Protein 3MFQ (pdb70)

Secondary structure (DSSP, 8-state):
---EEEESSHHHHHHHHHHHTTSSEEEE-S-TTS-TTT----HHHHHHHHH-SEEEE--TTSSSS-HHHHHHH-EETTTT--GGG--EE-SSSS-EEP--GGGSHHHHHHHHHHHHHHHTTT-GGGHHHHHHHHHHHHHHHHHHHHHHHHHHTTS-GGG-EEE-SSS--HHHHHHTT-EEE-SS-SSS-S---HHHHHHHHHHHHHHT--EEE-BTTS-THHHHHHHHHHHTTS---EEETTTT--B-SS--PSTTSTT-SHHHHHHHHHHHHHHHH-/-PPEEEESSHHHHHHHHHHHTTSSEEEESS-TTS-TTTPPPPHHHHHHHHH-SEEEE--TTSS-S-HHHHHHH-EETTTT--GGG--EE-SSSS-EE---GGGSHHHHHHHHHHHHHHHHHH-GGGHHHHHHHHHHHHHHHHHHHHHHHHHHTTS-STT-EEE-SSS--HHHHHHTT-EEE-SS-SSS-S---HHHHHHHHHHHHHTT--EEE-BSSS-THHHHHHHHHHHHTS---EEE-TTT--B-SS--PPTTSTT-SHHHHHHHHHHHHHHHH-/-PPEEEESSHHHHHHHHHHHTTSSEEEE-S-TTS-TTTPPP-HHHHHHHHH-SEEEE--TTSS-S-HHHHHHH-EETTTT--GGG--EE-TTTS-EE---GGGSHHHHHHHHHHHHHHHHHH-STTHHHHHHHHHHHHHHHHHHHHHHHHHHTTS-GGG-EEE-SSS--HHHHHHTT-EEE-SS-SSS-S---HHHHHHHHHHHHHHT--EEE-BTTS-THHHHHHHHHHHHHS---EEE-TTT--B-SS----TTSSTTSHHHHHHHHHHHHHHHH-

Foldseek 3Di:
DFAEEEEEALQVVQLCCLQCNPRHHYHYDAAFLAALLPDAQDPVNLVSLVPHPAYEDADLCRNVHCCVPCVVRYDHLQPPPDDVLWDWDDDPDDTRTQSLSVLQLVSVLSSSVSSLVVVCVVCVVCNVVSVVSSVVVSVVSVVLLVVLQVLCVLFDLLLQEAAEQEDQCPSNCVSHVHHYAHQYYSGPPDDRDPVSLVVVLVVCVVSVAAEYAAASHDDLVSVVVSQVVQVVVPHHHYYQDPPLRHQYRRHAHHVPDQSRHPSSSSVSNSNSSSVRRD/DAAEEEEAALQVVQLCCLQCNVSHHYHYDDAFLAALLDDAQDPVRLVSLVVGPAYEYADLCRNVRCPVPCVPRYDHLQVPPDPVLWDWDAPPHDTRTQSLSVLQLVSVLSSSVSSLVVVCVVPVPCSVVSVVSNVVVSVVSVVLLVVLQVLCVLFDLLLQEAAEQEPQCPSNCVSHVHHYAHQYYSRPPDDSDPVSLVVRLVVCVVSVNQEYAAASHDDLVSVVVSQVVQCVVDHHHDYQDPPLRHQYGRHAHHPPDQSRHPSSNSVSNSNSSSVRRD/DFAEEEEAALQVVQLLCLQCNPRHHYHYDDAFLAALLPDAQDPVRLVSLVVHPAYEYADLCRSVHCNVPCVVRYDHLQPPPDDVLWDWDAPPHDTRTQSLSVLQLVSVLSSSVVSLVVVCVVPVPCNVVSVVSNVVVSVVSVVLLVVLQVLCVLFDLLLQEAAEQEPQCPSNCVSHVHHYAHQYYRRPPDDRDPVSLVVVLVVCVVSVNQEYAAASHDDLVSVVVSQVVQCVVDHHHDYQDPPLLHQHGRHFHHCDDQSNHPSSSSVSNSNSSVVSRD

Radius of gyration: 34.92 Å; Cα contacts (8 Å, |Δi|>4): 1483; chains: 3; bounding box: 61×61×114 Å

Solvent-accessible surface area: 37429 Å² total; per-residue (Å²): 170,102,22,79,0,0,0,0,2,8,0,2,29,12,0,0,102,53,0,1,18,101,47,8,70,79,25,52,6,3,58,28,36,47,16,1,5,80,40,77,23,100,73,59,5,71,35,62,7,146,146,18,94,16,3,0,17,1,8,34,117,0,2,35,96,5,46,136,22,1,120,162,66,16,36,17,0,10,131,27,23,49,88,186,35,58,44,62,113,104,122,155,54,153,137,73,31,1,3,0,2,0,2,12,2,72,18,3,28,7,1,0,13,10,0,2,48,26,0,13,149,43,28,94,66,70,2,31,88,0,18,162,42,15,54,144,6,14,46,62,0,62,99,5,56,64,66,0,70,168,49,0,83,92,7,51,131,125,35,31,44,0,0,0,1,0,19,0,0,28,7,2,8,79,34,5,91,20,50,23,42,24,0,9,36,18,44,14,75,64,150,64,39,112,74,58,19,83,96,3,1,55,39,3,61,102,62,110,15,145,3,0,0,0,0,30,21,16,93,4,61,43,0,68,109,0,59,102,35,1,150,86,118,64,21,148,4,97,16,2,4,17,75,19,77,46,0,19,0,1,4,3,4,32,74,4,31,82,1,29,32,0,24,60,0,1,73,22,3,0,116,16,0,21,131,44,14,142,168,101,20,84,0,0,0,0,3,10,0,2,17,14,0,0,94,55,0,2,21,92,58,8,69,74,33,46,4,5,66,30,39,74,13,1,5,80,19,94,21,118,96,56,2,85,41,53,6,147,138,18,94,15,3,0,15,2,9,36,110,0,1,32,86,4,39,133,18,2,121,158,70,20,34,19,0,9,126,24,27,51,89,190,30,53,52,58,118,80,144,133,49,156,120,89,28,1,4,0,2,0,0,12,2,72,17,3,38,5,0,0,15,3,0,3,40,25,0,13,145,48,27,97,65,65,2,35,90,0,18,158,49,15,58,142,5,10,46,63,0,62,99,5,57,61,62,0,79,171,48,0,83,91,6,55,126,125,37,23,42,1,0,0,2,0,21,0,0,33,10,1,10,82,37,2,87,21,49,24,35,21,0,7,41,18,44,13,79,65,152,61,33,117,70,59,25,90,93,3,3,50,39,4,67,104,63,109,19,148,4,0,0,1,1,39,22,19,103,42,84,39,0,105,136,0,54,123,35,1,152,84,126,60,26,156,8,101,18,4,22,50,160,70,80,48,0,20,0,1,4,4,6,75,143,70,118,93,0,50,32,0,28,54,0,0,70,29,1,0,116,17,0,18,123,45,14,144,168,100,22,82,0,0,0,0,2,10,0,1,14,14,0,0,102,55,0,2,23,98,56,8,75,73,32,51,7,3,62,30,30,51,16,1,5,77,18,68,20,92,99,59,4,87,36,61,6,147,140,20,88,18,5,0,15,2,8,34,117,0,2,30,98,5,48,131,19,2,123,164,68,15,39,17,1,12,120,99,26,93,87,189,46,57,47,60,136,87,146,132,60,139,120,98,31,6,2,0,1,0,3,11,1,68,20,4,50,34,0,0,36,9,0,4,115,25,0,35,157,47,26,106,88,64,19,136,97,1,72,162,49,14,124,140,3,32,47,59,0,66,100,4,56,62,50,0,75,156,45,2,80,91,7,50,138,125,37,32,43,0,0,0,3,0,25,0,0,43,6,2,7,77,34,6,89,22,47,24,40,19,0,6,39,24,44,14,76,62,156,63,32,119,68,58,26,91,95,3,2,47,39,4,67,99,63,103,17,142,3,0,0,1,0,28,20,21,71,2,48,40,1,75,130,0,56,125,36,1,155,85,126,59,28,159,7,109,19,5,8,19,74,19,74,29,0,19,0,0,4,2,12,39,82,5,36,70,2,37,30,0,26,55,0,2,79,22,3,0,113,19,1,16,124,48,11,133

Sequence (834 aa):
SKPRVAVTTSFLNDMVYQLAGDEVERDLLIPAGEDPHLYVAKSSDLSKLQKADLVLYHGLHFEGKMVEALEKTGVAVSKNFNAKDLNTMDEDGEEIVDPHFWFSIPLYKSAVAVASEELQKLLPAKAEMIQKNTEKYQAQLDDLHAWVEKELSVIPKESRYLVTPHDAFNYFAASYDFTLYAPQGVSTDSEVANSDMIETVNLIIDHNIKAIFTESTTNPERMKKLQEAVKAKGGQVEVVTGEGKELFSDSLAPEGEEGDTFIDMYKHNVKLMVKYLKSKPRVAVTTSFLNDMVYQLAGDEVERDLLIPAGEDPHLYVAKSSDLSKLQKADLVLYHGLHFEGKMVEALEKTGVAVSKNFNAKDLNTMDEDGEEIVDPHFWFSIPLYKSAVAVASEELQKLLPAKAEMIQKNTEKYQAQLDDLHAWVEKELSVIPKESRYLVTPHDAFNYFAASYDFTLYAPQGVSTDSEVANSDMIETVNLIIDHNIKAIFTESTTNPERMKKLQEAVKAKGGQVEVVTGEGKELFSDSLAPEGEEGDTFIDMYKHNVKLMVKYLKSKPRVAVTTSFLNDMVYQLAGDEVERDLLIPAGEDPHLYVAKSSDLSKLQKADLVLYHGLHFEGKMVEALEKTGVAVSKNFNAKDLNTMDEDGEEIVDPHFWFSIPLYKSAVAVASEELQKLLPAKAEMIQKNTEKYQAQLDDLHAWVEKELSVIPKESRYLVTPHDAFNYFAASYDFTLYAPQGVSTDSEVANSDMIETVNLIIDHNIKAIFTESTTNPERMKKLQEAVKAKGGQVEVVTGEGKELFSDSLAPEGEEGDTFIDMYKHNVKLMVKYLK

B-factor: mean 58.09, std 27.1, range [12.15, 435.66]

Structure (mmCIF, N/CA/C/O backbone):
data_3MFQ
#
_entry.id   3MFQ
#
_cell.length_a   102.360
_cell.length_b   102.360
_cell.length_c   107.333
_cell.angle_alpha   90.00
_cell.angle_beta   90.00
_cell.angle_gamma   90.00
#
_symmetry.space_group_name_H-M   'P 43'
#
loop_
_entity.id
_entity.type
_entity.pdbx_description
1 polymer 'High-affinity zinc uptake system protein znuA'
2 non-polymer 'ZINC ION'
3 water water
#
loop_
_atom_site.group_PDB
_atom_site.id
_atom_site.type_symbol
_atom_site.label_atom_id
_atom_site.label_alt_id
_atom_site.label_comp_id
_atom_site.label_asym_id
_atom_site.label_entity_id
_atom_site.label_seq_id
_atom_site.pdbx_PDB_ins_code
_atom_site.Cartn_x
_atom_site.Cartn_y
_atom_site.Cartn_z
_atom_site.occupancy
_atom_site.B_iso_or_equiv
_atom_site.auth_seq_id
_atom_site.auth_comp_id
_atom_site.auth_asym_id
_atom_site.auth_atom_id
_atom_site.pdbx_PDB_model_num
ATOM 1 N N . SER A 1 5 ? 46.048 -32.096 -10.925 1.00 60.38 32 SER A N 1
ATOM 2 C CA . SER A 1 5 ? 45.994 -32.116 -12.381 1.00 59.82 32 SER A CA 1
ATOM 3 C C . SER A 1 5 ? 44.579 -31.822 -12.874 1.00 63.57 32 SER A C 1
ATOM 4 O O . SER A 1 5 ? 44.381 -30.964 -13.733 1.00 65.86 32 SER A O 1
ATOM 7 N N . LYS A 1 6 ? 43.598 -32.536 -12.326 1.00 55.44 33 LYS A N 1
ATOM 8 C CA . LYS A 1 6 ? 42.193 -32.301 -12.655 1.00 53.17 33 LYS A CA 1
ATOM 9 C C . LYS A 1 6 ? 41.802 -30.844 -12.427 1.00 53.57 33 LYS A C 1
ATOM 10 O O . LYS A 1 6 ? 42.177 -30.249 -11.417 1.00 58.46 33 LYS A O 1
ATOM 16 N N . PRO A 1 7 ? 41.036 -30.267 -13.365 1.00 34.81 34 PRO A N 1
ATOM 17 C CA . PRO A 1 7 ? 40.551 -28.891 -13.223 1.00 35.39 34 PRO A CA 1
ATOM 18 C C . PRO A 1 7 ? 39.804 -28.695 -11.910 1.00 38.44 34 PRO A C 1
ATOM 19 O O . PRO A 1 7 ? 39.086 -29.590 -11.462 1.00 39.85 34 PRO A O 1
ATOM 23 N N . ARG A 1 8 ? 39.980 -27.529 -11.299 1.00 70.73 35 ARG A N 1
ATOM 24 C CA . ARG A 1 8 ? 39.332 -27.223 -10.032 1.00 72.40 35 ARG A CA 1
ATOM 25 C C . ARG A 1 8 ? 38.210 -26.213 -10.240 1.00 71.40 35 ARG A C 1
ATOM 26 O O . ARG A 1 8 ? 38.435 -25.088 -10.678 1.00 72.42 35 ARG A O 1
ATOM 34 N N . VAL A 1 9 ? 36.993 -26.627 -9.912 1.00 58.07 36 VAL A N 1
ATOM 35 C CA . VAL A 1 9 ? 35.818 -25.782 -10.073 1.00 59.93 36 VAL A CA 1
ATOM 36 C C . VAL A 1 9 ? 35.138 -25.532 -8.736 1.00 61.01 36 VAL A C 1
ATOM 37 O O . VAL A 1 9 ? 34.452 -26.401 -8.230 1.00 60.13 36 VAL A O 1
ATOM 41 N N . ALA A 1 10 ? 35.290 -24.321 -8.211 1.00 42.12 37 ALA A N 1
ATOM 42 C CA . ALA A 1 10 ? 34.705 -23.939 -6.939 1.00 38.41 37 ALA A CA 1
ATOM 43 C C . ALA A 1 10 ? 33.193 -23.786 -7.090 1.00 40.13 37 ALA A C 1
ATOM 44 O O . ALA A 1 10 ? 32.692 -23.309 -8.107 1.00 39.06 37 ALA A O 1
ATOM 46 N N . VAL A 1 11 ? 32.462 -24.234 -6.082 1.00 42.72 38 VAL A N 1
ATOM 47 C CA . VAL A 1 11 ? 31.025 -24.322 -6.211 1.00 36.81 38 VAL A CA 1
ATOM 48 C C . VAL A 1 11 ? 30.363 -23.898 -4.906 1.00 41.75 38 VAL A C 1
ATOM 49 O O . VAL A 1 11 ? 30.685 -24.407 -3.835 1.00 42.35 38 VAL A O 1
ATOM 53 N N . THR A 1 12 ? 29.454 -22.935 -5.007 1.00 45.39 39 THR A N 1
ATOM 54 C CA . THR A 1 12 ? 28.891 -22.292 -3.826 1.00 42.37 39 THR A CA 1
ATOM 55 C C . THR A 1 12 ? 27.986 -23.213 -3.017 1.00 45.58 39 THR A C 1
ATOM 56 O O . THR A 1 12 ? 28.219 -23.434 -1.831 1.00 48.51 39 THR A O 1
ATOM 60 N N . THR A 1 13 ? 26.960 -23.758 -3.658 1.00 39.20 40 THR A N 1
ATOM 61 C CA . THR A 1 13 ? 25.966 -24.545 -2.940 1.00 37.88 40 THR A CA 1
ATOM 62 C C . THR A 1 13 ? 25.941 -26.000 -3.376 1.00 36.94 40 THR A C 1
ATOM 63 O O . THR A 1 13 ? 26.453 -26.354 -4.437 1.00 39.75 40 THR A O 1
ATOM 67 N N . SER A 1 14 ? 25.326 -26.836 -2.548 1.00 50.74 41 SER A N 1
ATOM 68 C CA . SER A 1 14 ? 25.179 -28.250 -2.850 1.00 52.62 41 SER A CA 1
ATOM 69 C C . SER A 1 14 ? 24.421 -28.454 -4.154 1.00 56.70 41 SER A C 1
ATOM 70 O O . SER A 1 14 ? 24.565 -29.486 -4.808 1.00 60.40 41 SER A O 1
ATOM 73 N N . PHE A 1 15 ? 23.604 -27.473 -4.525 1.00 47.03 42 PHE A N 1
ATOM 74 C CA . PHE A 1 15 ? 22.882 -27.534 -5.789 1.00 44.37 42 PHE A CA 1
ATOM 75 C C . PHE A 1 15 ? 23.871 -27.704 -6.914 1.00 44.20 42 PHE A C 1
ATOM 76 O O . PHE A 1 15 ? 23.817 -28.665 -7.677 1.00 47.26 42 PHE A O 1
ATOM 84 N N . LEU A 1 16 ? 24.775 -26.743 -7.015 1.00 50.57 43 LEU A N 1
ATOM 85 C CA . LEU A 1 16 ? 25.759 -26.751 -8.072 1.00 50.73 43 LEU A CA 1
ATOM 86 C C . LEU A 1 16 ? 26.630 -27.993 -7.932 1.00 54.27 43 LEU A C 1
ATOM 87 O O . LEU A 1 16 ? 26.892 -28.683 -8.921 1.00 56.36 43 LEU A O 1
ATOM 92 N N . ASN A 1 17 ? 27.040 -28.298 -6.699 1.00 50.55 44 ASN A N 1
ATOM 93 C CA . ASN A 1 17 ? 27.813 -29.511 -6.427 1.00 50.25 44 ASN A CA 1
ATOM 94 C C . ASN A 1 17 ? 27.252 -30.748 -7.129 1.00 49.31 44 ASN A C 1
ATOM 95 O O . ASN A 1 17 ? 28.002 -31.556 -7.671 1.00 49.06 44 ASN A O 1
ATOM 100 N N . ASP A 1 18 ? 25.932 -30.892 -7.109 1.00 54.30 45 ASP A N 1
ATOM 101 C CA . ASP A 1 18 ? 25.272 -32.000 -7.787 1.00 52.41 45 ASP A CA 1
ATOM 102 C C . ASP A 1 18 ? 25.327 -31.821 -9.300 1.00 54.02 45 ASP A C 1
ATOM 103 O O . ASP A 1 18 ? 25.774 -32.706 -10.028 1.00 56.55 45 ASP A O 1
ATOM 108 N N . MET A 1 19 ? 24.862 -30.666 -9.762 1.00 43.06 46 MET A N 1
ATOM 109 C CA . MET A 1 19 ? 24.826 -30.357 -11.184 1.00 42.44 46 MET A CA 1
ATOM 110 C C . MET A 1 19 ? 26.128 -30.738 -11.885 1.00 41.46 46 MET A C 1
ATOM 111 O O . MET A 1 19 ? 26.128 -31.549 -12.808 1.00 42.49 46 MET A O 1
ATOM 116 N N . VAL A 1 20 ? 27.237 -30.156 -11.438 1.00 40.21 47 VAL A N 1
ATOM 117 C CA . VAL A 1 20 ? 28.533 -30.400 -12.065 1.00 41.55 47 VAL A CA 1
ATOM 118 C C . VAL A 1 20 ? 28.867 -31.883 -12.134 1.00 42.53 47 VAL A C 1
ATOM 119 O O . VAL A 1 20 ? 29.312 -32.378 -13.166 1.00 39.91 47 VAL A O 1
ATOM 123 N N . TYR A 1 21 ? 28.659 -32.593 -11.034 1.00 50.82 48 TYR A N 1
ATOM 124 C CA . TYR A 1 21 ? 28.900 -34.024 -11.036 1.00 53.79 48 TYR A CA 1
ATOM 125 C C . TYR A 1 21 ? 28.040 -34.692 -12.095 1.00 54.82 48 TYR A C 1
AT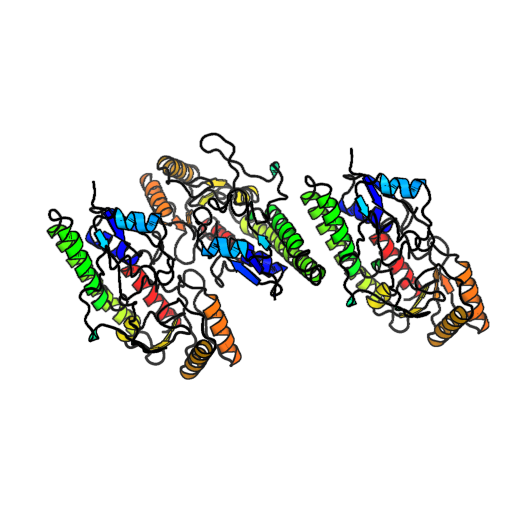OM 126 O O . TYR A 1 21 ? 28.522 -35.512 -12.871 1.00 55.74 48 TYR A O 1
ATOM 135 N N . GLN A 1 22 ? 26.761 -34.333 -12.119 1.00 46.77 49 GLN A N 1
ATOM 136 C CA . GLN A 1 22 ? 25.830 -34.892 -13.090 1.00 44.86 49 GLN A CA 1
ATOM 137 C C . GLN A 1 22 ? 26.358 -34.689 -14.501 1.00 39.22 49 GLN A C 1
ATOM 138 O O . GLN A 1 22 ? 26.210 -35.552 -15.364 1.00 37.05 49 GLN A O 1
ATOM 144 N N . LEU A 1 23 ? 26.988 -33.542 -14.722 1.00 49.32 50 LEU A N 1
ATOM 145 C CA . LEU A 1 23 ? 27.487 -33.186 -16.042 1.00 50.10 50 LEU A CA 1
ATOM 146 C C . LEU A 1 23 ? 28.911 -33.680 -16.260 1.00 50.59 50 LEU A C 1
ATOM 147 O O . LEU A 1 23 ? 29.175 -34.449 -17.183 1.00 52.10 50 LEU A O 1
ATOM 152 N N . ALA A 1 24 ? 29.824 -33.237 -15.402 1.00 49.56 51 ALA A N 1
ATOM 153 C CA . ALA A 1 24 ? 31.247 -33.502 -15.577 1.00 49.86 51 ALA A CA 1
ATOM 154 C C . ALA A 1 24 ? 31.687 -34.823 -14.962 1.00 52.12 51 ALA A C 1
ATOM 155 O O . ALA A 1 24 ? 32.814 -35.268 -15.179 1.00 52.04 51 ALA A O 1
ATOM 157 N N . GLY A 1 25 ? 30.800 -35.447 -14.195 1.00 48.21 52 GLY A N 1
ATOM 158 C CA . GLY A 1 25 ? 31.133 -36.682 -13.515 1.00 47.78 52 GLY A CA 1
ATOM 159 C C . GLY A 1 25 ? 32.382 -36.524 -12.673 1.00 49.46 52 GLY A C 1
ATOM 160 O O . GLY A 1 25 ? 32.515 -35.564 -11.915 1.00 48.50 52 GLY A O 1
ATOM 161 N N . ASP A 1 26 ? 33.307 -37.466 -12.819 1.00 73.18 53 ASP A N 1
ATOM 162 C CA . ASP A 1 26 ? 34.539 -37.452 -12.041 1.00 74.52 53 ASP A CA 1
ATOM 163 C C . ASP A 1 26 ? 35.669 -36.777 -12.806 1.00 74.72 53 ASP A C 1
ATOM 164 O O . ASP A 1 26 ? 36.836 -36.912 -12.445 1.00 77.27 53 ASP A O 1
ATOM 169 N N . GLU A 1 27 ? 35.321 -36.044 -13.859 1.00 42.77 54 GLU A N 1
ATOM 170 C CA . GLU A 1 27 ? 36.327 -35.440 -14.727 1.00 42.56 54 GLU A CA 1
ATOM 171 C C . GLU A 1 27 ? 36.940 -34.168 -14.143 1.00 42.22 54 GLU A C 1
ATOM 172 O O . GLU A 1 27 ? 38.065 -33.813 -14.480 1.00 44.79 54 GLU A O 1
ATOM 178 N N . VAL A 1 28 ? 36.204 -33.483 -13.275 1.00 47.55 55 VAL A N 1
ATOM 179 C CA . VAL A 1 28 ? 36.718 -32.272 -12.636 1.00 48.00 55 VAL A CA 1
ATOM 180 C C . VAL A 1 28 ? 36.805 -32.448 -11.128 1.00 50.30 55 VAL A C 1
ATOM 181 O O . VAL A 1 28 ? 36.321 -33.439 -10.585 1.00 51.80 55 VAL A O 1
ATOM 185 N N . GLU A 1 29 ? 37.414 -31.478 -10.455 1.00 84.99 56 GLU A N 1
ATOM 186 C CA . GLU A 1 29 ? 37.564 -31.531 -9.003 1.00 90.63 56 GLU A CA 1
ATOM 187 C C . GLU A 1 29 ? 36.748 -30.438 -8.311 1.00 91.21 56 GLU A C 1
ATOM 188 O O . GLU A 1 29 ? 37.064 -29.254 -8.420 1.00 92.80 56 GLU A O 1
ATOM 194 N N . ARG A 1 30 ? 35.715 -30.838 -7.578 1.00 53.48 57 ARG A N 1
ATOM 195 C CA . ARG A 1 30 ? 34.752 -29.876 -7.042 1.00 57.75 57 ARG A CA 1
ATOM 196 C C . ARG A 1 30 ? 35.077 -29.314 -5.645 1.00 59.82 57 ARG A C 1
ATOM 197 O O . ARG A 1 30 ? 35.400 -30.052 -4.711 1.00 59.50 57 ARG A O 1
ATOM 205 N N . ASP A 1 31 ? 34.991 -27.992 -5.527 1.00 59.35 58 ASP A N 1
ATOM 206 C CA . ASP A 1 31 ? 35.260 -27.302 -4.272 1.00 56.84 58 ASP A CA 1
ATOM 207 C C . ASP A 1 31 ? 34.000 -26.643 -3.731 1.00 57.26 58 ASP A C 1
ATOM 208 O O . ASP A 1 31 ? 33.743 -25.466 -3.985 1.00 58.77 58 ASP A O 1
ATOM 213 N N . LEU A 1 32 ? 33.211 -27.409 -2.987 1.00 55.33 59 LEU A N 1
ATOM 214 C CA . LEU A 1 32 ? 31.996 -26.875 -2.394 1.00 52.67 59 LEU A CA 1
ATOM 215 C C . LEU A 1 32 ? 32.333 -25.913 -1.267 1.00 56.35 59 LEU A C 1
ATOM 216 O O . LEU A 1 32 ? 33.088 -26.250 -0.355 1.00 60.07 59 LEU A O 1
ATOM 221 N N . LEU A 1 33 ? 31.769 -24.713 -1.337 1.00 52.29 60 LEU A N 1
ATOM 222 C CA . LEU A 1 33 ? 32.039 -23.687 -0.340 1.00 54.60 60 LEU A CA 1
ATOM 223 C C . LEU A 1 33 ? 31.027 -23.747 0.794 1.00 55.02 60 LEU A C 1
ATOM 224 O O . LEU A 1 33 ? 31.392 -23.884 1.961 1.00 58.17 60 LEU A O 1
ATOM 229 N N . ILE A 1 34 ? 29.751 -23.644 0.439 1.00 51.49 61 ILE A N 1
ATOM 230 C CA . ILE A 1 34 ? 28.676 -23.672 1.421 1.00 52.58 61 ILE A CA 1
ATOM 231 C C . ILE A 1 34 ? 28.183 -25.100 1.643 1.00 53.08 61 ILE A C 1
ATOM 232 O O . ILE A 1 34 ? 27.556 -25.690 0.763 1.00 53.22 61 ILE A O 1
ATOM 237 N N . PRO A 1 35 ? 28.473 -25.660 2.825 1.00 76.19 62 PRO A N 1
ATOM 238 C CA . PRO A 1 35 ? 28.100 -27.035 3.176 1.00 74.08 62 PRO A CA 1
ATOM 239 C C . PRO A 1 35 ? 26.591 -27.239 3.161 1.00 73.63 62 PRO A C 1
ATOM 240 O O . PRO A 1 35 ? 25.851 -26.376 3.632 1.00 75.64 62 PRO A O 1
ATOM 244 N N . ALA A 1 36 ? 26.146 -28.371 2.626 1.00 48.07 63 ALA A N 1
ATOM 245 C CA . ALA A 1 36 ? 24.728 -28.700 2.613 1.00 46.41 63 ALA A CA 1
ATOM 246 C C . ALA A 1 36 ? 24.145 -28.533 4.007 1.00 48.62 63 ALA A C 1
ATOM 247 O O . ALA A 1 36 ? 24.738 -28.969 4.992 1.00 46.30 63 ALA A O 1
ATOM 249 N N . GLY A 1 37 ? 22.987 -27.892 4.088 1.00 46.47 64 GLY A N 1
ATOM 250 C CA . GLY A 1 37 ? 22.339 -27.665 5.364 1.00 44.08 64 GLY A CA 1
ATOM 251 C C . GLY A 1 37 ? 22.536 -26.249 5.860 1.00 46.45 64 GLY A C 1
ATOM 252 O O . GLY A 1 37 ? 21.857 -25.813 6.788 1.00 49.89 64 GLY A O 1
ATOM 253 N N . GLU A 1 38 ? 23.472 -25.530 5.245 1.00 57.23 65 GLU A N 1
ATOM 254 C CA . GLU A 1 38 ? 23.710 -24.134 5.595 1.00 57.71 65 GLU A CA 1
ATOM 255 C C . GLU A 1 38 ? 22.936 -23.191 4.674 1.00 59.41 65 GLU A C 1
ATOM 256 O O . GLU A 1 38 ? 22.395 -23.611 3.650 1.00 53.44 65 GLU A O 1
ATOM 262 N N . ASP A 1 39 ? 22.889 -21.916 5.044 1.00 46.59 66 ASP A N 1
ATOM 263 C CA . ASP A 1 39 ? 22.082 -20.940 4.325 1.00 40.78 66 ASP A CA 1
ATOM 264 C C . ASP A 1 39 ? 22.937 -19.917 3.586 1.00 43.28 66 ASP A C 1
ATOM 265 O O . ASP A 1 39 ? 23.573 -19.069 4.206 1.00 44.28 66 ASP A O 1
ATOM 270 N N . PRO A 1 40 ? 22.942 -19.990 2.247 1.00 58.72 67 PRO A N 1
ATOM 271 C CA . PRO A 1 40 ? 23.712 -19.069 1.405 1.00 56.82 67 PRO A CA 1
ATOM 272 C C . PRO A 1 40 ? 23.319 -17.612 1.628 1.00 61.71 67 PRO A C 1
ATOM 273 O O . PRO A 1 40 ? 24.154 -16.730 1.442 1.00 62.75 67 PRO A O 1
ATOM 277 N N . HIS A 1 41 ? 22.074 -17.364 2.022 1.00 51.59 68 HIS A N 1
ATOM 278 C CA . HIS A 1 41 ? 21.619 -16.004 2.285 1.00 51.66 68 HIS A CA 1
ATOM 279 C C . HIS A 1 41 ? 22.509 -15.319 3.313 1.00 53.72 68 HIS A C 1
ATOM 280 O O . HIS A 1 41 ? 22.708 -14.106 3.266 1.00 58.64 68 HIS A O 1
ATOM 287 N N . LEU A 1 42 ? 23.042 -16.106 4.242 1.00 41.97 69 LEU A N 1
ATOM 288 C CA . LEU A 1 42 ? 23.771 -15.562 5.382 1.00 43.86 69 LEU A CA 1
ATOM 289 C C . LEU A 1 42 ? 25.260 -15.883 5.342 1.00 46.24 69 LEU A C 1
ATOM 290 O O . LEU A 1 42 ? 26.058 -15.239 6.023 1.00 48.76 69 LEU A O 1
ATOM 295 N N . TYR A 1 43 ? 25.630 -16.882 4.549 1.00 57.85 70 TYR A N 1
ATOM 296 C CA . TYR A 1 43 ? 27.013 -17.340 4.510 1.00 59.98 70 TYR A CA 1
ATOM 297 C C . TYR A 1 43 ? 27.974 -16.181 4.288 1.00 62.59 70 TYR A C 1
ATOM 298 O O . TYR A 1 43 ? 27.785 -15.367 3.385 1.00 62.48 70 TYR A O 1
ATOM 307 N N . VAL A 1 44 ? 29.000 -16.104 5.128 1.00 71.43 71 VAL A N 1
ATOM 308 C CA . VAL A 1 44 ? 30.025 -15.081 4.982 1.00 70.56 71 VAL A CA 1
ATOM 309 C C . VAL A 1 44 ? 31.346 -15.709 4.559 1.00 69.95 71 VAL A C 1
ATOM 310 O O . VAL A 1 44 ? 31.905 -16.543 5.269 1.00 70.47 71 VAL A O 1
ATOM 314 N N . ALA A 1 45 ? 31.835 -15.303 3.395 1.00 65.17 72 ALA A N 1
ATOM 315 C CA . ALA A 1 45 ? 33.076 -15.836 2.856 1.00 67.48 72 ALA A CA 1
ATOM 316 C C . ALA A 1 45 ? 34.239 -15.631 3.820 1.00 74.01 72 ALA A C 1
ATOM 317 O O . ALA A 1 45 ? 34.565 -14.499 4.179 1.00 74.85 72 ALA A O 1
ATOM 319 N N . LYS A 1 46 ? 34.853 -16.733 4.240 1.00 66.65 73 LYS A N 1
ATOM 320 C CA . LYS A 1 46 ? 36.026 -16.683 5.107 1.00 68.66 73 LYS A CA 1
ATOM 321 C C . LYS A 1 46 ? 37.285 -16.736 4.252 1.00 68.78 73 LYS A C 1
ATOM 322 O O . LYS A 1 46 ? 37.222 -17.068 3.070 1.00 65.37 73 LYS A O 1
ATOM 328 N N . SER A 1 47 ? 38.423 -16.399 4.849 1.00 70.08 74 SER A N 1
ATOM 329 C CA . SER A 1 47 ? 39.707 -16.482 4.169 1.00 68.15 74 SER A CA 1
ATOM 330 C C . SER A 1 47 ? 39.799 -17.725 3.289 1.00 64.96 74 SER A C 1
ATOM 331 O O . SER A 1 47 ? 40.015 -17.629 2.082 1.00 62.00 74 SER A O 1
ATOM 334 N N . SER A 1 48 ? 39.632 -18.891 3.904 1.00 54.17 75 SER A N 1
ATOM 335 C CA . SER A 1 48 ? 39.712 -20.156 3.184 1.00 54.30 75 SER A CA 1
ATOM 336 C C . SER A 1 48 ? 38.802 -20.157 1.959 1.00 56.30 75 SER A C 1
ATOM 337 O O . SER A 1 48 ? 39.186 -20.626 0.888 1.00 56.99 75 SER A O 1
ATOM 340 N N . ASP A 1 49 ? 37.595 -19.629 2.123 1.00 59.07 76 ASP A N 1
ATOM 341 C CA . ASP A 1 49 ? 36.648 -19.540 1.018 1.00 58.47 76 ASP A CA 1
ATOM 342 C C . ASP A 1 49 ? 37.223 -18.714 -0.126 1.00 56.98 76 ASP A C 1
ATOM 343 O O . ASP A 1 49 ? 37.361 -19.205 -1.247 1.00 56.39 76 ASP A O 1
ATOM 348 N N . LEU A 1 50 ? 37.554 -17.459 0.159 1.00 59.28 77 LEU A N 1
ATOM 349 C CA . LEU A 1 50 ? 38.155 -16.592 -0.846 1.00 59.04 77 LEU A CA 1
ATOM 350 C C . LEU A 1 50 ? 39.346 -17.286 -1.495 1.00 59.63 77 LEU A C 1
ATOM 351 O O . LEU A 1 50 ? 39.597 -17.122 -2.688 1.00 59.47 77 LEU A O 1
ATOM 356 N N . SER A 1 51 ? 40.071 -18.068 -0.703 1.00 72.36 78 SER A N 1
ATOM 357 C CA . SER A 1 51 ? 41.201 -18.832 -1.211 1.00 74.01 78 SER A CA 1
ATOM 358 C C . SER A 1 51 ? 40.733 -19.843 -2.252 1.00 74.06 78 SER A C 1
ATOM 359 O O . SER A 1 51 ? 41.307 -19.943 -3.334 1.00 75.25 78 SER A O 1
ATOM 362 N N . LYS A 1 52 ? 39.685 -20.586 -1.913 1.00 67.91 79 LYS A N 1
ATOM 363 C CA . LYS A 1 52 ? 39.100 -21.568 -2.819 1.00 65.79 79 LYS A CA 1
ATOM 364 C C . LYS A 1 52 ? 38.714 -20.934 -4.153 1.00 64.58 79 LYS A C 1
ATOM 365 O O . LYS A 1 52 ? 38.935 -21.513 -5.216 1.00 66.36 79 LYS A O 1
ATOM 371 N N . LEU A 1 53 ? 38.129 -19.743 -4.088 1.00 46.28 80 LEU A N 1
ATOM 372 C CA . LEU A 1 53 ? 37.733 -19.020 -5.289 1.00 44.81 80 LEU A CA 1
ATOM 373 C C . LEU A 1 53 ? 38.952 -18.661 -6.119 1.00 47.54 80 LEU A C 1
ATOM 374 O O . LEU A 1 53 ? 38.936 -18.757 -7.345 1.00 47.76 80 LEU A O 1
ATOM 379 N N . GLN A 1 54 ? 40.007 -18.243 -5.432 1.00 86.31 81 GLN A N 1
ATOM 380 C CA . GLN A 1 54 ? 41.232 -17.794 -6.079 1.00 91.53 81 GLN A CA 1
ATOM 381 C C . GLN A 1 54 ? 41.971 -18.956 -6.738 1.00 90.63 81 GLN A C 1
ATOM 382 O O . GLN A 1 54 ? 42.453 -18.837 -7.864 1.00 87.47 81 GLN A O 1
ATOM 388 N N . LYS A 1 55 ? 42.048 -20.080 -6.032 1.00 81.24 82 LYS A N 1
ATOM 389 C CA . LYS A 1 55 ? 42.748 -21.263 -6.526 1.00 78.39 82 LYS A CA 1
ATOM 390 C C . LYS A 1 55 ? 41.961 -21.966 -7.625 1.00 74.90 82 LYS A C 1
ATOM 391 O O . LYS A 1 55 ? 42.492 -22.823 -8.329 1.00 75.93 82 LYS A O 1
ATOM 397 N N . ALA A 1 56 ? 40.691 -21.601 -7.762 1.00 52.97 83 ALA A N 1
ATOM 398 C CA . ALA A 1 56 ? 39.799 -22.270 -8.702 1.00 50.77 83 ALA A CA 1
ATOM 399 C C . ALA A 1 56 ? 40.091 -21.910 -10.157 1.00 47.93 83 ALA A C 1
ATOM 400 O O . ALA A 1 56 ? 40.406 -20.764 -10.477 1.00 44.33 83 ALA A O 1
ATOM 402 N N . ASP A 1 57 ? 39.984 -22.904 -11.031 1.00 59.75 84 ASP A N 1
ATOM 403 C CA . ASP A 1 57 ? 40.107 -22.686 -12.465 1.00 58.17 84 ASP A CA 1
ATOM 404 C C . ASP A 1 57 ? 38.781 -22.163 -13.000 1.00 59.06 84 ASP A C 1
ATOM 405 O O . ASP A 1 57 ? 38.736 -21.438 -13.994 1.00 60.03 84 ASP A O 1
ATOM 410 N N . LEU A 1 58 ? 37.702 -22.545 -12.325 1.00 48.75 85 LEU A N 1
ATOM 411 C CA . LEU A 1 58 ? 36.356 -22.120 -12.687 1.00 47.97 85 LEU A CA 1
ATOM 412 C C . LEU A 1 58 ? 35.515 -21.988 -11.427 1.00 44.00 85 LEU A C 1
ATOM 413 O O . LEU A 1 58 ? 35.531 -22.867 -10.571 1.00 45.36 85 LEU A O 1
ATOM 418 N N . VAL A 1 59 ? 34.784 -20.887 -11.313 1.00 49.27 86 VAL A N 1
ATOM 419 C CA . VAL A 1 59 ? 33.891 -20.691 -10.178 1.00 54.43 86 VAL A CA 1
ATOM 420 C C . VAL A 1 59 ? 32.445 -20.570 -10.653 1.00 53.83 86 VAL A C 1
ATOM 421 O O . VAL A 1 59 ? 32.141 -19.754 -11.520 1.00 55.54 86 VAL A O 1
ATOM 425 N N . LEU A 1 60 ? 31.560 -21.388 -10.090 1.00 49.22 87 LEU A N 1
ATOM 426 C CA . LEU A 1 60 ? 30.150 -21.372 -10.476 1.00 46.84 87 LEU A CA 1
ATOM 427 C C . LEU A 1 60 ? 29.240 -21.038 -9.298 1.00 49.04 87 LEU A C 1
ATOM 428 O O . LEU A 1 60 ? 29.417 -21.564 -8.197 1.00 49.91 87 LEU A O 1
ATOM 433 N N . TYR A 1 61 ? 28.268 -20.161 -9.537 1.00 52.45 88 TYR A N 1
ATOM 434 C CA . TYR A 1 61 ? 27.318 -19.769 -8.501 1.00 51.82 88 TYR A CA 1
ATOM 435 C C . TYR A 1 61 ? 25.948 -19.434 -9.085 1.00 51.91 88 TYR A C 1
ATOM 436 O O . TYR A 1 61 ? 25.800 -19.273 -10.297 1.00 49.82 88 TYR A O 1
ATOM 445 N N . HIS A 1 62 ? 24.951 -19.331 -8.212 1.00 48.74 89 HIS A N 1
ATOM 446 C CA . HIS A 1 62 ? 23.584 -19.034 -8.624 1.00 44.79 89 HIS A CA 1
ATOM 447 C C . HIS A 1 62 ? 23.459 -17.619 -9.169 1.00 49.28 89 HIS A C 1
ATOM 448 O O . HIS A 1 62 ? 23.120 -17.415 -10.334 1.00 51.07 89 HIS A O 1
ATOM 455 N N . GLY A 1 63 ? 23.733 -16.641 -8.314 1.00 50.80 90 GLY A N 1
ATOM 456 C CA . GLY A 1 63 ? 23.530 -15.248 -8.661 1.00 49.54 90 GLY A CA 1
ATOM 457 C C . GLY A 1 63 ? 22.264 -14.728 -8.011 1.00 55.27 90 GLY A C 1
ATOM 458 O O . GLY A 1 63 ? 21.791 -15.296 -7.025 1.00 56.01 90 GLY A O 1
ATOM 459 N N . LEU A 1 64 ? 21.713 -13.650 -8.560 1.00 57.55 91 LEU A N 1
ATOM 460 C CA . LEU A 1 64 ? 20.481 -13.067 -8.039 1.00 53.37 91 LEU A CA 1
ATOM 461 C C . LEU A 1 64 ? 20.600 -12.766 -6.548 1.00 55.02 91 LEU A C 1
ATOM 462 O O . LEU A 1 64 ? 19.603 -12.757 -5.826 1.00 56.68 91 LEU A O 1
ATOM 467 N N . HIS A 1 65 ? 21.826 -12.525 -6.094 1.00 45.39 92 HIS A N 1
ATOM 468 C CA . HIS A 1 65 ? 22.082 -12.204 -4.694 1.00 46.15 92 HIS A CA 1
ATOM 469 C C . HIS A 1 65 ? 21.700 -13.352 -3.764 1.00 47.24 92 HIS A C 1
ATOM 470 O O . HIS A 1 65 ? 21.498 -13.149 -2.566 1.00 51.19 92 HIS A O 1
ATOM 477 N N . PHE A 1 66 ? 21.597 -14.557 -4.315 1.00 51.63 93 PHE A N 1
ATOM 478 C CA . PHE A 1 66 ? 21.284 -15.729 -3.505 1.00 54.19 93 PHE A CA 1
ATOM 479 C C . PHE A 1 66 ? 22.317 -15.899 -2.393 1.00 57.99 93 PHE A C 1
ATOM 480 O O . PHE A 1 66 ? 21.969 -15.976 -1.214 1.00 57.46 93 PHE A O 1
ATOM 488 N N . GLU A 1 67 ? 23.589 -15.945 -2.778 1.00 59.89 94 GLU A N 1
ATOM 489 C CA . GLU A 1 67 ? 24.675 -16.023 -1.813 1.00 55.85 94 GLU A CA 1
ATOM 490 C C . GLU A 1 67 ? 24.632 -14.832 -0.859 1.00 60.97 94 GLU A C 1
ATOM 491 O O . GLU A 1 67 ? 25.170 -14.893 0.241 1.00 63.14 94 GLU A O 1
ATOM 497 N N . GLY A 1 68 ? 23.992 -13.751 -1.294 1.00 53.40 95 GLY A N 1
ATOM 498 C CA . GLY A 1 68 ? 23.673 -12.628 -0.427 1.00 53.16 95 GLY A CA 1
ATOM 499 C C . GLY A 1 68 ? 24.837 -11.860 0.171 1.00 55.24 95 GLY A C 1
ATOM 500 O O . GLY A 1 68 ? 24.781 -10.636 0.288 1.00 57.82 95 GLY A O 1
ATOM 501 N N . LYS A 1 69 ? 25.890 -12.567 0.562 1.00 46.07 96 LYS A N 1
ATOM 502 C CA . LYS A 1 69 ? 27.030 -11.923 1.204 1.00 48.44 96 LYS A CA 1
ATOM 503 C C . LYS A 1 69 ? 28.358 -12.206 0.506 1.00 49.77 96 LYS A C 1
ATOM 504 O O . LYS A 1 69 ? 29.418 -12.156 1.127 1.00 55.89 96 LYS A O 1
ATOM 510 N N . MET A 1 70 ? 28.296 -12.492 -0.789 1.00 51.00 97 MET A N 1
ATOM 511 C CA . MET A 1 70 ? 29.502 -12.732 -1.572 1.00 51.01 97 MET A CA 1
ATOM 512 C C . MET A 1 70 ? 29.347 -12.220 -2.996 1.00 51.55 97 MET A C 1
ATOM 513 O O . MET A 1 70 ? 30.097 -12.611 -3.887 1.00 53.69 97 MET A O 1
ATOM 518 N N . VAL A 1 71 ? 28.373 -11.344 -3.211 1.00 35.06 98 VAL A N 1
ATOM 519 C CA . VAL A 1 71 ? 28.150 -10.797 -4.539 1.00 35.86 98 VAL A CA 1
ATOM 520 C C . VAL A 1 71 ? 29.400 -10.086 -5.041 1.00 39.68 98 VAL A C 1
ATOM 521 O O . VAL A 1 71 ? 29.789 -10.246 -6.194 1.00 41.02 98 VAL A O 1
ATOM 525 N N . GLU A 1 72 ? 30.033 -9.313 -4.163 1.00 83.32 99 GLU A N 1
ATOM 526 C CA . GLU A 1 72 ? 31.230 -8.570 -4.531 1.00 87.32 99 GLU A CA 1
ATOM 527 C C . GLU A 1 72 ? 32.505 -9.396 -4.619 1.00 90.18 99 GLU A C 1
ATOM 528 O O . GLU A 1 72 ? 33.611 -8.858 -4.666 1.00 98.36 99 GLU A O 1
ATOM 534 N N . ALA A 1 73 ? 32.338 -10.712 -4.626 1.00 43.56 100 ALA A N 1
ATOM 535 C CA . ALA A 1 73 ? 33.450 -11.635 -4.785 1.00 42.40 100 ALA A CA 1
ATOM 536 C C . ALA A 1 73 ? 33.208 -12.664 -5.871 1.00 39.86 100 ALA A C 1
ATOM 537 O O . ALA A 1 73 ? 34.124 -13.047 -6.596 1.00 39.87 100 ALA A O 1
ATOM 539 N N . LEU A 1 74 ? 31.955 -13.092 -5.985 1.00 51.60 101 LEU A N 1
ATOM 540 C CA . LEU A 1 74 ? 31.557 -14.049 -7.003 1.00 46.35 101 LEU A CA 1
ATOM 541 C C . LEU A 1 74 ? 31.469 -13.358 -8.353 1.00 54.20 101 LEU A C 1
ATOM 542 O O . LEU A 1 74 ? 31.934 -13.886 -9.361 1.00 57.22 101 LEU A O 1
ATOM 547 N N . GLU A 1 75 ? 30.872 -12.170 -8.370 1.00 54.83 102 GLU A N 1
ATOM 548 C CA . GLU A 1 75 ? 30.741 -11.407 -9.605 1.00 56.13 102 GLU A CA 1
ATOM 549 C C . GLU A 1 75 ? 32.105 -11.110 -10.204 1.00 55.56 102 GLU A C 1
ATOM 550 O O . GLU A 1 75 ? 32.234 -10.894 -11.408 1.00 64.11 102 GLU A O 1
ATOM 556 N N . LYS A 1 76 ? 33.122 -11.109 -9.353 1.00 60.37 103 LYS A N 1
ATOM 557 C CA . LYS A 1 76 ? 34.469 -10.759 -9.771 1.00 63.73 103 LYS A CA 1
ATOM 558 C C . LYS A 1 76 ? 35.169 -11.936 -10.430 1.00 64.52 103 LYS A C 1
ATOM 559 O O . LYS A 1 76 ? 35.857 -11.777 -11.437 1.00 68.76 103 LYS A O 1
ATOM 565 N N . THR A 1 77 ? 34.980 -13.121 -9.862 1.00 47.56 104 THR A N 1
ATOM 566 C CA . THR A 1 77 ? 35.766 -14.282 -10.259 1.00 51.20 104 THR A CA 1
ATOM 567 C C . THR A 1 77 ? 34.951 -15.406 -10.895 1.00 51.21 104 THR A C 1
ATOM 568 O O . THR A 1 77 ? 35.505 -16.264 -11.584 1.00 51.42 104 THR A O 1
ATOM 572 N N . GLY A 1 78 ? 33.640 -15.399 -10.676 1.00 63.39 105 GLY A N 1
ATOM 573 C CA . GLY A 1 78 ? 32.819 -16.534 -11.053 1.00 60.51 105 GLY A CA 1
ATOM 574 C C . GLY A 1 78 ? 31.789 -16.305 -12.142 1.00 62.89 105 GLY A C 1
ATOM 575 O O . GLY A 1 78 ? 31.602 -15.186 -12.620 1.00 63.33 105 GLY A O 1
ATOM 576 N N . VAL A 1 79 ? 31.122 -17.389 -12.529 1.00 48.30 106 VAL A N 1
ATOM 577 C CA . VAL A 1 79 ? 30.071 -17.355 -13.538 1.00 42.10 106 VAL A CA 1
ATOM 578 C C . VAL A 1 79 ? 28.738 -17.769 -12.930 1.00 41.14 106 VAL A C 1
ATOM 579 O O . VAL A 1 79 ? 28.594 -18.883 -12.430 1.00 41.73 106 VAL A O 1
ATOM 583 N N . ALA A 1 80 ? 27.768 -16.865 -12.967 1.00 46.69 107 ALA A N 1
ATOM 584 C CA . ALA A 1 80 ? 26.434 -17.172 -12.478 1.00 44.99 107 ALA A CA 1
ATOM 585 C C . ALA A 1 80 ? 25.717 -18.036 -13.502 1.00 41.35 107 ALA A C 1
ATOM 586 O O . ALA A 1 80 ? 25.652 -17.692 -14.682 1.00 44.69 107 ALA A O 1
ATOM 588 N N . VAL A 1 81 ? 25.191 -19.168 -13.053 1.00 30.55 108 VAL A N 1
ATOM 589 C CA . VAL A 1 81 ? 24.507 -20.086 -13.950 1.00 31.53 108 VAL A CA 1
ATOM 590 C C . VAL A 1 81 ? 23.194 -19.486 -14.431 1.00 32.20 108 VAL A C 1
ATOM 591 O O . VAL A 1 81 ? 22.502 -20.067 -15.263 1.00 33.73 108 VAL A O 1
ATOM 595 N N . SER A 1 82 ? 22.867 -18.312 -13.906 1.00 42.85 109 SER A N 1
ATOM 596 C CA . SER A 1 82 ? 21.640 -17.617 -14.268 1.00 45.46 109 SER A CA 1
ATOM 597 C C . SER A 1 82 ? 21.930 -16.420 -15.168 1.00 46.03 109 SER A C 1
ATOM 598 O O . SER A 1 82 ? 21.137 -15.484 -15.243 1.00 49.61 109 SER A O 1
ATOM 601 N N . LYS A 1 83 ? 23.068 -16.450 -15.848 1.00 38.87 110 LYS A N 1
ATOM 602 C CA . LYS A 1 83 ? 23.480 -15.319 -16.668 1.00 41.85 110 LYS A CA 1
ATOM 603 C C . LYS A 1 83 ? 22.586 -15.133 -17.891 1.00 43.71 110 LYS A C 1
ATOM 604 O O . LYS A 1 83 ? 22.495 -14.036 -18.441 1.00 41.43 110 LYS A O 1
ATOM 610 N N . ASN A 1 84 ? 21.921 -16.207 -18.305 1.00 77.58 111 ASN A N 1
ATOM 611 C CA . ASN A 1 84 ? 21.087 -16.170 -19.504 1.00 77.91 111 ASN A CA 1
ATOM 612 C C . ASN A 1 84 ? 19.635 -15.785 -19.250 1.00 76.87 111 ASN A C 1
ATOM 613 O O . ASN A 1 84 ? 18.901 -15.461 -20.184 1.00 79.55 111 ASN A O 1
ATOM 618 N N . PHE A 1 85 ? 19.218 -15.829 -17.990 1.00 46.19 112 PHE A N 1
ATOM 619 C CA . PHE A 1 85 ? 17.849 -15.476 -17.640 1.00 47.78 112 PHE A CA 1
ATOM 620 C C . PHE A 1 85 ? 17.463 -14.131 -18.245 1.00 51.00 112 PHE A C 1
ATOM 621 O O . PHE A 1 85 ? 18.311 -13.259 -18.438 1.00 51.47 112 PHE A O 1
ATOM 629 N N . ASN A 1 86 ? 16.180 -13.976 -18.552 1.00 45.57 113 ASN A N 1
ATOM 630 C CA . ASN A 1 86 ? 15.660 -12.708 -19.042 1.00 41.07 113 ASN A CA 1
ATOM 631 C C . ASN A 1 86 ? 14.761 -12.072 -17.998 1.00 44.23 113 ASN A C 1
ATOM 632 O O . ASN A 1 86 ? 14.460 -12.682 -16.973 1.00 44.82 113 ASN A O 1
ATOM 637 N N . ALA A 1 87 ? 14.336 -10.843 -18.256 1.00 40.36 114 ALA A N 1
ATOM 638 C CA . ALA A 1 87 ? 13.526 -10.108 -17.295 1.00 37.83 114 ALA A CA 1
ATOM 639 C C . ALA A 1 87 ? 12.293 -10.902 -16.885 1.00 39.37 114 ALA A C 1
ATOM 640 O O . ALA A 1 87 ? 12.068 -11.152 -15.701 1.00 40.92 114 ALA A O 1
ATOM 642 N N . LYS A 1 88 ? 11.504 -11.305 -17.874 1.00 40.61 115 LYS A N 1
ATOM 643 C CA . LYS A 1 88 ? 10.233 -11.969 -17.620 1.00 43.49 115 LYS A CA 1
ATOM 644 C C . LYS A 1 88 ? 10.379 -13.295 -16.872 1.00 42.09 115 LYS A C 1
ATOM 645 O O . LYS A 1 88 ? 9.435 -13.763 -16.239 1.00 42.46 115 LYS A O 1
ATOM 651 N N . ASP A 1 89 ? 11.561 -13.896 -16.942 1.00 39.91 116 ASP A N 1
ATOM 652 C CA . ASP A 1 89 ? 11.814 -15.131 -16.211 1.00 40.76 116 ASP A CA 1
ATOM 653 C C . ASP A 1 89 ? 11.840 -14.846 -14.720 1.00 40.42 116 ASP A C 1
ATOM 654 O O . ASP A 1 89 ? 11.521 -15.707 -13.901 1.00 39.71 116 ASP A O 1
ATOM 659 N N . LEU A 1 90 ? 12.225 -13.625 -14.375 1.00 40.84 117 LEU A N 1
ATOM 660 C CA . LEU A 1 90 ? 12.466 -13.271 -12.986 1.00 42.68 117 LEU A CA 1
ATOM 661 C C . LEU A 1 90 ? 11.185 -13.113 -12.191 1.00 43.79 117 LEU A C 1
ATOM 662 O O . LEU A 1 90 ? 10.158 -12.699 -12.720 1.00 47.35 117 LEU A O 1
ATOM 667 N N . ASN A 1 91 ? 11.261 -13.467 -10.915 1.00 50.64 118 ASN A N 1
ATOM 668 C CA . ASN A 1 91 ? 10.210 -13.165 -9.960 1.00 52.57 118 ASN A CA 1
ATOM 669 C C . ASN A 1 91 ? 10.679 -11.971 -9.145 1.00 56.56 118 ASN A C 1
ATOM 670 O O . ASN A 1 91 ? 11.814 -11.949 -8.674 1.00 57.56 118 ASN A O 1
ATOM 675 N N . THR A 1 92 ? 9.820 -10.974 -8.979 1.00 47.35 119 THR A N 1
ATOM 676 C CA . THR A 1 92 ? 10.231 -9.756 -8.292 1.00 49.94 119 THR A CA 1
ATOM 677 C C . THR A 1 92 ? 9.233 -9.303 -7.233 1.00 56.46 119 THR A C 1
ATOM 678 O O . THR A 1 92 ? 8.035 -9.207 -7.494 1.00 65.72 119 THR A O 1
ATOM 682 N N . MET A 1 93 ? 9.737 -9.028 -6.034 1.00 50.62 120 MET A N 1
ATOM 683 C CA . MET A 1 93 ? 8.901 -8.517 -4.956 1.00 66.54 120 MET A CA 1
ATOM 684 C C . MET A 1 93 ? 9.362 -7.119 -4.556 1.00 66.17 120 MET A C 1
ATOM 685 O O . MET A 1 93 ? 10.133 -6.481 -5.273 1.00 59.39 120 MET A O 1
ATOM 690 N N . ASP A 1 94 ? 8.889 -6.649 -3.408 1.00 70.29 121 ASP A N 1
ATOM 691 C CA . ASP A 1 94 ? 9.229 -5.316 -2.924 1.00 74.79 121 ASP A CA 1
ATOM 692 C C . ASP A 1 94 ? 9.873 -5.373 -1.543 1.00 86.03 121 ASP A C 1
ATOM 693 O O . ASP A 1 94 ? 9.570 -6.260 -0.745 1.00 90.54 121 ASP A O 1
ATOM 698 N N . GLU A 1 95 ? 10.764 -4.425 -1.266 1.00 53.39 122 GLU A N 1
ATOM 699 C CA . GLU A 1 95 ? 11.423 -4.359 0.034 1.00 72.84 122 GLU A CA 1
ATOM 700 C C . GLU A 1 95 ? 12.135 -3.009 0.128 1.00 88.79 122 GLU A C 1
ATOM 701 O O . GLU A 1 95 ? 13.215 -2.826 -0.433 1.00 80.90 122 GLU A O 1
ATOM 707 N N . ASP A 1 96 ? 11.515 -2.069 0.840 1.00 119.00 123 ASP A N 1
ATOM 708 C CA . ASP A 1 96 ? 12.095 -0.748 1.080 1.00 114.30 123 ASP A CA 1
ATOM 709 C C . ASP A 1 96 ? 12.528 0.003 -0.180 1.00 104.80 123 ASP A C 1
ATOM 710 O O . ASP A 1 96 ? 13.656 0.487 -0.264 1.00 107.55 123 ASP A O 1
ATOM 715 N N . GLY A 1 97 ? 11.627 0.103 -1.153 1.00 88.56 124 GLY A N 1
ATOM 716 C CA . GLY A 1 97 ? 11.936 0.761 -2.411 1.00 80.42 124 GLY A CA 1
ATOM 717 C C . GLY A 1 97 ? 12.511 -0.392 -3.211 1.00 74.28 124 GLY A C 1
ATOM 718 O O . GLY A 1 97 ? 12.538 -1.523 -2.730 1.00 79.79 124 GLY A O 1
ATOM 719 N N . GLU A 1 98 ? 12.969 -0.093 -4.426 1.00 91.04 125 GLU A N 1
ATOM 720 C CA . GLU A 1 98 ? 13.499 -1.082 -5.374 1.00 80.56 125 GLU A CA 1
ATOM 721 C C . GLU A 1 98 ? 12.547 -2.097 -5.996 1.00 74.99 125 GLU A C 1
ATOM 722 O O . GLU A 1 98 ? 11.330 -1.982 -5.864 1.00 77.99 125 GLU A O 1
ATOM 728 N N . GLU A 1 99 ? 13.134 -3.058 -6.703 1.00 64.38 126 GLU A N 1
ATOM 729 C CA . GLU A 1 99 ? 12.428 -4.182 -7.304 1.00 58.62 126 GLU A CA 1
ATOM 730 C C . GLU A 1 99 ? 13.354 -5.372 -7.121 1.00 56.85 126 GLU A C 1
ATOM 731 O O . GLU A 1 99 ? 14.280 -5.581 -7.905 1.00 55.15 126 GLU A O 1
ATOM 737 N N . ILE A 1 100 ? 13.110 -6.135 -6.064 1.00 62.13 127 ILE A N 1
ATOM 738 C CA . ILE A 1 100 ? 14.095 -7.060 -5.525 1.00 60.29 127 ILE A CA 1
ATOM 739 C C . ILE A 1 100 ? 13.774 -8.351 -6.273 1.00 58.80 127 ILE A C 1
ATOM 740 O O . ILE A 1 100 ? 12.608 -8.703 -6.443 1.00 63.77 127 ILE A O 1
ATOM 745 N N . VAL A 1 101 ? 14.812 -9.049 -6.723 1.00 49.22 128 VAL A N 1
ATOM 746 C CA . VAL A 1 101 ? 14.641 -10.297 -7.461 1.00 45.07 128 VAL A CA 1
ATOM 747 C C . VAL A 1 101 ? 14.583 -11.506 -6.528 1.00 44.53 128 VAL A C 1
ATOM 748 O O . VAL A 1 101 ? 15.282 -11.557 -5.517 1.00 46.19 128 VAL A O 1
ATOM 752 N N . ASP A 1 102 ? 13.737 -12.472 -6.873 1.00 69.72 129 ASP A N 1
ATOM 753 C CA . ASP A 1 102 ? 13.639 -13.725 -6.133 1.00 69.15 129 ASP A CA 1
ATOM 754 C C . ASP A 1 102 ? 14.659 -14.721 -6.685 1.00 67.77 129 ASP A C 1
ATOM 755 O O . ASP A 1 102 ? 14.588 -15.109 -7.850 1.00 68.66 129 ASP A O 1
ATOM 760 N N . PRO A 1 103 ? 15.616 -15.135 -5.842 1.00 43.95 130 PRO A N 1
ATOM 761 C CA . PRO A 1 103 ? 16.739 -15.982 -6.262 1.00 42.44 130 PRO A CA 1
ATOM 762 C C . PRO A 1 103 ? 16.382 -17.458 -6.431 1.00 42.43 130 PRO A C 1
ATOM 763 O O . PRO A 1 103 ? 17.140 -18.191 -7.065 1.00 42.45 130 PRO A O 1
ATOM 767 N N . HIS A 1 104 ? 15.251 -17.883 -5.879 1.00 42.15 131 HIS A N 1
ATOM 768 C CA . HIS A 1 104 ? 14.892 -19.297 -5.860 1.00 41.47 131 HIS A CA 1
ATOM 769 C C . HIS A 1 104 ? 14.369 -19.789 -7.206 1.00 42.32 131 HIS A C 1
ATOM 770 O O . HIS A 1 104 ? 13.263 -20.316 -7.291 1.00 44.63 131 HIS A O 1
ATOM 777 N N . PHE A 1 105 ? 15.180 -19.635 -8.246 1.00 36.85 132 PHE A N 1
ATOM 778 C CA . PHE A 1 105 ? 14.776 -19.969 -9.609 1.00 38.03 132 PHE A CA 1
ATOM 779 C C . PHE A 1 105 ? 14.766 -21.470 -9.896 1.00 38.31 132 PHE A C 1
ATOM 780 O O . PHE A 1 105 ? 14.142 -21.916 -10.858 1.00 38.32 132 PHE A O 1
ATOM 788 N N . TRP A 1 106 ? 15.469 -22.243 -9.076 1.00 42.52 133 TRP A N 1
ATOM 789 C CA . TRP A 1 106 ? 15.702 -23.658 -9.372 1.00 42.14 133 TRP A CA 1
ATOM 790 C C . TRP A 1 106 ? 14.457 -24.546 -9.296 1.00 41.26 133 TRP A C 1
ATOM 791 O O . TRP A 1 106 ? 14.465 -25.669 -9.800 1.00 41.03 133 TRP A O 1
ATOM 802 N N . PHE A 1 107 ? 13.392 -24.049 -8.672 1.00 38.35 134 PHE A N 1
ATOM 803 C CA . PHE A 1 107 ? 12.142 -24.801 -8.610 1.00 34.63 134 PHE A CA 1
ATOM 804 C C . PHE A 1 107 ? 11.323 -24.625 -9.887 1.00 36.42 134 PHE A C 1
ATOM 805 O O . PHE A 1 107 ? 10.341 -25.330 -10.109 1.00 36.43 134 PHE A O 1
ATOM 813 N N . SER A 1 108 ? 11.728 -23.676 -10.722 1.00 49.39 135 SER A N 1
ATOM 814 C CA . SER A 1 108 ? 11.184 -23.572 -12.066 1.00 48.50 135 SER A CA 1
ATOM 815 C C . SER A 1 108 ? 12.060 -24.404 -12.986 1.00 48.21 135 SER A C 1
ATOM 816 O O . SER A 1 108 ? 13.024 -23.901 -13.558 1.00 49.77 135 SER A O 1
ATOM 819 N N . ILE A 1 109 ? 11.728 -25.684 -13.112 1.00 43.03 136 ILE A N 1
ATOM 820 C CA . ILE A 1 109 ? 12.528 -26.614 -13.903 1.00 43.62 136 ILE A CA 1
ATOM 821 C C . ILE A 1 109 ? 13.068 -26.014 -15.204 1.00 42.88 136 ILE A C 1
ATOM 822 O O . ILE A 1 109 ? 14.229 -26.230 -15.548 1.00 47.93 136 ILE A O 1
ATOM 827 N N . PRO A 1 110 ? 12.234 -25.258 -15.933 1.00 35.82 137 PRO A N 1
ATOM 828 C CA . PRO A 1 110 ? 12.752 -24.597 -17.134 1.00 37.20 137 PRO A CA 1
ATOM 829 C C . PRO A 1 110 ? 13.977 -23.739 -16.819 1.00 40.30 137 PRO A C 1
ATOM 830 O O . PRO A 1 110 ? 14.999 -23.831 -17.501 1.00 41.10 137 PRO A O 1
ATOM 834 N N . LEU A 1 111 ? 13.865 -22.912 -15.787 1.00 38.79 138 LEU A N 1
ATOM 835 C CA . LEU A 1 111 ? 14.968 -22.061 -15.362 1.00 35.88 138 LEU A CA 1
ATOM 836 C C . LEU A 1 111 ? 16.188 -22.878 -14.960 1.00 36.90 138 LEU A C 1
ATOM 837 O O . LEU A 1 111 ? 17.319 -22.502 -15.257 1.00 39.73 138 LEU A O 1
ATOM 842 N N . TYR A 1 112 ? 15.956 -23.999 -14.285 1.00 32.91 139 TYR A N 1
ATOM 843 C CA . TYR A 1 112 ? 17.054 -24.853 -13.857 1.00 31.29 139 TYR A CA 1
ATOM 844 C C . TYR A 1 112 ? 17.736 -25.498 -15.060 1.00 33.18 139 TYR A C 1
ATOM 845 O O . TYR A 1 112 ? 18.961 -25.582 -15.118 1.00 34.57 139 TYR A O 1
ATOM 854 N N . LYS A 1 113 ? 16.938 -25.950 -16.021 1.00 34.14 140 LYS A N 1
ATOM 855 C CA . LYS A 1 113 ? 17.479 -26.493 -17.259 1.00 33.33 140 LYS A CA 1
ATOM 856 C C . LYS A 1 113 ? 18.357 -25.452 -17.938 1.00 33.56 140 LYS A C 1
ATOM 857 O O . LYS A 1 113 ? 19.369 -25.783 -18.552 1.00 33.41 140 LYS A O 1
ATOM 863 N N . SER A 1 114 ? 17.958 -24.189 -17.828 1.00 45.59 141 SER A N 1
ATOM 864 C CA . SER A 1 114 ? 18.748 -23.094 -18.368 1.00 43.82 141 SER A CA 1
ATOM 865 C C . SER A 1 114 ? 20.097 -23.036 -17.669 1.00 44.66 141 SER A C 1
ATOM 866 O O . SER A 1 114 ? 21.140 -22.995 -18.319 1.00 46.55 141 SER A O 1
ATOM 869 N N . ALA A 1 115 ? 20.067 -23.036 -16.339 1.00 36.77 142 ALA A N 1
ATOM 870 C CA . ALA A 1 115 ? 21.286 -23.030 -15.538 1.00 35.56 142 ALA A CA 1
ATOM 871 C C . ALA A 1 115 ? 22.199 -24.187 -15.931 1.00 38.34 142 ALA A C 1
ATOM 872 O O . ALA A 1 115 ? 23.402 -24.007 -16.128 1.00 36.18 142 ALA A O 1
ATOM 874 N N . VAL A 1 116 ? 21.610 -25.374 -16.043 1.00 36.95 143 VAL A N 1
ATOM 875 C CA . VAL A 1 116 ? 22.331 -26.567 -16.464 1.00 32.09 143 VAL A CA 1
ATOM 876 C C . VAL A 1 116 ? 23.097 -26.316 -17.752 1.00 33.07 143 VAL A C 1
ATOM 877 O O . VAL A 1 116 ? 24.220 -26.787 -17.916 1.00 38.11 143 VAL A O 1
ATOM 881 N N . ALA A 1 117 ? 22.484 -25.568 -18.662 1.00 44.64 144 ALA A N 1
ATOM 882 C CA . ALA A 1 117 ? 23.094 -25.271 -19.954 1.00 44.16 144 ALA A CA 1
ATOM 883 C C . ALA A 1 117 ? 24.353 -24.427 -19.799 1.00 45.12 144 ALA A C 1
ATOM 884 O O . ALA A 1 117 ? 25.397 -24.748 -20.367 1.00 45.66 144 ALA A O 1
ATOM 886 N N . VAL A 1 118 ? 24.248 -23.346 -19.032 1.00 39.40 145 VAL A N 1
ATOM 887 C CA . VAL A 1 118 ? 25.392 -22.483 -18.759 1.00 37.93 145 VAL A CA 1
ATOM 888 C C . VAL A 1 118 ? 26.532 -23.286 -18.141 1.00 38.61 145 VAL A C 1
ATOM 889 O O . VAL A 1 118 ? 27.683 -23.174 -18.561 1.00 39.48 145 VAL A O 1
ATOM 893 N N . ALA A 1 119 ? 26.199 -24.100 -17.143 1.00 39.20 146 ALA A N 1
ATOM 894 C CA . ALA A 1 119 ? 27.182 -24.940 -16.469 1.00 37.33 146 ALA A CA 1
ATOM 895 C C . ALA A 1 119 ? 27.867 -25.874 -17.455 1.00 38.42 146 ALA A C 1
ATOM 896 O O . ALA A 1 119 ? 29.083 -26.060 -17.412 1.00 41.71 146 ALA A O 1
ATOM 898 N N . SER A 1 120 ? 27.076 -26.462 -18.342 1.00 40.16 147 SER A N 1
ATOM 899 C CA . SER A 1 120 ? 27.607 -27.347 -19.366 1.00 39.87 147 SER A CA 1
ATOM 900 C C . SER A 1 120 ? 28.626 -26.624 -20.240 1.00 43.10 147 SER A C 1
ATOM 901 O O . SER A 1 120 ? 29.725 -27.123 -20.469 1.00 44.34 147 SER A O 1
ATOM 904 N N . GLU A 1 121 ? 28.259 -25.438 -20.715 1.00 52.87 148 GLU A N 1
ATOM 905 C CA . GLU A 1 121 ? 29.097 -24.684 -21.641 1.00 52.07 148 GLU A CA 1
ATOM 906 C C . GLU A 1 121 ? 30.347 -24.122 -20.973 1.00 51.68 148 GLU A C 1
ATOM 907 O O . GLU A 1 121 ? 31.263 -23.655 -21.648 1.00 57.52 148 GLU A O 1
ATOM 913 N N . GLU A 1 122 ? 30.374 -24.163 -19.647 1.00 46.80 149 GLU A N 1
ATOM 914 C CA . GLU A 1 122 ? 31.537 -23.712 -18.892 1.00 48.74 149 GLU A CA 1
ATOM 915 C C . GLU A 1 122 ? 32.474 -24.868 -18.562 1.00 52.48 149 GLU A C 1
ATOM 916 O O . GLU A 1 122 ? 33.684 -24.682 -18.436 1.00 50.34 149 GLU A O 1
ATOM 922 N N . LEU A 1 123 ? 31.910 -26.060 -18.415 1.00 65.77 150 LEU A N 1
ATOM 923 C CA . LEU A 1 123 ? 32.722 -27.245 -18.218 1.00 63.94 150 LEU A CA 1
ATOM 924 C C . LEU A 1 123 ? 33.305 -27.665 -19.565 1.00 63.53 150 LEU A C 1
ATOM 925 O O . LEU A 1 123 ? 34.481 -27.987 -19.652 1.00 63.45 150 LEU A O 1
ATOM 930 N N . GLN A 1 124 ? 32.488 -27.650 -20.615 1.00 54.44 151 GLN A N 1
ATOM 931 C CA . GLN A 1 124 ? 33.032 -27.618 -21.958 1.00 53.44 151 GLN A CA 1
ATOM 932 C C . GLN A 1 124 ? 33.760 -26.299 -21.933 1.00 57.13 151 GLN A C 1
ATOM 933 O O . GLN A 1 124 ? 33.391 -25.432 -21.151 1.00 59.68 151 GLN A O 1
ATOM 939 N N . LYS A 1 125 ? 34.753 -26.128 -22.801 1.00 83.07 152 LYS A N 1
ATOM 940 C CA . LYS A 1 125 ? 35.616 -24.948 -22.780 1.00 87.08 152 LYS A CA 1
ATOM 941 C C . LYS A 1 125 ? 36.564 -24.941 -21.584 1.00 82.83 152 LYS A C 1
ATOM 942 O O . LYS A 1 125 ? 37.432 -24.078 -21.473 1.00 84.24 152 LYS A O 1
ATOM 948 N N . LEU A 1 126 ? 36.383 -25.899 -20.681 1.00 43.46 153 LEU A N 1
ATOM 949 C CA . LEU A 1 126 ? 37.292 -26.057 -19.546 1.00 40.67 153 LEU A CA 1
ATOM 950 C C . LEU A 1 126 ? 37.982 -27.387 -19.836 1.00 42.33 153 LEU A C 1
ATOM 951 O O . LEU A 1 126 ? 39.168 -27.583 -19.547 1.00 43.65 153 LEU A O 1
ATOM 956 N N . LEU A 1 127 ? 37.217 -28.299 -20.418 1.00 41.70 154 LEU A N 1
ATOM 957 C CA . LEU A 1 127 ? 37.733 -29.593 -20.825 1.00 39.12 154 LEU A CA 1
ATOM 958 C C . LEU A 1 127 ? 37.442 -29.854 -22.294 1.00 42.67 154 LEU A C 1
ATOM 959 O O . LEU A 1 127 ? 36.539 -30.618 -22.628 1.00 44.36 154 LEU A O 1
ATOM 964 N N . PRO A 1 128 ? 38.220 -29.222 -23.179 1.00 62.12 155 PRO A N 1
ATOM 965 C CA . PRO A 1 128 ? 38.040 -29.363 -24.626 1.00 59.10 155 PRO A CA 1
ATOM 966 C C . PRO A 1 128 ? 37.998 -30.822 -25.060 1.00 61.86 155 PRO A C 1
ATOM 967 O O . PRO A 1 128 ? 37.277 -31.164 -25.996 1.00 64.50 155 PRO A O 1
ATOM 971 N N . ALA A 1 129 ? 38.763 -31.669 -24.382 1.00 56.20 156 ALA A N 1
ATOM 972 C CA . ALA A 1 129 ? 38.831 -33.081 -24.731 1.00 56.45 156 ALA A CA 1
ATOM 973 C C . ALA A 1 129 ? 37.608 -33.847 -24.235 1.00 59.96 156 ALA A C 1
ATOM 974 O O . ALA A 1 129 ? 37.262 -34.896 -24.778 1.00 61.76 156 ALA A O 1
ATOM 976 N N . LYS A 1 130 ? 36.957 -33.320 -23.203 1.00 56.85 157 LYS A N 1
ATOM 977 C CA . LYS A 1 130 ? 35.768 -33.961 -22.647 1.00 55.58 157 LYS A CA 1
ATOM 978 C C . LYS A 1 130 ? 34.487 -33.192 -22.968 1.00 54.37 157 LYS A C 1
ATOM 979 O O . LYS A 1 130 ? 33.461 -33.394 -22.325 1.00 56.63 157 LYS A O 1
ATOM 985 N N . ALA A 1 131 ? 34.548 -32.325 -23.974 1.00 49.31 158 ALA A N 1
ATOM 986 C CA . ALA A 1 131 ? 33.406 -31.490 -24.338 1.00 45.17 158 ALA A CA 1
ATOM 987 C C . ALA A 1 131 ? 32.222 -32.305 -24.860 1.00 47.01 158 ALA A C 1
ATOM 988 O O . ALA A 1 131 ? 31.096 -32.154 -24.383 1.00 47.24 158 ALA A O 1
ATOM 990 N N . GLU A 1 132 ? 32.474 -33.160 -25.846 1.00 43.06 159 GLU A N 1
ATOM 991 C CA . GLU A 1 132 ? 31.419 -33.994 -26.413 1.00 40.58 159 GLU A CA 1
ATOM 992 C C . GLU A 1 132 ? 30.858 -34.943 -25.362 1.00 40.72 159 GLU A C 1
ATOM 993 O O . GLU A 1 132 ? 29.645 -35.109 -25.246 1.00 40.65 159 GLU A O 1
ATOM 999 N N . MET A 1 133 ? 31.752 -35.559 -24.597 1.00 46.29 160 MET A N 1
ATOM 1000 C CA . MET A 1 133 ? 31.358 -36.428 -23.497 1.00 46.15 160 MET A CA 1
ATOM 1001 C C . MET A 1 133 ? 30.410 -35.684 -22.571 1.00 45.91 160 MET A C 1
ATOM 1002 O O . MET A 1 133 ? 29.345 -36.187 -22.213 1.00 49.18 160 MET A O 1
ATOM 1007 N N . ILE A 1 134 ? 30.808 -34.477 -22.189 1.00 41.44 161 ILE A N 1
ATOM 1008 C CA . ILE A 1 134 ? 29.997 -33.637 -21.318 1.00 42.38 161 ILE A CA 1
ATOM 1009 C C . ILE A 1 134 ? 28.669 -33.249 -21.957 1.00 41.58 161 ILE A C 1
ATOM 1010 O O . ILE A 1 134 ? 27.630 -33.270 -21.301 1.00 41.46 161 ILE A O 1
ATOM 1015 N N . GLN A 1 135 ? 28.709 -32.884 -23.234 1.00 51.00 162 GLN A N 1
ATOM 1016 C CA . GLN A 1 135 ? 27.494 -32.550 -23.963 1.00 51.29 162 GLN A CA 1
ATOM 1017 C C . GLN A 1 135 ? 26.538 -33.728 -23.927 1.00 49.80 162 GLN A C 1
ATOM 1018 O O . GLN A 1 135 ? 25.333 -33.562 -23.751 1.00 50.09 162 GLN A O 1
ATOM 1024 N N . LYS A 1 136 ? 27.093 -34.923 -24.099 1.00 56.17 163 LYS A N 1
ATOM 1025 C CA . LYS A 1 136 ? 26.316 -36.151 -24.042 1.00 55.77 163 LYS A CA 1
ATOM 1026 C C . LYS A 1 136 ? 25.711 -36.312 -22.654 1.00 56.75 163 LYS A C 1
ATOM 1027 O O . LYS A 1 136 ? 24.541 -36.664 -22.512 1.00 60.50 163 LYS A O 1
ATOM 1033 N N . ASN A 1 137 ? 26.518 -36.052 -21.632 1.00 31.85 164 ASN A N 1
ATOM 1034 C CA . ASN A 1 137 ? 26.041 -36.080 -20.256 1.00 31.83 164 ASN A CA 1
ATOM 1035 C C . ASN A 1 137 ? 24.955 -35.045 -20.008 1.00 31.43 164 ASN A C 1
ATOM 1036 O O . ASN A 1 137 ? 23.981 -35.309 -19.309 1.00 30.53 164 ASN A O 1
ATOM 1041 N N . THR A 1 138 ? 25.137 -33.863 -20.586 1.00 37.01 165 THR A N 1
ATOM 1042 C CA . THR A 1 138 ? 24.195 -32.765 -20.428 1.00 34.20 165 THR A CA 1
ATOM 1043 C C . THR A 1 138 ? 22.829 -33.126 -20.987 1.00 39.35 165 THR A C 1
ATOM 1044 O O . THR A 1 138 ? 21.805 -32.904 -20.340 1.00 40.21 165 THR A O 1
ATOM 1048 N N . GLU A 1 139 ? 22.816 -33.679 -22.195 1.00 43.41 166 GLU A N 1
ATOM 1049 C CA . GLU A 1 139 ? 21.565 -34.062 -22.836 1.00 40.85 166 GLU A CA 1
ATOM 1050 C C . GLU A 1 139 ? 20.796 -35.078 -21.998 1.00 43.90 166 GLU A C 1
ATOM 1051 O O . GLU A 1 139 ? 19.574 -34.994 -21.877 1.00 47.99 166 GLU A O 1
ATOM 1057 N N . LYS A 1 140 ? 21.516 -36.032 -21.415 1.00 54.19 167 LYS A N 1
ATOM 1058 C CA . LYS A 1 140 ? 20.892 -37.059 -20.590 1.00 54.57 167 LYS A CA 1
ATOM 1059 C C . LYS A 1 140 ? 20.259 -36.471 -19.331 1.00 58.95 167 LYS A C 1
ATOM 1060 O O . LYS A 1 140 ? 19.229 -36.954 -18.865 1.00 62.86 167 LYS A O 1
ATOM 1066 N N . TYR A 1 141 ? 20.875 -35.430 -18.781 1.00 54.28 168 TYR A N 1
ATOM 1067 C CA . TYR A 1 141 ? 20.345 -34.798 -17.577 1.00 54.83 168 TYR A CA 1
ATOM 1068 C C . TYR A 1 141 ? 19.213 -33.831 -17.914 1.00 54.50 168 TYR A C 1
ATOM 1069 O O . TYR A 1 141 ? 18.261 -33.688 -17.147 1.00 56.83 168 TYR A O 1
ATOM 1078 N N . GLN A 1 142 ? 19.316 -33.168 -19.061 1.00 38.81 169 GLN A N 1
ATOM 1079 C CA . GLN A 1 142 ? 18.237 -32.307 -19.525 1.00 37.84 169 GLN A CA 1
ATOM 1080 C C . GLN A 1 142 ? 16.958 -33.121 -19.660 1.00 41.15 169 GLN A C 1
ATOM 1081 O O . GLN A 1 142 ? 15.890 -32.703 -19.214 1.00 41.89 169 GLN A O 1
ATOM 1087 N N . ALA A 1 143 ? 17.081 -34.292 -20.275 1.00 51.28 170 ALA A N 1
ATOM 1088 C CA . ALA A 1 143 ? 15.947 -35.184 -20.466 1.00 50.17 170 ALA A CA 1
ATOM 1089 C C . ALA A 1 143 ? 15.409 -35.672 -19.130 1.00 53.61 170 ALA A C 1
ATOM 1090 O O . ALA A 1 143 ? 14.203 -35.845 -18.967 1.00 57.99 170 ALA A O 1
ATOM 1092 N N . GLN A 1 144 ? 16.307 -35.904 -18.179 1.00 48.32 171 GLN A N 1
ATOM 1093 C CA . GLN A 1 144 ? 15.904 -36.338 -16.847 1.00 46.77 171 GLN A CA 1
ATOM 1094 C C . GLN A 1 144 ? 15.122 -35.237 -16.150 1.00 49.60 171 GLN A C 1
ATOM 1095 O O . GLN A 1 144 ? 14.189 -35.509 -15.393 1.00 51.95 171 GLN A O 1
ATOM 1101 N N . LEU A 1 145 ? 15.508 -33.992 -16.410 1.00 37.49 172 LEU A N 1
ATOM 1102 C CA . LEU A 1 145 ? 14.785 -32.845 -15.882 1.00 34.13 172 LEU A CA 1
ATOM 1103 C C . LEU A 1 145 ? 13.420 -32.749 -16.554 1.00 35.74 172 LEU A C 1
ATOM 1104 O O . LEU A 1 145 ? 12.432 -32.381 -15.922 1.00 36.49 172 LEU A O 1
ATOM 1109 N N . ASP A 1 146 ? 13.372 -33.093 -17.838 1.00 44.75 173 ASP A N 1
ATOM 1110 C CA . ASP A 1 146 ? 12.116 -33.129 -18.582 1.00 44.44 173 ASP A CA 1
ATOM 1111 C C . ASP A 1 146 ? 11.147 -34.130 -17.958 1.00 48.51 173 ASP A C 1
ATOM 1112 O O . ASP A 1 146 ? 10.014 -33.787 -17.617 1.00 48.78 173 ASP A O 1
ATOM 1117 N N . ASP A 1 147 ? 11.603 -35.371 -17.820 1.00 73.70 174 ASP A N 1
ATOM 1118 C CA . ASP A 1 147 ? 10.806 -36.425 -17.205 1.00 72.42 174 ASP A CA 1
ATOM 1119 C C . ASP A 1 147 ? 10.356 -35.997 -15.815 1.00 74.56 174 ASP A C 1
ATOM 1120 O O . ASP A 1 147 ? 9.224 -36.259 -15.408 1.00 75.45 174 ASP A O 1
ATOM 1125 N N . LEU A 1 148 ? 11.255 -35.334 -15.093 1.00 52.80 175 LEU A N 1
ATOM 1126 C CA . LEU A 1 148 ? 10.968 -34.854 -13.747 1.00 50.05 175 LEU A CA 1
ATOM 1127 C C . LEU A 1 148 ? 9.767 -33.914 -13.718 1.00 49.89 175 LEU A C 1
ATOM 1128 O O . LEU A 1 148 ? 8.891 -34.042 -12.863 1.00 47.71 175 LEU A O 1
ATOM 1133 N N . HIS A 1 149 ? 9.730 -32.969 -14.652 1.00 46.73 176 HIS A N 1
ATOM 1134 C CA . HIS A 1 149 ? 8.641 -32.003 -14.707 1.00 46.00 176 HIS A CA 1
ATOM 1135 C C . HIS A 1 149 ? 7.301 -32.705 -14.883 1.00 50.75 176 HIS A C 1
ATOM 1136 O O . HIS A 1 149 ? 6.296 -32.300 -14.300 1.00 53.17 176 HIS A O 1
ATOM 1143 N N . ALA A 1 150 ? 7.293 -33.762 -15.688 1.00 61.18 177 ALA A N 1
ATOM 1144 C CA . ALA A 1 150 ? 6.082 -34.542 -15.908 1.00 60.29 177 ALA A CA 1
ATOM 1145 C C . ALA A 1 150 ? 5.693 -35.291 -14.639 1.00 61.29 177 ALA A C 1
ATOM 1146 O O . ALA A 1 150 ? 4.511 -35.456 -14.343 1.00 65.18 177 ALA A O 1
ATOM 1148 N N . TRP A 1 151 ? 6.697 -35.737 -13.892 1.00 44.26 178 TRP A N 1
ATOM 1149 C CA . TRP A 1 151 ? 6.474 -36.469 -12.652 1.00 43.12 178 TRP A CA 1
ATOM 1150 C C . TRP A 1 151 ? 5.810 -35.582 -11.610 1.00 46.76 178 TRP A C 1
ATOM 1151 O O . TRP A 1 151 ? 4.839 -35.981 -10.968 1.00 48.91 178 TRP A O 1
ATOM 1162 N N . VAL A 1 152 ? 6.344 -34.376 -11.443 1.00 54.73 179 VAL A N 1
ATOM 1163 C CA . VAL A 1 152 ? 5.814 -33.429 -10.470 1.00 53.35 179 VAL A CA 1
ATOM 1164 C C . VAL A 1 152 ? 4.364 -33.094 -10.783 1.00 54.62 179 VAL A C 1
ATOM 1165 O O . VAL A 1 152 ? 3.515 -33.074 -9.893 1.00 54.27 179 VAL A O 1
ATOM 1169 N N . GLU A 1 153 ? 4.092 -32.832 -12.057 1.00 83.82 180 GLU A N 1
ATOM 1170 C CA . GLU A 1 153 ? 2.741 -32.529 -12.514 1.00 88.23 180 GLU A CA 1
ATOM 1171 C C . GLU A 1 153 ? 1.756 -33.632 -12.142 1.00 84.97 180 GLU A C 1
ATOM 1172 O O . GLU A 1 153 ? 0.777 -33.389 -11.439 1.00 85.88 180 GLU A O 1
ATOM 1178 N N . LYS A 1 154 ? 2.016 -34.842 -12.622 1.00 55.27 181 LYS A N 1
ATOM 1179 C CA . LYS A 1 154 ? 1.151 -35.975 -12.323 1.00 56.33 181 LYS A CA 1
ATOM 1180 C C . LYS A 1 154 ? 1.032 -36.159 -10.817 1.00 54.42 181 LYS A C 1
ATOM 1181 O O . LYS A 1 154 ? -0.027 -36.515 -10.304 1.00 56.25 181 LYS A O 1
ATOM 1187 N N . GLU A 1 155 ? 2.127 -35.900 -10.112 1.00 53.75 182 GLU A N 1
ATOM 1188 C CA . GLU A 1 155 ? 2.170 -36.097 -8.671 1.00 52.59 182 GLU A CA 1
ATOM 1189 C C . GLU A 1 155 ? 1.302 -35.071 -7.943 1.00 54.40 182 GLU A C 1
ATOM 1190 O O . GLU A 1 155 ? 0.571 -35.409 -7.012 1.00 53.14 182 GLU A O 1
ATOM 1196 N N . LEU A 1 156 ? 1.380 -33.818 -8.380 1.00 57.42 183 LEU A N 1
ATOM 1197 C CA . LEU A 1 156 ? 0.645 -32.726 -7.746 1.00 53.82 183 LEU A CA 1
ATOM 1198 C C . LEU A 1 156 ? -0.838 -32.724 -8.098 1.00 53.27 183 LEU A C 1
ATOM 1199 O O . LEU A 1 156 ? -1.664 -32.230 -7.330 1.00 50.01 183 LEU A O 1
ATOM 1204 N N . SER A 1 157 ? -1.166 -33.276 -9.262 1.00 58.48 184 SER A N 1
ATOM 1205 C CA . SER A 1 157 ? -2.533 -33.258 -9.775 1.00 59.65 184 SER A CA 1
ATOM 1206 C C . SER A 1 157 ? -3.521 -33.925 -8.827 1.00 57.46 184 SER A C 1
ATOM 1207 O O . SER A 1 157 ? -4.725 -33.919 -9.071 1.00 59.17 184 SER A O 1
ATOM 1210 N N . VAL A 1 158 ? -3.008 -34.505 -7.749 1.00 56.58 185 VAL A N 1
ATOM 1211 C CA . VAL A 1 158 ? -3.852 -35.200 -6.790 1.00 56.59 185 VAL A CA 1
ATOM 1212 C C . VAL A 1 158 ? -4.309 -34.269 -5.668 1.00 58.59 185 VAL A C 1
ATOM 1213 O O . VAL A 1 158 ? -5.145 -34.640 -4.845 1.00 60.90 185 VAL A O 1
ATOM 1217 N N . ILE A 1 159 ? -3.762 -33.057 -5.643 1.00 47.54 186 ILE A N 1
ATOM 1218 C CA . ILE A 1 159 ? -4.107 -32.085 -4.608 1.00 44.88 186 ILE A CA 1
ATOM 1219 C C . ILE A 1 159 ? -5.205 -31.129 -5.071 1.00 45.46 186 ILE A C 1
ATOM 1220 O O . ILE A 1 159 ? -5.056 -30.451 -6.088 1.00 45.53 186 ILE A O 1
ATOM 1225 N N . PRO A 1 160 ? -6.313 -31.076 -4.315 1.00 67.22 187 PRO A N 1
ATOM 1226 C CA . PRO A 1 160 ? -7.498 -30.262 -4.609 1.00 63.00 187 PRO A CA 1
ATOM 1227 C C . PRO A 1 160 ? -7.173 -28.788 -4.821 1.00 60.91 187 PRO A C 1
ATOM 1228 O O . PRO A 1 160 ? -6.262 -28.254 -4.194 1.00 63.62 187 PRO A O 1
ATOM 1232 N N . LYS A 1 161 ? -7.930 -28.140 -5.699 1.00 38.00 188 LYS A N 1
ATOM 1233 C CA . LYS A 1 161 ? -7.735 -26.729 -5.993 1.00 34.88 188 LYS A CA 1
ATOM 1234 C C . LYS A 1 161 ? -7.737 -25.904 -4.712 1.00 36.09 188 LYS A C 1
ATOM 1235 O O . LYS A 1 161 ? -6.942 -24.980 -4.557 1.00 36.82 188 LYS A O 1
ATOM 1241 N N . GLU A 1 162 ? -8.637 -26.241 -3.796 1.00 46.06 189 GLU A N 1
ATOM 1242 C CA . GLU A 1 162 ? -8.765 -25.496 -2.551 1.00 48.04 189 GLU A CA 1
ATOM 1243 C C . GLU A 1 162 ? -7.606 -25.789 -1.609 1.00 47.25 189 GLU A C 1
ATOM 1244 O O . GLU A 1 162 ? -7.356 -25.037 -0.671 1.00 49.52 189 GLU A O 1
ATOM 1250 N N . SER A 1 163 ? -6.902 -26.885 -1.861 1.00 45.58 190 SER A N 1
ATOM 1251 C CA . SER A 1 163 ? -5.792 -27.288 -1.005 1.00 47.76 190 SER A CA 1
ATOM 1252 C C . SER A 1 163 ? -4.440 -26.926 -1.616 1.00 49.04 190 SER A C 1
ATOM 1253 O O . SER A 1 163 ? -3.393 -27.329 -1.109 1.00 51.05 190 SER A O 1
ATOM 1256 N N . ARG A 1 164 ? -4.465 -26.164 -2.705 1.00 39.39 191 ARG A N 1
ATOM 1257 C CA . ARG A 1 164 ? -3.235 -25.746 -3.369 1.00 36.00 191 ARG A CA 1
ATOM 1258 C C . ARG A 1 164 ? -2.641 -24.512 -2.708 1.00 37.21 191 ARG A C 1
ATOM 1259 O O . ARG A 1 164 ? -2.411 -23.494 -3.358 1.00 38.24 191 ARG A O 1
ATOM 1267 N N . TYR A 1 165 ? -2.394 -24.614 -1.407 1.00 47.80 192 TYR A N 1
ATOM 1268 C CA . TYR A 1 165 ? -1.815 -23.519 -0.645 1.00 48.78 192 TYR A CA 1
ATOM 1269 C C . TYR A 1 165 ? -0.648 -24.005 0.201 1.00 50.26 192 TYR A C 1
ATOM 1270 O O . TYR A 1 165 ? -0.822 -24.807 1.117 1.00 51.46 192 TYR A O 1
ATOM 1279 N N . LEU A 1 166 ? 0.541 -23.507 -0.113 1.00 39.44 193 LEU A N 1
ATOM 1280 C CA . LEU A 1 166 ? 1.757 -23.931 0.563 1.00 36.61 193 LEU A CA 1
ATOM 1281 C C . LEU A 1 166 ? 2.202 -22.884 1.573 1.00 37.71 193 LEU A C 1
ATOM 1282 O O . LEU A 1 166 ? 2.233 -21.693 1.270 1.00 41.70 193 LEU A O 1
ATOM 1287 N N . VAL A 1 167 ? 2.544 -23.332 2.776 1.00 39.12 194 VAL A N 1
ATOM 1288 C CA . VAL A 1 167 ? 3.031 -22.429 3.811 1.00 40.54 194 VAL A CA 1
ATOM 1289 C C . VAL A 1 167 ? 4.436 -22.820 4.244 1.00 41.04 194 VAL A C 1
ATOM 1290 O O . VAL A 1 167 ? 4.663 -23.928 4.727 1.00 39.90 194 VAL A O 1
ATOM 1294 N N . THR A 1 168 ? 5.375 -21.899 4.068 1.00 44.17 195 THR A N 1
ATOM 1295 C CA . THR A 1 168 ? 6.773 -22.167 4.358 1.00 42.27 195 THR A CA 1
ATOM 1296 C C . THR A 1 168 ? 7.363 -21.030 5.184 1.00 43.50 195 THR A C 1
ATOM 1297 O O . THR A 1 168 ? 6.799 -19.939 5.223 1.00 44.57 195 THR A O 1
ATOM 1301 N N . PRO A 1 169 ? 8.496 -21.289 5.855 1.00 47.27 196 PRO A N 1
ATOM 1302 C CA . PRO A 1 169 ? 9.183 -20.309 6.706 1.00 45.26 196 PRO A CA 1
ATOM 1303 C C . PRO A 1 169 ? 9.542 -19.011 5.983 1.00 47.05 196 PRO A C 1
ATOM 1304 O O . PRO A 1 169 ? 9.497 -17.947 6.599 1.00 48.18 196 PRO A O 1
ATOM 1308 N N . HIS A 1 170 ? 9.901 -19.092 4.706 1.00 46.37 197 HIS A N 1
ATOM 1309 C CA . HIS A 1 170 ? 10.157 -17.882 3.930 1.00 46.45 197 HIS A CA 1
ATOM 1310 C C . HIS A 1 170 ? 9.839 -18.055 2.448 1.00 47.20 197 HIS A C 1
ATOM 1311 O O . HIS A 1 170 ? 9.678 -19.172 1.960 1.00 46.48 197 HIS A O 1
ATOM 1318 N N . ASP A 1 171 ? 9.744 -16.934 1.743 1.00 54.92 198 ASP A N 1
ATOM 1319 C CA . ASP A 1 171 ? 9.327 -16.927 0.347 1.00 55.28 198 ASP A CA 1
ATOM 1320 C C . ASP A 1 171 ? 10.391 -17.536 -0.559 1.00 53.52 198 ASP A C 1
ATOM 1321 O O . ASP A 1 171 ? 11.267 -16.833 -1.057 1.00 57.05 198 ASP A O 1
ATOM 1326 N N . ALA A 1 172 ? 10.306 -18.843 -0.779 1.00 47.93 199 ALA A N 1
ATOM 1327 C CA . ALA A 1 172 ? 11.327 -19.542 -1.550 1.00 47.52 199 ALA A CA 1
ATOM 1328 C C . ALA A 1 172 ? 10.732 -20.461 -2.610 1.00 47.49 199 ALA A C 1
ATOM 1329 O O . ALA A 1 172 ? 11.462 -21.174 -3.296 1.00 47.11 199 ALA A O 1
ATOM 1331 N N . PHE A 1 173 ? 9.410 -20.445 -2.740 1.00 42.15 200 PHE A N 1
ATOM 1332 C CA . PHE A 1 173 ? 8.733 -21.338 -3.671 1.00 37.45 200 PHE A CA 1
ATOM 1333 C C . PHE A 1 173 ? 7.837 -20.590 -4.650 1.00 41.66 200 PHE A C 1
ATOM 1334 O O . PHE A 1 173 ? 6.885 -21.158 -5.185 1.00 43.94 200 PHE A O 1
ATOM 1342 N N . ASN A 1 174 ? 8.143 -19.318 -4.879 1.00 46.90 201 ASN A N 1
ATOM 1343 C CA . ASN A 1 174 ? 7.394 -18.519 -5.843 1.00 45.01 201 ASN A CA 1
ATOM 1344 C C . ASN A 1 174 ? 7.497 -19.101 -7.240 1.00 43.34 201 ASN A C 1
ATOM 1345 O O . ASN A 1 174 ? 6.518 -19.135 -7.984 1.00 45.69 201 ASN A O 1
ATOM 1350 N N . TYR A 1 175 ? 8.693 -19.552 -7.596 1.00 46.06 202 TYR A N 1
ATOM 1351 C CA . TYR A 1 175 ? 8.910 -20.158 -8.899 1.00 49.04 202 TYR A CA 1
ATOM 1352 C C . TYR A 1 175 ? 8.195 -21.501 -8.973 1.00 50.90 202 TYR A C 1
ATOM 1353 O O . TYR A 1 175 ? 7.714 -21.905 -10.032 1.00 52.57 202 TYR A O 1
ATOM 1362 N N . PHE A 1 176 ? 8.123 -22.185 -7.837 1.00 53.95 203 PHE A N 1
ATOM 1363 C CA . PHE A 1 176 ? 7.434 -23.461 -7.762 1.00 51.81 203 PHE A CA 1
ATOM 1364 C C . PHE A 1 176 ? 5.938 -23.262 -7.945 1.00 54.02 203 PHE A C 1
ATOM 1365 O O . PHE A 1 176 ? 5.320 -23.864 -8.822 1.00 57.44 203 PHE A O 1
ATOM 1373 N N . ALA A 1 177 ? 5.364 -22.410 -7.104 1.00 50.26 204 ALA A N 1
ATOM 1374 C CA . ALA A 1 177 ? 3.938 -22.124 -7.148 1.00 52.46 204 ALA A CA 1
ATOM 1375 C C . ALA A 1 177 ? 3.514 -21.666 -8.536 1.00 52.93 204 ALA A C 1
ATOM 1376 O O . ALA A 1 177 ? 2.461 -22.058 -9.037 1.00 55.31 204 ALA A O 1
ATOM 1378 N N . ALA A 1 178 ? 4.345 -20.834 -9.152 1.00 45.32 205 ALA A N 1
ATOM 1379 C CA . ALA A 1 178 ? 4.051 -20.298 -10.471 1.00 45.92 205 ALA A CA 1
ATOM 1380 C C . ALA A 1 178 ? 4.027 -21.399 -11.520 1.00 48.93 205 ALA A C 1
ATOM 1381 O O . ALA A 1 178 ? 3.342 -21.285 -12.533 1.00 54.85 205 ALA A O 1
ATOM 1383 N N . SER A 1 179 ? 4.773 -22.469 -11.274 1.00 56.34 206 SER A N 1
ATOM 1384 C CA . SER A 1 179 ? 4.887 -23.544 -12.250 1.00 58.80 206 SER A CA 1
ATOM 1385 C C . SER A 1 179 ? 3.722 -24.532 -12.189 1.00 61.86 206 SER A C 1
ATOM 1386 O O . SER A 1 179 ? 3.403 -25.184 -13.185 1.00 64.97 206 SER A O 1
ATOM 1389 N N . TYR A 1 180 ? 3.082 -24.634 -11.027 1.00 44.02 207 TYR A N 1
ATOM 1390 C CA . TYR A 1 180 ? 2.045 -25.642 -10.831 1.00 43.30 207 TYR A CA 1
ATOM 1391 C C . TYR A 1 180 ? 0.803 -25.099 -10.156 1.00 41.31 207 TYR A C 1
ATOM 1392 O O . TYR A 1 180 ? 0.268 -25.716 -9.241 1.00 42.69 207 TYR A O 1
ATOM 1401 N N . ASP A 1 181 ? 0.346 -23.943 -10.614 1.00 53.35 208 ASP A N 1
ATOM 1402 C CA . ASP A 1 181 ? -0.893 -23.369 -10.116 1.00 53.17 208 ASP A CA 1
ATOM 1403 C C . ASP A 1 181 ? -0.997 -23.500 -8.600 1.00 53.37 208 ASP A C 1
ATOM 1404 O O . ASP A 1 181 ? -1.916 -24.139 -8.082 1.00 51.90 208 ASP A O 1
ATOM 1409 N N . PHE A 1 182 ? -0.048 -22.893 -7.894 1.00 42.92 209 PHE A N 1
ATOM 1410 C CA . PHE A 1 182 ? -0.027 -22.941 -6.439 1.00 40.19 209 PHE A CA 1
ATOM 1411 C C . PHE A 1 182 ? 0.040 -21.552 -5.822 1.00 41.81 209 PHE A C 1
ATOM 1412 O O . PHE A 1 182 ? 0.450 -20.592 -6.470 1.00 43.27 209 PHE A O 1
ATOM 1420 N N . THR A 1 183 ? -0.362 -21.461 -4.558 1.00 46.82 210 THR A N 1
ATOM 1421 C CA . THR A 1 183 ? -0.293 -20.213 -3.807 1.00 45.13 210 THR A CA 1
ATOM 1422 C C . THR A 1 183 ? 0.603 -20.388 -2.588 1.00 49.53 210 THR A C 1
ATOM 1423 O O . THR A 1 183 ? 0.396 -21.299 -1.786 1.00 51.81 210 THR A O 1
ATOM 1427 N N . LEU A 1 184 ? 1.595 -19.514 -2.450 1.00 55.94 211 LEU A N 1
ATOM 1428 C CA . LEU A 1 184 ? 2.556 -19.612 -1.354 1.00 52.41 211 LEU A CA 1
ATOM 1429 C C . LEU A 1 184 ? 2.474 -18.442 -0.381 1.00 50.63 211 LEU A C 1
ATOM 1430 O O . LEU A 1 184 ? 2.465 -17.278 -0.787 1.00 49.83 211 LEU A O 1
ATOM 1435 N N . TYR A 1 185 ? 2.421 -18.763 0.907 1.00 42.17 212 TYR A N 1
ATOM 1436 C CA . TYR A 1 185 ? 2.522 -17.755 1.953 1.00 41.64 212 TYR A CA 1
ATOM 1437 C C . TYR A 1 185 ? 3.748 -18.037 2.812 1.00 42.76 212 TYR A C 1
ATOM 1438 O O . TYR A 1 185 ? 4.119 -19.193 3.015 1.00 42.49 212 TYR A O 1
ATOM 1447 N N . ALA A 1 186 ? 4.374 -16.976 3.311 1.00 51.65 213 ALA A N 1
ATOM 1448 C CA . ALA A 1 186 ? 5.554 -17.112 4.157 1.00 49.59 213 ALA A CA 1
ATOM 1449 C C . ALA A 1 186 ? 5.680 -15.931 5.110 1.00 50.81 213 ALA A C 1
ATOM 1450 O O . ALA A 1 186 ? 5.550 -14.778 4.699 1.00 51.65 213 ALA A O 1
ATOM 1452 N N . PRO A 1 187 ? 5.935 -16.219 6.394 1.00 53.30 214 PRO A N 1
ATOM 1453 C CA . PRO A 1 187 ? 6.087 -15.168 7.405 1.00 55.52 214 PRO A CA 1
ATOM 1454 C C . PRO A 1 187 ? 7.349 -14.349 7.167 1.00 56.28 214 PRO A C 1
ATOM 1455 O O . PRO A 1 187 ? 7.627 -13.418 7.922 1.00 60.83 214 PRO A O 1
ATOM 1459 N N . GLN A 1 188 ? 8.102 -14.697 6.130 1.00 53.36 215 GLN A N 1
ATOM 1460 C CA . GLN A 1 188 ? 9.325 -13.973 5.805 1.00 54.24 215 GLN A CA 1
ATOM 1461 C C . GLN A 1 188 ? 9.435 -13.685 4.314 1.00 54.17 215 GLN A C 1
ATOM 1462 O O . GLN A 1 188 ? 8.799 -14.346 3.494 1.00 56.81 215 GLN A O 1
ATOM 1468 N N . GLY A 1 189 ? 10.248 -12.693 3.970 1.00 58.29 216 GLY A N 1
ATOM 1469 C CA . GLY A 1 189 ? 10.412 -12.286 2.588 1.00 62.96 216 GLY A CA 1
ATOM 1470 C C . GLY A 1 189 ? 11.179 -13.287 1.747 1.00 62.74 216 GLY A C 1
ATOM 1471 O O . GLY A 1 189 ? 11.203 -14.483 2.043 1.00 60.38 216 GLY A O 1
ATOM 1472 N N . VAL A 1 190 ? 11.810 -12.787 0.691 1.00 45.05 217 VAL A N 1
ATOM 1473 C CA . VAL A 1 190 ? 12.555 -13.626 -0.236 1.00 42.80 217 VAL A CA 1
ATOM 1474 C C . VAL A 1 190 ? 13.897 -14.059 0.351 1.00 44.04 217 VAL A C 1
ATOM 1475 O O . VAL A 1 190 ? 14.324 -15.200 0.177 1.00 40.71 217 VAL A O 1
ATOM 1479 N N . SER A 1 191 ? 14.558 -13.141 1.048 1.00 41.16 218 SER A N 1
ATOM 1480 C CA . SER A 1 191 ? 15.804 -13.460 1.730 1.00 39.30 218 SER A CA 1
ATOM 1481 C C . SER A 1 191 ? 15.509 -13.888 3.156 1.00 39.42 218 SER A C 1
ATOM 1482 O O . SER A 1 191 ? 14.450 -13.577 3.696 1.00 42.60 218 SER A O 1
ATOM 1485 N N . THR A 1 192 ? 16.443 -14.608 3.763 1.00 62.21 219 THR A N 1
ATOM 1486 C CA . THR A 1 192 ? 16.281 -15.035 5.143 1.00 63.98 219 THR A CA 1
ATOM 1487 C C . THR A 1 192 ? 17.054 -14.101 6.058 1.00 71.68 219 THR A C 1
ATOM 1488 O O . THR A 1 192 ? 17.117 -14.313 7.268 1.00 72.47 219 THR A O 1
ATOM 1492 N N . ASP A 1 193 ? 17.643 -13.065 5.469 1.00 84.24 220 ASP A N 1
ATOM 1493 C CA . ASP A 1 193 ? 18.444 -12.111 6.224 1.00 85.41 220 ASP A CA 1
ATOM 1494 C C . ASP A 1 193 ? 17.594 -10.942 6.709 1.00 87.89 220 ASP A C 1
ATOM 1495 O O . ASP A 1 193 ? 17.748 -9.814 6.244 1.00 87.99 220 ASP A O 1
ATOM 1500 N N . SER A 1 194 ? 16.691 -11.223 7.643 1.00 59.54 221 SER A N 1
ATOM 1501 C CA . SER A 1 194 ? 15.856 -10.194 8.252 1.00 62.92 221 SER A CA 1
ATOM 1502 C C . SER A 1 194 ? 15.069 -10.780 9.413 1.00 68.09 221 SER A C 1
ATOM 1503 O O . SER A 1 194 ? 14.846 -11.988 9.475 1.00 67.82 221 SER A O 1
ATOM 1506 N N . GLU A 1 195 ? 14.649 -9.919 10.331 1.00 71.19 222 GLU A N 1
ATOM 1507 C CA . GLU A 1 195 ? 13.863 -10.355 11.476 1.00 71.79 222 GLU A CA 1
ATOM 1508 C C . GLU A 1 195 ? 12.457 -10.756 11.048 1.00 67.95 222 GLU A C 1
ATOM 1509 O O . GLU A 1 195 ? 11.848 -10.108 10.196 1.00 66.31 222 GLU A O 1
ATOM 1515 N N . VAL A 1 196 ? 11.946 -11.830 11.639 1.00 154.08 223 VAL A N 1
ATOM 1516 C CA . VAL A 1 196 ? 10.606 -12.306 11.323 1.00 148.73 223 VAL A CA 1
ATOM 1517 C C . VAL A 1 196 ? 9.549 -11.342 11.861 1.00 147.96 223 VAL A C 1
ATOM 1518 O O . VAL A 1 196 ? 9.162 -11.410 13.028 1.00 150.09 223 VAL A O 1
ATOM 1522 N N . ALA A 1 197 ? 9.095 -10.437 10.999 1.00 57.54 224 ALA A N 1
ATOM 1523 C CA . ALA A 1 197 ? 8.116 -9.424 11.381 1.00 50.89 224 ALA A CA 1
ATOM 1524 C C . ALA A 1 197 ? 6.873 -10.059 11.993 1.00 47.61 224 ALA A C 1
ATOM 1525 O O . ALA A 1 197 ? 6.267 -10.954 11.402 1.00 48.34 224 ALA A O 1
ATOM 1527 N N . ASN A 1 198 ? 6.499 -9.597 13.181 1.00 58.91 225 ASN A N 1
ATOM 1528 C CA . ASN A 1 198 ? 5.346 -10.156 13.867 1.00 58.64 225 ASN A CA 1
ATOM 1529 C C . ASN A 1 198 ? 4.056 -9.835 13.125 1.00 57.11 225 ASN A C 1
ATOM 1530 O O . ASN A 1 198 ? 3.031 -10.477 13.342 1.00 58.67 225 ASN A O 1
ATOM 1535 N N . SER A 1 199 ? 4.116 -8.841 12.245 1.00 64.53 226 SER A N 1
ATOM 1536 C CA . SER A 1 199 ? 2.953 -8.443 11.462 1.00 63.23 226 SER A CA 1
ATOM 1537 C C . SER A 1 199 ? 2.774 -9.349 10.249 1.00 64.94 226 SER A C 1
ATOM 1538 O O . SER A 1 199 ? 1.667 -9.497 9.733 1.00 67.11 226 SER A O 1
ATOM 1541 N N . ASP A 1 200 ? 3.867 -9.951 9.792 1.00 48.31 227 ASP A N 1
ATOM 1542 C CA . ASP A 1 200 ? 3.801 -10.901 8.688 1.00 45.48 227 ASP A CA 1
ATOM 1543 C C . ASP A 1 200 ? 3.408 -12.275 9.203 1.00 46.24 227 ASP A C 1
ATOM 1544 O O . ASP A 1 200 ? 2.851 -13.093 8.474 1.00 46.61 227 ASP A O 1
ATOM 1549 N N . MET A 1 201 ? 3.716 -12.524 10.469 1.00 49.66 228 MET A N 1
ATOM 1550 C CA . MET A 1 201 ? 3.266 -13.734 11.133 1.00 51.69 228 MET A CA 1
ATOM 1551 C C . MET A 1 201 ? 1.745 -13.751 11.156 1.00 51.49 228 MET A C 1
ATOM 1552 O O . MET A 1 201 ? 1.118 -14.721 10.730 1.00 50.06 228 MET A O 1
ATOM 1557 N N . ILE A 1 202 ? 1.162 -12.661 11.646 1.00 61.48 229 ILE A N 1
ATOM 1558 C CA . ILE A 1 202 ? -0.287 -12.518 11.734 1.00 60.06 229 ILE A CA 1
ATOM 1559 C C . ILE A 1 202 ? -0.919 -12.561 10.355 1.00 57.51 229 ILE A C 1
ATOM 1560 O O . ILE A 1 202 ? -1.906 -13.261 10.133 1.00 59.19 229 ILE A O 1
ATOM 1565 N N . GLU A 1 203 ? -0.349 -11.790 9.437 1.00 43.77 230 GLU A N 1
ATOM 1566 C CA . GLU A 1 203 ? -0.775 -11.800 8.047 1.00 44.52 230 GLU A CA 1
ATOM 1567 C C . GLU A 1 203 ? -0.949 -13.235 7.584 1.00 43.01 230 GLU A C 1
ATOM 1568 O O . GLU A 1 203 ? -1.956 -13.588 6.973 1.00 42.39 230 GLU A O 1
ATOM 1574 N N . THR A 1 204 ? 0.043 -14.063 7.892 1.00 44.02 231 THR A N 1
ATOM 1575 C CA . THR A 1 204 ? 0.029 -15.463 7.495 1.00 41.62 231 THR A CA 1
ATOM 1576 C C . THR A 1 204 ? -1.057 -16.227 8.239 1.00 40.46 231 THR A C 1
ATOM 1577 O O . THR A 1 204 ? -1.779 -17.031 7.650 1.00 39.99 231 THR A O 1
ATOM 1581 N N . VAL A 1 205 ? -1.170 -15.971 9.537 1.00 49.33 232 VAL A N 1
ATOM 1582 C CA . VAL A 1 205 ? -2.211 -16.595 10.338 1.00 49.96 232 VAL A CA 1
ATOM 1583 C C . VAL A 1 205 ? -3.572 -16.356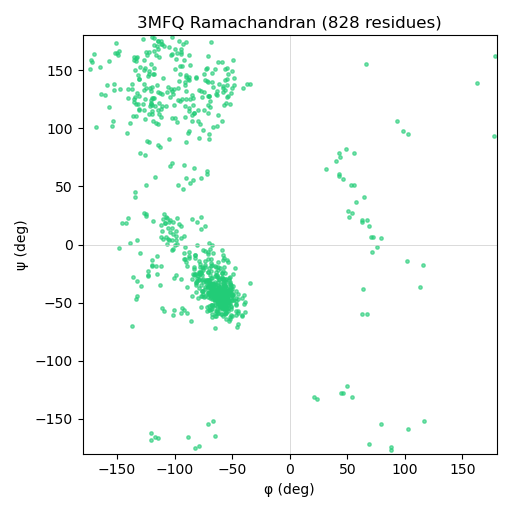 9.705 1.00 50.35 232 VAL A C 1
ATOM 1584 O O . VAL A 1 205 ? -4.316 -17.297 9.441 1.00 51.22 232 VAL A O 1
ATOM 1588 N N . ASN A 1 206 ? -3.890 -15.091 9.457 1.00 45.80 233 ASN A N 1
ATOM 1589 C CA . ASN A 1 206 ? -5.156 -14.734 8.829 1.00 46.41 233 ASN A CA 1
ATOM 1590 C C . ASN A 1 206 ? -5.334 -15.426 7.484 1.00 44.68 233 ASN A C 1
ATOM 1591 O O . ASN A 1 206 ? -6.444 -15.793 7.108 1.00 44.94 233 ASN A O 1
ATOM 1596 N N . LEU A 1 207 ? -4.234 -15.601 6.760 1.00 41.48 234 LEU A N 1
ATOM 1597 C CA . LEU A 1 207 ? -4.279 -16.288 5.476 1.00 40.59 234 LEU A CA 1
ATOM 1598 C C . LEU A 1 207 ? -4.621 -17.762 5.655 1.00 41.19 234 LEU A C 1
ATOM 1599 O O . LEU A 1 207 ? -5.383 -18.331 4.875 1.00 43.04 234 LEU A O 1
ATOM 1604 N N . ILE A 1 208 ? -4.054 -18.376 6.687 1.00 39.59 235 ILE A N 1
ATOM 1605 C CA . ILE A 1 208 ? -4.352 -19.766 7.000 1.00 36.56 235 ILE A CA 1
ATOM 1606 C C . ILE A 1 208 ? -5.829 -19.923 7.331 1.00 39.35 235 ILE A C 1
ATOM 1607 O O . ILE A 1 208 ? -6.486 -20.856 6.870 1.00 39.04 235 ILE A O 1
ATOM 1612 N N . ILE A 1 209 ? -6.345 -18.994 8.129 1.00 49.58 236 ILE A N 1
ATOM 1613 C CA . ILE A 1 209 ? -7.738 -19.025 8.552 1.00 48.32 236 ILE A CA 1
ATOM 1614 C C . ILE A 1 209 ? -8.674 -18.819 7.371 1.00 47.92 236 ILE A C 1
ATOM 1615 O O . ILE A 1 209 ? -9.677 -19.517 7.232 1.00 51.46 236 ILE A O 1
ATOM 1620 N N . ASP A 1 210 ? -8.342 -17.853 6.523 1.00 50.04 237 ASP A N 1
ATOM 1621 C CA . ASP A 1 210 ? -9.168 -17.536 5.367 1.00 51.66 237 ASP A CA 1
ATOM 1622 C C . ASP A 1 210 ? -9.371 -18.756 4.477 1.00 52.34 237 ASP A C 1
ATOM 1623 O O . ASP A 1 210 ? -10.467 -18.985 3.964 1.00 53.24 237 ASP A O 1
ATOM 1628 N N . HIS A 1 211 ? -8.311 -19.542 4.308 1.00 51.31 238 HIS A N 1
ATOM 1629 C CA . HIS A 1 211 ? -8.323 -20.659 3.369 1.00 49.18 238 HIS A CA 1
ATOM 1630 C C . HIS A 1 211 ? -8.425 -22.017 4.052 1.00 51.01 238 HIS A C 1
ATOM 1631 O O . HIS A 1 211 ? -8.362 -23.052 3.390 1.00 51.16 238 HIS A O 1
ATOM 1638 N N . ASN A 1 212 ? -8.578 -22.009 5.372 1.00 43.40 239 ASN A N 1
ATOM 1639 C CA . ASN A 1 212 ? -8.736 -23.246 6.125 1.00 42.73 239 ASN A CA 1
ATOM 1640 C C . ASN A 1 212 ? -7.587 -24.215 5.879 1.00 47.55 239 ASN A C 1
ATOM 1641 O O . ASN A 1 212 ? -7.805 -25.381 5.554 1.00 52.44 239 ASN A O 1
ATOM 1646 N N . ILE A 1 213 ? -6.363 -23.721 6.033 1.00 38.14 240 ILE A N 1
ATOM 1647 C CA . ILE A 1 213 ? -5.175 -24.532 5.808 1.00 37.13 240 ILE A CA 1
ATOM 1648 C C . ILE A 1 213 ? -4.819 -25.324 7.061 1.00 38.95 240 ILE A C 1
ATOM 1649 O O . ILE A 1 213 ? -4.714 -24.760 8.150 1.00 41.06 240 ILE A O 1
ATOM 1654 N N . LYS A 1 214 ? -4.638 -26.632 6.906 1.00 62.68 241 LYS A N 1
ATOM 1655 C CA . LYS A 1 214 ? -4.403 -27.507 8.053 1.00 65.83 241 LYS A CA 1
ATOM 1656 C C . LYS A 1 214 ? -2.990 -28.078 8.088 1.00 61.90 241 LYS A C 1
ATOM 1657 O O . LYS A 1 214 ? -2.724 -29.043 8.801 1.00 65.19 241 LYS A O 1
ATOM 1663 N N . ALA A 1 215 ? -2.086 -27.474 7.323 1.00 50.66 242 ALA A N 1
ATOM 1664 C CA . ALA A 1 215 ? -0.695 -27.914 7.308 1.00 47.07 242 ALA A CA 1
ATOM 1665 C C . ALA A 1 215 ? 0.264 -26.815 6.858 1.00 47.72 242 ALA A C 1
ATOM 1666 O O . ALA A 1 215 ? 0.172 -26.315 5.737 1.00 45.44 242 ALA A O 1
ATOM 1668 N N . ILE A 1 216 ? 1.180 -26.440 7.745 1.00 46.18 243 ILE A N 1
ATOM 1669 C CA . ILE A 1 216 ? 2.239 -25.500 7.405 1.00 45.61 243 ILE A CA 1
ATOM 1670 C C . ILE A 1 216 ? 3.566 -26.248 7.379 1.00 46.31 243 ILE A C 1
ATOM 1671 O O . ILE A 1 216 ? 3.789 -27.159 8.174 1.00 47.56 243 ILE A O 1
ATOM 1676 N N . PHE A 1 217 ? 4.443 -25.873 6.457 1.00 45.81 244 PHE A N 1
ATOM 1677 C CA . PHE A 1 217 ? 5.650 -26.655 6.221 1.00 45.23 244 PHE A CA 1
ATOM 1678 C C . PHE A 1 217 ? 6.907 -26.119 6.892 1.00 49.64 244 PHE A C 1
ATOM 1679 O O . PHE A 1 217 ? 6.987 -24.946 7.258 1.00 48.99 244 PHE A O 1
ATOM 1687 N N . THR A 1 218 ? 7.883 -27.009 7.040 1.00 76.66 245 THR A N 1
ATOM 1688 C CA . THR A 1 218 ? 9.146 -26.706 7.699 1.00 76.74 245 THR A CA 1
ATOM 1689 C C . THR A 1 218 ? 10.311 -26.985 6.753 1.00 80.57 245 THR A C 1
ATOM 1690 O O . THR A 1 218 ? 10.253 -27.914 5.948 1.00 82.93 245 THR A O 1
ATOM 1694 N N . GLU A 1 219 ? 11.363 -26.176 6.844 1.00 52.93 246 GLU A N 1
ATOM 1695 C CA . GLU A 1 219 ? 12.525 -26.331 5.974 1.00 49.96 246 GLU A CA 1
ATOM 1696 C C . GLU A 1 219 ? 13.798 -26.574 6.779 1.00 52.74 246 GLU A C 1
ATOM 1697 O O . GLU A 1 219 ? 13.892 -26.187 7.944 1.00 53.39 246 GLU A O 1
ATOM 1703 N N . SER A 1 220 ? 14.777 -27.208 6.140 1.00 61.99 247 SER A N 1
ATOM 1704 C CA . SER A 1 220 ? 15.998 -27.648 6.810 1.00 59.86 247 SER A CA 1
ATOM 1705 C C . SER A 1 220 ? 16.988 -26.525 7.117 1.00 58.51 247 SER A C 1
ATOM 1706 O O . SER A 1 220 ? 17.850 -26.678 7.982 1.00 61.58 247 SER A O 1
ATOM 1709 N N . THR A 1 221 ? 16.870 -25.404 6.414 1.00 52.16 248 THR A N 1
ATOM 1710 C CA . THR A 1 221 ? 17.841 -24.322 6.557 1.00 49.77 248 THR A CA 1
ATOM 1711 C C . THR A 1 221 ? 17.478 -23.265 7.604 1.00 54.84 248 THR A C 1
ATOM 1712 O O . THR A 1 221 ? 18.321 -22.451 7.976 1.00 59.57 248 THR A O 1
ATOM 1716 N N . THR A 1 222 ? 16.237 -23.275 8.084 1.00 45.81 249 THR A N 1
ATOM 1717 C CA . THR A 1 222 ? 15.827 -22.317 9.115 1.00 46.03 249 THR A CA 1
ATOM 1718 C C . THR A 1 222 ? 15.264 -22.997 10.362 1.00 46.82 249 THR A C 1
ATOM 1719 O O . THR A 1 222 ? 14.894 -24.169 10.330 1.00 45.88 249 THR A O 1
ATOM 1723 N N . ASN A 1 223 ? 15.202 -22.247 11.459 1.00 87.37 250 ASN A N 1
ATOM 1724 C CA . ASN A 1 223 ? 14.702 -22.767 12.728 1.00 87.56 250 ASN A CA 1
ATOM 1725 C C . ASN A 1 223 ? 13.196 -23.004 12.712 1.00 88.79 250 ASN A C 1
ATOM 1726 O O . ASN A 1 223 ? 12.414 -22.058 12.633 1.00 89.84 250 ASN A O 1
ATOM 1731 N N . PRO A 1 224 ? 12.787 -24.279 12.798 1.00 55.29 251 PRO A N 1
ATOM 1732 C CA . PRO A 1 224 ? 11.383 -24.706 12.756 1.00 53.58 251 PRO A CA 1
ATOM 1733 C C . PRO A 1 224 ? 10.526 -24.073 13.851 1.00 55.03 251 PRO A C 1
ATOM 1734 O O . PRO A 1 224 ? 9.299 -24.152 13.787 1.00 54.97 251 PRO A O 1
ATOM 1738 N N . GLU A 1 225 ? 11.164 -23.454 14.839 1.00 98.16 252 GLU A N 1
ATOM 1739 C CA . GLU A 1 225 ? 10.442 -22.803 15.926 1.00 98.67 252 GLU A CA 1
ATOM 1740 C C . GLU A 1 225 ? 9.476 -21.769 15.369 1.00 97.68 252 GLU A C 1
ATOM 1741 O O . GLU A 1 225 ? 8.358 -21.617 15.858 1.00 98.66 252 GLU A O 1
ATOM 1747 N N . ARG A 1 226 ? 9.922 -21.062 14.338 1.00 58.92 253 ARG A N 1
ATOM 1748 C CA . ARG A 1 226 ? 9.115 -20.035 13.701 1.00 55.42 253 ARG A CA 1
ATOM 1749 C C . ARG A 1 226 ? 7.761 -20.572 13.259 1.00 55.66 253 ARG A C 1
ATOM 1750 O O . ARG A 1 226 ? 6.746 -19.890 13.386 1.00 57.69 253 ARG A O 1
ATOM 1758 N N . MET A 1 227 ? 7.751 -21.792 12.732 1.00 45.92 254 MET A N 1
ATOM 1759 C CA . MET A 1 227 ? 6.515 -22.391 12.243 1.00 44.12 254 MET A CA 1
ATOM 1760 C C . MET A 1 227 ? 5.673 -22.935 13.390 1.00 47.20 254 MET A C 1
ATOM 1761 O O . MET A 1 227 ? 4.459 -23.077 13.262 1.00 46.62 254 MET A O 1
ATOM 1766 N N . LYS A 1 228 ? 6.318 -23.235 14.512 1.00 50.63 255 LYS A N 1
ATOM 1767 C CA . LYS A 1 228 ? 5.592 -23.693 15.689 1.00 50.17 255 LYS A CA 1
ATOM 1768 C C . LYS A 1 228 ? 5.051 -22.519 16.492 1.00 52.92 255 LYS A C 1
ATOM 1769 O O . LYS A 1 228 ? 4.062 -22.651 17.210 1.00 56.31 255 LYS A O 1
ATOM 1775 N N . LYS A 1 229 ? 5.703 -21.370 16.364 1.00 65.08 256 LYS A N 1
ATOM 1776 C CA . LYS A 1 229 ? 5.172 -20.131 16.918 1.00 66.28 256 LYS A CA 1
ATOM 1777 C C . LYS A 1 229 ? 4.059 -19.620 16.010 1.00 66.54 256 LYS A C 1
ATOM 1778 O O . LYS A 1 229 ? 3.184 -18.869 16.440 1.00 68.50 256 LYS A O 1
ATOM 1784 N N . LEU A 1 230 ? 4.102 -20.042 14.749 1.00 48.21 257 LEU A N 1
ATOM 1785 C CA . LEU A 1 230 ? 3.087 -19.679 13.769 1.00 43.71 257 LEU A CA 1
ATOM 1786 C C . LEU A 1 230 ? 1.844 -20.532 13.976 1.00 45.55 257 LEU A C 1
ATOM 1787 O O . LEU A 1 230 ? 0.718 -20.057 13.827 1.00 46.11 257 LEU A O 1
ATOM 1792 N N . GLN A 1 231 ? 2.064 -21.797 14.316 1.00 57.89 258 GLN A N 1
ATOM 1793 C CA . GLN A 1 231 ? 0.985 -22.726 14.620 1.00 55.33 258 GLN A CA 1
ATOM 1794 C C . GLN A 1 231 ? 0.243 -22.297 15.876 1.00 60.72 258 GLN A C 1
ATOM 1795 O O . GLN A 1 231 ? -0.987 -22.331 15.934 1.00 60.57 258 GLN A O 1
ATOM 1801 N N . GLU A 1 232 ? 1.010 -21.900 16.884 1.00 74.97 259 GLU A N 1
ATOM 1802 C CA . GLU A 1 232 ? 0.464 -21.474 18.164 1.00 76.18 259 GLU A CA 1
ATOM 1803 C C . GLU A 1 232 ? -0.455 -20.268 17.996 1.00 76.89 259 GLU A C 1
ATOM 1804 O O . GLU A 1 232 ? -1.496 -20.172 18.646 1.00 78.24 259 GLU A O 1
ATOM 1810 N N . ALA A 1 233 ? -0.065 -19.351 17.116 1.00 82.26 260 ALA A N 1
ATOM 1811 C CA . ALA A 1 233 ? -0.853 -18.151 16.853 1.00 80.32 260 ALA A CA 1
ATOM 1812 C C . ALA A 1 233 ? -2.177 -18.491 16.176 1.00 80.50 260 ALA A C 1
ATOM 1813 O O . ALA A 1 233 ? -3.211 -17.897 16.481 1.00 80.11 260 ALA A O 1
ATOM 1815 N N . VAL A 1 234 ? -2.136 -19.447 15.252 1.00 56.06 261 VAL A N 1
ATOM 1816 C CA . VAL A 1 234 ? -3.341 -19.907 14.573 1.00 55.08 261 VAL A CA 1
ATOM 1817 C C . VAL A 1 234 ? -4.336 -20.457 15.587 1.00 56.17 261 VAL A C 1
ATOM 1818 O O . VAL A 1 234 ? -5.492 -20.041 15.625 1.00 55.67 261 VAL A O 1
ATOM 1822 N N . LYS A 1 235 ? -3.872 -21.392 16.410 1.00 55.92 262 LYS A N 1
ATOM 1823 C CA . LYS A 1 235 ? -4.696 -21.978 17.460 1.00 54.92 262 LYS A CA 1
ATOM 1824 C C . LYS A 1 235 ? -5.218 -20.899 18.401 1.00 55.75 262 LYS A C 1
ATOM 1825 O O . LYS A 1 235 ? -6.296 -21.034 18.979 1.00 52.44 262 LYS A O 1
ATOM 1831 N N . ALA A 1 236 ? -4.445 -19.827 18.549 1.00 63.32 263 ALA A N 1
ATOM 1832 C CA . ALA A 1 236 ? -4.852 -18.699 19.376 1.00 63.87 263 ALA A CA 1
ATOM 1833 C C . ALA A 1 236 ? -6.095 -18.044 18.787 1.00 62.19 263 ALA A C 1
ATOM 1834 O O . ALA A 1 236 ? -6.815 -17.319 19.474 1.00 64.41 263 ALA A O 1
ATOM 1836 N N . LYS A 1 237 ? -6.335 -18.301 17.506 1.00 50.76 264 LYS A N 1
ATOM 1837 C CA . LYS A 1 237 ? -7.558 -17.859 16.851 1.00 49.81 264 LYS A CA 1
ATOM 1838 C C . LYS A 1 237 ? -8.475 -19.052 16.610 1.00 50.52 264 LYS A C 1
ATOM 1839 O O . LYS A 1 237 ? -9.568 -18.909 16.063 1.00 48.71 264 LYS A O 1
ATOM 1845 N N . GLY A 1 238 ? -8.010 -20.227 17.026 1.00 60.60 265 GLY A N 1
ATOM 1846 C CA . GLY A 1 238 ? -8.746 -21.471 16.880 1.00 58.73 265 GLY A CA 1
ATOM 1847 C C . GLY A 1 238 ? -9.428 -21.691 15.544 1.00 61.07 265 GLY A C 1
ATOM 1848 O O . GLY A 1 238 ? -10.650 -21.567 15.440 1.00 69.21 265 GLY A O 1
ATOM 1849 N N . GLY A 1 239 ? -8.645 -22.025 14.522 1.00 67.24 266 GLY A N 1
ATOM 1850 C CA . GLY A 1 239 ? -7.209 -22.158 14.667 1.00 65.72 266 GLY A CA 1
ATOM 1851 C C . GLY A 1 239 ? -6.758 -23.571 14.978 1.00 68.70 266 GLY A C 1
ATOM 1852 O O . GLY A 1 239 ? -6.927 -24.043 16.102 1.00 68.82 266 GLY A O 1
ATOM 1853 N N . GLN A 1 240 ? -6.173 -24.236 13.987 1.00 79.14 267 GLN A N 1
ATOM 1854 C CA . GLN A 1 240 ? -5.671 -25.594 14.159 1.00 79.23 267 GLN A CA 1
ATOM 1855 C C . GLN A 1 240 ? -5.107 -26.123 12.845 1.00 81.50 267 GLN A C 1
ATOM 1856 O O . GLN A 1 240 ? -5.841 -26.665 12.019 1.00 83.01 267 GLN A O 1
ATOM 1862 N N . VAL A 1 241 ? -3.801 -25.961 12.656 1.00 55.36 268 VAL A N 1
ATOM 1863 C CA . VAL A 1 241 ? -3.156 -26.384 11.417 1.00 54.97 268 VAL A CA 1
ATOM 1864 C C . VAL A 1 241 ? -1.802 -27.049 11.651 1.00 56.25 268 VAL A C 1
ATOM 1865 O O . VAL A 1 241 ? -0.809 -26.380 11.938 1.00 54.46 268 VAL A O 1
ATOM 1869 N N . GLU A 1 242 ? -1.773 -28.371 11.519 1.00 59.84 269 GLU A N 1
ATOM 1870 C CA . GLU A 1 242 ? -0.533 -29.138 11.618 1.00 56.61 269 GLU A CA 1
ATOM 1871 C C . GLU A 1 242 ? 0.813 -28.616 11.124 1.00 56.71 269 GLU A C 1
ATOM 1872 O O . GLU A 1 242 ? 0.882 -27.992 10.066 1.00 58.32 269 GLU A O 1
ATOM 1878 N N . VAL A 1 243 ? 1.871 -28.838 11.902 1.00 41.20 270 VAL A N 1
ATOM 1879 C CA . VAL A 1 243 ? 3.217 -28.438 11.502 1.00 40.74 270 VAL A CA 1
ATOM 1880 C C . VAL A 1 243 ? 4.028 -29.631 11.006 1.00 42.76 270 VAL A C 1
ATOM 1881 O O . VAL A 1 243 ? 4.427 -30.489 11.792 1.00 47.58 270 VAL A O 1
ATOM 1885 N N . VAL A 1 244 ? 4.272 -29.674 9.700 1.00 32.05 271 VAL A N 1
ATOM 1886 C CA . VAL A 1 244 ? 5.033 -30.766 9.104 1.00 33.28 271 VAL A CA 1
ATOM 1887 C C . VAL A 1 244 ? 6.523 -30.560 9.324 1.00 39.25 271 VAL A C 1
ATOM 1888 O O . VAL A 1 244 ? 7.194 -29.905 8.526 1.00 40.15 271 VAL A O 1
ATOM 1892 N N . THR A 1 245 ? 7.040 -31.114 10.414 1.00 50.99 272 THR A N 1
ATOM 1893 C CA . THR A 1 245 ? 8.455 -30.983 10.731 1.00 53.16 272 THR A CA 1
ATOM 1894 C C . THR A 1 245 ? 9.034 -32.332 11.127 1.00 59.05 272 THR A C 1
ATOM 1895 O O . THR A 1 245 ? 10.091 -32.722 10.639 1.00 62.60 272 THR A O 1
ATOM 1899 N N . GLY A 1 246 ? 8.325 -33.040 12.002 1.00 88.88 273 GLY A N 1
ATOM 1900 C CA . GLY A 1 246 ? 8.725 -34.361 12.453 1.00 97.98 273 GLY A CA 1
ATOM 1901 C C . GLY A 1 246 ? 10.194 -34.693 12.274 1.00 101.99 273 GLY A C 1
ATOM 1902 O O . GLY A 1 246 ? 11.075 -33.914 12.640 1.00 100.54 273 GLY A O 1
ATOM 1903 N N . GLU A 1 247 ? 10.457 -35.864 11.706 1.00 102.21 274 GLU A N 1
ATOM 1904 C CA . GLU A 1 247 ? 11.822 -36.314 11.481 1.00 105.33 274 GLU A CA 1
ATOM 1905 C C . GLU A 1 247 ? 11.979 -36.792 10.046 1.00 104.82 274 GLU A C 1
ATOM 1906 O O . GLU A 1 247 ? 11.341 -37.758 9.630 1.00 106.69 274 GLU A O 1
ATOM 1912 N N . GLY A 1 248 ? 12.835 -36.110 9.293 1.00 65.85 275 GLY A N 1
ATOM 1913 C CA . GLY A 1 248 ? 12.973 -36.372 7.875 1.00 62.71 275 GLY A CA 1
ATOM 1914 C C . GLY A 1 248 ? 11.840 -35.707 7.124 1.00 57.81 275 GLY A C 1
ATOM 1915 O O . GLY A 1 248 ? 11.695 -35.874 5.915 1.00 57.99 275 GLY A O 1
ATOM 1916 N N . LYS A 1 249 ? 11.031 -34.949 7.855 1.00 100.75 276 LYS A N 1
ATOM 1917 C CA . LYS A 1 249 ? 9.911 -34.228 7.268 1.00 93.65 276 LYS A CA 1
ATOM 1918 C C . LYS A 1 249 ? 10.257 -32.760 7.103 1.00 90.28 276 LYS A C 1
ATOM 1919 O O . LYS A 1 249 ? 9.719 -31.902 7.801 1.00 88.81 276 LYS A O 1
ATOM 1925 N N . GLU A 1 250 ? 11.161 -32.478 6.176 1.00 62.95 277 GLU A N 1
ATOM 1926 C CA . GLU A 1 250 ? 11.589 -31.113 5.929 1.00 56.77 277 GLU A CA 1
ATOM 1927 C C . GLU A 1 250 ? 11.683 -30.834 4.438 1.00 54.56 277 GLU A C 1
ATOM 1928 O O . GLU A 1 250 ? 12.156 -31.669 3.667 1.00 54.44 277 GLU A O 1
ATOM 1934 N N . LEU A 1 251 ? 11.218 -29.656 4.039 1.00 54.01 278 LEU A N 1
ATOM 1935 C CA . LEU A 1 251 ? 11.381 -29.199 2.670 1.00 51.37 278 LEU A CA 1
ATOM 1936 C C . LEU A 1 251 ? 12.777 -28.618 2.509 1.00 53.59 278 LEU A C 1
ATOM 1937 O O . LEU A 1 251 ? 13.310 -28.001 3.432 1.00 52.42 278 LEU A O 1
ATOM 1942 N N . PHE A 1 252 ? 13.373 -28.822 1.341 1.00 53.06 279 PHE A N 1
ATOM 1943 C CA . PHE A 1 252 ? 14.650 -28.200 1.035 1.00 48.62 279 PHE A CA 1
ATOM 1944 C C . PHE A 1 252 ? 14.401 -26.984 0.161 1.00 47.95 279 PHE A C 1
ATOM 1945 O O . PHE A 1 252 ? 13.845 -27.102 -0.930 1.00 50.81 279 PHE A O 1
ATOM 1953 N N . SER A 1 253 ? 14.800 -25.813 0.642 1.00 45.86 280 SER A N 1
ATOM 1954 C CA . SER A 1 253 ? 14.630 -24.591 -0.127 1.00 44.02 280 SER A CA 1
ATOM 1955 C C . SER A 1 253 ? 15.977 -24.049 -0.579 1.00 45.40 280 SER A C 1
ATOM 1956 O O . SER A 1 253 ? 16.197 -23.823 -1.767 1.00 46.49 280 SER A O 1
ATOM 1959 N N . ASP A 1 254 ? 16.878 -23.853 0.377 1.00 48.46 281 ASP A N 1
ATOM 1960 C CA . ASP A 1 254 ? 18.153 -23.212 0.099 1.00 49.03 281 ASP A CA 1
ATOM 1961 C C . ASP A 1 254 ? 19.324 -24.180 0.156 1.00 48.11 281 ASP A C 1
ATOM 1962 O O . ASP A 1 254 ? 20.471 -23.760 0.284 1.00 48.74 281 ASP A O 1
ATOM 1967 N N . SER A 1 255 ? 19.038 -25.472 0.056 1.00 34.41 282 SER A N 1
ATOM 1968 C CA . SER A 1 255 ? 20.094 -26.472 0.104 1.00 37.43 282 SER A CA 1
ATOM 1969 C C . SER A 1 255 ? 19.585 -27.872 -0.188 1.00 39.51 282 SER A C 1
ATOM 1970 O O . SER A 1 255 ? 18.432 -28.194 0.084 1.00 42.68 282 SER A O 1
ATOM 1973 N N . LEU A 1 256 ? 20.461 -28.700 -0.748 1.00 29.29 283 LEU A N 1
ATOM 1974 C CA . LEU A 1 256 ? 20.201 -30.124 -0.879 1.00 33.24 283 LEU A CA 1
ATOM 1975 C C . LEU A 1 256 ? 20.455 -30.791 0.462 1.00 37.96 283 LEU A C 1
ATOM 1976 O O . LEU A 1 256 ? 20.712 -30.117 1.459 1.00 37.26 283 LEU A O 1
ATOM 1981 N N . ALA A 1 257 ? 20.388 -32.117 0.483 1.00 48.23 284 ALA A N 1
ATOM 1982 C CA . ALA A 1 257 ? 20.698 -32.872 1.690 1.00 55.81 284 ALA A CA 1
ATOM 1983 C C . ALA A 1 257 ? 22.153 -33.330 1.663 1.00 58.87 284 ALA A C 1
ATOM 1984 O O . ALA A 1 257 ? 22.737 -33.487 0.590 1.00 57.74 284 ALA A O 1
ATOM 1986 N N . PRO A 1 258 ? 22.745 -33.535 2.849 1.00 59.36 285 PRO A N 1
ATOM 1987 C CA . PRO A 1 258 ? 24.137 -33.985 2.950 1.00 60.37 285 PRO A CA 1
ATOM 1988 C C . PRO A 1 258 ? 24.353 -35.307 2.227 1.00 62.75 285 PRO A C 1
ATOM 1989 O O . PRO A 1 258 ? 23.544 -36.223 2.366 1.00 67.63 285 PRO A O 1
ATOM 1993 N N . GLU A 1 259 ? 25.435 -35.397 1.460 1.00 61.10 286 GLU A N 1
ATOM 1994 C CA . GLU A 1 259 ? 25.761 -36.619 0.739 1.00 63.28 286 GLU A CA 1
ATOM 1995 C C . GLU A 1 259 ? 26.164 -37.704 1.731 1.00 64.65 286 GLU A C 1
ATOM 1996 O O . GLU A 1 259 ? 27.144 -37.554 2.457 1.00 67.17 286 GLU A O 1
ATOM 2002 N N . GLY A 1 260 ? 25.402 -38.792 1.767 1.00 55.66 287 GLY A N 1
ATOM 2003 C CA . GLY A 1 260 ? 24.258 -38.954 0.893 1.00 64.10 287 GLY A CA 1
ATOM 2004 C C . GLY A 1 260 ? 22.985 -39.281 1.646 1.00 72.49 287 GLY A C 1
ATOM 2005 O O . GLY A 1 260 ? 22.876 -40.329 2.286 1.00 65.24 287 GLY A O 1
ATOM 2006 N N . GLU A 1 261 ? 22.019 -38.373 1.570 1.00 74.53 288 GLU A N 1
ATOM 2007 C CA . GLU A 1 261 ? 20.715 -38.584 2.180 1.00 81.86 288 GLU A CA 1
ATOM 2008 C C . GLU A 1 261 ? 19.656 -38.670 1.089 1.00 101.48 288 GLU A C 1
ATOM 2009 O O . GLU A 1 261 ? 19.985 -38.820 -0.085 1.00 98.23 288 GLU A O 1
ATOM 2015 N N . GLU A 1 262 ? 18.387 -38.581 1.469 1.00 202.33 289 GLU A N 1
ATOM 2016 C CA . GLU A 1 262 ? 17.310 -38.696 0.491 1.00 200.87 289 GLU A CA 1
ATOM 2017 C C . GLU A 1 262 ? 17.234 -37.470 -0.420 1.00 199.52 289 GLU A C 1
ATOM 2018 O O . GLU A 1 262 ? 16.945 -37.588 -1.611 1.00 199.79 289 GLU A O 1
ATOM 2024 N N . GLY A 1 263 ? 17.505 -36.296 0.142 1.00 79.85 290 GLY A N 1
ATOM 2025 C CA . GLY A 1 263 ? 17.582 -35.080 -0.644 1.00 54.00 290 GLY A CA 1
ATOM 2026 C C . GLY A 1 263 ? 18.969 -34.924 -1.236 1.00 42.89 290 GLY A C 1
ATOM 2027 O O . GLY A 1 263 ? 19.388 -33.820 -1.578 1.00 32.92 290 GLY A O 1
ATOM 2028 N N . ASP A 1 264 ? 19.676 -36.045 -1.348 1.00 105.69 291 ASP A N 1
ATOM 2029 C CA . ASP A 1 264 ? 21.044 -36.086 -1.859 1.00 99.54 291 ASP A CA 1
ATOM 2030 C C . ASP A 1 264 ? 21.239 -35.241 -3.114 1.00 92.82 291 ASP A C 1
ATOM 2031 O O . ASP A 1 264 ? 21.934 -34.227 -3.089 1.00 84.77 291 ASP A O 1
ATOM 2036 N N . THR A 1 265 ? 20.631 -35.671 -4.213 1.00 66.64 292 THR A N 1
ATOM 2037 C CA . THR A 1 265 ? 20.765 -34.967 -5.479 1.00 51.65 292 THR A CA 1
ATOM 2038 C C . THR A 1 265 ? 19.594 -34.020 -5.688 1.00 48.85 292 THR A C 1
ATOM 2039 O O . THR A 1 265 ? 18.656 -33.992 -4.891 1.00 49.48 292 THR A O 1
ATOM 2043 N N . PHE A 1 266 ? 19.652 -33.250 -6.769 1.00 56.31 293 PHE A N 1
ATOM 2044 C CA . PHE A 1 266 ? 18.636 -32.243 -7.051 1.00 51.66 293 PHE A CA 1
ATOM 2045 C C . PHE A 1 266 ? 17.277 -32.863 -7.348 1.00 52.30 293 PHE A C 1
ATOM 2046 O O . PHE A 1 266 ? 16.275 -32.504 -6.733 1.00 53.94 293 PHE A O 1
ATOM 2054 N N . ILE A 1 267 ? 17.247 -33.792 -8.296 1.00 50.08 294 ILE A N 1
ATOM 2055 C CA . ILE A 1 267 ? 15.998 -34.428 -8.690 1.00 49.37 294 ILE A CA 1
ATOM 2056 C C . ILE A 1 267 ? 15.362 -35.168 -7.520 1.00 54.82 294 ILE A C 1
ATOM 2057 O O . ILE A 1 267 ? 14.141 -35.185 -7.379 1.00 56.55 294 ILE A O 1
ATOM 2062 N N . ASP A 1 268 ? 16.193 -35.776 -6.680 1.00 54.17 295 ASP A N 1
ATOM 2063 C CA . ASP A 1 268 ? 15.697 -36.479 -5.502 1.00 54.20 295 ASP A CA 1
ATOM 2064 C C . ASP A 1 268 ? 15.185 -35.496 -4.457 1.00 51.94 295 ASP A C 1
ATOM 2065 O O . ASP A 1 268 ? 14.139 -35.711 -3.849 1.00 53.33 295 ASP A O 1
ATOM 2070 N N . MET A 1 269 ? 15.923 -34.410 -4.257 1.00 46.82 296 MET A N 1
ATOM 2071 C CA . MET A 1 269 ? 15.478 -33.351 -3.366 1.00 44.17 296 MET A CA 1
ATOM 2072 C C . MET A 1 269 ? 14.120 -32.843 -3.824 1.00 42.74 296 MET A C 1
ATOM 2073 O O . MET A 1 269 ? 13.265 -32.498 -3.014 1.00 46.56 296 MET A O 1
ATOM 2078 N N . TYR A 1 270 ? 13.928 -32.804 -5.135 1.00 53.52 297 TYR A N 1
ATOM 2079 C CA . TYR A 1 270 ? 12.683 -32.318 -5.709 1.00 53.64 297 TYR A CA 1
ATOM 2080 C C . TYR A 1 270 ? 11.530 -33.260 -5.397 1.00 56.31 297 TYR A C 1
ATOM 2081 O O . TYR A 1 270 ? 10.479 -32.839 -4.909 1.00 57.17 297 TYR A O 1
ATOM 2090 N N . LYS A 1 271 ? 11.731 -34.538 -5.699 1.00 55.40 298 LYS A N 1
ATOM 2091 C CA . LYS A 1 271 ? 10.711 -35.547 -5.458 1.00 53.85 298 LYS A CA 1
ATOM 2092 C C . LYS A 1 271 ? 10.345 -35.570 -3.984 1.00 53.66 298 LYS A C 1
ATOM 2093 O O . LYS A 1 271 ? 9.169 -35.606 -3.627 1.00 52.90 298 LYS A O 1
ATOM 2099 N N . HIS A 1 272 ? 11.363 -35.547 -3.132 1.00 45.93 299 HIS A N 1
ATOM 2100 C CA . HIS A 1 272 ? 11.162 -35.512 -1.690 1.00 47.17 299 HIS A CA 1
ATOM 2101 C C . HIS A 1 272 ? 10.213 -34.387 -1.294 1.00 49.81 299 HIS A C 1
ATOM 2102 O O . HIS A 1 272 ? 9.256 -34.599 -0.548 1.00 49.49 299 HIS A O 1
ATOM 2109 N N . ASN A 1 273 ? 10.487 -33.188 -1.795 1.00 44.57 300 ASN A N 1
ATOM 2110 C CA . ASN A 1 273 ? 9.635 -32.043 -1.518 1.00 42.53 300 ASN A CA 1
ATOM 2111 C C . ASN A 1 273 ? 8.204 -32.289 -1.979 1.00 41.77 300 ASN A C 1
ATOM 2112 O O . ASN A 1 273 ? 7.254 -32.082 -1.225 1.00 40.12 300 ASN A O 1
ATOM 2117 N N . VAL A 1 274 ? 8.060 -32.744 -3.219 1.00 41.43 301 VAL A N 1
ATOM 2118 C CA . VAL A 1 274 ? 6.747 -32.978 -3.808 1.00 38.75 301 VAL A CA 1
ATOM 2119 C C . VAL A 1 274 ? 5.923 -34.013 -3.043 1.00 40.27 301 VAL A C 1
ATOM 2120 O O . VAL A 1 274 ? 4.787 -33.741 -2.662 1.00 41.25 301 VAL A O 1
ATOM 2124 N N . LYS A 1 275 ? 6.490 -35.196 -2.824 1.00 44.76 302 LYS A N 1
ATOM 2125 C CA . LYS A 1 275 ? 5.792 -36.244 -2.082 1.00 43.50 302 LYS A CA 1
ATOM 2126 C C . LYS A 1 275 ? 5.319 -35.722 -0.731 1.00 42.26 302 LYS A C 1
ATOM 2127 O O . LYS A 1 275 ? 4.222 -36.040 -0.275 1.00 43.69 302 LYS A O 1
ATOM 2133 N N . LEU A 1 276 ? 6.160 -34.917 -0.094 1.00 51.83 303 LEU A N 1
ATOM 2134 C CA . LEU A 1 276 ? 5.864 -34.388 1.229 1.00 51.42 303 LEU A CA 1
ATOM 2135 C C . LEU A 1 276 ? 4.611 -33.526 1.197 1.00 49.43 303 LEU A C 1
ATOM 2136 O O . LEU A 1 276 ? 3.761 -33.610 2.082 1.00 52.42 303 LEU A O 1
ATOM 2141 N N . MET A 1 277 ? 4.501 -32.698 0.167 1.00 39.09 304 MET A N 1
ATOM 2142 C CA . MET A 1 277 ? 3.366 -31.798 0.033 1.00 41.69 304 MET A CA 1
ATOM 2143 C C . MET A 1 277 ? 2.068 -32.566 -0.180 1.00 44.47 304 MET A C 1
ATOM 2144 O O . MET A 1 277 ? 1.049 -32.265 0.440 1.00 45.22 304 MET A O 1
ATOM 2149 N N . VAL A 1 278 ? 2.106 -33.559 -1.060 1.00 52.40 305 VAL A N 1
ATOM 2150 C CA . VAL A 1 278 ? 0.903 -34.312 -1.385 1.00 52.10 305 VAL A CA 1
ATOM 2151 C C . VAL A 1 278 ? 0.377 -35.043 -0.159 1.00 50.02 305 VAL A C 1
ATOM 2152 O O . VAL A 1 278 ? -0.829 -35.117 0.051 1.00 51.68 305 VAL A O 1
ATOM 2156 N N . LYS A 1 279 ? 1.287 -35.565 0.657 1.00 45.48 306 LYS A N 1
ATOM 2157 C CA . LYS A 1 279 ? 0.900 -36.360 1.815 1.00 45.26 306 LYS A CA 1
ATOM 2158 C C . LYS A 1 279 ? 0.075 -35.554 2.807 1.00 48.58 306 LYS A C 1
ATOM 2159 O O . LYS A 1 279 ? -0.887 -36.062 3.381 1.00 53.45 306 LYS A O 1
ATOM 2165 N N . TYR A 1 280 ? 0.446 -34.293 3.000 1.00 50.10 307 TYR A N 1
ATOM 2166 C CA . TYR A 1 280 ? -0.205 -33.462 4.004 1.00 48.32 307 TYR A CA 1
ATOM 2167 C C . TYR A 1 280 ? -1.165 -32.433 3.417 1.00 50.96 307 TYR A C 1
ATOM 2168 O O . TYR A 1 280 ? -1.731 -31.621 4.147 1.00 54.93 307 TYR A O 1
ATOM 2177 N N . LEU A 1 281 ? -1.354 -32.470 2.103 1.00 49.32 308 LEU A N 1
ATOM 2178 C CA . LEU A 1 281 ? -2.226 -31.505 1.443 1.00 48.40 308 LEU A CA 1
ATOM 2179 C C . LEU A 1 281 ? -3.342 -32.180 0.659 1.00 48.94 308 LEU A C 1
ATOM 2180 O O . LEU A 1 281 ? -4.401 -31.594 0.450 1.00 52.32 308 LEU A O 1
ATOM 2185 N N . LYS A 1 282 ? -3.103 -33.411 0.224 1.00 47.53 309 LYS A N 1
ATOM 2186 C CA . LYS A 1 282 ? -4.099 -34.138 -0.553 1.00 48.70 309 LYS A CA 1
ATOM 2187 C C . LYS A 1 282 ? -5.225 -34.646 0.341 1.00 50.23 309 LYS A C 1
ATOM 2188 O O . LYS A 1 282 ? -5.783 -33.892 1.139 1.00 52.49 309 LYS A O 1
ATOM 2194 N N . SER B 1 5 ? 19.120 -5.203 -39.388 1.00 54.52 32 SER B N 1
ATOM 2195 C CA . SER B 1 5 ? 19.177 -5.314 -37.936 1.00 54.63 32 SER B CA 1
ATOM 2196 C C . SER B 1 5 ? 19.447 -6.751 -37.509 1.00 58.73 32 SER B C 1
ATOM 2197 O O . SER B 1 5 ? 20.339 -7.006 -36.700 1.00 60.76 32 SER B O 1
ATOM 2200 N N . LYS B 1 6 ? 18.670 -7.686 -38.051 1.00 55.47 33 LYS B N 1
ATOM 2201 C CA . LYS B 1 6 ? 18.872 -9.106 -37.774 1.00 50.70 33 LYS B CA 1
ATOM 2202 C C . LYS B 1 6 ? 20.336 -9.483 -37.947 1.00 49.57 33 LYS B C 1
ATOM 2203 O O . LYS B 1 6 ? 20.982 -9.054 -38.904 1.00 55.18 33 LYS B O 1
ATOM 2209 N N . PRO B 1 7 ? 20.866 -10.289 -37.017 1.00 39.07 34 PRO B N 1
ATOM 2210 C CA . PRO B 1 7 ? 22.251 -10.754 -37.111 1.00 39.63 34 PRO B CA 1
ATOM 2211 C C . PRO B 1 7 ? 22.485 -11.457 -38.440 1.00 40.33 34 PRO B C 1
ATOM 2212 O O . PRO B 1 7 ? 21.678 -12.292 -38.845 1.00 41.96 34 PRO B O 1
ATOM 2216 N N . ARG B 1 8 ? 23.572 -11.114 -39.118 1.00 46.26 35 ARG B N 1
ATOM 2217 C CA . ARG B 1 8 ? 23.882 -11.736 -40.394 1.00 48.77 35 ARG B CA 1
ATOM 2218 C C . ARG B 1 8 ? 24.805 -12.929 -40.176 1.00 49.27 35 ARG B C 1
ATOM 2219 O O . ARG B 1 8 ? 25.866 -12.805 -39.564 1.00 50.15 35 ARG B O 1
ATOM 2227 N N . VAL B 1 9 ? 24.386 -14.088 -40.670 1.00 29.31 36 VAL B N 1
ATOM 2228 C CA . VAL B 1 9 ? 25.129 -15.319 -40.459 1.00 27.45 36 VAL B CA 1
ATOM 2229 C C . VAL B 1 9 ? 25.443 -16.011 -41.775 1.00 29.36 36 VAL B C 1
ATOM 2230 O O . VAL B 1 9 ? 24.557 -16.563 -42.421 1.00 29.74 36 VAL B O 1
ATOM 2234 N N . ALA B 1 10 ? 26.710 -15.981 -42.171 1.00 45.90 37 ALA B N 1
ATOM 2235 C CA . ALA B 1 10 ? 27.134 -16.634 -43.402 1.00 43.74 37 ALA B CA 1
ATOM 2236 C C . ALA B 1 10 ? 27.239 -18.139 -43.206 1.00 43.66 37 ALA B C 1
ATOM 2237 O O . ALA B 1 10 ? 27.826 -18.609 -42.234 1.00 43.09 37 ALA B O 1
ATOM 2239 N N . VAL B 1 11 ? 26.661 -18.894 -44.131 1.00 35.13 38 VAL B N 1
ATOM 2240 C CA . VAL B 1 11 ? 26.744 -20.343 -44.077 1.00 31.06 38 VAL B CA 1
ATOM 2241 C C . VAL B 1 11 ? 27.269 -20.879 -45.397 1.00 36.07 38 VAL B C 1
ATOM 2242 O O . VAL B 1 11 ? 26.820 -20.473 -46.469 1.00 38.69 38 VAL B O 1
ATOM 2246 N N . THR B 1 12 ? 28.236 -21.784 -45.313 1.00 45.52 39 THR B N 1
ATOM 2247 C CA . THR B 1 12 ? 28.867 -22.325 -46.506 1.00 42.48 39 THR B CA 1
ATOM 2248 C C . THR B 1 12 ? 27.899 -23.172 -47.318 1.00 45.03 39 THR B C 1
ATOM 2249 O O . THR B 1 12 ? 27.687 -22.917 -48.502 1.00 50.50 39 THR B O 1
ATOM 2253 N N . THR B 1 13 ? 27.303 -24.170 -46.675 1.00 32.55 40 THR B N 1
ATOM 2254 C CA . THR B 1 13 ? 26.499 -25.153 -47.388 1.00 31.26 40 THR B CA 1
ATOM 2255 C C . THR B 1 13 ? 25.031 -25.118 -47.006 1.00 31.70 40 THR B C 1
ATOM 2256 O O . THR B 1 13 ? 24.634 -24.447 -46.056 1.00 34.59 40 THR B O 1
ATOM 2260 N N . SER B 1 14 ? 24.229 -25.860 -47.759 1.00 26.53 41 SER B N 1
ATOM 2261 C CA . SER B 1 14 ? 22.826 -26.036 -47.439 1.00 23.86 41 SER B CA 1
ATOM 2262 C C . SER B 1 14 ? 22.698 -26.754 -46.106 1.00 26.56 41 SER B C 1
ATOM 2263 O O . SER B 1 14 ? 21.713 -26.583 -45.389 1.00 27.92 41 SER B O 1
ATOM 2266 N N . PHE B 1 15 ? 23.696 -27.565 -45.778 1.00 24.64 42 PHE B N 1
ATOM 2267 C CA . PHE B 1 15 ? 23.690 -28.278 -44.511 1.00 24.43 42 PHE B CA 1
ATOM 2268 C C . PHE B 1 15 ? 23.538 -27.285 -43.372 1.00 24.75 42 PHE B C 1
ATOM 2269 O O . PHE B 1 15 ? 22.632 -27.396 -42.551 1.00 25.25 42 PHE B O 1
ATOM 2277 N N . LEU B 1 16 ? 24.432 -26.307 -43.339 1.00 28.22 43 LEU B N 1
ATOM 2278 C CA . LEU B 1 16 ? 24.450 -25.329 -42.265 1.00 27.45 43 LEU B CA 1
ATOM 2279 C C . LEU B 1 16 ? 23.292 -24.355 -42.385 1.00 29.50 43 LEU B C 1
ATOM 2280 O O . LEU B 1 16 ? 22.787 -23.855 -41.382 1.00 31.16 43 LEU B O 1
ATOM 2285 N N . ASN B 1 17 ? 22.872 -24.083 -43.615 1.00 34.90 44 ASN B N 1
ATOM 2286 C CA . ASN B 1 17 ? 21.713 -23.229 -43.840 1.00 34.21 44 ASN B CA 1
ATOM 2287 C C . ASN B 1 17 ? 20.454 -23.812 -43.200 1.00 32.98 44 ASN B C 1
ATOM 2288 O O . ASN B 1 17 ? 19.666 -23.094 -42.590 1.00 37.61 44 ASN B O 1
ATOM 2293 N N . ASP B 1 18 ? 20.271 -25.120 -43.340 1.00 33.74 45 ASP B N 1
ATOM 2294 C CA . ASP B 1 18 ? 19.168 -25.812 -42.687 1.00 32.90 45 ASP B CA 1
ATOM 2295 C C . ASP B 1 18 ? 19.308 -25.732 -41.172 1.00 36.13 45 ASP B C 1
ATOM 2296 O O . ASP B 1 18 ? 18.454 -25.176 -40.482 1.00 37.39 45 ASP B O 1
ATOM 2301 N N . MET B 1 19 ? 20.397 -26.300 -40.666 1.00 35.79 46 MET B N 1
ATOM 2302 C CA . MET B 1 19 ? 20.667 -26.345 -39.236 1.00 33.15 46 MET B CA 1
ATOM 2303 C C . MET B 1 19 ? 20.326 -25.026 -38.550 1.00 32.34 46 MET B C 1
ATOM 2304 O O . MET B 1 19 ? 19.477 -24.984 -37.664 1.00 34.62 46 MET B O 1
ATOM 2309 N N . VAL B 1 20 ? 20.989 -23.953 -38.967 1.00 29.61 47 VAL B N 1
ATOM 2310 C CA . VAL B 1 20 ? 20.759 -22.637 -38.383 1.00 29.33 47 VAL B CA 1
ATOM 2311 C C . VAL B 1 20 ? 19.277 -22.319 -38.301 1.00 32.77 47 VAL B C 1
ATOM 2312 O O . VAL B 1 20 ? 18.782 -21.876 -37.266 1.00 34.03 47 VAL B O 1
ATOM 2316 N N . TYR B 1 21 ? 18.569 -22.541 -39.399 1.00 34.66 48 TYR B N 1
ATOM 2317 C CA . TYR B 1 21 ? 17.134 -22.337 -39.397 1.00 36.24 48 TYR B CA 1
ATOM 2318 C C . TYR B 1 21 ? 16.504 -23.171 -38.298 1.00 37.48 48 TYR B C 1
ATOM 2319 O O . TYR B 1 21 ? 15.715 -22.668 -37.504 1.00 41.07 48 TYR B O 1
ATOM 2328 N N . GLN B 1 22 ? 16.863 -24.450 -38.253 1.00 36.60 49 GLN B N 1
ATOM 2329 C CA . GLN B 1 22 ? 16.310 -25.369 -37.264 1.00 34.94 49 GLN B CA 1
ATOM 2330 C C . GLN B 1 22 ? 16.546 -24.870 -35.848 1.00 31.49 49 GLN B C 1
ATOM 2331 O O . GLN B 1 22 ? 15.763 -25.142 -34.942 1.00 29.74 49 GLN B O 1
ATOM 2337 N N . LEU B 1 23 ? 17.632 -24.131 -35.667 1.00 38.49 50 LEU B N 1
ATOM 2338 C CA . LEU B 1 23 ? 18.007 -23.639 -34.351 1.00 39.57 50 LEU B CA 1
ATOM 2339 C C . LEU B 1 23 ? 17.484 -22.231 -34.113 1.00 40.13 50 LEU B C 1
ATOM 2340 O O . LEU B 1 23 ? 16.727 -21.992 -33.175 1.00 41.09 50 LEU B O 1
ATOM 2345 N N . ALA B 1 24 ? 17.893 -21.304 -34.973 1.00 37.98 51 ALA B N 1
ATOM 2346 C CA . ALA B 1 24 ? 17.596 -19.892 -34.780 1.00 39.48 51 ALA B CA 1
ATOM 2347 C C . ALA B 1 24 ? 16.340 -19.460 -35.518 1.00 43.98 51 ALA B C 1
ATOM 2348 O O . ALA B 1 24 ? 16.001 -18.277 -35.536 1.00 44.37 51 ALA B O 1
ATOM 2350 N N . GLY B 1 25 ? 15.648 -20.418 -36.124 1.00 29.41 52 GLY B N 1
ATOM 2351 C CA . GLY B 1 25 ? 14.476 -20.104 -36.914 1.00 28.45 52 GLY B CA 1
ATOM 2352 C C . GLY B 1 25 ? 14.750 -18.907 -37.799 1.00 27.89 52 GLY B C 1
ATOM 2353 O O . GLY B 1 25 ? 15.747 -18.874 -38.520 1.00 26.18 52 GLY B O 1
ATOM 2354 N N . ASP B 1 26 ? 13.873 -17.914 -37.727 1.00 37.27 53 ASP B N 1
ATOM 2355 C CA . ASP B 1 26 ? 14.005 -16.721 -38.551 1.00 38.44 53 ASP B CA 1
ATOM 2356 C C . ASP B 1 26 ? 14.566 -15.553 -37.752 1.00 38.31 53 ASP B C 1
ATOM 2357 O O . ASP B 1 26 ? 14.509 -14.409 -38.193 1.00 40.22 53 ASP B O 1
ATOM 2362 N N . GLU B 1 27 ? 15.115 -15.843 -36.578 1.00 38.65 54 GLU B N 1
ATOM 2363 C CA . GLU B 1 27 ? 15.645 -14.793 -35.716 1.00 36.66 54 GLU B CA 1
ATOM 2364 C C . GLU B 1 27 ? 16.923 -14.188 -36.282 1.00 37.19 54 GLU B C 1
ATOM 2365 O O . GLU B 1 27 ? 17.268 -13.051 -35.968 1.00 39.59 54 GLU B O 1
ATOM 2371 N N . VAL B 1 28 ? 17.622 -14.950 -37.117 1.00 34.48 55 VAL B N 1
ATOM 2372 C CA . VAL B 1 28 ? 18.844 -14.464 -37.750 1.00 34.19 55 VAL B CA 1
ATOM 2373 C C . VAL B 1 28 ? 18.657 -14.349 -39.251 1.00 35.86 55 VAL B C 1
ATOM 2374 O O . VAL B 1 28 ? 17.619 -14.733 -39.787 1.00 39.13 55 VAL B O 1
ATOM 2378 N N . GLU B 1 29 ? 19.670 -13.822 -39.928 1.00 42.25 56 GLU B N 1
ATOM 2379 C CA . GLU B 1 29 ? 19.635 -13.696 -41.378 1.00 46.84 56 GLU B CA 1
ATOM 2380 C C . GLU B 1 29 ? 20.788 -14.490 -41.984 1.00 46.78 56 GLU B C 1
ATOM 2381 O O . GLU B 1 29 ? 21.955 -14.138 -41.807 1.00 48.76 56 GLU B O 1
ATOM 2387 N N . ARG B 1 30 ? 20.462 -15.562 -42.696 1.00 39.93 57 ARG B N 1
ATOM 2388 C CA . ARG B 1 30 ? 21.488 -16.467 -43.200 1.00 40.45 57 ARG B CA 1
ATOM 2389 C C . ARG B 1 30 ? 21.885 -16.210 -44.650 1.00 43.16 57 ARG B C 1
ATOM 2390 O O . ARG B 1 30 ? 21.039 -16.024 -45.526 1.00 41.28 57 ARG B O 1
ATOM 2398 N N . ASP B 1 31 ? 23.192 -16.205 -44.882 1.00 53.44 58 ASP B N 1
ATOM 2399 C CA . ASP B 1 31 ? 23.754 -15.960 -46.196 1.00 49.86 58 ASP B CA 1
ATOM 2400 C C . ASP B 1 31 ? 24.448 -17.224 -46.679 1.00 50.49 58 ASP B C 1
ATOM 2401 O O . ASP B 1 31 ? 25.544 -17.550 -46.226 1.00 52.41 58 ASP B O 1
ATOM 2406 N N . LEU B 1 32 ? 23.804 -17.943 -47.591 1.00 34.91 59 LEU B N 1
ATOM 2407 C CA . LEU B 1 32 ? 24.362 -19.186 -48.107 1.00 30.98 59 LEU B CA 1
ATOM 2408 C C . LEU B 1 32 ? 25.344 -18.937 -49.240 1.00 32.73 59 LEU B C 1
ATOM 2409 O O . LEU B 1 32 ? 24.989 -18.381 -50.279 1.00 34.56 59 LEU B O 1
ATOM 2414 N N . LEU B 1 33 ? 26.582 -19.363 -49.028 1.00 48.09 60 LEU B N 1
ATOM 2415 C CA . LEU B 1 33 ? 27.635 -19.200 -50.019 1.00 50.20 60 LEU B CA 1
ATOM 2416 C C . LEU B 1 33 ? 27.455 -20.126 -51.201 1.00 50.54 60 LEU B C 1
ATOM 2417 O O . LEU B 1 33 ? 27.373 -19.682 -52.344 1.00 53.19 60 LEU B O 1
ATOM 2422 N N . ILE B 1 34 ? 27.404 -21.420 -50.912 1.00 38.29 61 ILE B N 1
ATOM 2423 C CA . ILE B 1 34 ? 27.350 -22.436 -51.949 1.00 37.98 61 ILE B CA 1
ATOM 2424 C C . ILE B 1 34 ? 25.926 -22.944 -52.160 1.00 39.64 61 ILE B C 1
ATOM 2425 O O . ILE B 1 34 ? 25.380 -23.652 -51.316 1.00 40.23 61 ILE B O 1
ATOM 2430 N N . PRO B 1 35 ? 25.318 -22.574 -53.296 1.00 42.98 62 PRO B N 1
ATOM 2431 C CA . PRO B 1 35 ? 23.956 -22.976 -53.660 1.00 39.98 62 PRO B CA 1
ATOM 2432 C C . PRO B 1 35 ? 23.791 -24.489 -53.666 1.00 39.33 62 PRO B C 1
ATOM 2433 O O . PRO B 1 35 ? 24.695 -25.203 -54.092 1.00 42.28 62 PRO B O 1
ATOM 2437 N N . ALA B 1 36 ? 22.643 -24.965 -53.198 1.00 37.90 63 ALA B N 1
ATOM 2438 C CA . ALA B 1 36 ? 22.352 -26.391 -53.207 1.00 35.15 63 ALA B CA 1
ATOM 2439 C C . ALA B 1 36 ? 22.532 -26.945 -54.610 1.00 34.68 63 ALA B C 1
ATOM 2440 O O . ALA B 1 36 ? 21.971 -26.422 -55.570 1.00 33.78 63 ALA B O 1
ATOM 2442 N N . GLY B 1 37 ? 23.322 -28.005 -54.723 1.00 61.93 64 GLY B N 1
ATOM 2443 C CA . GLY B 1 37 ? 23.576 -28.625 -56.007 1.00 58.76 64 GLY B CA 1
ATOM 2444 C C . GLY B 1 37 ? 25.030 -28.527 -56.421 1.00 60.25 64 GLY B C 1
ATOM 2445 O O . GLY B 1 37 ? 25.475 -29.262 -57.299 1.00 65.77 64 GLY B O 1
ATOM 2446 N N . GLU B 1 38 ? 25.769 -27.617 -55.792 1.00 40.65 65 GLU B N 1
ATOM 2447 C CA . GLU B 1 38 ? 27.190 -27.448 -56.088 1.00 42.56 65 GLU B CA 1
ATOM 2448 C C . GLU B 1 38 ? 28.075 -28.278 -55.159 1.00 43.19 65 GLU B C 1
ATOM 2449 O O . GLU B 1 38 ? 27.593 -28.878 -54.199 1.00 40.86 65 GLU B O 1
ATOM 2455 N N . ASP B 1 39 ? 29.372 -28.305 -55.453 1.00 55.57 66 ASP B N 1
ATOM 2456 C CA . ASP B 1 39 ? 30.315 -29.147 -54.722 1.00 50.19 66 ASP B CA 1
ATOM 2457 C C . ASP B 1 39 ? 31.338 -28.327 -53.941 1.00 52.17 66 ASP B C 1
ATOM 2458 O O . ASP B 1 39 ? 32.148 -27.615 -54.533 1.00 53.27 66 ASP B O 1
ATOM 2463 N N . PRO B 1 40 ? 31.309 -28.439 -52.604 1.00 32.12 67 PRO B N 1
ATOM 2464 C CA . PRO B 1 40 ? 32.197 -27.696 -51.701 1.00 30.23 67 PRO B CA 1
ATOM 2465 C C . PRO B 1 40 ? 33.664 -28.065 -51.893 1.00 34.86 67 PRO B C 1
ATOM 2466 O O . PRO B 1 40 ? 34.548 -27.277 -51.559 1.00 35.28 67 PRO B O 1
ATOM 2470 N N . HIS B 1 41 ? 33.916 -29.257 -52.421 1.00 39.13 68 HIS B N 1
ATOM 2471 C CA . HIS B 1 41 ? 35.278 -29.698 -52.676 1.00 37.18 68 HIS B CA 1
ATOM 2472 C C . HIS B 1 41 ? 35.929 -28.810 -53.724 1.00 40.59 68 HIS B C 1
ATOM 2473 O O . HIS B 1 41 ? 37.150 -28.667 -53.757 1.00 45.76 68 HIS B O 1
ATOM 2480 N N . LEU B 1 42 ? 35.101 -28.211 -54.576 1.00 48.55 69 LEU B N 1
ATOM 2481 C CA . LEU B 1 42 ? 35.588 -27.478 -55.740 1.00 50.74 69 LEU B CA 1
ATOM 2482 C C . LEU B 1 42 ? 35.284 -25.983 -55.689 1.00 52.36 69 LEU B C 1
ATOM 2483 O O . LEU B 1 42 ? 35.979 -25.183 -56.312 1.00 54.00 69 LEU B O 1
ATOM 2488 N N . TYR B 1 43 ? 34.238 -25.613 -54.958 1.00 58.16 70 TYR B N 1
ATOM 2489 C CA . TYR B 1 43 ? 33.791 -24.225 -54.919 1.00 57.33 70 TYR B CA 1
ATOM 2490 C C . TYR B 1 43 ? 34.933 -23.278 -54.577 1.00 61.92 70 TYR B C 1
ATOM 2491 O O . TYR B 1 43 ? 35.556 -23.398 -53.520 1.00 60.51 70 TYR B O 1
ATOM 2500 N N . VAL B 1 44 ? 35.207 -22.344 -55.484 1.00 42.57 71 VAL B N 1
ATOM 2501 C CA . VAL B 1 44 ? 36.211 -21.315 -55.250 1.00 37.75 71 VAL B CA 1
ATOM 2502 C C . VAL B 1 44 ? 35.519 -20.020 -54.848 1.00 37.87 71 VAL B C 1
ATOM 2503 O O . VAL B 1 44 ? 34.539 -19.611 -55.468 1.00 37.54 71 VAL B O 1
ATOM 2507 N N . ALA B 1 45 ? 36.029 -19.380 -53.804 1.00 55.34 72 ALA B N 1
ATOM 2508 C CA . ALA B 1 45 ? 35.428 -18.155 -53.300 1.00 53.19 72 ALA B CA 1
ATOM 2509 C C . ALA B 1 45 ? 35.618 -17.003 -54.281 1.00 55.71 72 ALA B C 1
ATOM 2510 O O . ALA B 1 45 ? 36.744 -16.682 -54.659 1.00 57.50 72 ALA B O 1
ATOM 2512 N N . LYS B 1 46 ? 34.513 -16.389 -54.697 1.00 65.92 73 LYS B N 1
ATOM 2513 C CA . LYS B 1 46 ? 34.576 -15.211 -55.557 1.00 68.39 73 LYS B CA 1
ATOM 2514 C C . LYS B 1 46 ? 34.396 -13.919 -54.763 1.00 69.26 73 LYS B C 1
ATOM 2515 O O . LYS B 1 46 ? 34.028 -13.950 -53.587 1.00 68.84 73 LYS B O 1
ATOM 2521 N N . SER B 1 47 ? 34.669 -12.790 -55.409 1.00 52.20 74 SER B N 1
ATOM 2522 C CA . SER B 1 47 ? 34.631 -11.490 -54.746 1.00 47.88 74 SER B CA 1
ATOM 2523 C C . SER B 1 47 ? 33.446 -11.354 -53.798 1.00 47.63 74 SER B C 1
ATOM 2524 O O . SER B 1 47 ? 33.620 -11.169 -52.596 1.00 47.89 74 SER B O 1
ATOM 2527 N N . SER B 1 48 ? 32.242 -11.450 -54.352 1.00 62.18 75 SER B N 1
ATOM 2528 C CA . SER B 1 48 ? 31.023 -11.309 -53.569 1.00 63.09 75 SER B CA 1
ATOM 2529 C C . SER B 1 48 ? 31.037 -12.215 -52.342 1.00 66.14 75 SER B C 1
ATOM 2530 O O . SER B 1 48 ? 30.632 -11.811 -51.252 1.00 66.84 75 SER B O 1
ATOM 2533 N N . ASP B 1 49 ? 31.506 -13.444 -52.526 1.00 59.64 76 ASP B N 1
ATOM 2534 C CA . ASP B 1 49 ? 31.558 -14.407 -51.434 1.00 56.68 76 ASP B CA 1
ATOM 2535 C C . ASP B 1 49 ? 32.396 -13.883 -50.275 1.00 54.28 76 ASP B C 1
ATOM 2536 O O . ASP B 1 49 ? 31.893 -13.708 -49.168 1.00 55.17 76 ASP B O 1
ATOM 2541 N N . LEU B 1 50 ? 33.673 -13.626 -50.536 1.00 44.85 77 LEU B N 1
ATOM 2542 C CA . LEU B 1 50 ? 34.559 -13.090 -49.511 1.00 45.70 77 LEU B CA 1
ATOM 2543 C C . LEU B 1 50 ? 33.959 -11.839 -48.886 1.00 45.38 77 LEU B C 1
ATOM 2544 O O . LEU B 1 50 ? 34.210 -11.530 -47.722 1.00 44.33 77 LEU B O 1
ATOM 2549 N N . SER B 1 51 ? 33.158 -11.124 -49.665 1.00 47.67 78 SER B N 1
ATOM 2550 C CA . SER B 1 51 ? 32.451 -9.965 -49.150 1.00 49.42 78 SER B CA 1
ATOM 2551 C C . SER B 1 51 ? 31.488 -10.413 -48.061 1.00 47.00 78 SER B C 1
ATOM 2552 O O . SER B 1 51 ? 31.562 -9.945 -46.929 1.00 49.13 78 SER B O 1
ATOM 2555 N N . LYS B 1 52 ? 30.592 -11.331 -48.410 1.00 42.64 79 LYS B N 1
ATOM 2556 C CA . LYS B 1 52 ? 29.630 -11.878 -47.458 1.00 42.27 79 LYS B CA 1
ATOM 2557 C C . LYS B 1 52 ? 30.305 -12.265 -46.147 1.00 40.61 79 LYS B C 1
ATOM 2558 O O . LYS B 1 52 ? 29.812 -11.955 -45.065 1.00 41.37 79 LYS B O 1
ATOM 2564 N N . LEU B 1 53 ? 31.432 -12.957 -46.256 1.00 33.75 80 LEU B N 1
ATOM 2565 C CA . LEU B 1 53 ? 32.188 -13.367 -45.085 1.00 30.84 80 LEU B CA 1
ATOM 2566 C C . LEU B 1 53 ? 32.567 -12.152 -44.265 1.00 33.96 80 LEU B C 1
ATOM 2567 O O . LEU B 1 53 ? 32.458 -12.149 -43.040 1.00 35.09 80 LEU B O 1
ATOM 2572 N N . GLN B 1 54 ? 33.017 -11.115 -44.958 1.00 53.25 81 GLN B N 1
ATOM 2573 C CA . GLN B 1 54 ? 33.456 -9.892 -44.308 1.00 56.04 81 GLN B CA 1
ATOM 2574 C C . GLN B 1 54 ? 32.278 -9.173 -43.664 1.00 55.35 81 GLN B C 1
ATOM 2575 O O . GLN B 1 54 ? 32.407 -8.593 -42.587 1.00 56.24 81 GLN B O 1
ATOM 2581 N N . LYS B 1 55 ? 31.125 -9.230 -44.324 1.00 46.89 82 LYS B N 1
ATOM 2582 C CA . LYS B 1 55 ? 29.943 -8.499 -43.878 1.00 45.56 82 LYS B CA 1
ATOM 2583 C C . LYS B 1 55 ? 29.112 -9.282 -42.866 1.00 46.37 82 LYS B C 1
ATOM 2584 O O . LYS B 1 55 ? 28.152 -8.761 -42.305 1.00 49.65 82 LYS B O 1
ATOM 2590 N N . ALA B 1 56 ? 29.486 -10.533 -42.632 1.00 39.22 83 ALA B N 1
ATOM 2591 C CA . ALA B 1 56 ? 28.746 -11.382 -41.709 1.00 36.60 83 ALA B CA 1
ATOM 2592 C C . ALA B 1 56 ? 29.131 -11.105 -40.260 1.00 36.44 83 ALA B C 1
ATOM 2593 O O . ALA B 1 56 ? 30.291 -10.833 -39.954 1.00 34.25 83 ALA B O 1
ATOM 2595 N N . ASP B 1 57 ? 28.146 -11.177 -39.373 1.00 40.88 84 ASP B N 1
ATOM 2596 C CA . ASP B 1 57 ? 28.398 -11.071 -37.945 1.00 40.95 84 ASP B CA 1
ATOM 2597 C C . ASP B 1 57 ? 28.986 -12.383 -37.450 1.00 42.95 84 ASP B C 1
ATOM 2598 O O . ASP B 1 57 ? 29.897 -12.405 -36.623 1.00 46.04 84 ASP B O 1
ATOM 2603 N N . LEU B 1 58 ? 28.445 -13.477 -37.970 1.00 46.56 85 LEU B N 1
ATOM 2604 C CA . LEU B 1 58 ? 28.909 -14.814 -37.637 1.00 42.20 85 LEU B CA 1
ATOM 2605 C C . LEU B 1 58 ? 29.105 -15.599 -38.920 1.00 38.90 85 LEU B C 1
ATOM 2606 O O . LEU B 1 58 ? 28.373 -15.408 -39.888 1.00 42.41 85 LEU B O 1
ATOM 2611 N N . VAL B 1 59 ? 30.097 -16.480 -38.932 1.00 39.16 86 VAL B N 1
ATOM 2612 C CA . VAL B 1 59 ? 30.329 -17.328 -40.091 1.00 41.55 86 VAL B CA 1
ATOM 2613 C C . VAL B 1 59 ? 30.498 -18.779 -39.662 1.00 39.80 86 VAL B C 1
ATOM 2614 O O . VAL B 1 59 ? 31.384 -19.100 -38.874 1.00 43.96 86 VAL B O 1
ATOM 2618 N N . LEU B 1 60 ? 29.642 -19.653 -40.178 1.00 32.57 87 LEU B N 1
ATOM 2619 C CA . LEU B 1 60 ? 29.682 -21.065 -39.818 1.00 30.03 87 LEU B CA 1
ATOM 2620 C C . LEU B 1 60 ? 30.041 -21.941 -41.006 1.00 30.57 87 LEU B C 1
ATOM 2621 O O . LEU B 1 60 ? 29.545 -21.733 -42.112 1.00 30.46 87 LEU B O 1
ATOM 2626 N N . TYR B 1 61 ? 30.904 -22.924 -40.769 1.00 40.52 88 TYR B N 1
ATOM 2627 C CA . TYR B 1 61 ? 31.316 -23.853 -41.816 1.00 39.69 88 TYR B CA 1
ATOM 2628 C C . TYR B 1 61 ? 31.695 -25.208 -41.235 1.00 39.75 88 TYR B C 1
ATOM 2629 O O . TYR B 1 61 ? 31.896 -25.343 -40.032 1.00 39.83 88 TYR B O 1
ATOM 2638 N N . HIS B 1 62 ? 31.786 -26.207 -42.104 1.00 38.42 89 HIS B N 1
ATOM 2639 C CA . HIS B 1 62 ? 32.134 -27.559 -41.691 1.00 33.61 89 HIS B CA 1
ATOM 2640 C C . HIS B 1 62 ? 33.550 -27.931 -41.285 1.00 36.27 89 HIS B C 1
ATOM 2641 O O . HIS B 1 62 ? 33.766 -28.702 -40.352 1.00 37.92 89 HIS B O 1
ATOM 2648 N N . GLY B 1 63 ? 34.517 -27.365 -41.994 1.00 45.44 90 GLY B N 1
ATOM 2649 C CA . GLY B 1 63 ? 35.909 -27.712 -41.792 1.00 44.60 90 GLY B CA 1
ATOM 2650 C C . GLY B 1 63 ? 36.450 -28.983 -42.410 1.00 47.97 90 GLY B C 1
ATOM 2651 O O . GLY B 1 63 ? 35.922 -29.460 -43.415 1.00 48.37 90 GLY B O 1
ATOM 2652 N N . LEU B 1 64 ? 37.499 -29.536 -41.808 1.00 33.72 91 LEU B N 1
ATOM 2653 C CA . LEU B 1 64 ? 38.113 -30.758 -42.310 1.00 32.86 91 LEU B CA 1
ATOM 2654 C C . LEU B 1 64 ? 38.418 -30.630 -43.798 1.00 32.50 91 LEU B C 1
ATOM 2655 O O . LEU B 1 64 ? 38.432 -31.619 -44.529 1.00 32.42 91 LEU B O 1
ATOM 2660 N N . HIS B 1 65 ? 38.655 -29.399 -44.237 1.00 36.77 92 HIS B N 1
ATOM 2661 C CA . HIS B 1 65 ? 38.970 -29.119 -45.632 1.00 38.79 92 HIS B CA 1
ATOM 2662 C C . HIS B 1 65 ? 37.825 -29.499 -46.560 1.00 38.85 92 HIS B C 1
ATOM 2663 O O . HIS B 1 65 ? 38.030 -29.701 -47.754 1.00 43.44 92 HIS B O 1
ATOM 2670 N N . PHE B 1 66 ? 36.618 -29.598 -46.015 1.00 29.99 93 PHE B N 1
ATOM 2671 C CA . PHE B 1 66 ? 35.465 -29.917 -46.842 1.00 30.91 93 PHE B CA 1
ATOM 2672 C C . PHE B 1 66 ? 35.237 -28.829 -47.888 1.00 32.00 93 PHE B C 1
ATOM 2673 O O . PHE B 1 66 ? 35.006 -29.126 -49.059 1.00 34.38 93 PHE B O 1
ATOM 2681 N N . GLU B 1 67 ? 35.312 -27.572 -47.463 1.00 41.31 94 GLU B N 1
ATOM 2682 C CA . GLU B 1 67 ? 35.204 -26.453 -48.390 1.00 40.60 94 GLU B CA 1
ATOM 2683 C C . GLU B 1 67 ? 36.421 -26.388 -49.306 1.00 42.98 94 GLU B C 1
ATOM 2684 O O . GLU B 1 67 ? 36.386 -25.743 -50.351 1.00 47.76 94 GLU B O 1
ATOM 2690 N N . GLY B 1 68 ? 37.494 -27.058 -48.898 1.00 40.30 95 GLY B N 1
ATOM 2691 C CA . GLY B 1 68 ? 38.634 -27.317 -49.762 1.00 41.76 95 GLY B CA 1
ATOM 2692 C C . GLY B 1 68 ? 39.397 -26.114 -50.280 1.00 46.73 95 GLY B C 1
ATOM 2693 O O . GLY B 1 68 ? 40.595 -25.977 -50.035 1.00 50.37 95 GLY B O 1
ATOM 2694 N N . LYS B 1 69 ? 38.708 -25.248 -51.013 1.00 42.99 96 LYS B N 1
ATOM 2695 C CA . LYS B 1 69 ? 39.347 -24.101 -51.644 1.00 44.22 96 LYS B CA 1
ATOM 2696 C C . LYS B 1 69 ? 39.048 -22.804 -50.909 1.00 43.87 96 LYS B C 1
ATOM 2697 O O . LYS B 1 69 ? 39.166 -21.721 -51.475 1.00 45.85 96 LYS B O 1
ATOM 2703 N N . MET B 1 70 ? 38.658 -22.917 -49.645 1.00 40.96 97 MET B N 1
ATOM 2704 C CA . MET B 1 70 ? 38.361 -21.743 -48.839 1.00 37.93 97 MET B CA 1
ATOM 2705 C C . MET B 1 70 ? 38.875 -21.922 -47.423 1.00 36.03 97 MET B C 1
ATOM 2706 O O . MET B 1 70 ? 38.394 -21.282 -46.493 1.00 38.10 97 MET B O 1
ATOM 2711 N N . VAL B 1 71 ? 39.856 -22.799 -47.261 1.00 32.09 98 VAL B N 1
ATOM 2712 C CA . VAL B 1 71 ? 40.427 -23.043 -45.948 1.00 31.69 98 VAL B CA 1
ATOM 2713 C C . VAL B 1 71 ? 41.073 -21.775 -45.412 1.00 34.79 98 VAL B C 1
ATOM 2714 O O . VAL B 1 71 ? 40.822 -21.371 -44.278 1.00 38.52 98 VAL B O 1
ATOM 2718 N N . GLU B 1 72 ? 41.904 -21.147 -46.235 1.00 59.50 99 GLU B N 1
ATOM 2719 C CA . GLU B 1 72 ? 42.626 -19.951 -45.820 1.00 63.52 99 GLU B CA 1
ATOM 2720 C C . GLU B 1 72 ? 41.788 -18.685 -45.711 1.00 63.90 99 GLU B C 1
ATOM 2721 O O . GLU B 1 72 ? 42.314 -17.577 -45.664 1.00 71.71 99 GLU B O 1
ATOM 2727 N N . ALA B 1 73 ? 40.476 -18.863 -45.683 1.00 37.23 100 ALA B N 1
ATOM 2728 C CA . ALA B 1 73 ? 39.551 -17.758 -45.517 1.00 32.39 100 ALA B CA 1
ATOM 2729 C C . ALA B 1 73 ? 38.524 -18.101 -44.468 1.00 31.75 100 ALA B C 1
ATOM 2730 O O . ALA B 1 73 ? 38.025 -17.231 -43.759 1.00 33.28 100 ALA B O 1
ATOM 2732 N N . LEU B 1 74 ? 38.216 -19.391 -44.375 1.00 36.05 101 LEU B N 1
ATOM 2733 C CA . LEU B 1 74 ? 37.273 -19.880 -43.388 1.00 32.20 101 LEU B CA 1
ATOM 2734 C C . LEU B 1 74 ? 37.918 -19.898 -42.010 1.00 35.74 101 LEU B C 1
ATOM 2735 O O . LEU B 1 74 ? 37.302 -19.497 -41.024 1.00 37.37 101 LEU B O 1
ATOM 2740 N N . GLU B 1 75 ? 39.167 -20.348 -41.948 1.00 40.87 102 GLU B N 1
ATOM 2741 C CA . GLU B 1 75 ? 39.879 -20.420 -40.681 1.00 41.75 102 GLU B CA 1
ATOM 2742 C C . GLU B 1 75 ? 40.225 -19.031 -40.175 1.00 42.14 102 GLU B C 1
ATOM 2743 O O . GLU B 1 75 ? 40.723 -18.874 -39.063 1.00 48.11 102 GLU B O 1
ATOM 2749 N N . LYS B 1 76 ? 39.951 -18.022 -40.992 1.00 33.86 103 LYS B N 1
ATOM 2750 C CA . LYS B 1 76 ? 40.360 -16.664 -40.671 1.00 34.40 103 LYS B CA 1
ATOM 2751 C C . LYS B 1 76 ? 39.218 -15.830 -40.103 1.00 37.76 103 LYS B C 1
ATOM 2752 O O . LYS B 1 76 ? 39.443 -14.914 -39.321 1.00 42.72 103 LYS B O 1
ATOM 2758 N N . THR B 1 77 ? 37.987 -16.145 -40.482 1.00 47.51 104 THR B N 1
ATOM 2759 C CA . THR B 1 77 ? 36.861 -15.355 -40.001 1.00 49.04 104 THR B CA 1
ATOM 2760 C C . THR B 1 77 ? 35.705 -16.173 -39.404 1.00 49.68 104 THR B C 1
ATOM 2761 O O . THR B 1 77 ? 34.783 -15.607 -38.814 1.00 50.03 104 THR B O 1
ATOM 2765 N N . GLY B 1 78 ? 35.767 -17.497 -39.520 1.00 34.56 105 GLY B N 1
ATOM 2766 C CA . GLY B 1 78 ? 34.636 -18.326 -39.133 1.00 35.82 105 GLY B CA 1
ATOM 2767 C C . GLY B 1 78 ? 34.845 -19.345 -38.026 1.00 36.74 105 GLY B C 1
ATOM 2768 O O . GLY B 1 78 ? 35.944 -19.488 -37.485 1.00 36.58 105 GLY B O 1
ATOM 2769 N N . VAL B 1 79 ? 33.765 -20.052 -37.693 1.00 29.32 106 VAL B N 1
ATOM 2770 C CA . VAL B 1 79 ? 33.788 -21.124 -36.704 1.00 27.27 106 VAL B CA 1
ATOM 2771 C C . VAL B 1 79 ? 33.395 -22.447 -37.344 1.00 27.07 106 VAL B C 1
ATOM 2772 O O . VAL B 1 79 ? 32.341 -22.553 -37.971 1.00 28.02 106 VAL B O 1
ATOM 2776 N N . ALA B 1 80 ? 34.242 -23.456 -37.182 1.00 39.28 107 ALA B N 1
ATOM 2777 C CA . ALA B 1 80 ? 33.952 -24.779 -37.718 1.00 40.52 107 ALA B CA 1
ATOM 2778 C C . ALA B 1 80 ? 33.078 -25.547 -36.742 1.00 38.71 107 ALA B C 1
ATOM 2779 O O . ALA B 1 80 ? 33.418 -25.684 -35.569 1.00 41.15 107 ALA B O 1
ATOM 2781 N N . VAL B 1 81 ? 31.946 -26.041 -37.229 1.00 26.93 108 VAL B N 1
ATOM 2782 C CA . VAL B 1 81 ? 31.000 -26.755 -36.385 1.00 26.84 108 VAL B CA 1
ATOM 2783 C C . VAL B 1 81 ? 31.588 -28.074 -35.895 1.00 29.71 108 VAL B C 1
ATOM 2784 O O . VAL B 1 81 ? 31.004 -28.752 -35.052 1.00 33.23 108 VAL B O 1
ATOM 2788 N N . SER B 1 82 ? 32.753 -28.424 -36.423 1.00 26.73 109 SER B N 1
ATOM 2789 C CA . SER B 1 82 ? 33.445 -29.638 -36.015 1.00 27.78 109 SER B CA 1
ATOM 2790 C C . SER B 1 82 ? 34.541 -29.349 -34.990 1.00 29.16 109 SER B C 1
ATOM 2791 O O . SER B 1 82 ? 35.307 -30.235 -34.622 1.00 30.46 109 SER B O 1
ATOM 2794 N N . LYS B 1 83 ? 34.601 -28.109 -34.522 1.00 33.77 110 LYS B N 1
ATOM 2795 C CA . LYS B 1 83 ? 35.692 -27.669 -33.659 1.00 33.16 110 LYS B CA 1
ATOM 2796 C C . LYS B 1 83 ? 35.828 -28.493 -32.383 1.00 33.25 110 LYS B C 1
ATOM 2797 O O . LYS B 1 83 ? 36.801 -28.344 -31.646 1.00 35.91 110 LYS B O 1
ATOM 2803 N N . ASN B 1 84 ? 34.856 -29.358 -32.121 1.00 21.93 111 ASN B N 1
ATOM 2804 C CA . ASN B 1 84 ? 34.872 -30.159 -30.902 1.00 21.63 111 ASN B CA 1
ATOM 2805 C C . ASN B 1 84 ? 35.139 -31.631 -31.146 1.00 23.45 111 ASN B C 1
ATOM 2806 O O . ASN B 1 84 ? 35.087 -32.443 -30.224 1.00 25.83 111 ASN B O 1
ATOM 2811 N N . PHE B 1 85 ? 35.421 -31.977 -32.393 1.00 25.87 112 PHE B N 1
ATOM 2812 C CA . PHE B 1 85 ? 35.768 -33.348 -32.715 1.00 25.63 112 PHE B CA 1
ATOM 2813 C C . PHE B 1 85 ? 37.111 -33.708 -32.098 1.00 28.08 112 PHE B C 1
ATOM 2814 O O . PHE B 1 85 ? 37.991 -32.859 -31.949 1.00 26.63 112 PHE B O 1
ATOM 2822 N N . ASN B 1 86 ? 37.254 -34.973 -31.724 1.00 45.70 113 ASN B N 1
ATOM 2823 C CA . ASN B 1 86 ? 38.518 -35.489 -31.231 1.00 42.11 113 ASN B CA 1
ATOM 2824 C C . ASN B 1 86 ? 39.105 -36.425 -32.271 1.00 44.82 113 ASN B C 1
ATOM 2825 O O . ASN B 1 86 ? 38.440 -36.772 -33.246 1.00 48.43 113 ASN B O 1
ATOM 2830 N N . ALA B 1 87 ? 40.348 -36.835 -32.067 1.00 24.10 114 ALA B N 1
ATOM 2831 C CA . ALA B 1 87 ? 41.022 -37.678 -33.038 1.00 22.52 114 ALA B CA 1
ATOM 2832 C C . ALA B 1 87 ? 40.204 -38.922 -33.369 1.00 26.61 114 ALA B C 1
ATOM 2833 O O . ALA B 1 87 ? 39.949 -39.209 -34.537 1.00 31.88 114 ALA B O 1
ATOM 2835 N N . LYS B 1 88 ? 39.782 -39.653 -32.342 1.00 41.29 115 LYS B N 1
ATOM 2836 C CA . LYS B 1 88 ? 39.091 -40.920 -32.556 1.00 43.51 115 LYS B CA 1
ATOM 2837 C C . LYS B 1 88 ? 37.778 -40.738 -33.313 1.00 45.19 115 LYS B C 1
ATOM 2838 O O . LYS B 1 88 ? 37.209 -41.701 -33.820 1.00 50.31 115 LYS B O 1
ATOM 2844 N N . ASP B 1 89 ? 37.303 -39.500 -33.392 1.00 31.96 116 ASP B N 1
ATOM 2845 C CA . ASP B 1 89 ? 36.061 -39.205 -34.095 1.00 31.59 116 ASP B CA 1
ATOM 2846 C C . ASP B 1 89 ? 36.275 -39.205 -35.594 1.00 32.56 116 ASP B C 1
ATOM 2847 O O . ASP B 1 89 ? 35.398 -39.593 -36.364 1.00 31.81 116 ASP B O 1
ATOM 2852 N N . LEU B 1 90 ? 37.450 -38.750 -36.003 1.00 29.67 117 LEU B N 1
ATOM 2853 C CA . LEU B 1 90 ? 37.738 -38.571 -37.413 1.00 30.61 117 LEU B CA 1
ATOM 2854 C C . LEU B 1 90 ? 37.883 -39.892 -38.140 1.00 32.94 117 LEU B C 1
ATOM 2855 O O . LEU B 1 90 ? 38.072 -40.941 -37.526 1.00 38.60 117 LEU B O 1
ATOM 2860 N N . ASN B 1 91 ? 37.784 -39.825 -39.460 1.00 36.47 118 ASN B N 1
ATOM 2861 C CA . ASN B 1 91 ? 38.095 -40.950 -40.318 1.00 37.53 118 ASN B CA 1
ATOM 2862 C C . ASN B 1 91 ? 39.215 -40.497 -41.238 1.00 40.66 118 ASN B C 1
ATOM 2863 O O . ASN B 1 91 ? 39.144 -39.410 -41.806 1.00 39.88 118 ASN B O 1
ATOM 2868 N N . THR B 1 92 ? 40.258 -41.309 -41.379 1.00 39.43 119 THR B N 1
ATOM 2869 C CA . THR B 1 92 ? 41.445 -40.863 -42.103 1.00 39.75 119 THR B CA 1
ATOM 2870 C C . THR B 1 92 ? 41.946 -41.856 -43.151 1.00 43.33 119 THR B C 1
ATOM 2871 O O . THR B 1 92 ? 42.148 -43.031 -42.855 1.00 51.57 119 THR B O 1
ATOM 2875 N N . MET B 1 93 ? 42.140 -41.375 -44.375 1.00 62.16 120 MET B N 1
ATOM 2876 C CA . MET B 1 93 ? 42.789 -42.167 -45.414 1.00 73.35 120 MET B CA 1
ATOM 2877 C C . MET B 1 93 ? 44.227 -41.678 -45.555 1.00 71.91 120 MET B C 1
ATOM 2878 O O . MET B 1 93 ? 44.563 -40.593 -45.088 1.00 69.24 120 MET B O 1
ATOM 2883 N N . ASP B 1 94 ? 45.079 -42.469 -46.196 1.00 67.51 121 ASP B N 1
ATOM 2884 C CA . ASP B 1 94 ? 46.508 -42.169 -46.203 1.00 69.22 121 ASP B CA 1
ATOM 2885 C C . ASP B 1 94 ? 47.061 -41.838 -47.586 1.00 80.54 121 ASP B C 1
ATOM 2886 O O . ASP B 1 94 ? 48.200 -41.388 -47.709 1.00 84.43 121 ASP B O 1
ATOM 2891 N N . GLU B 1 95 ? 46.257 -42.057 -48.620 1.00 78.37 122 GLU B N 1
ATOM 2892 C CA . GLU B 1 95 ? 46.725 -41.924 -49.999 1.00 94.04 122 GLU B CA 1
ATOM 2893 C C . GLU B 1 95 ? 47.640 -40.717 -50.228 1.00 96.81 122 GLU B C 1
ATOM 2894 O O . GLU B 1 95 ? 47.357 -39.611 -49.768 1.00 87.79 122 GLU B O 1
ATOM 2900 N N . ASP B 1 96 ? 48.738 -40.957 -50.940 1.00 139.74 123 ASP B N 1
ATOM 2901 C CA . ASP B 1 96 ? 49.692 -39.914 -51.323 1.00 143.11 123 ASP B CA 1
ATOM 2902 C C . ASP B 1 96 ? 50.390 -39.271 -50.127 1.00 137.20 123 ASP B C 1
ATOM 2903 O O . ASP B 1 96 ? 50.592 -38.058 -50.095 1.00 139.51 123 ASP B O 1
ATOM 2908 N N . GLY B 1 97 ? 50.766 -40.089 -49.150 1.00 112.81 124 GLY B N 1
ATOM 2909 C CA . GLY B 1 97 ? 51.443 -39.591 -47.967 1.00 106.80 124 GLY B CA 1
ATOM 2910 C C . GLY B 1 97 ? 50.552 -38.699 -47.126 1.00 104.87 124 GLY B C 1
ATOM 2911 O O . GLY B 1 97 ? 49.606 -38.095 -47.633 1.00 108.17 124 GLY B O 1
ATOM 2912 N N . GLU B 1 98 ? 50.857 -38.617 -45.835 1.00 72.73 125 GLU B N 1
ATOM 2913 C CA . GLU B 1 98 ? 50.069 -37.821 -44.898 1.00 65.69 125 GLU B CA 1
ATOM 2914 C C . GLU B 1 98 ? 48.965 -38.754 -44.416 1.00 57.88 125 GLU B C 1
ATOM 2915 O O . GLU B 1 98 ? 48.955 -39.940 -44.738 1.00 58.87 125 GLU B O 1
ATOM 2921 N N . GLU B 1 99 ? 48.036 -38.209 -43.638 1.00 81.51 126 GLU B N 1
ATOM 2922 C CA . GLU B 1 99 ? 46.874 -38.972 -43.202 1.00 74.46 126 GLU B CA 1
ATOM 2923 C C . GLU B 1 99 ? 45.916 -37.824 -43.480 1.00 71.60 126 GLU B C 1
ATOM 2924 O O . GLU B 1 99 ? 45.931 -36.807 -42.789 1.00 69.47 126 GLU B O 1
ATOM 2930 N N . ILE B 1 100 ? 45.087 -37.993 -44.501 1.00 68.14 127 ILE B N 1
ATOM 2931 C CA . ILE B 1 100 ? 44.064 -37.014 -44.828 1.00 64.72 127 ILE B CA 1
ATOM 2932 C C . ILE B 1 100 ? 42.780 -37.347 -44.071 1.00 62.36 127 ILE B C 1
ATOM 2933 O O . ILE B 1 100 ? 42.456 -38.518 -43.874 1.00 66.35 127 ILE B O 1
ATOM 2938 N N . VAL B 1 101 ? 42.059 -36.317 -43.637 1.00 43.86 128 VAL B N 1
ATOM 2939 C CA . VAL B 1 101 ? 40.825 -36.506 -42.880 1.00 39.49 128 VAL B CA 1
ATOM 2940 C C . VAL B 1 101 ? 39.602 -36.574 -43.793 1.00 38.79 128 VAL B C 1
ATOM 2941 O O . VAL B 1 101 ? 39.508 -35.839 -44.774 1.00 38.63 128 VAL B O 1
ATOM 2945 N N . ASP B 1 102 ? 38.674 -37.468 -43.466 1.00 44.49 129 ASP B N 1
ATOM 2946 C CA . ASP B 1 102 ? 37.414 -37.582 -44.194 1.00 41.09 129 ASP B CA 1
ATOM 2947 C C . ASP B 1 102 ? 36.408 -36.578 -43.639 1.00 39.78 129 ASP B C 1
ATOM 2948 O O . ASP B 1 102 ? 35.951 -36.712 -42.506 1.00 42.25 129 ASP B O 1
ATOM 2953 N N . PRO B 1 103 ? 36.062 -35.562 -44.441 1.00 32.55 130 PRO B N 1
ATOM 2954 C CA . PRO B 1 103 ? 35.211 -34.456 -43.989 1.00 31.20 130 PRO B CA 1
ATOM 2955 C C . PRO B 1 103 ? 33.755 -34.854 -43.778 1.00 29.54 130 PRO B C 1
ATOM 2956 O O . PRO B 1 103 ? 33.057 -34.198 -43.011 1.00 32.15 130 PRO B O 1
ATOM 2960 N N . HIS B 1 104 ? 33.312 -35.914 -44.444 1.00 32.64 131 HIS B N 1
ATOM 2961 C CA . HIS B 1 104 ? 31.897 -36.267 -44.475 1.00 31.92 131 HIS B CA 1
ATOM 2962 C C . HIS B 1 104 ? 31.391 -36.816 -43.147 1.00 31.56 131 HIS B C 1
ATOM 2963 O O . HIS B 1 104 ? 30.909 -37.943 -43.082 1.00 34.53 131 HIS B O 1
ATOM 2970 N N . PHE B 1 105 ? 31.480 -36.006 -42.100 1.00 26.31 132 PHE B N 1
ATOM 2971 C CA . PHE B 1 105 ? 31.129 -36.439 -40.753 1.00 27.77 132 PHE B CA 1
ATOM 2972 C C . PHE B 1 105 ? 29.627 -36.460 -40.502 1.00 28.25 132 PHE B C 1
ATOM 2973 O O . PHE B 1 105 ? 29.168 -37.033 -39.515 1.00 29.54 132 PHE B O 1
ATOM 2981 N N . TRP B 1 106 ? 28.864 -35.823 -41.384 1.00 33.20 133 TRP B N 1
ATOM 2982 C CA . TRP B 1 106 ? 27.445 -35.588 -41.122 1.00 31.12 133 TRP B CA 1
ATOM 2983 C C . TRP B 1 106 ? 26.569 -36.826 -41.276 1.00 29.67 133 TRP B C 1
ATOM 2984 O O . TRP B 1 106 ? 25.372 -36.776 -41.003 1.00 32.92 133 TRP B O 1
ATOM 2995 N N . PHE B 1 107 ? 27.158 -37.932 -41.714 1.00 33.69 134 PHE B N 1
ATOM 2996 C CA . PHE B 1 107 ? 26.421 -39.188 -41.777 1.00 31.28 134 PHE B CA 1
ATOM 2997 C C . PHE B 1 107 ? 26.581 -39.962 -40.478 1.00 31.77 134 PHE B C 1
ATOM 2998 O O . PHE B 1 107 ? 25.864 -40.925 -40.221 1.00 32.53 134 PHE B O 1
ATOM 3006 N N . SER B 1 108 ? 27.531 -39.525 -39.659 1.00 44.50 135 SER B N 1
ATOM 3007 C CA . SER B 1 108 ? 27.604 -39.964 -38.274 1.00 43.07 135 SER B CA 1
ATOM 3008 C C . SER B 1 108 ? 26.737 -39.020 -37.457 1.00 44.60 135 SER B C 1
ATOM 3009 O O . SER B 1 108 ? 27.177 -37.937 -37.068 1.00 45.11 135 SER B O 1
ATOM 3012 N N . ILE B 1 109 ? 25.497 -39.426 -37.217 1.00 31.53 136 ILE B N 1
ATOM 3013 C CA . ILE B 1 109 ? 24.563 -38.597 -36.471 1.00 29.12 136 ILE B CA 1
ATOM 3014 C C . ILE B 1 109 ? 25.159 -38.077 -35.165 1.00 31.10 136 ILE B C 1
ATOM 3015 O O . ILE B 1 109 ? 24.983 -36.909 -34.831 1.00 37.06 136 ILE B O 1
ATOM 3020 N N . PRO B 1 110 ? 25.874 -38.934 -34.423 1.00 22.30 137 PRO B N 1
ATOM 3021 C CA . PRO B 1 110 ? 26.543 -38.427 -33.224 1.00 20.09 137 PRO B CA 1
ATOM 3022 C C . PRO B 1 110 ? 27.398 -37.208 -33.547 1.00 23.12 137 PRO B C 1
ATOM 3023 O O . PRO B 1 110 ? 27.303 -36.183 -32.872 1.00 23.65 137 PRO B O 1
ATOM 3027 N N . LEU B 1 111 ? 28.224 -37.323 -34.579 1.00 32.61 138 LEU B N 1
ATOM 3028 C CA . LEU B 1 111 ? 29.070 -36.217 -35.005 1.00 33.18 138 LEU B CA 1
ATOM 3029 C C . LEU B 1 111 ? 28.248 -35.016 -35.459 1.00 34.37 138 LEU B C 1
ATOM 3030 O O . LEU B 1 111 ? 28.647 -33.870 -35.257 1.00 35.71 138 LEU B O 1
ATOM 3035 N N . TYR B 1 112 ? 27.100 -35.275 -36.073 1.00 27.66 139 TYR B N 1
ATOM 3036 C CA . TYR B 1 112 ? 26.212 -34.192 -36.457 1.00 25.62 139 TYR B CA 1
ATOM 3037 C C . TYR B 1 112 ? 25.554 -33.602 -35.210 1.00 27.99 139 TYR B C 1
ATOM 3038 O O . TYR B 1 112 ? 25.250 -32.411 -35.157 1.00 28.47 139 TYR B O 1
ATOM 3047 N N . LYS B 1 113 ? 25.355 -34.443 -34.200 1.00 28.37 140 LYS B N 1
ATOM 3048 C CA . LYS B 1 113 ? 24.859 -33.989 -32.907 1.00 27.91 140 LYS B CA 1
ATOM 3049 C C . LYS B 1 113 ? 25.933 -33.192 -32.180 1.00 26.77 140 LYS B C 1
ATOM 3050 O O . LYS B 1 113 ? 25.679 -32.597 -31.134 1.00 27.72 140 LYS B O 1
ATOM 3056 N N . SER B 1 114 ? 27.137 -33.183 -32.740 1.00 31.56 141 SER B N 1
ATOM 3057 C CA . SER B 1 114 ? 28.241 -32.428 -32.169 1.00 30.02 141 SER B CA 1
ATOM 3058 C C . SER B 1 114 ? 28.425 -31.097 -32.881 1.00 33.74 141 SER B C 1
ATOM 3059 O O . SER B 1 114 ? 28.940 -30.141 -32.303 1.00 36.67 141 SER B O 1
ATOM 3062 N N . ALA B 1 115 ? 28.005 -31.041 -34.140 1.00 30.67 142 ALA B N 1
ATOM 3063 C CA . ALA B 1 115 ? 28.099 -29.818 -34.929 1.00 27.98 142 ALA B CA 1
ATOM 3064 C C . ALA B 1 115 ? 26.997 -28.832 -34.545 1.00 31.64 142 ALA B C 1
ATOM 3065 O O . ALA B 1 115 ? 27.270 -27.677 -34.222 1.00 32.97 142 ALA B O 1
ATOM 3067 N N . VAL B 1 116 ? 25.755 -29.304 -34.593 1.00 23.57 143 VAL B N 1
ATOM 3068 C CA . VAL B 1 116 ? 24.600 -28.557 -34.108 1.00 21.76 143 VAL B CA 1
ATOM 3069 C C . VAL B 1 116 ? 24.899 -27.845 -32.797 1.00 22.69 143 VAL B C 1
ATOM 3070 O O . VAL B 1 116 ? 24.571 -26.672 -32.628 1.00 24.83 143 VAL B O 1
ATOM 3074 N N . ALA B 1 117 ? 25.522 -28.565 -31.870 1.00 35.87 144 ALA B N 1
ATOM 3075 C CA . ALA B 1 117 ? 25.857 -28.023 -30.556 1.00 35.81 144 ALA B CA 1
ATOM 3076 C C . ALA B 1 117 ? 26.710 -26.769 -30.678 1.00 37.25 144 ALA B C 1
ATOM 3077 O O . ALA B 1 117 ? 26.404 -25.742 -30.077 1.00 40.76 144 ALA B O 1
ATOM 3079 N N . VAL B 1 118 ? 27.782 -26.860 -31.458 1.00 40.42 145 VAL B N 1
ATOM 3080 C CA . VAL B 1 118 ? 28.642 -25.712 -31.706 1.00 38.47 145 VAL B CA 1
ATOM 3081 C C . VAL B 1 118 ? 27.840 -24.554 -32.291 1.00 39.53 145 VAL B C 1
ATOM 3082 O O . VAL B 1 118 ? 27.968 -23.414 -31.849 1.00 41.87 145 VAL B O 1
ATOM 3086 N N . ALA B 1 119 ? 27.006 -24.857 -33.281 1.00 44.77 146 ALA B N 1
ATOM 3087 C CA . ALA B 1 119 ? 26.184 -23.841 -33.928 1.00 40.63 146 ALA B CA 1
ATOM 3088 C C . ALA B 1 119 ? 25.251 -23.174 -32.929 1.00 41.24 146 ALA B C 1
ATOM 3089 O O . ALA B 1 119 ? 25.082 -21.957 -32.938 1.00 45.10 146 ALA B O 1
ATOM 3091 N N . SER B 1 120 ? 24.644 -23.980 -32.069 1.00 32.75 147 SER B N 1
ATOM 3092 C CA . SER B 1 120 ? 23.763 -23.460 -31.038 1.00 32.60 147 SER B CA 1
ATOM 3093 C C . SER B 1 120 ? 24.463 -22.369 -30.240 1.00 35.48 147 SER B C 1
ATOM 3094 O O . SER B 1 120 ? 24.077 -21.203 -30.289 1.00 36.54 147 SER B O 1
ATOM 3097 N N . GLU B 1 121 ? 25.508 -22.759 -29.519 1.00 38.42 148 GLU B N 1
ATOM 3098 C CA . GLU B 1 121 ? 26.219 -21.856 -28.624 1.00 38.73 148 GLU B CA 1
ATOM 3099 C C . GLU B 1 121 ? 26.659 -20.567 -29.301 1.00 33.10 148 GLU B C 1
ATOM 3100 O O . GLU B 1 121 ? 26.571 -19.494 -28.715 1.00 32.81 148 GLU B O 1
ATOM 3106 N N . GLU B 1 122 ? 27.136 -20.674 -30.534 1.00 27.45 149 GLU B N 1
ATOM 3107 C CA . GLU B 1 122 ? 27.551 -19.492 -31.274 1.00 29.33 149 GLU B CA 1
ATOM 3108 C C . GLU B 1 122 ? 26.349 -18.625 -31.616 1.00 32.82 149 GLU B C 1
ATOM 3109 O O . GLU B 1 122 ? 26.431 -17.399 -31.589 1.00 35.36 149 GLU B O 1
ATOM 3115 N N . LEU B 1 123 ? 25.232 -19.268 -31.936 1.00 19.83 150 LEU B N 1
ATOM 3116 C CA . LEU B 1 123 ? 23.992 -18.549 -32.192 1.00 19.60 150 LEU B CA 1
ATOM 3117 C C . LEU B 1 123 ? 23.490 -17.898 -30.909 1.00 19.78 150 LEU B C 1
ATOM 3118 O O . LEU B 1 123 ? 23.122 -16.725 -30.904 1.00 19.71 150 LEU B O 1
ATOM 3123 N N . GLN B 1 124 ? 23.483 -18.665 -29.823 1.00 24.47 151 GLN B N 1
ATOM 3124 C CA . GLN B 1 124 ? 23.131 -18.134 -28.514 1.00 24.14 151 GLN B CA 1
ATOM 3125 C C . GLN B 1 124 ? 24.038 -16.962 -28.191 1.00 25.91 151 GLN B C 1
ATOM 3126 O O . GLN B 1 124 ? 23.578 -15.880 -27.834 1.00 25.58 151 GLN B O 1
ATOM 3132 N N . LYS B 1 125 ? 25.339 -17.200 -28.313 1.00 33.94 152 LYS B N 1
ATOM 3133 C CA . LYS B 1 125 ? 26.344 -16.172 -28.094 1.00 31.45 152 LYS B CA 1
ATOM 3134 C C . LYS B 1 125 ? 26.029 -14.932 -28.914 1.00 32.50 152 LYS B C 1
ATOM 3135 O O . LYS B 1 125 ? 26.379 -13.818 -28.535 1.00 35.02 152 LYS B O 1
ATOM 3141 N N . LEU B 1 126 ? 25.355 -15.135 -30.040 1.00 38.43 153 LEU B N 1
ATOM 3142 C CA . LEU B 1 126 ? 25.040 -14.047 -30.955 1.00 37.38 153 LEU B CA 1
ATOM 3143 C C . LEU B 1 126 ? 23.767 -13.313 -30.541 1.00 37.89 153 LEU B C 1
ATOM 3144 O O . LEU B 1 126 ? 23.618 -12.119 -30.788 1.00 36.63 153 LEU B O 1
ATOM 3149 N N . LEU B 1 127 ? 22.852 -14.037 -29.904 1.00 43.79 154 LEU B N 1
ATOM 3150 C CA . LEU B 1 127 ? 21.571 -13.473 -29.494 1.00 41.92 154 LEU B CA 1
ATOM 3151 C C . LEU B 1 127 ? 21.280 -13.766 -28.028 1.00 42.16 154 LEU B C 1
ATOM 3152 O O . LEU B 1 127 ? 20.501 -14.664 -27.713 1.00 45.61 154 LEU B O 1
ATOM 3157 N N . PRO B 1 128 ? 21.904 -13.001 -27.127 1.00 29.27 155 PRO B N 1
ATOM 3158 C CA . PRO B 1 128 ? 21.752 -13.182 -25.681 1.00 29.91 155 PRO B CA 1
ATOM 3159 C C . PRO B 1 128 ? 20.292 -13.209 -25.243 1.00 33.32 155 PRO B C 1
ATOM 3160 O O . PRO B 1 128 ? 19.946 -13.928 -24.308 1.00 36.78 155 PRO B O 1
ATOM 3164 N N . ALA B 1 129 ? 19.448 -12.434 -25.914 1.00 37.98 156 ALA B N 1
ATOM 3165 C CA . ALA B 1 129 ? 18.038 -12.346 -25.551 1.00 40.41 156 ALA B CA 1
ATOM 3166 C C . ALA B 1 129 ? 17.270 -13.610 -25.929 1.00 43.17 156 ALA B C 1
ATOM 3167 O O . ALA B 1 129 ? 16.323 -13.999 -25.247 1.00 43.08 156 ALA B O 1
ATOM 3169 N N . LYS B 1 130 ? 17.685 -14.245 -27.020 1.00 58.06 157 LYS B N 1
ATOM 3170 C CA . LYS B 1 130 ? 16.998 -15.427 -27.529 1.00 54.17 157 LYS B CA 1
ATOM 3171 C C . LYS B 1 130 ? 17.772 -16.717 -27.262 1.00 52.43 157 LYS B C 1
ATOM 3172 O O . LYS B 1 130 ? 17.462 -17.763 -27.833 1.00 53.67 157 LYS B O 1
ATOM 3178 N N . ALA B 1 131 ? 18.771 -16.641 -26.388 1.00 39.52 158 ALA B N 1
ATOM 3179 C CA . ALA B 1 131 ? 19.617 -17.791 -26.088 1.00 37.63 158 ALA B CA 1
ATOM 3180 C C . ALA B 1 131 ? 18.817 -18.976 -25.549 1.00 39.42 158 ALA B C 1
ATOM 3181 O O . ALA B 1 131 ? 18.935 -20.095 -26.050 1.00 39.34 158 ALA B O 1
ATOM 3183 N N . GLU B 1 132 ? 18.004 -18.728 -24.528 1.00 38.27 159 GLU B N 1
ATOM 3184 C CA . GLU B 1 132 ? 17.163 -19.777 -23.963 1.00 36.91 159 GLU B CA 1
ATOM 3185 C C . GLU B 1 132 ? 16.233 -20.361 -25.017 1.00 36.24 159 GLU B C 1
ATOM 3186 O O . GLU B 1 132 ? 16.105 -21.579 -25.132 1.00 36.88 159 GLU B O 1
ATOM 3192 N N . MET B 1 133 ? 15.586 -19.488 -25.781 1.00 43.84 160 MET B N 1
ATOM 3193 C CA . MET B 1 133 ? 14.733 -19.923 -26.879 1.00 43.87 160 MET B CA 1
ATOM 3194 C C . MET B 1 133 ? 15.502 -20.851 -27.808 1.00 43.71 160 MET B C 1
ATOM 3195 O O . MET B 1 133 ? 15.018 -21.920 -28.177 1.00 45.88 160 MET B O 1
ATOM 3200 N N . ILE B 1 134 ? 16.706 -20.434 -28.178 1.00 34.60 161 ILE B N 1
ATOM 3201 C CA . ILE B 1 134 ? 17.558 -21.233 -29.048 1.00 36.48 161 ILE B CA 1
ATOM 3202 C C . ILE B 1 134 ? 17.931 -22.558 -28.394 1.00 36.88 161 ILE B C 1
ATOM 3203 O O . ILE B 1 134 ? 17.939 -23.599 -29.048 1.00 37.86 161 ILE B O 1
ATOM 3208 N N . GLN B 1 135 ? 18.238 -22.516 -27.102 1.00 33.00 162 GLN B N 1
ATOM 3209 C CA . GLN B 1 135 ? 18.551 -23.731 -26.363 1.00 32.49 162 GLN B CA 1
ATOM 3210 C C . GLN B 1 135 ? 17.385 -24.700 -26.427 1.00 31.98 162 GLN B C 1
ATOM 3211 O O . GLN B 1 135 ? 17.574 -25.909 -26.547 1.00 31.18 162 GLN B O 1
ATOM 3217 N N . LYS B 1 136 ? 16.176 -24.157 -26.341 1.00 40.70 163 LYS B N 1
ATOM 3218 C CA . LYS B 1 136 ? 14.965 -24.963 -26.394 1.00 41.43 163 LYS B CA 1
ATOM 3219 C C . LYS B 1 136 ? 14.803 -25.572 -27.780 1.00 39.94 163 LYS B C 1
ATOM 3220 O O . LYS B 1 136 ? 14.410 -26.728 -27.922 1.00 43.48 163 LYS B O 1
ATOM 3226 N N . ASN B 1 137 ? 15.111 -24.785 -28.803 1.00 34.89 164 ASN B N 1
ATOM 3227 C CA . ASN B 1 137 ? 15.061 -25.273 -30.173 1.00 34.87 164 ASN B CA 1
ATOM 3228 C C . ASN B 1 137 ? 16.132 -26.322 -30.434 1.00 34.34 164 ASN B C 1
ATOM 3229 O O . ASN B 1 137 ? 15.931 -27.246 -31.219 1.00 35.02 164 ASN B O 1
ATOM 3234 N N . THR B 1 138 ? 17.274 -26.171 -29.772 1.00 31.33 165 THR B N 1
ATOM 3235 C CA . THR B 1 138 ? 18.380 -27.106 -29.925 1.00 28.24 165 THR B CA 1
ATOM 3236 C C . THR B 1 138 ? 18.029 -28.458 -29.319 1.00 29.73 165 THR B C 1
ATOM 3237 O O . THR B 1 138 ? 18.278 -29.499 -29.925 1.00 27.99 165 THR B O 1
ATOM 3241 N N . GLU B 1 139 ? 17.451 -28.437 -28.121 1.00 35.78 166 GLU B N 1
ATOM 3242 C CA . GLU B 1 139 ? 17.025 -29.665 -27.462 1.00 34.18 166 GLU B CA 1
ATOM 3243 C C . GLU B 1 139 ? 16.077 -30.450 -28.355 1.00 36.27 166 GLU B C 1
ATOM 3244 O O . GLU B 1 139 ? 16.285 -31.635 -28.609 1.00 39.73 166 GLU B O 1
ATOM 3250 N N . LYS B 1 140 ? 15.032 -29.781 -28.825 1.00 31.36 167 LYS B N 1
ATOM 3251 C CA . LYS B 1 140 ? 14.077 -30.404 -29.727 1.00 30.42 167 LYS B CA 1
ATOM 3252 C C . LYS B 1 140 ? 14.810 -31.068 -30.889 1.00 31.73 167 LYS B C 1
ATOM 3253 O O . LYS B 1 140 ? 14.658 -32.264 -31.125 1.00 34.98 167 LYS B O 1
ATOM 3259 N N . TYR B 1 141 ? 15.621 -30.294 -31.602 1.00 31.23 168 TYR B N 1
ATOM 3260 C CA . TYR B 1 141 ? 16.328 -30.813 -32.765 1.00 30.82 168 TYR B CA 1
ATOM 3261 C C . TYR B 1 141 ? 17.223 -31.993 -32.402 1.00 30.47 168 TYR B C 1
ATOM 3262 O O . TYR B 1 141 ? 17.181 -33.032 -33.057 1.00 33.64 168 TYR B O 1
ATOM 3271 N N . GLN B 1 142 ? 18.032 -31.832 -31.361 1.00 34.19 169 GLN B N 1
ATOM 3272 C CA . GLN B 1 142 ? 18.876 -32.922 -30.896 1.00 33.29 169 GLN B CA 1
ATOM 3273 C C . GLN B 1 142 ? 18.051 -34.195 -30.802 1.00 35.35 169 GLN B C 1
ATOM 3274 O O . GLN B 1 142 ? 18.428 -35.234 -31.341 1.00 35.98 169 GLN B O 1
ATOM 3280 N N . ALA B 1 143 ? 16.913 -34.098 -30.124 1.00 38.46 170 ALA B N 1
ATOM 3281 C CA . ALA B 1 143 ? 16.022 -35.236 -29.947 1.00 35.36 170 ALA B CA 1
ATOM 3282 C C . ALA B 1 143 ? 15.526 -35.767 -31.285 1.00 36.41 170 ALA B C 1
ATOM 3283 O O . ALA B 1 143 ? 15.436 -36.975 -31.482 1.00 40.47 170 ALA B O 1
ATOM 3285 N N . GLN B 1 144 ? 15.199 -34.864 -32.202 1.00 31.11 171 GLN B N 1
ATOM 3286 C CA . GLN B 1 144 ? 14.767 -35.272 -33.533 1.00 31.37 171 GLN B CA 1
ATOM 3287 C C . GLN B 1 144 ? 15.861 -36.074 -34.220 1.00 31.65 171 GLN B C 1
ATOM 3288 O O . GLN B 1 144 ? 15.579 -36.993 -34.987 1.00 31.05 171 GLN B O 1
ATOM 3294 N N . LEU B 1 145 ? 17.112 -35.722 -33.937 1.00 32.26 172 LEU B N 1
ATOM 3295 C CA . LEU B 1 145 ? 18.252 -36.450 -34.475 1.00 30.21 172 LEU B CA 1
ATOM 3296 C C . LEU B 1 145 ? 18.317 -37.836 -33.848 1.00 30.79 172 LEU B C 1
ATOM 3297 O O . LEU B 1 145 ? 18.578 -38.825 -34.526 1.00 32.83 172 LEU B O 1
ATOM 3302 N N . ASP B 1 146 ? 18.066 -37.900 -32.547 1.00 35.65 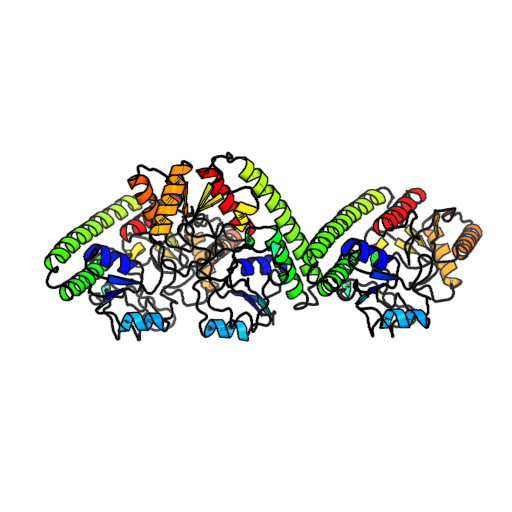173 ASP B N 1
ATOM 3303 C CA . ASP B 1 146 ? 18.010 -39.173 -31.843 1.00 34.24 173 ASP B CA 1
ATOM 3304 C C . ASP B 1 146 ? 17.002 -40.111 -32.496 1.00 37.61 173 ASP B C 1
ATOM 3305 O O . ASP B 1 146 ? 17.350 -41.210 -32.927 1.00 38.76 173 ASP B O 1
ATOM 3310 N N . ASP B 1 147 ? 15.749 -39.670 -32.562 1.00 27.17 174 ASP B N 1
ATOM 3311 C CA . ASP B 1 147 ? 14.688 -40.448 -33.187 1.00 25.61 174 ASP B CA 1
ATOM 3312 C C . ASP B 1 147 ? 15.095 -40.886 -34.589 1.00 26.19 174 ASP B C 1
ATOM 3313 O O . ASP B 1 147 ? 14.780 -41.993 -35.022 1.00 29.01 174 ASP B O 1
ATOM 3318 N N . LEU B 1 148 ? 15.801 -40.009 -35.291 1.00 35.95 175 LEU B N 1
ATOM 3319 C CA . LEU B 1 148 ? 16.289 -40.317 -36.627 1.00 34.81 175 LEU B CA 1
ATOM 3320 C C . LEU B 1 148 ? 17.211 -41.532 -36.612 1.00 37.05 175 LEU B C 1
ATOM 3321 O O . LEU B 1 148 ? 17.013 -42.479 -37.372 1.00 37.42 175 LEU B O 1
ATOM 3326 N N . HIS B 1 149 ? 18.216 -41.501 -35.741 1.00 41.24 176 HIS B N 1
ATOM 3327 C CA . HIS B 1 149 ? 19.194 -4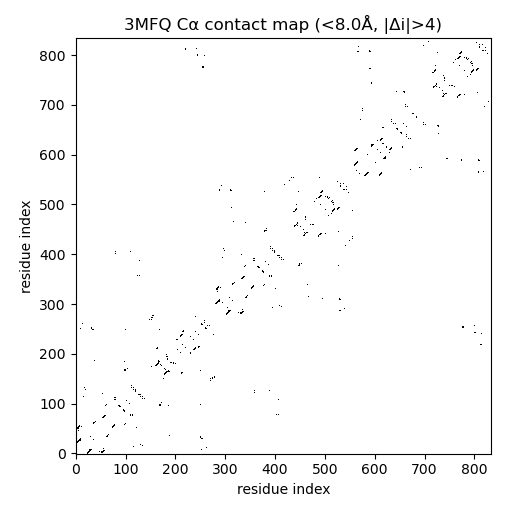2.582 -35.663 1.00 41.74 176 HIS B CA 1
ATOM 3328 C C . HIS B 1 149 ? 18.531 -43.946 -35.485 1.00 45.42 176 HIS B C 1
ATOM 3329 O O . HIS B 1 149 ? 18.971 -44.937 -36.065 1.00 46.32 176 HIS B O 1
ATOM 3336 N N . ALA B 1 150 ? 17.476 -43.991 -34.679 1.00 34.78 177 ALA B N 1
ATOM 3337 C CA . ALA B 1 150 ? 16.737 -45.226 -34.461 1.00 30.73 177 ALA B CA 1
ATOM 3338 C C . ALA B 1 150 ? 16.000 -45.631 -35.731 1.00 33.09 177 ALA B C 1
ATOM 3339 O O . ALA B 1 150 ? 15.925 -46.812 -36.066 1.00 36.98 177 ALA B O 1
ATOM 3341 N N . TRP B 1 151 ? 15.463 -44.639 -36.433 1.00 32.28 178 TRP B N 1
ATOM 3342 C CA . TRP B 1 151 ? 14.743 -44.865 -37.680 1.00 30.82 178 TRP B CA 1
ATOM 3343 C C . TRP B 1 151 ? 15.640 -45.538 -38.710 1.00 33.29 178 TRP B C 1
ATOM 3344 O O . TRP B 1 151 ? 15.276 -46.556 -39.295 1.00 35.00 178 TRP B O 1
ATOM 3355 N N . VAL B 1 152 ? 16.815 -44.958 -38.930 1.00 40.61 179 VAL B N 1
ATOM 3356 C CA . VAL B 1 152 ? 17.758 -45.490 -39.905 1.00 40.03 179 VAL B CA 1
ATOM 3357 C C . VAL B 1 152 ? 18.144 -46.917 -39.552 1.00 39.67 179 VAL B C 1
ATOM 3358 O O . VAL B 1 152 ? 18.226 -47.781 -40.421 1.00 41.57 179 VAL B O 1
ATOM 3362 N N . GLU B 1 153 ? 18.385 -47.150 -38.266 1.00 54.17 180 GLU B N 1
ATOM 3363 C CA . GLU B 1 153 ? 18.732 -48.473 -37.768 1.00 54.52 180 GLU B CA 1
ATOM 3364 C C . GLU B 1 153 ? 17.638 -49.462 -38.141 1.00 54.59 180 GLU B C 1
ATOM 3365 O O . GLU B 1 153 ? 17.894 -50.492 -38.763 1.00 58.08 180 GLU B O 1
ATOM 3371 N N . LYS B 1 154 ? 16.411 -49.132 -37.758 1.00 39.29 181 LYS B N 1
ATOM 3372 C CA . LYS B 1 154 ? 15.260 -49.975 -38.035 1.00 40.21 181 LYS B CA 1
ATOM 3373 C C . LYS B 1 154 ? 15.058 -50.140 -39.534 1.00 38.42 181 LYS B C 1
ATOM 3374 O O . LYS B 1 154 ? 14.743 -51.225 -40.014 1.00 38.83 181 LYS B O 1
ATOM 3380 N N . GLU B 1 155 ? 15.252 -49.055 -40.270 1.00 39.29 182 GLU B N 1
ATOM 3381 C CA . GLU B 1 155 ? 15.023 -49.057 -41.707 1.00 39.96 182 GLU B CA 1
ATOM 3382 C C . GLU B 1 155 ? 16.057 -49.916 -42.429 1.00 40.80 182 GLU B C 1
ATOM 3383 O O . GLU B 1 155 ? 15.741 -50.615 -43.392 1.00 40.66 182 GLU B O 1
ATOM 3389 N N . LEU B 1 156 ? 17.293 -49.861 -41.951 1.00 37.22 183 LEU B N 1
ATOM 3390 C CA . LEU B 1 156 ? 18.405 -50.559 -42.585 1.00 34.08 183 LEU B CA 1
ATOM 3391 C C . LEU B 1 156 ? 18.428 -52.044 -42.251 1.00 33.97 183 LEU B C 1
ATOM 3392 O O . LEU B 1 156 ? 18.889 -52.859 -43.047 1.00 32.25 183 LEU B O 1
ATOM 3397 N N . SER B 1 157 ? 17.934 -52.384 -41.066 1.00 32.08 184 SER B N 1
ATOM 3398 C CA . SER B 1 157 ? 17.966 -53.757 -40.576 1.00 31.87 184 SER B CA 1
ATOM 3399 C C . SER B 1 157 ? 17.321 -54.728 -41.554 1.00 30.26 184 SER B C 1
ATOM 3400 O O . SER B 1 157 ? 17.463 -55.940 -41.420 1.00 33.95 184 SER B O 1
ATOM 3403 N N . VAL B 1 158 ? 16.610 -54.190 -42.535 1.00 34.79 185 VAL B N 1
ATOM 3404 C CA . VAL B 1 158 ? 15.909 -55.018 -43.505 1.00 34.81 185 VAL B CA 1
ATOM 3405 C C . VAL B 1 158 ? 16.832 -55.499 -44.627 1.00 37.53 185 VAL B C 1
ATOM 3406 O O . VAL B 1 158 ? 16.446 -56.343 -45.436 1.00 38.18 185 VAL B O 1
ATOM 3410 N N . ILE B 1 159 ? 18.050 -54.964 -44.666 1.00 38.69 186 ILE B N 1
ATOM 3411 C CA . ILE B 1 159 ? 19.033 -55.351 -45.676 1.00 35.05 186 ILE B CA 1
ATOM 3412 C C . ILE B 1 159 ? 19.994 -56.397 -45.127 1.00 35.52 186 ILE B C 1
ATOM 3413 O O . ILE B 1 159 ? 20.634 -56.183 -44.097 1.00 37.24 186 ILE B O 1
ATOM 3418 N N . PRO B 1 160 ? 20.092 -57.539 -45.821 1.00 26.19 187 PRO B N 1
ATOM 3419 C CA . PRO B 1 160 ? 20.952 -58.659 -45.432 1.00 23.73 187 PRO B CA 1
ATOM 3420 C C . PRO B 1 160 ? 22.411 -58.260 -45.343 1.00 25.56 187 PRO B C 1
ATOM 3421 O O . PRO B 1 160 ? 22.834 -57.281 -45.954 1.00 27.14 187 PRO B O 1
ATOM 3425 N N . LYS B 1 161 ? 23.172 -59.029 -44.579 1.00 40.41 188 LYS B N 1
ATOM 3426 C CA . LYS B 1 161 ? 24.585 -58.760 -44.385 1.00 39.98 188 LYS B CA 1
ATOM 3427 C C . LYS B 1 161 ? 25.327 -58.745 -45.719 1.00 38.04 188 LYS B C 1
ATOM 3428 O O . LYS B 1 161 ? 26.026 -57.788 -46.031 1.00 40.02 188 LYS B O 1
ATOM 3434 N N . GLU B 1 162 ? 25.158 -59.800 -46.509 1.00 31.96 189 GLU B N 1
ATOM 3435 C CA . GLU B 1 162 ? 25.820 -59.914 -47.807 1.00 33.86 189 GLU B CA 1
ATOM 3436 C C . GLU B 1 162 ? 25.508 -58.720 -48.698 1.00 32.01 189 GLU B C 1
ATOM 3437 O O . GLU B 1 162 ? 26.308 -58.327 -49.546 1.00 34.28 189 GLU B O 1
ATOM 3443 N N . SER B 1 163 ? 24.333 -58.143 -48.492 1.00 37.68 190 SER B N 1
ATOM 3444 C CA . SER B 1 163 ? 23.900 -57.001 -49.282 1.00 37.27 190 SER B CA 1
ATOM 3445 C C . SER B 1 163 ? 24.138 -55.674 -48.566 1.00 39.84 190 SER B C 1
ATOM 3446 O O . SER B 1 163 ? 23.487 -54.678 -48.872 1.00 40.34 190 SER B O 1
ATOM 3449 N N . ARG B 1 164 ? 25.068 -55.662 -47.615 1.00 41.76 191 ARG B N 1
ATOM 3450 C CA . ARG B 1 164 ? 25.424 -54.435 -46.905 1.00 37.89 191 ARG B CA 1
ATOM 3451 C C . ARG B 1 164 ? 26.656 -53.790 -47.525 1.00 37.86 191 ARG B C 1
ATOM 3452 O O . ARG B 1 164 ? 27.624 -53.473 -46.835 1.00 38.24 191 ARG B O 1
ATOM 3460 N N . TYR B 1 165 ? 26.608 -53.608 -48.838 1.00 32.07 192 TYR B N 1
ATOM 3461 C CA . TYR B 1 165 ? 27.703 -52.993 -49.568 1.00 32.82 192 TYR B CA 1
ATOM 3462 C C . TYR B 1 165 ? 27.188 -51.846 -50.420 1.00 34.58 192 TYR B C 1
ATOM 3463 O O . TYR B 1 165 ? 26.341 -52.038 -51.289 1.00 31.84 192 TYR B O 1
ATOM 3472 N N . LEU B 1 166 ? 27.711 -50.652 -50.165 1.00 42.53 193 LEU B N 1
ATOM 3473 C CA . LEU B 1 166 ? 27.271 -49.454 -50.863 1.00 39.21 193 LEU B CA 1
ATOM 3474 C C . LEU B 1 166 ? 28.311 -49.000 -51.876 1.00 40.99 193 LEU B C 1
ATOM 3475 O O . LEU B 1 166 ? 29.505 -48.973 -51.582 1.00 43.40 193 LEU B O 1
ATOM 3480 N N . VAL B 1 167 ? 27.856 -48.641 -53.071 1.00 41.87 194 VAL B N 1
ATOM 3481 C CA . VAL B 1 167 ? 28.756 -48.160 -54.109 1.00 41.13 194 VAL B CA 1
ATOM 3482 C C . VAL B 1 167 ? 28.365 -46.761 -54.561 1.00 44.20 194 VAL B C 1
ATOM 3483 O O . VAL B 1 167 ? 27.265 -46.548 -55.070 1.00 42.36 194 VAL B O 1
ATOM 3487 N N . THR B 1 168 ? 29.278 -45.813 -54.377 1.00 35.96 195 THR B N 1
ATOM 3488 C CA . THR B 1 168 ? 29.015 -44.421 -54.706 1.00 32.52 195 THR B CA 1
ATOM 3489 C C . THR B 1 168 ? 30.177 -43.820 -55.489 1.00 34.34 195 THR B C 1
ATOM 3490 O O . THR B 1 168 ? 31.284 -44.351 -55.464 1.00 34.92 195 THR B O 1
ATOM 3494 N N . PRO B 1 169 ? 29.921 -42.708 -56.195 1.00 33.08 196 PRO B N 1
ATOM 3495 C CA . PRO B 1 169 ? 30.933 -42.022 -57.007 1.00 31.83 196 PRO B CA 1
ATOM 3496 C C . PRO B 1 169 ? 32.222 -41.706 -56.248 1.00 34.43 196 PRO B C 1
ATOM 3497 O O . PRO B 1 169 ? 33.292 -41.709 -56.859 1.00 33.26 196 PRO B O 1
ATOM 3501 N N . HIS B 1 170 ? 32.129 -41.437 -54.948 1.00 36.90 197 HIS B N 1
ATOM 3502 C CA . HIS B 1 170 ? 33.329 -41.201 -54.147 1.00 34.83 197 HIS B CA 1
ATOM 3503 C C . HIS B 1 170 ? 33.142 -41.609 -52.686 1.00 34.12 197 HIS B C 1
ATOM 3504 O O . HIS B 1 170 ? 32.047 -41.983 -52.267 1.00 33.78 197 HIS B O 1
ATOM 3511 N N . ASP B 1 171 ? 34.227 -41.547 -51.921 1.00 48.24 198 ASP B N 1
ATOM 3512 C CA . ASP B 1 171 ? 34.197 -41.891 -50.505 1.00 48.91 198 ASP B CA 1
ATOM 3513 C C . ASP B 1 171 ? 33.526 -40.748 -49.766 1.00 46.56 198 ASP B C 1
ATOM 3514 O O . ASP B 1 171 ? 34.162 -39.743 -49.464 1.00 49.91 198 ASP B O 1
ATOM 3519 N N . ALA B 1 172 ? 32.243 -40.903 -49.469 1.00 42.10 199 ALA B N 1
ATOM 3520 C CA . ALA B 1 172 ? 31.516 -39.869 -48.750 1.00 43.73 199 ALA B CA 1
ATOM 3521 C C . ALA B 1 172 ? 30.593 -40.462 -47.694 1.00 44.35 199 ALA B C 1
ATOM 3522 O O . ALA B 1 172 ? 29.891 -39.735 -46.995 1.00 46.05 199 ALA B O 1
ATOM 3524 N N . PHE B 1 173 ? 30.604 -41.784 -47.573 1.00 34.55 200 PHE B N 1
ATOM 3525 C CA . PHE B 1 173 ? 29.695 -42.466 -46.663 1.00 31.63 200 PHE B CA 1
ATOM 3526 C C . PHE B 1 173 ? 30.430 -43.386 -45.702 1.00 34.57 200 PHE B C 1
ATOM 3527 O O . PHE B 1 173 ? 29.872 -44.376 -45.230 1.00 34.82 200 PHE B O 1
ATOM 3535 N N . ASN B 1 174 ? 31.684 -43.054 -45.415 1.00 47.12 201 ASN B N 1
ATOM 3536 C CA . ASN B 1 174 ? 32.492 -43.843 -44.494 1.00 44.74 201 ASN B CA 1
ATOM 3537 C C . ASN B 1 174 ? 32.017 -43.710 -43.057 1.00 43.40 201 ASN B C 1
ATOM 3538 O O . ASN B 1 174 ? 32.163 -44.633 -42.257 1.00 46.21 201 ASN B O 1
ATOM 3543 N N . TYR B 1 175 ? 31.456 -42.552 -42.732 1.00 29.92 202 TYR B N 1
ATOM 3544 C CA . TYR B 1 175 ? 30.886 -42.335 -41.413 1.00 31.31 202 TYR B CA 1
ATOM 3545 C C . TYR B 1 175 ? 29.526 -43.009 -41.366 1.00 29.84 202 TYR B C 1
ATOM 3546 O O . TYR B 1 175 ? 29.040 -43.399 -40.305 1.00 29.92 202 TYR B O 1
ATOM 3555 N N . PHE B 1 176 ? 28.923 -43.148 -42.539 1.00 29.11 203 PHE B N 1
ATOM 3556 C CA . PHE B 1 176 ? 27.648 -43.821 -42.677 1.00 27.07 203 PHE B CA 1
ATOM 3557 C C . PHE B 1 176 ? 27.830 -45.312 -42.445 1.00 28.78 203 PHE B C 1
ATOM 3558 O O . PHE B 1 176 ? 27.178 -45.907 -41.589 1.00 31.69 203 PHE B O 1
ATOM 3566 N N . ALA B 1 177 ? 28.723 -45.910 -43.221 1.00 33.41 204 ALA B N 1
ATOM 3567 C CA . ALA B 1 177 ? 29.005 -47.332 -43.109 1.00 35.26 204 ALA B CA 1
ATOM 3568 C C . ALA B 1 177 ? 29.413 -47.694 -41.689 1.00 35.67 204 ALA B C 1
ATOM 3569 O O . ALA B 1 177 ? 28.923 -48.667 -41.117 1.00 38.11 204 ALA B O 1
ATOM 3571 N N . ALA B 1 178 ? 30.314 -46.898 -41.127 1.00 30.52 205 ALA B N 1
ATOM 3572 C CA . ALA B 1 178 ? 30.835 -47.141 -39.790 1.00 29.32 205 ALA B CA 1
ATOM 3573 C C . ALA B 1 178 ? 29.730 -47.176 -38.748 1.00 30.13 205 ALA B C 1
ATOM 3574 O O . ALA B 1 178 ? 29.844 -47.865 -37.741 1.00 33.91 205 ALA B O 1
ATOM 3576 N N . SER B 1 179 ? 28.661 -46.427 -38.990 1.00 32.01 206 SER B N 1
ATOM 3577 C CA . SER B 1 179 ? 27.553 -46.373 -38.047 1.00 31.93 206 SER B CA 1
ATOM 3578 C C . SER B 1 179 ? 26.625 -47.566 -38.207 1.00 30.85 206 SER B C 1
ATOM 3579 O O . SER B 1 179 ? 26.052 -48.051 -37.234 1.00 31.55 206 SER B O 1
ATOM 3582 N N . TYR B 1 180 ? 26.484 -48.044 -39.437 1.00 26.11 207 TYR B N 1
ATOM 3583 C CA . TYR B 1 180 ? 25.483 -49.057 -39.731 1.00 24.62 207 TYR B CA 1
ATOM 3584 C C . TYR B 1 180 ? 26.067 -50.301 -40.376 1.00 25.17 207 TYR B C 1
ATOM 3585 O O . TYR B 1 180 ? 25.581 -50.759 -41.401 1.00 27.15 207 TYR B O 1
ATOM 3594 N N . ASP B 1 181 ? 27.107 -50.845 -39.760 1.00 36.63 208 ASP B N 1
ATOM 3595 C CA . ASP B 1 181 ? 27.718 -52.074 -40.235 1.00 38.05 208 ASP B CA 1
ATOM 3596 C C . ASP B 1 181 ? 27.610 -52.184 -41.748 1.00 39.60 208 ASP B C 1
ATOM 3597 O O . ASP B 1 181 ? 26.934 -53.069 -42.269 1.00 41.20 208 ASP B O 1
ATOM 3602 N N . PHE B 1 182 ? 28.267 -51.270 -42.451 1.00 33.14 209 PHE B N 1
ATOM 3603 C CA . PHE B 1 182 ? 28.245 -51.274 -43.906 1.00 32.20 209 PHE B CA 1
ATOM 3604 C C . PHE B 1 182 ? 29.651 -51.298 -44.483 1.00 36.07 209 PHE B C 1
ATOM 3605 O O . PHE B 1 182 ? 30.626 -51.044 -43.777 1.00 37.66 209 PHE B O 1
ATOM 3613 N N . THR B 1 183 ? 29.743 -51.606 -45.773 1.00 41.17 210 THR B N 1
ATOM 3614 C CA . THR B 1 183 ? 31.007 -51.558 -46.497 1.00 38.49 210 THR B CA 1
ATOM 3615 C C . THR B 1 183 ? 30.859 -50.671 -47.728 1.00 40.24 210 THR B C 1
ATOM 3616 O O . THR B 1 183 ? 29.972 -50.887 -48.553 1.00 43.20 210 THR B O 1
ATOM 3620 N N . LEU B 1 184 ? 31.728 -49.671 -47.847 1.00 45.25 211 LEU B N 1
ATOM 3621 C CA . LEU B 1 184 ? 31.628 -48.693 -48.927 1.00 42.93 211 LEU B CA 1
ATOM 3622 C C . LEU B 1 184 ? 32.782 -48.779 -49.916 1.00 43.11 211 LEU B C 1
ATOM 3623 O O . LEU B 1 184 ? 33.952 -48.795 -49.526 1.00 41.73 211 LEU B O 1
ATOM 3628 N N . TYR B 1 185 ? 32.439 -48.827 -51.199 1.00 44.49 212 TYR B N 1
ATOM 3629 C CA . TYR B 1 185 ? 33.431 -48.751 -52.262 1.00 44.77 212 TYR B CA 1
ATOM 3630 C C . TYR B 1 185 ? 33.173 -47.516 -53.115 1.00 46.09 212 TYR B C 1
ATOM 3631 O O . TYR B 1 185 ? 32.026 -47.111 -53.301 1.00 44.73 212 TYR B O 1
ATOM 3640 N N . ALA B 1 186 ? 34.246 -46.921 -53.627 1.00 52.94 213 ALA B N 1
ATOM 3641 C CA . ALA B 1 186 ? 34.134 -45.757 -54.498 1.00 50.46 213 ALA B CA 1
ATOM 3642 C C . ALA B 1 186 ? 35.317 -45.682 -55.453 1.00 50.21 213 ALA B C 1
ATOM 3643 O O . ALA B 1 186 ? 36.456 -45.930 -55.058 1.00 52.43 213 ALA B O 1
ATOM 3645 N N . PRO B 1 187 ? 35.046 -45.342 -56.721 1.00 39.34 214 PRO B N 1
ATOM 3646 C CA . PRO B 1 187 ? 36.104 -45.200 -57.722 1.00 41.04 214 PRO B CA 1
ATOM 3647 C C . PRO B 1 187 ? 36.897 -43.922 -57.493 1.00 41.26 214 PRO B C 1
ATOM 3648 O O . PRO B 1 187 ? 37.895 -43.684 -58.172 1.00 42.79 214 PRO B O 1
ATOM 3652 N N . GLN B 1 188 ? 36.453 -43.107 -56.542 1.00 40.79 215 GLN B N 1
ATOM 3653 C CA . GLN B 1 188 ? 37.129 -41.851 -56.249 1.00 38.05 215 GLN B CA 1
ATOM 3654 C C . GLN B 1 188 ? 37.315 -41.637 -54.754 1.00 36.17 215 GLN B C 1
ATOM 3655 O O . GLN B 1 188 ? 36.512 -42.093 -53.942 1.00 36.88 215 GLN B O 1
ATOM 3661 N N . GLY B 1 189 ? 38.383 -40.932 -54.403 1.00 37.64 216 GLY B N 1
ATOM 3662 C CA . GLY B 1 189 ? 38.729 -40.708 -53.014 1.00 40.20 216 GLY B CA 1
ATOM 3663 C C . GLY B 1 189 ? 37.716 -39.886 -52.245 1.00 38.95 216 GLY B C 1
ATOM 3664 O O . GLY B 1 189 ? 36.580 -39.697 -52.678 1.00 37.31 216 GLY B O 1
ATOM 3665 N N . VAL B 1 190 ? 38.144 -39.394 -51.089 1.00 48.11 217 VAL B N 1
ATOM 3666 C CA . VAL B 1 190 ? 37.273 -38.642 -50.197 1.00 47.49 217 VAL B CA 1
ATOM 3667 C C . VAL B 1 190 ? 36.810 -37.320 -50.812 1.00 46.86 217 VAL B C 1
ATOM 3668 O O . VAL B 1 190 ? 35.624 -36.989 -50.775 1.00 46.22 217 VAL B O 1
ATOM 3672 N N . SER B 1 191 ? 37.748 -36.570 -51.379 1.00 47.96 218 SER B N 1
ATOM 3673 C CA . SER B 1 191 ? 37.405 -35.344 -52.087 1.00 44.96 218 SER B CA 1
ATOM 3674 C C . SER B 1 191 ? 37.086 -35.670 -53.536 1.00 46.81 218 SER B C 1
ATOM 3675 O O . SER B 1 191 ? 37.430 -36.741 -54.028 1.00 51.18 218 SER B O 1
ATOM 3678 N N . THR B 1 192 ? 36.423 -34.747 -54.218 1.00 30.00 219 THR B N 1
ATOM 3679 C CA . THR B 1 192 ? 36.104 -34.944 -55.622 1.00 30.37 219 THR B CA 1
ATOM 3680 C C . THR B 1 192 ? 37.097 -34.186 -56.489 1.00 35.20 219 THR B C 1
ATOM 3681 O O . THR B 1 192 ? 37.025 -34.225 -57.715 1.00 35.92 219 THR B O 1
ATOM 3685 N N . ASP B 1 193 ? 38.031 -33.500 -55.842 1.00 44.78 220 ASP B N 1
ATOM 3686 C CA . ASP B 1 193 ? 39.017 -32.700 -56.555 1.00 47.53 220 ASP B CA 1
ATOM 3687 C C . ASP B 1 193 ? 40.186 -33.551 -57.040 1.00 52.49 220 ASP B C 1
ATOM 3688 O O . ASP B 1 193 ? 41.317 -33.389 -56.581 1.00 51.65 220 ASP B O 1
ATOM 3693 N N . SER B 1 194 ? 39.903 -34.458 -57.969 1.00 55.55 221 SER B N 1
ATOM 3694 C CA . SER B 1 194 ? 40.933 -35.293 -58.574 1.00 55.39 221 SER B CA 1
ATOM 3695 C C . SER B 1 194 ? 40.357 -36.041 -59.765 1.00 57.81 221 SER B C 1
ATOM 3696 O O . SER B 1 194 ? 39.141 -36.140 -59.917 1.00 57.43 221 SER B O 1
ATOM 3699 N N . GLU B 1 195 ? 41.237 -36.567 -60.607 1.00 86.73 222 GLU B N 1
ATOM 3700 C CA . GLU B 1 195 ? 40.808 -37.333 -61.767 1.00 90.42 222 GLU B CA 1
ATOM 3701 C C . GLU B 1 195 ? 40.427 -38.748 -61.360 1.00 86.08 222 GLU B C 1
ATOM 3702 O O . GLU B 1 195 ? 41.154 -39.408 -60.619 1.00 83.81 222 GLU B O 1
ATOM 3708 N N . VAL B 1 196 ? 39.277 -39.208 -61.840 1.00 53.93 223 VAL B N 1
ATOM 3709 C CA . VAL B 1 196 ? 38.825 -40.561 -61.552 1.00 51.72 223 VAL B CA 1
ATOM 3710 C C . VAL B 1 196 ? 39.804 -41.577 -62.139 1.00 48.43 223 VAL B C 1
ATOM 3711 O O . VAL B 1 196 ? 39.808 -41.831 -63.343 1.00 52.22 223 VAL B O 1
ATOM 3715 N N . ALA B 1 197 ? 40.640 -42.146 -61.275 1.00 112.89 224 ALA B N 1
ATOM 3716 C CA . ALA B 1 197 ? 41.685 -43.074 -61.699 1.00 110.61 224 ALA B CA 1
ATOM 3717 C C . ALA B 1 197 ? 41.113 -44.339 -62.331 1.00 110.67 224 ALA B C 1
ATOM 3718 O O . ALA B 1 197 ? 40.211 -44.969 -61.780 1.00 111.50 224 ALA B O 1
ATOM 3720 N N . ASN B 1 198 ? 41.651 -44.710 -63.487 1.00 58.34 225 ASN B N 1
ATOM 3721 C CA . ASN B 1 198 ? 41.186 -45.893 -64.198 1.00 59.94 225 ASN B CA 1
ATOM 3722 C C . ASN B 1 198 ? 41.403 -47.180 -63.407 1.00 58.17 225 ASN B C 1
ATOM 3723 O O . ASN B 1 198 ? 40.609 -48.112 -63.502 1.00 59.47 225 ASN B O 1
ATOM 3728 N N . SER B 1 199 ? 42.471 -47.221 -62.619 1.00 40.54 226 SER B N 1
ATOM 3729 C CA . SER B 1 199 ? 42.777 -48.401 -61.819 1.00 38.12 226 SER B CA 1
ATOM 3730 C C . SER B 1 199 ? 41.822 -48.539 -60.636 1.00 42.20 226 SER B C 1
ATOM 3731 O O . SER B 1 199 ? 41.531 -49.648 -60.190 1.00 44.03 226 SER B O 1
ATOM 3734 N N . ASP B 1 200 ? 41.337 -47.410 -60.129 1.00 45.69 227 ASP B N 1
ATOM 3735 C CA . ASP B 1 200 ? 40.354 -47.424 -59.051 1.00 40.95 227 ASP B CA 1
ATOM 3736 C C . ASP B 1 200 ? 39.016 -47.922 -59.568 1.00 42.29 227 ASP B C 1
ATOM 3737 O O . ASP B 1 200 ? 38.327 -48.693 -58.902 1.00 42.40 227 ASP B O 1
ATOM 3742 N N . MET B 1 201 ? 38.653 -47.463 -60.759 1.00 49.55 228 MET B N 1
ATOM 3743 C CA . MET B 1 201 ? 37.461 -47.948 -61.435 1.00 50.50 228 MET B CA 1
ATOM 3744 C C . MET B 1 201 ? 37.485 -49.466 -61.474 1.00 49.67 228 MET B C 1
ATOM 3745 O O . MET B 1 201 ? 36.541 -50.126 -61.043 1.00 52.02 228 MET B O 1
ATOM 3750 N N . ILE B 1 202 ? 38.581 -50.012 -61.989 1.00 51.61 229 ILE B N 1
ATOM 3751 C CA . ILE B 1 202 ? 38.752 -51.454 -62.084 1.00 53.53 229 ILE B CA 1
ATOM 3752 C C . ILE B 1 202 ? 38.676 -52.087 -60.707 1.00 50.80 229 ILE B C 1
ATOM 3753 O O . ILE B 1 202 ? 37.993 -53.090 -60.509 1.00 51.96 229 ILE B O 1
ATOM 3758 N N . GLU B 1 203 ? 39.389 -51.492 -59.758 1.00 55.16 230 GLU B N 1
ATOM 3759 C CA . GLU B 1 203 ? 39.370 -51.960 -58.382 1.00 56.91 230 GLU B CA 1
ATOM 3760 C C . GLU B 1 203 ? 37.931 -52.116 -57.926 1.00 53.73 230 GLU B C 1
ATOM 3761 O O . GLU B 1 203 ? 37.548 -53.140 -57.363 1.00 52.19 230 GLU B O 1
ATOM 3767 N N . THR B 1 204 ? 37.134 -51.088 -58.190 1.00 46.06 231 THR B N 1
ATOM 3768 C CA . THR B 1 204 ? 35.730 -51.085 -57.816 1.00 44.00 231 THR B CA 1
ATOM 3769 C C . THR B 1 204 ? 34.970 -52.191 -58.539 1.00 43.11 231 THR B C 1
ATOM 3770 O O . THR B 1 204 ? 34.224 -52.950 -57.924 1.00 43.38 231 THR B O 1
ATOM 3774 N N . VAL B 1 205 ? 35.168 -52.278 -59.849 1.00 37.04 232 VAL B N 1
ATOM 3775 C CA . VAL B 1 205 ? 34.529 -53.315 -60.647 1.00 37.71 232 VAL B CA 1
ATOM 3776 C C . VAL B 1 205 ? 34.735 -54.686 -60.021 1.00 38.48 232 VAL B C 1
ATOM 3777 O O . VAL B 1 205 ? 33.774 -55.360 -59.647 1.00 37.00 232 VAL B O 1
ATOM 3781 N N . ASN B 1 206 ? 35.996 -55.090 -59.909 1.00 39.25 233 ASN B N 1
ATOM 3782 C CA . ASN B 1 206 ? 36.340 -56.392 -59.357 1.00 36.79 233 ASN B CA 1
ATOM 3783 C C . ASN B 1 206 ? 35.651 -56.643 -58.028 1.00 36.55 233 ASN B C 1
ATOM 3784 O O . ASN B 1 206 ? 35.135 -57.728 -57.782 1.00 37.36 233 ASN B O 1
ATOM 3789 N N . LEU B 1 207 ? 35.643 -55.629 -57.174 1.00 36.07 234 LEU B N 1
ATOM 3790 C CA . LEU B 1 207 ? 34.992 -55.735 -55.881 1.00 34.21 234 LEU B CA 1
ATOM 3791 C C . LEU B 1 207 ? 33.512 -56.033 -56.052 1.00 34.75 234 LEU B C 1
ATOM 3792 O O . LEU B 1 207 ? 32.951 -56.856 -55.333 1.00 37.60 234 LEU B O 1
ATOM 3797 N N . ILE B 1 208 ? 32.881 -55.363 -57.007 1.00 34.65 235 ILE B N 1
ATOM 3798 C CA . ILE B 1 208 ? 31.485 -55.632 -57.311 1.00 32.69 235 ILE B CA 1
ATOM 3799 C C . ILE B 1 208 ? 31.324 -57.093 -57.688 1.00 33.25 235 ILE B C 1
ATOM 3800 O O . ILE B 1 208 ? 30.342 -57.738 -57.320 1.00 34.11 235 ILE B O 1
ATOM 3805 N N . ILE B 1 209 ? 32.304 -57.609 -58.421 1.00 41.29 236 ILE B N 1
ATOM 3806 C CA . ILE B 1 209 ? 32.274 -58.991 -58.879 1.00 40.22 236 ILE B CA 1
ATOM 3807 C C . ILE B 1 209 ? 32.461 -59.947 -57.715 1.00 40.52 236 ILE B C 1
ATOM 3808 O O . ILE B 1 209 ? 31.807 -60.984 -57.636 1.00 45.16 236 ILE B O 1
ATOM 3813 N N . ASP B 1 210 ? 33.364 -59.591 -56.811 1.00 29.15 237 ASP B N 1
ATOM 3814 C CA . ASP B 1 210 ? 33.648 -60.421 -55.653 1.00 28.45 237 ASP B CA 1
ATOM 3815 C C . ASP B 1 210 ? 32.413 -60.587 -54.778 1.00 30.06 237 ASP B C 1
ATOM 3816 O O . ASP B 1 210 ? 32.181 -61.657 -54.219 1.00 32.84 237 ASP B O 1
ATOM 3821 N N . HIS B 1 211 ? 31.616 -59.528 -54.673 1.00 36.03 238 HIS B N 1
ATOM 3822 C CA . HIS B 1 211 ? 30.493 -59.506 -53.741 1.00 35.50 238 HIS B CA 1
ATOM 3823 C C . HIS B 1 211 ? 29.127 -59.522 -54.419 1.00 38.20 238 HIS B C 1
ATOM 3824 O O . HIS B 1 211 ? 28.114 -59.295 -53.763 1.00 40.20 238 HIS B O 1
ATOM 3831 N N . ASN B 1 212 ? 29.097 -59.787 -55.722 1.00 38.58 239 ASN B N 1
ATOM 3832 C CA . ASN B 1 212 ? 27.833 -59.866 -56.447 1.00 37.26 239 ASN B CA 1
ATOM 3833 C C . ASN B 1 212 ? 26.890 -58.748 -56.027 1.00 38.63 239 ASN B C 1
ATOM 3834 O O . ASN B 1 212 ? 25.782 -59.002 -55.559 1.00 40.79 239 ASN B O 1
ATOM 3839 N N . ILE B 1 213 ? 27.339 -57.510 -56.202 1.00 42.58 240 ILE B N 1
ATOM 3840 C CA . ILE B 1 213 ? 26.656 -56.353 -55.630 1.00 45.45 240 ILE B CA 1
ATOM 3841 C C . ILE B 1 213 ? 25.302 -56.028 -56.262 1.00 46.36 240 ILE B C 1
ATOM 3842 O O . ILE B 1 213 ? 24.330 -55.762 -55.555 1.00 50.53 240 ILE B O 1
ATOM 3847 N N . LYS B 1 214 ? 25.246 -56.037 -57.588 1.00 53.46 241 LYS B N 1
ATOM 3848 C CA . LYS B 1 214 ? 23.977 -55.929 -58.306 1.00 58.20 241 LYS B CA 1
ATOM 3849 C C . LYS B 1 214 ? 23.371 -54.523 -58.330 1.00 54.48 241 LYS B C 1
ATOM 3850 O O . LYS B 1 214 ? 22.328 -54.318 -58.945 1.00 56.58 241 LYS B O 1
ATOM 3856 N N . ALA B 1 215 ? 24.016 -53.560 -57.673 1.00 47.61 242 ALA B N 1
ATOM 3857 C CA . ALA B 1 215 ? 23.534 -52.174 -57.700 1.00 45.50 242 ALA B CA 1
ATOM 3858 C C . ALA B 1 215 ? 24.564 -51.143 -57.229 1.00 43.83 242 ALA B C 1
ATOM 3859 O O . ALA B 1 215 ? 25.152 -51.285 -56.159 1.00 44.23 242 ALA B O 1
ATOM 3861 N N . ILE B 1 216 ? 24.763 -50.103 -58.035 1.00 33.91 243 ILE B N 1
ATOM 3862 C CA . ILE B 1 216 ? 25.671 -49.011 -57.692 1.00 33.04 243 ILE B CA 1
ATOM 3863 C C . ILE B 1 216 ? 24.922 -47.683 -57.689 1.00 33.49 243 ILE B C 1
ATOM 3864 O O . ILE B 1 216 ? 23.998 -47.485 -58.474 1.00 32.71 243 ILE B O 1
ATOM 3869 N N . PHE B 1 217 ? 25.327 -46.771 -56.812 1.00 38.92 244 PHE B N 1
ATOM 3870 C CA . PHE B 1 217 ? 24.549 -45.558 -56.578 1.00 36.02 244 PHE B CA 1
ATOM 3871 C C . PHE B 1 217 ? 25.089 -44.288 -57.222 1.00 36.05 244 PHE B C 1
ATOM 3872 O O . PHE B 1 217 ? 26.252 -44.212 -57.615 1.00 36.18 244 PHE B O 1
ATOM 3880 N N . THR B 1 218 ? 24.212 -43.293 -57.310 1.00 34.14 245 THR B N 1
ATOM 3881 C CA . THR B 1 218 ? 24.518 -42.016 -57.936 1.00 33.75 245 THR B CA 1
ATOM 3882 C C . THR B 1 218 ? 24.192 -40.868 -56.984 1.00 32.75 245 THR B C 1
ATOM 3883 O O . THR B 1 218 ? 23.292 -40.980 -56.153 1.00 33.59 245 THR B O 1
ATOM 3887 N N . GLU B 1 219 ? 24.933 -39.771 -57.102 1.00 45.80 246 GLU B N 1
ATOM 3888 C CA . GLU B 1 219 ? 24.693 -38.587 -56.285 1.00 44.05 246 GLU B CA 1
ATOM 3889 C C . GLU B 1 219 ? 24.413 -37.372 -57.162 1.00 48.31 246 GLU B C 1
ATOM 3890 O O . GLU B 1 219 ? 24.669 -37.393 -58.367 1.00 50.26 246 GLU B O 1
ATOM 3896 N N . SER B 1 220 ? 23.898 -36.310 -56.550 1.00 42.34 247 SER B N 1
ATOM 3897 C CA . SER B 1 220 ? 23.472 -35.123 -57.289 1.00 39.81 247 SER B CA 1
ATOM 3898 C C . SER B 1 220 ? 24.609 -34.152 -57.604 1.00 39.26 247 SER B C 1
ATOM 3899 O O . SER B 1 220 ? 24.487 -33.319 -58.502 1.00 41.32 247 SER B O 1
ATOM 3902 N N . THR B 1 221 ? 25.711 -34.259 -56.870 1.00 39.90 248 THR B N 1
ATOM 3903 C CA . THR B 1 221 ? 26.808 -33.309 -57.017 1.00 37.68 248 THR B CA 1
ATOM 3904 C C . THR B 1 221 ? 27.836 -33.707 -58.078 1.00 43.24 248 THR B C 1
ATOM 3905 O O . THR B 1 221 ? 28.593 -32.863 -58.553 1.00 46.19 248 THR B O 1
ATOM 3909 N N . THR B 1 222 ? 27.861 -34.979 -58.462 1.00 49.86 249 THR B N 1
ATOM 3910 C CA . THR B 1 222 ? 28.810 -35.424 -59.481 1.00 47.90 249 THR B CA 1
ATOM 3911 C C . THR B 1 222 ? 28.135 -35.962 -60.737 1.00 49.49 249 THR B C 1
ATOM 3912 O O . THR B 1 222 ? 26.934 -36.229 -60.751 1.00 49.24 249 THR B O 1
ATOM 3916 N N . ASN B 1 223 ? 28.928 -36.116 -61.790 1.00 47.32 250 ASN B N 1
ATOM 3917 C CA . ASN B 1 223 ? 28.422 -36.545 -63.085 1.00 45.42 250 ASN B CA 1
ATOM 3918 C C . ASN B 1 223 ? 28.091 -38.033 -63.115 1.00 46.87 250 ASN B C 1
ATOM 3919 O O . ASN B 1 223 ? 28.977 -38.877 -62.972 1.00 49.45 250 ASN B O 1
ATOM 3924 N N . PRO B 1 224 ? 26.804 -38.357 -63.304 1.00 38.36 251 PRO B N 1
ATOM 3925 C CA . PRO B 1 224 ? 26.285 -39.728 -63.345 1.00 35.61 251 PRO B CA 1
ATOM 3926 C C . PRO B 1 224 ? 27.006 -40.613 -64.354 1.00 38.50 251 PRO B C 1
ATOM 3927 O O . PRO B 1 224 ? 26.873 -41.834 -64.300 1.00 41.38 251 PRO B O 1
ATOM 3931 N N . GLU B 1 225 ? 27.757 -40.007 -65.265 1.00 46.04 252 GLU B N 1
ATOM 3932 C CA . GLU B 1 225 ? 28.462 -40.768 -66.288 1.00 49.26 252 GLU B CA 1
ATOM 3933 C C . GLU B 1 225 ? 29.468 -41.732 -65.679 1.00 46.51 252 GLU B C 1
ATOM 3934 O O . GLU B 1 225 ? 29.568 -42.882 -66.097 1.00 48.98 252 GLU B O 1
ATOM 3940 N N . ARG B 1 226 ? 30.218 -41.256 -64.695 1.00 44.99 253 ARG B N 1
ATOM 3941 C CA . ARG B 1 226 ? 31.244 -42.072 -64.068 1.00 44.65 253 ARG B CA 1
ATOM 3942 C C . ARG B 1 226 ? 30.683 -43.420 -63.639 1.00 45.49 253 ARG B C 1
ATOM 3943 O O . ARG B 1 226 ? 31.361 -44.443 -63.731 1.00 47.81 253 ARG B O 1
ATOM 3951 N N . MET B 1 227 ? 29.440 -43.417 -63.174 1.00 46.45 254 MET B N 1
ATOM 3952 C CA . MET B 1 227 ? 28.819 -44.637 -62.681 1.00 45.76 254 MET B CA 1
ATOM 3953 C C . MET B 1 227 ? 28.293 -45.500 -63.819 1.00 46.26 254 MET B C 1
ATOM 3954 O O . MET B 1 227 ? 28.271 -46.723 -63.717 1.00 47.55 254 MET B O 1
ATOM 3959 N N . LYS B 1 228 ? 27.874 -44.865 -64.907 1.00 42.07 255 LYS B N 1
ATOM 3960 C CA . LYS B 1 228 ? 27.439 -45.619 -66.075 1.00 42.65 255 LYS B CA 1
ATOM 3961 C C . LYS B 1 228 ? 28.633 -46.187 -66.828 1.00 45.35 255 LYS B C 1
ATOM 3962 O O . LYS B 1 228 ? 28.533 -47.237 -67.458 1.00 47.29 255 LYS B O 1
ATOM 3968 N N . LYS B 1 229 ? 29.765 -45.495 -66.754 1.00 49.06 256 LYS B N 1
ATOM 3969 C CA . LYS B 1 229 ? 31.014 -46.038 -67.273 1.00 48.76 256 LYS B CA 1
ATOM 3970 C C . LYS B 1 229 ? 31.459 -47.198 -66.396 1.00 47.42 256 LYS B C 1
ATOM 3971 O O . LYS B 1 229 ? 32.061 -48.160 -66.872 1.00 50.19 256 LYS B O 1
ATOM 3977 N N . LEU B 1 230 ? 31.153 -47.100 -65.108 1.00 53.21 257 LEU B N 1
ATOM 3978 C CA . LEU B 1 230 ? 31.498 -48.146 -64.156 1.00 50.75 257 LEU B CA 1
ATOM 3979 C C . LEU B 1 230 ? 30.672 -49.393 -64.434 1.00 52.22 257 LEU B C 1
ATOM 3980 O O . LEU B 1 230 ? 31.187 -50.510 -64.410 1.00 53.49 257 LEU B O 1
ATOM 3985 N N . GLN B 1 231 ? 29.387 -49.188 -64.702 1.00 39.96 258 GLN B N 1
ATOM 3986 C CA . GLN B 1 231 ? 28.467 -50.273 -65.018 1.00 36.18 258 GLN B CA 1
ATOM 3987 C C . GLN B 1 231 ? 28.885 -51.014 -66.281 1.00 39.60 258 GLN B C 1
ATOM 3988 O O . GLN B 1 231 ? 28.788 -52.238 -66.363 1.00 39.43 258 GLN B O 1
ATOM 3994 N N . GLU B 1 232 ? 29.343 -50.254 -67.267 1.00 53.44 259 GLU B N 1
ATOM 3995 C CA . GLU B 1 232 ? 29.758 -50.807 -68.546 1.00 53.53 259 GLU B CA 1
ATOM 3996 C C . GLU B 1 232 ? 30.991 -51.691 -68.392 1.00 53.45 259 GLU B C 1
ATOM 3997 O O . GLU B 1 232 ? 31.146 -52.685 -69.099 1.00 56.20 259 GLU B O 1
ATOM 4003 N N . ALA B 1 233 ? 31.866 -51.321 -67.464 1.00 34.18 260 ALA B N 1
ATOM 4004 C CA . ALA B 1 233 ? 33.077 -52.090 -67.202 1.00 31.88 260 ALA B CA 1
ATOM 4005 C C . ALA B 1 233 ? 32.741 -53.406 -66.514 1.00 32.00 260 ALA B C 1
ATOM 4006 O O . ALA B 1 233 ? 33.373 -54.431 -66.770 1.00 30.73 260 ALA B O 1
ATOM 4008 N N . VAL B 1 234 ? 31.745 -53.368 -65.634 1.00 47.92 261 VAL B N 1
ATOM 4009 C CA . VAL B 1 234 ? 31.269 -54.567 -64.957 1.00 45.97 261 VAL B CA 1
ATOM 4010 C C . VAL B 1 234 ? 30.695 -55.548 -65.970 1.00 48.86 261 VAL B C 1
ATOM 4011 O O . VAL B 1 234 ? 31.121 -56.700 -66.045 1.00 48.31 261 VAL B O 1
ATOM 4015 N N . LYS B 1 235 ? 29.725 -55.080 -66.748 1.00 48.44 262 LYS B N 1
ATOM 4016 C CA . LYS B 1 235 ? 29.129 -55.892 -67.799 1.00 47.21 262 LYS B CA 1
ATOM 4017 C C . LYS B 1 235 ? 30.199 -56.356 -68.776 1.00 48.98 262 LYS B C 1
ATOM 4018 O O . LYS B 1 235 ? 30.075 -57.418 -69.386 1.00 49.57 262 LYS B O 1
ATOM 4024 N N . ALA B 1 236 ? 31.248 -55.554 -68.926 1.00 46.73 263 ALA B N 1
ATOM 4025 C CA . ALA B 1 236 ? 32.362 -55.920 -69.787 1.00 47.88 263 ALA B CA 1
ATOM 4026 C C . ALA B 1 236 ? 32.947 -57.243 -69.316 1.00 47.50 263 ALA B C 1
ATOM 4027 O O . ALA B 1 236 ? 33.430 -58.040 -70.117 1.00 51.89 263 ALA B O 1
ATOM 4029 N N . LYS B 1 237 ? 32.897 -57.472 -68.008 1.00 38.92 264 LYS B N 1
ATOM 4030 C CA . LYS B 1 237 ? 33.311 -58.750 -67.443 1.00 38.52 264 LYS B CA 1
ATOM 4031 C C . LYS B 1 237 ? 32.081 -59.619 -67.195 1.00 40.48 264 LYS B C 1
ATOM 4032 O O . LYS B 1 237 ? 32.181 -60.746 -66.714 1.00 38.66 264 LYS B O 1
ATOM 4038 N N . GLY B 1 238 ? 30.921 -59.066 -67.540 1.00 67.03 265 GLY B N 1
ATOM 4039 C CA . GLY B 1 238 ? 29.649 -59.761 -67.470 1.00 64.50 265 GLY B CA 1
ATOM 4040 C C . GLY B 1 238 ? 29.407 -60.608 -66.237 1.00 63.64 265 GLY B C 1
ATOM 4041 O O . GLY B 1 238 ? 29.541 -61.831 -66.288 1.00 66.35 265 GLY B O 1
ATOM 4042 N N . GLY B 1 239 ? 29.045 -59.967 -65.128 1.00 42.46 266 GLY B N 1
ATOM 4043 C CA . GLY B 1 239 ? 28.931 -58.522 -65.066 1.00 41.15 266 GLY B CA 1
ATOM 4044 C C . GLY B 1 239 ? 27.511 -58.016 -65.223 1.00 43.92 266 GLY B C 1
ATOM 4045 O O . GLY B 1 239 ? 27.014 -57.870 -66.338 1.00 44.11 266 GLY B O 1
ATOM 4046 N N . GLN B 1 240 ? 26.856 -57.737 -64.100 1.00 39.41 267 GLN B N 1
ATOM 4047 C CA . GLN B 1 240 ? 25.499 -57.195 -64.124 1.00 38.08 267 GLN B CA 1
ATOM 4048 C C . GLN B 1 240 ? 25.159 -56.374 -62.884 1.00 36.46 267 GLN B C 1
ATOM 4049 O O . GLN B 1 240 ? 24.930 -56.916 -61.804 1.00 38.36 267 GLN B O 1
ATOM 4055 N N . VAL B 1 241 ? 25.113 -55.058 -63.060 1.00 41.79 268 VAL B N 1
ATOM 4056 C CA . VAL B 1 241 ? 24.793 -54.140 -61.975 1.00 41.70 268 VAL B CA 1
ATOM 4057 C C . VAL B 1 241 ? 23.830 -53.063 -62.472 1.00 44.18 268 VAL B C 1
ATOM 4058 O O . VAL B 1 241 ? 24.019 -52.499 -63.550 1.00 42.65 268 VAL B O 1
ATOM 4062 N N . GLU B 1 242 ? 22.788 -52.790 -61.693 1.00 54.49 269 GLU B N 1
ATOM 4063 C CA . GLU B 1 242 ? 21.822 -51.757 -62.049 1.00 51.36 269 GLU B CA 1
ATOM 4064 C C . GLU B 1 242 ? 22.243 -50.417 -61.457 1.00 51.49 269 GLU B C 1
ATOM 4065 O O . GLU B 1 242 ? 22.360 -50.279 -60.241 1.00 52.98 269 GLU B O 1
ATOM 4071 N N . VAL B 1 243 ? 22.478 -49.433 -62.319 1.00 67.99 270 VAL B N 1
ATOM 4072 C CA . VAL B 1 243 ? 22.841 -48.097 -61.862 1.00 67.14 270 VAL B CA 1
ATOM 4073 C C . VAL B 1 243 ? 21.606 -47.321 -61.423 1.00 69.12 270 VAL B C 1
ATOM 4074 O O . VAL B 1 243 ? 20.721 -47.035 -62.231 1.00 71.63 270 VAL B O 1
ATOM 4078 N N . VAL B 1 244 ? 21.548 -46.982 -60.139 1.00 59.78 271 VAL B N 1
ATOM 4079 C CA . VAL B 1 244 ? 20.440 -46.193 -59.615 1.00 60.08 271 VAL B CA 1
ATOM 4080 C C . VAL B 1 244 ? 20.711 -44.703 -59.752 1.00 60.26 271 VAL B C 1
ATOM 4081 O O . VAL B 1 244 ? 21.399 -44.102 -58.927 1.00 60.32 271 VAL B O 1
ATOM 4085 N N . THR B 1 245 ? 20.166 -44.117 -60.810 1.00 51.17 272 THR B N 1
ATOM 4086 C CA . THR B 1 245 ? 20.293 -42.692 -61.050 1.00 51.16 272 THR B CA 1
ATOM 4087 C C . THR B 1 245 ? 18.929 -42.124 -61.400 1.00 55.15 272 THR B C 1
ATOM 4088 O O . THR B 1 245 ? 18.537 -41.075 -60.893 1.00 58.40 272 THR B O 1
ATOM 4092 N N . GLY B 1 246 ? 18.210 -42.836 -62.262 1.00 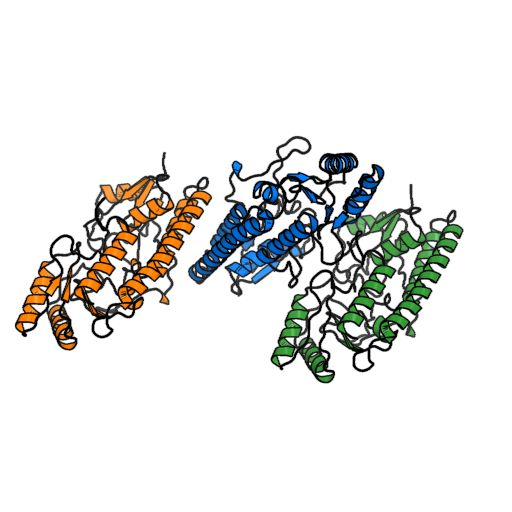109.09 273 GLY B N 1
ATOM 4093 C CA . GLY B 1 246 ? 16.872 -42.455 -62.678 1.00 119.55 273 GLY B CA 1
ATOM 4094 C C . GLY B 1 246 ? 16.551 -40.978 -62.550 1.00 125.06 273 GLY B C 1
ATOM 4095 O O . GLY B 1 246 ? 17.333 -40.118 -62.961 1.00 123.14 273 GLY B O 1
ATOM 4096 N N . GLU B 1 247 ? 15.387 -40.690 -61.976 1.00 102.83 274 GLU B N 1
ATOM 4097 C CA . GLU B 1 247 ? 14.923 -39.321 -61.799 1.00 102.31 274 GLU B CA 1
ATOM 4098 C C . GLU B 1 247 ? 14.410 -39.129 -60.377 1.00 94.79 274 GLU B C 1
ATOM 4099 O O . GLU B 1 247 ? 13.490 -39.822 -59.943 1.00 95.55 274 GLU B O 1
ATOM 4105 N N . GLY B 1 248 ? 15.008 -38.188 -59.654 1.00 64.61 275 GLY B N 1
ATOM 4106 C CA . GLY B 1 248 ? 14.699 -38.013 -58.248 1.00 57.37 275 GLY B CA 1
ATOM 4107 C C . GLY B 1 248 ? 15.220 -39.206 -57.474 1.00 58.90 275 GLY B C 1
ATOM 4108 O O . GLY B 1 248 ? 14.833 -39.443 -56.330 1.00 61.07 275 GLY B O 1
ATOM 4109 N N . LYS B 1 249 ? 16.104 -39.962 -58.117 1.00 48.99 276 LYS B N 1
ATOM 4110 C CA . LYS B 1 249 ? 16.700 -41.150 -57.518 1.00 42.99 276 LYS B CA 1
ATOM 4111 C C . LYS B 1 249 ? 18.203 -40.967 -57.368 1.00 39.32 276 LYS B C 1
ATOM 4112 O O . LYS B 1 249 ? 18.992 -41.741 -57.908 1.00 36.08 276 LYS B O 1
ATOM 4118 N N . GLU B 1 250 ? 18.589 -39.931 -56.635 1.00 49.63 277 GLU B N 1
ATOM 4119 C CA . GLU B 1 250 ? 19.992 -39.661 -56.373 1.00 45.63 277 GLU B CA 1
ATOM 4120 C C . GLU B 1 250 ? 20.252 -39.555 -54.881 1.00 43.36 277 GLU B C 1
ATOM 4121 O O . GLU B 1 250 ? 19.368 -39.178 -54.109 1.00 40.55 277 GLU B O 1
ATOM 4127 N N . LEU B 1 251 ? 21.474 -39.892 -54.486 1.00 29.61 278 LEU B N 1
ATOM 4128 C CA . LEU B 1 251 ? 21.908 -39.715 -53.113 1.00 27.09 278 LEU B CA 1
ATOM 4129 C C . LEU B 1 251 ? 22.436 -38.299 -52.947 1.00 27.94 278 LEU B C 1
ATOM 4130 O O . LEU B 1 251 ? 22.874 -37.677 -53.914 1.00 27.63 278 LEU B O 1
ATOM 4135 N N . PHE B 1 252 ? 22.382 -37.787 -51.722 1.00 34.03 279 PHE B N 1
ATOM 4136 C CA . PHE B 1 252 ? 22.947 -36.483 -51.415 1.00 31.72 279 PHE B CA 1
ATOM 4137 C C . PHE B 1 252 ? 24.153 -36.656 -50.513 1.00 32.61 279 PHE B C 1
ATOM 4138 O O . PHE B 1 252 ? 24.027 -37.130 -49.386 1.00 35.42 279 PHE B O 1
ATOM 4146 N N . SER B 1 253 ? 25.320 -36.270 -51.012 1.00 32.82 280 SER B N 1
ATOM 4147 C CA . SER B 1 253 ? 26.558 -36.459 -50.274 1.00 31.01 280 SER B CA 1
ATOM 4148 C C . SER B 1 253 ? 27.105 -35.132 -49.780 1.00 32.36 280 SER B C 1
ATOM 4149 O O . SER B 1 253 ? 27.310 -34.939 -48.584 1.00 32.20 280 SER B O 1
ATOM 4152 N N . ASP B 1 254 ? 27.333 -34.217 -50.713 1.00 30.40 281 ASP B N 1
ATOM 4153 C CA . ASP B 1 254 ? 27.986 -32.958 -50.401 1.00 27.17 281 ASP B CA 1
ATOM 4154 C C . ASP B 1 254 ? 27.018 -31.789 -50.431 1.00 28.60 281 ASP B C 1
ATOM 4155 O O . ASP B 1 254 ? 27.425 -30.647 -50.620 1.00 32.01 281 ASP B O 1
ATOM 4160 N N . SER B 1 255 ? 25.736 -32.077 -50.233 1.00 32.96 282 SER B N 1
ATOM 4161 C CA . SER B 1 255 ? 24.714 -31.039 -50.237 1.00 33.12 282 SER B CA 1
ATOM 4162 C C . SER B 1 255 ? 23.325 -31.626 -50.039 1.00 33.19 282 SER B C 1
ATOM 4163 O O . SER B 1 255 ? 23.119 -32.821 -50.222 1.00 34.80 282 SER B O 1
ATOM 4166 N N . LEU B 1 256 ? 22.379 -30.773 -49.661 1.00 36.98 283 LEU B N 1
ATOM 4167 C CA . LEU B 1 256 ? 20.970 -31.147 -49.602 1.00 38.25 283 LEU B CA 1
ATOM 4168 C C . LEU B 1 256 ? 20.313 -30.892 -50.953 1.00 40.24 283 LEU B C 1
ATOM 4169 O O . LEU B 1 256 ? 20.995 -30.686 -51.958 1.00 40.60 283 LEU B O 1
ATOM 4174 N N . ALA B 1 257 ? 18.985 -30.900 -50.974 1.00 30.68 284 ALA B N 1
ATOM 4175 C CA . ALA B 1 257 ? 18.246 -30.556 -52.182 1.00 32.61 284 ALA B CA 1
ATOM 4176 C C . ALA B 1 257 ? 17.769 -29.109 -52.105 1.00 35.44 284 ALA B C 1
ATOM 4177 O O . ALA B 1 257 ? 17.535 -28.589 -51.014 1.00 36.43 284 ALA B O 1
ATOM 4179 N N . PRO B 1 258 ? 17.630 -28.451 -53.266 1.00 62.21 285 PRO B N 1
ATOM 4180 C CA . PRO B 1 258 ? 17.207 -27.047 -53.326 1.00 64.15 285 PRO B CA 1
ATOM 4181 C C . PRO B 1 258 ? 15.875 -26.819 -52.623 1.00 67.74 285 PRO B C 1
ATOM 4182 O O . PRO B 1 258 ? 15.055 -27.734 -52.560 1.00 68.02 285 PRO B O 1
ATOM 4186 N N . GLU B 1 259 ? 15.667 -25.616 -52.098 1.00 73.12 286 GLU B N 1
ATOM 4187 C CA . GLU B 1 259 ? 14.373 -25.259 -51.540 1.00 74.81 286 GLU B CA 1
ATOM 4188 C C . GLU B 1 259 ? 13.372 -25.105 -52.676 1.00 77.62 286 GLU B C 1
ATOM 4189 O O . GLU B 1 259 ? 13.559 -24.278 -53.567 1.00 85.93 286 GLU B O 1
ATOM 4195 N N . GLY B 1 260 ? 12.315 -25.909 -52.649 1.00 50.78 287 GLY B N 1
ATOM 4196 C CA . GLY B 1 260 ? 12.131 -26.901 -51.609 1.00 44.85 287 GLY B CA 1
ATOM 4197 C C . GLY B 1 260 ? 11.729 -28.206 -52.264 1.00 49.15 287 GLY B C 1
ATOM 4198 O O . GLY B 1 260 ? 10.627 -28.325 -52.797 1.00 49.09 287 GLY B O 1
ATOM 4199 N N . GLU B 1 261 ? 12.626 -29.185 -52.228 1.00 54.90 288 GLU B N 1
ATOM 4200 C CA . GLU B 1 261 ? 12.346 -30.500 -52.788 1.00 51.45 288 GLU B CA 1
ATOM 4201 C C . GLU B 1 261 ? 12.474 -31.545 -51.674 1.00 51.19 288 GLU B C 1
ATOM 4202 O O . GLU B 1 261 ? 12.540 -31.195 -50.501 1.00 51.97 288 GLU B O 1
ATOM 4208 N N . GLU B 1 262 ? 12.495 -32.821 -52.043 1.00 64.92 289 GLU B N 1
ATOM 4209 C CA . GLU B 1 262 ? 12.486 -33.912 -51.076 1.00 59.09 289 GLU B CA 1
ATOM 4210 C C . GLU B 1 262 ? 13.701 -33.906 -50.146 1.00 61.21 289 GLU B C 1
ATOM 4211 O O . GLU B 1 262 ? 13.559 -34.048 -48.931 1.00 67.71 289 GLU B O 1
ATOM 4217 N N . GLY B 1 263 ? 14.891 -33.736 -50.711 1.00 46.35 290 GLY B N 1
ATOM 4218 C CA . GLY B 1 263 ? 16.097 -33.651 -49.908 1.00 44.65 290 GLY B CA 1
ATOM 4219 C C . GLY B 1 263 ? 16.240 -32.287 -49.260 1.00 46.24 290 GLY B C 1
ATOM 4220 O O . GLY B 1 263 ? 17.340 -31.859 -48.913 1.00 48.05 290 GLY B O 1
ATOM 4221 N N . ASP B 1 264 ? 15.111 -31.606 -49.101 1.00 48.93 291 ASP B N 1
ATOM 4222 C CA . ASP B 1 264 ? 15.063 -30.260 -48.545 1.00 48.44 291 ASP B CA 1
ATOM 4223 C C . ASP B 1 264 ? 15.920 -30.109 -47.291 1.00 55.14 291 ASP B C 1
ATOM 4224 O O . ASP B 1 264 ? 16.955 -29.446 -47.312 1.00 54.70 291 ASP B O 1
ATOM 4229 N N . THR B 1 265 ? 15.477 -30.722 -46.198 1.00 46.91 292 THR B N 1
ATOM 4230 C CA . THR B 1 265 ? 16.184 -30.620 -44.929 1.00 40.32 292 THR B CA 1
ATOM 4231 C C . THR B 1 265 ? 17.206 -31.735 -44.792 1.00 41.28 292 THR B C 1
ATOM 4232 O O . THR B 1 265 ? 17.284 -32.627 -45.636 1.00 40.48 292 THR B O 1
ATOM 4236 N N . PHE B 1 266 ? 17.989 -31.680 -43.721 1.00 33.68 293 PHE B N 1
ATOM 4237 C CA . PHE B 1 266 ? 19.002 -32.693 -43.468 1.00 29.95 293 PHE B CA 1
ATOM 4238 C C . PHE B 1 266 ? 18.360 -34.037 -43.160 1.00 29.80 293 PHE B C 1
ATOM 4239 O O . PHE B 1 266 ? 18.693 -35.048 -43.772 1.00 32.32 293 PHE B O 1
ATOM 4247 N N . ILE B 1 267 ? 17.439 -34.043 -42.206 1.00 34.97 294 ILE B N 1
ATOM 4248 C CA . ILE B 1 267 ? 16.755 -35.270 -41.831 1.00 32.94 294 ILE B CA 1
ATOM 4249 C C . ILE B 1 267 ? 16.074 -35.890 -43.040 1.00 35.34 294 ILE B C 1
ATOM 4250 O O . ILE B 1 267 ? 16.245 -37.074 -43.317 1.00 38.18 294 ILE B O 1
ATOM 4255 N N . ASP B 1 268 ? 15.305 -35.081 -43.762 1.00 40.81 295 ASP B N 1
ATOM 4256 C CA . ASP B 1 268 ? 14.628 -35.549 -44.966 1.00 39.88 295 ASP B CA 1
ATOM 4257 C C . ASP B 1 268 ? 15.633 -35.991 -46.024 1.00 38.33 295 ASP B C 1
ATOM 4258 O O . ASP B 1 268 ? 15.338 -36.848 -46.853 1.00 41.76 295 ASP B O 1
ATOM 4263 N N . MET B 1 269 ? 16.823 -35.404 -45.990 1.00 34.88 296 MET B N 1
ATOM 4264 C CA . MET B 1 269 ? 17.887 -35.808 -46.896 1.00 34.88 296 MET B CA 1
ATOM 4265 C C . MET B 1 269 ? 18.376 -37.192 -46.505 1.00 36.12 296 MET B C 1
ATOM 4266 O O . MET B 1 269 ? 18.616 -38.047 -47.355 1.00 38.57 296 MET B O 1
ATOM 4271 N N . TYR B 1 270 ? 18.510 -37.407 -45.203 1.00 34.97 297 TYR B N 1
ATOM 4272 C CA . TYR B 1 270 ? 18.979 -38.677 -44.676 1.00 32.29 297 TYR B CA 1
ATOM 4273 C C . TYR B 1 270 ? 17.989 -39.784 -45.011 1.00 34.39 297 TYR B C 1
ATOM 4274 O O . TYR B 1 270 ? 18.347 -40.778 -45.641 1.00 37.19 297 TYR B O 1
ATOM 4283 N N . LYS B 1 271 ? 16.740 -39.600 -44.590 1.00 31.85 298 LYS B N 1
ATOM 4284 C CA . LYS B 1 271 ? 15.680 -40.565 -44.863 1.00 30.01 298 LYS B CA 1
ATOM 4285 C C . LYS B 1 271 ? 15.630 -40.933 -46.338 1.00 32.34 298 LYS B C 1
ATOM 4286 O O . LYS B 1 271 ? 15.489 -42.102 -46.689 1.00 35.65 298 LYS B O 1
ATOM 4292 N N . HIS B 1 272 ? 15.734 -39.926 -47.198 1.00 33.89 299 HIS B N 1
ATOM 4293 C CA . HIS B 1 272 ? 15.745 -40.158 -48.635 1.00 34.89 299 HIS B CA 1
ATOM 4294 C C . HIS B 1 272 ? 16.885 -41.096 -49.011 1.00 39.31 299 HIS B C 1
ATOM 4295 O O . HIS B 1 272 ? 16.676 -42.103 -49.690 1.00 37.83 299 HIS B O 1
ATOM 4302 N N . ASN B 1 273 ? 18.092 -40.760 -48.565 1.00 44.05 300 ASN B N 1
ATOM 4303 C CA . ASN B 1 273 ? 19.248 -41.611 -48.799 1.00 42.86 300 ASN B CA 1
ATOM 4304 C C . ASN B 1 273 ? 18.978 -43.034 -48.335 1.00 43.94 300 ASN B C 1
ATOM 4305 O O . ASN B 1 273 ? 19.178 -43.992 -49.081 1.00 44.44 300 ASN B O 1
ATOM 4310 N N . VAL B 1 274 ? 18.512 -43.161 -47.099 1.00 37.55 301 VAL B N 1
ATOM 4311 C CA . VAL B 1 274 ? 18.255 -44.464 -46.505 1.00 36.85 301 VAL B CA 1
ATOM 4312 C C . VAL B 1 274 ? 17.242 -45.277 -47.304 1.00 41.65 301 VAL B C 1
ATOM 4313 O O . VAL B 1 274 ? 17.549 -46.375 -47.767 1.00 44.46 301 VAL B O 1
ATOM 4317 N N . LYS B 1 275 ? 16.036 -44.743 -47.462 1.00 40.26 302 LYS B N 1
ATOM 4318 C CA . LYS B 1 275 ? 14.995 -45.439 -48.210 1.00 40.24 302 LYS B CA 1
ATOM 4319 C C . LYS B 1 275 ? 15.502 -45.908 -49.570 1.00 40.66 302 LYS B C 1
ATOM 4320 O O . LYS B 1 275 ? 15.303 -47.058 -49.958 1.00 42.38 302 LYS B O 1
ATOM 4326 N N . LEU B 1 276 ? 16.160 -45.008 -50.288 1.00 40.44 303 LEU B N 1
ATOM 4327 C CA . LEU B 1 276 ? 16.670 -45.307 -51.619 1.00 38.71 303 LEU B CA 1
ATOM 4328 C C . LEU B 1 276 ? 17.571 -46.538 -51.595 1.00 39.03 303 LEU B C 1
ATOM 4329 O O . LEU B 1 276 ? 17.582 -47.333 -52.534 1.00 42.12 303 LEU B O 1
ATOM 4334 N N . MET B 1 277 ? 18.322 -46.694 -50.511 1.00 43.27 304 MET B N 1
ATOM 4335 C CA . MET B 1 277 ? 19.268 -47.795 -50.392 1.00 43.59 304 MET B CA 1
ATOM 4336 C C . MET B 1 277 ? 18.569 -49.138 -50.229 1.00 45.31 304 MET B C 1
ATOM 4337 O O . MET B 1 277 ? 18.841 -50.077 -50.974 1.00 46.79 304 MET B O 1
ATOM 4342 N N . VAL B 1 278 ? 17.671 -49.230 -49.255 1.00 44.48 305 VAL B N 1
ATOM 4343 C CA . VAL B 1 278 ? 17.002 -50.494 -48.977 1.00 44.12 305 VAL B CA 1
ATOM 4344 C C . VAL B 1 278 ? 16.272 -50.994 -50.211 1.00 42.68 305 VAL B C 1
ATOM 4345 O O . VAL B 1 278 ? 16.348 -52.172 -50.547 1.00 42.92 305 VAL B O 1
ATOM 4349 N N . LYS B 1 279 ? 15.579 -50.090 -50.892 1.00 45.65 306 LYS B N 1
ATOM 4350 C CA . LYS B 1 279 ? 14.792 -50.465 -52.057 1.00 45.55 306 LYS B CA 1
ATOM 4351 C C . LYS B 1 279 ? 15.642 -51.250 -53.040 1.00 45.30 306 LYS B C 1
ATOM 4352 O O . LYS B 1 279 ? 15.201 -52.254 -53.593 1.00 50.42 306 LYS B O 1
ATOM 4358 N N . TYR B 1 280 ? 16.871 -50.796 -53.241 1.00 34.69 307 TYR B N 1
ATOM 4359 C CA . TYR B 1 280 ? 17.743 -51.405 -54.230 1.00 33.90 307 TYR B CA 1
ATOM 4360 C C . TYR B 1 280 ? 18.793 -52.316 -53.613 1.00 34.45 307 TYR B C 1
ATOM 4361 O O . TYR B 1 280 ? 19.647 -52.848 -54.316 1.00 38.08 307 TYR B O 1
ATOM 4370 N N . LEU B 1 281 ? 18.724 -52.503 -52.302 1.00 36.63 308 LEU B N 1
ATOM 4371 C CA . LEU B 1 281 ? 19.681 -53.365 -51.622 1.00 37.36 308 LEU B CA 1
ATOM 4372 C C . LEU B 1 281 ? 18.993 -54.481 -50.849 1.00 39.09 308 LEU B C 1
ATOM 4373 O O . LEU B 1 281 ? 19.568 -55.550 -50.645 1.00 40.11 308 LEU B O 1
ATOM 4378 N N . LYS B 1 282 ? 17.761 -54.231 -50.422 1.00 39.06 309 LYS B N 1
ATOM 4379 C CA . LYS B 1 282 ? 17.018 -55.216 -49.648 1.00 40.12 309 LYS B CA 1
ATOM 4380 C C . LYS B 1 282 ? 16.512 -56.347 -50.534 1.00 42.93 309 LYS B C 1
ATOM 4381 O O . LYS B 1 282 ? 17.250 -57.285 -50.833 1.00 47.08 309 LYS B O 1
ATOM 4387 N N . SER C 1 5 ? 18.806 -5.074 29.163 1.00 94.16 32 SER C N 1
ATOM 4388 C CA . SER C 1 5 ? 19.025 -5.135 30.603 1.00 90.64 32 SER C CA 1
ATOM 4389 C C . SER C 1 5 ? 19.439 -6.538 31.033 1.00 90.07 32 SER C C 1
ATOM 4390 O O . SER C 1 5 ? 20.417 -6.710 31.760 1.00 89.44 32 SER C O 1
ATOM 4393 N N . LYS C 1 6 ? 18.688 -7.536 30.575 1.00 149.29 33 LYS C N 1
ATOM 4394 C CA . LYS C 1 6 ? 18.966 -8.932 30.903 1.00 147.34 33 LYS C CA 1
ATOM 4395 C C . LYS C 1 6 ? 20.434 -9.289 30.682 1.00 144.97 33 LYS C C 1
ATOM 4396 O O . LYS C 1 6 ? 21.060 -8.806 29.738 1.00 142.04 33 LYS C O 1
ATOM 4402 N N . PRO C 1 7 ? 20.986 -10.140 31.560 1.00 149.88 34 PRO C N 1
ATOM 4403 C CA . PRO C 1 7 ? 22.377 -10.599 31.464 1.00 147.81 34 PRO C CA 1
ATOM 4404 C C . PRO C 1 7 ? 22.625 -11.409 30.195 1.00 140.91 34 PRO C C 1
ATOM 4405 O O . PRO C 1 7 ? 21.874 -12.340 29.903 1.00 137.23 34 PRO C O 1
ATOM 4409 N N . ARG C 1 8 ? 23.669 -11.059 29.451 1.00 90.62 35 ARG C N 1
ATOM 4410 C CA . ARG C 1 8 ? 24.013 -11.790 28.238 1.00 83.79 35 ARG C CA 1
ATOM 4411 C C . ARG C 1 8 ? 24.915 -12.976 28.556 1.00 78.99 35 ARG C C 1
ATOM 4412 O O . ARG C 1 8 ? 25.965 -12.820 29.177 1.00 78.76 35 ARG C O 1
ATOM 4420 N N . VAL C 1 9 ? 24.497 -14.163 28.128 1.00 52.20 36 VAL C N 1
ATOM 4421 C CA . VAL C 1 9 ? 25.274 -15.374 28.359 1.00 49.38 36 VAL C CA 1
ATOM 4422 C C . VAL C 1 9 ? 25.579 -16.093 27.051 1.00 43.72 36 VAL C C 1
ATOM 4423 O O . VAL C 1 9 ? 24.819 -16.958 26.617 1.00 40.96 36 VAL C O 1
ATOM 4427 N N . ALA C 1 10 ? 26.692 -15.730 26.424 1.00 67.72 37 ALA C N 1
ATOM 4428 C CA . ALA C 1 10 ? 27.099 -16.360 25.175 1.00 66.45 37 ALA C CA 1
ATOM 4429 C C . ALA C 1 10 ? 27.263 -17.861 25.360 1.00 64.47 37 ALA C C 1
ATOM 4430 O O . ALA C 1 10 ? 27.909 -18.312 26.304 1.00 61.65 37 ALA C O 1
ATOM 4432 N N . VAL C 1 11 ? 26.670 -18.633 24.459 1.00 58.44 38 VAL C N 1
ATOM 4433 C CA . VAL C 1 11 ? 26.771 -20.083 24.526 1.00 55.01 38 VAL C CA 1
ATOM 4434 C C . VAL C 1 11 ? 27.316 -20.645 23.221 1.00 54.16 38 VAL C C 1
ATOM 4435 O O . VAL C 1 11 ? 26.892 -20.249 22.135 1.00 52.69 38 VAL C O 1
ATOM 4439 N N . THR C 1 12 ? 28.269 -21.563 23.335 1.00 73.74 39 THR C N 1
ATOM 4440 C CA . THR C 1 12 ? 28.915 -22.138 22.163 1.00 74.09 39 THR C CA 1
ATOM 4441 C C . THR C 1 12 ? 27.964 -23.003 21.340 1.00 74.99 39 THR C C 1
ATOM 4442 O O . THR C 1 12 ? 27.723 -22.720 20.166 1.00 74.58 39 THR C O 1
ATOM 4446 N N . THR C 1 13 ? 27.419 -24.048 21.956 1.00 51.20 40 THR C N 1
ATOM 4447 C CA . THR C 1 13 ? 26.599 -25.009 21.226 1.00 47.98 40 THR C CA 1
ATOM 4448 C C . THR C 1 13 ? 25.131 -24.974 21.628 1.00 47.47 40 THR C C 1
ATOM 4449 O O . THR C 1 13 ? 24.736 -24.257 22.545 1.00 49.86 40 THR C O 1
ATOM 4453 N N . SER C 1 14 ? 24.332 -25.767 20.923 1.00 42.59 41 SER C N 1
ATOM 4454 C CA . SER C 1 14 ? 22.914 -25.897 21.210 1.00 40.78 41 SER C CA 1
ATOM 4455 C C . SER C 1 14 ? 22.706 -26.588 22.549 1.00 46.23 41 SER C C 1
ATOM 4456 O O . SER C 1 14 ? 21.706 -26.360 23.228 1.00 49.54 41 SER C O 1
ATOM 4459 N N . PHE C 1 15 ? 23.653 -27.444 22.917 1.00 54.90 42 PHE C N 1
ATOM 4460 C CA . PHE C 1 15 ? 23.595 -28.145 24.193 1.00 54.78 42 PHE C CA 1
ATOM 4461 C C . PHE C 1 15 ? 23.470 -27.151 25.338 1.00 54.14 42 PHE C C 1
ATOM 4462 O O . PHE C 1 15 ? 22.562 -27.239 26.162 1.00 54.62 42 PHE C O 1
ATOM 4470 N N . LEU C 1 16 ? 24.399 -26.205 25.379 1.00 63.62 43 LEU C N 1
ATOM 4471 C CA . LEU C 1 16 ? 24.436 -25.217 26.444 1.00 66.72 43 LEU C CA 1
ATOM 4472 C C . LEU C 1 16 ? 23.288 -24.229 26.316 1.00 71.15 43 LEU C C 1
ATOM 4473 O O . LEU C 1 16 ? 22.804 -23.700 27.315 1.00 74.81 43 LEU C O 1
ATOM 4478 N N . ASN C 1 17 ? 22.856 -23.977 25.085 1.00 69.48 44 ASN C N 1
ATOM 4479 C CA . ASN C 1 17 ? 21.711 -23.107 24.858 1.00 70.07 44 ASN C CA 1
ATOM 4480 C C . ASN C 1 17 ? 20.462 -23.714 25.483 1.00 66.90 44 ASN C C 1
ATOM 4481 O O . ASN C 1 17 ? 19.646 -23.013 26.078 1.00 67.92 44 ASN C O 1
ATOM 4486 N N . ASP C 1 18 ? 20.326 -25.028 25.342 1.00 60.69 45 ASP C N 1
ATOM 4487 C CA . ASP C 1 18 ? 19.246 -25.763 25.984 1.00 61.27 45 ASP C CA 1
ATOM 4488 C C . ASP C 1 18 ? 19.396 -25.688 27.497 1.00 62.27 45 ASP C C 1
ATOM 4489 O O . ASP C 1 18 ? 18.506 -25.208 28.197 1.00 63.00 45 ASP C O 1
ATOM 4494 N N . MET C 1 19 ? 20.535 -26.163 27.991 1.00 69.55 46 MET C N 1
ATOM 4495 C CA . MET C 1 19 ? 20.806 -26.189 29.423 1.00 69.74 46 MET C CA 1
ATOM 4496 C C . MET C 1 19 ? 20.469 -24.860 30.095 1.00 70.26 46 MET C C 1
ATOM 4497 O O . MET C 1 19 ? 19.619 -24.809 30.982 1.00 72.76 46 MET C O 1
ATOM 4502 N N . VAL C 1 20 ? 21.132 -23.790 29.667 1.00 47.36 47 VAL C N 1
ATOM 4503 C CA . VAL C 1 20 ? 20.911 -22.466 30.245 1.00 51.32 47 VAL C CA 1
ATOM 4504 C C . VAL C 1 20 ? 19.427 -22.156 30.386 1.00 52.87 47 VAL C C 1
ATOM 4505 O O . VAL C 1 20 ? 18.965 -21.781 31.459 1.00 53.34 47 VAL C O 1
ATOM 4509 N N . TYR C 1 21 ? 18.684 -22.314 29.298 1.00 64.44 48 TYR C N 1
ATOM 4510 C CA . TYR C 1 21 ? 17.246 -22.094 29.331 1.00 66.88 48 TYR C CA 1
ATOM 4511 C C . TYR C 1 21 ? 16.590 -23.001 30.365 1.00 66.49 48 TYR C C 1
ATOM 4512 O O . TYR C 1 21 ? 15.758 -22.555 31.152 1.00 65.47 48 TYR C O 1
ATOM 4521 N N . GLN C 1 22 ? 16.973 -24.274 30.364 1.00 69.40 49 GLN C N 1
ATOM 4522 C CA . GLN C 1 22 ? 16.439 -25.235 31.325 1.00 68.39 49 GLN C CA 1
ATOM 4523 C C . GLN C 1 22 ? 16.669 -24.748 32.749 1.00 65.33 49 GLN C C 1
ATOM 4524 O O . GLN C 1 22 ? 15.951 -25.131 33.673 1.00 59.87 49 GLN C O 1
ATOM 4530 N N . LEU C 1 23 ? 17.675 -23.897 32.913 1.00 73.26 50 LEU C N 1
ATOM 4531 C CA . LEU C 1 23 ? 18.062 -23.402 34.227 1.00 77.24 50 LEU C CA 1
ATOM 4532 C C . LEU C 1 23 ? 17.533 -21.998 34.480 1.00 77.63 50 LEU C C 1
ATOM 4533 O O . LEU C 1 23 ? 16.766 -21.770 35.415 1.00 77.32 50 LEU C O 1
ATOM 4538 N N . ALA C 1 24 ? 17.951 -21.060 33.637 1.00 58.83 51 ALA C N 1
ATOM 4539 C CA . ALA C 1 24 ? 17.627 -19.651 33.817 1.00 60.18 51 ALA C CA 1
ATOM 4540 C C . ALA C 1 24 ? 16.346 -19.249 33.097 1.00 62.84 51 ALA C C 1
ATOM 4541 O O . ALA C 1 24 ? 15.917 -18.101 33.184 1.00 66.15 51 ALA C O 1
ATOM 4543 N N . GLY C 1 25 ? 15.740 -20.194 32.387 1.00 56.65 52 GLY C N 1
ATOM 4544 C CA . GLY C 1 25 ? 14.534 -19.912 31.632 1.00 59.27 52 GLY C CA 1
ATOM 4545 C C . GLY C 1 25 ? 14.691 -18.676 30.770 1.00 62.35 52 GLY C C 1
ATOM 4546 O O . GLY C 1 25 ? 15.587 -18.603 29.928 1.00 61.26 52 GLY C O 1
ATOM 4547 N N . ASP C 1 26 ? 13.822 -17.695 30.990 1.00 84.65 53 ASP C N 1
ATOM 4548 C CA . ASP C 1 26 ? 13.860 -16.452 30.230 1.00 88.52 53 ASP C CA 1
ATOM 4549 C C . ASP C 1 26 ? 14.439 -15.309 31.056 1.00 92.43 53 ASP C C 1
ATOM 4550 O O . ASP C 1 26 ? 14.238 -14.139 30.735 1.00 96.20 53 ASP C O 1
ATOM 4555 N N . GLU C 1 27 ? 15.157 -15.650 32.121 1.00 124.19 54 GLU C N 1
ATOM 4556 C CA . GLU C 1 27 ? 15.749 -14.643 32.995 1.00 125.35 54 GLU C CA 1
ATOM 4557 C C . GLU C 1 27 ? 17.032 -14.068 32.407 1.00 127.51 54 GLU C C 1
ATOM 4558 O O . GLU C 1 27 ? 17.398 -12.928 32.693 1.00 129.80 54 GLU C O 1
ATOM 4564 N N . VAL C 1 28 ? 17.713 -14.859 31.586 1.00 114.58 55 VAL C N 1
ATOM 4565 C CA . VAL C 1 28 ? 18.954 -14.419 30.961 1.00 115.61 55 VAL C CA 1
ATOM 4566 C C . VAL C 1 28 ? 18.801 -14.310 29.451 1.00 114.63 55 VAL C C 1
ATOM 4567 O O . VAL C 1 28 ? 17.817 -14.782 28.880 1.00 112.96 55 VAL C O 1
ATOM 4571 N N . GLU C 1 29 ? 19.783 -13.685 28.810 1.00 70.42 56 GLU C N 1
ATOM 4572 C CA . GLU C 1 29 ? 19.786 -13.545 27.360 1.00 69.28 56 GLU C CA 1
ATOM 4573 C C . GLU C 1 29 ? 20.972 -14.298 26.768 1.00 62.13 56 GLU C C 1
ATOM 4574 O O . GLU C 1 29 ? 22.113 -13.845 26.848 1.00 59.85 56 GLU C O 1
ATOM 4580 N N . ARG C 1 30 ? 20.695 -15.454 26.175 1.00 148.46 57 ARG C N 1
ATOM 4581 C CA . ARG C 1 30 ? 21.748 -16.310 25.642 1.00 148.47 57 ARG C CA 1
ATOM 4582 C C . ARG C 1 30 ? 22.124 -15.958 24.204 1.00 144.90 57 ARG C C 1
ATOM 4583 O O . ARG C 1 30 ? 21.272 -15.585 23.397 1.00 143.93 57 ARG C O 1
ATOM 4591 N N . ASP C 1 31 ? 23.411 -16.081 23.897 1.00 98.77 58 ASP C N 1
ATOM 4592 C CA . ASP C 1 31 ? 23.929 -15.738 22.582 1.00 95.21 58 ASP C CA 1
ATOM 4593 C C . ASP C 1 31 ? 24.616 -16.944 21.959 1.00 91.44 58 ASP C C 1
ATOM 4594 O O . ASP C 1 31 ? 25.822 -17.135 22.117 1.00 94.73 58 ASP C O 1
ATOM 4599 N N . LEU C 1 32 ? 23.842 -17.765 21.258 1.00 44.94 59 LEU C N 1
ATOM 4600 C CA . LEU C 1 32 ? 24.386 -18.957 20.624 1.00 44.59 59 LEU C CA 1
ATOM 4601 C C . LEU C 1 32 ? 25.286 -18.575 19.458 1.00 46.34 59 LEU C C 1
ATOM 4602 O O . LEU C 1 32 ? 24.882 -17.819 18.576 1.00 47.31 59 LEU C O 1
ATOM 4607 N N . LEU C 1 33 ? 26.508 -19.097 19.460 1.00 67.00 60 LEU C N 1
ATOM 4608 C CA . LEU C 1 33 ? 27.473 -18.777 18.417 1.00 66.98 60 LEU C CA 1
ATOM 4609 C C . LEU C 1 33 ? 27.420 -19.808 17.303 1.00 66.60 60 LEU C C 1
ATOM 4610 O O . LEU C 1 33 ? 27.245 -19.470 16.132 1.00 66.93 60 LEU C O 1
ATOM 4615 N N . ILE C 1 34 ? 27.579 -21.071 17.683 1.00 51.47 61 ILE C N 1
ATOM 4616 C CA . ILE C 1 34 ? 27.515 -22.177 16.741 1.00 48.79 61 ILE C CA 1
ATOM 4617 C C . ILE C 1 34 ? 26.076 -22.652 16.580 1.00 49.76 61 ILE C C 1
ATOM 4618 O O . ILE C 1 34 ? 25.471 -23.141 17.535 1.00 54.06 61 ILE C O 1
ATOM 4623 N N . PRO C 1 35 ? 25.520 -22.496 15.371 1.00 50.51 62 PRO C N 1
ATOM 4624 C CA . PRO C 1 35 ? 24.150 -22.927 15.072 1.00 46.78 62 PRO C CA 1
ATOM 4625 C C . PRO C 1 35 ? 23.977 -24.440 15.158 1.00 48.71 62 PRO C C 1
ATOM 4626 O O . PRO C 1 35 ? 24.926 -25.187 14.926 1.00 51.29 62 PRO C O 1
ATOM 4630 N N . ALA C 1 36 ? 22.766 -24.878 15.489 1.00 57.75 63 ALA C N 1
ATOM 4631 C CA . ALA C 1 36 ? 22.460 -26.300 15.588 1.00 60.20 63 ALA C CA 1
ATOM 4632 C C . ALA C 1 36 ? 22.619 -26.980 14.235 1.00 65.12 63 ALA C C 1
ATOM 4633 O O . ALA C 1 36 ? 22.068 -26.526 13.233 1.00 62.72 63 ALA C O 1
ATOM 4635 N N . GLY C 1 37 ? 23.371 -28.074 14.214 1.00 112.63 64 GLY C N 1
ATOM 4636 C CA . GLY C 1 37 ? 23.643 -28.784 12.980 1.00 110.97 64 GLY C CA 1
ATOM 4637 C C . GLY C 1 37 ? 25.109 -28.699 12.607 1.00 111.51 64 GLY C C 1
ATOM 4638 O O . GLY C 1 37 ? 25.682 -29.660 12.094 1.00 113.99 64 GLY C O 1
ATOM 4639 N N . GLU C 1 38 ? 25.719 -27.546 12.871 1.00 60.54 65 GLU C N 1
ATOM 4640 C CA . GLU C 1 38 ? 27.133 -27.344 12.573 1.00 59.84 65 GLU C CA 1
ATOM 4641 C C . GLU C 1 38 ? 28.021 -28.193 13.481 1.00 62.14 65 GLU C C 1
ATOM 4642 O O . GLU C 1 38 ? 27.536 -28.856 14.400 1.00 59.31 65 GLU C O 1
ATOM 4648 N N . ASP C 1 39 ? 29.322 -28.169 13.215 1.00 74.49 66 ASP C N 1
ATOM 4649 C CA . ASP C 1 39 ? 30.276 -28.980 13.960 1.00 72.02 66 ASP C CA 1
ATOM 4650 C C . ASP C 1 39 ? 31.318 -28.117 14.659 1.00 73.63 66 ASP C C 1
ATOM 4651 O O . ASP C 1 39 ? 32.118 -27.450 14.005 1.00 74.84 66 ASP C O 1
ATOM 4656 N N . PRO C 1 40 ? 31.314 -28.139 15.999 1.00 67.18 67 PRO C N 1
ATOM 4657 C CA . PRO C 1 40 ? 32.245 -27.361 16.824 1.00 69.87 67 PRO C CA 1
ATOM 4658 C C . PRO C 1 40 ? 33.701 -27.737 16.563 1.00 70.00 67 PRO C C 1
ATOM 4659 O O . PRO C 1 40 ? 34.565 -26.862 16.575 1.00 69.75 67 PRO C O 1
ATOM 4663 N N . HIS C 1 41 ? 33.962 -29.020 16.329 1.00 58.50 68 HIS C N 1
ATOM 4664 C CA . HIS C 1 41 ? 35.313 -29.490 16.042 1.00 62.40 68 HIS C CA 1
ATOM 4665 C C . HIS C 1 41 ? 35.992 -28.658 14.960 1.00 64.08 68 HIS C C 1
ATOM 4666 O O . HIS C 1 41 ? 37.220 -28.583 14.906 1.00 67.37 68 HIS C O 1
ATOM 4673 N N . LEU C 1 42 ? 35.190 -28.038 14.101 1.00 100.74 69 LEU C N 1
ATOM 4674 C CA . LEU C 1 42 ? 35.719 -27.318 12.947 1.00 102.65 69 LEU C CA 1
ATOM 4675 C C . LEU C 1 42 ? 35.357 -25.836 12.968 1.00 101.68 69 LEU C C 1
ATOM 4676 O O . LEU C 1 42 ? 35.972 -25.028 12.270 1.00 103.22 69 LEU C O 1
ATOM 4681 N N . TYR C 1 43 ? 34.358 -25.486 13.770 1.00 78.17 70 TYR C N 1
ATOM 4682 C CA . TYR C 1 43 ? 33.851 -24.120 13.810 1.00 75.50 70 TYR C CA 1
ATOM 4683 C C . TYR C 1 43 ? 34.951 -23.106 14.103 1.00 76.23 70 TYR C C 1
ATOM 4684 O O . TYR C 1 43 ? 35.625 -23.179 15.131 1.00 78.46 70 TYR C O 1
ATOM 4693 N N . VAL C 1 44 ? 35.126 -22.161 13.186 1.00 54.27 71 VAL C N 1
ATOM 4694 C CA . VAL C 1 44 ? 36.106 -21.101 13.355 1.00 54.10 71 VAL C CA 1
ATOM 4695 C C . VAL C 1 44 ? 35.408 -19.811 13.741 1.00 53.32 71 VAL C C 1
ATOM 4696 O O . VAL C 1 44 ? 34.477 -19.372 13.075 1.00 53.75 71 VAL C O 1
ATOM 4700 N N . ALA C 1 45 ? 35.861 -19.204 14.826 1.00 57.33 72 ALA C N 1
ATOM 4701 C CA . ALA C 1 45 ? 35.233 -17.985 15.309 1.00 58.52 72 ALA C CA 1
ATOM 4702 C C . ALA C 1 45 ? 35.516 -16.811 14.379 1.00 64.17 72 ALA C C 1
ATOM 4703 O O . ALA C 1 45 ? 36.665 -16.553 14.029 1.00 63.35 72 ALA C O 1
ATOM 4705 N N . LYS C 1 46 ? 34.460 -16.119 13.961 1.00 81.32 73 LYS C N 1
ATOM 4706 C CA . LYS C 1 46 ? 34.598 -14.958 13.082 1.00 78.71 73 LYS C CA 1
ATOM 4707 C C . LYS C 1 46 ? 34.456 -13.654 13.862 1.00 77.42 73 LYS C C 1
ATOM 4708 O O . LYS C 1 46 ? 34.235 -13.672 15.072 1.00 75.03 73 LYS C O 1
ATOM 4714 N N . SER C 1 47 ? 34.585 -12.527 13.167 1.00 74.66 74 SER C N 1
ATOM 4715 C CA . SER C 1 47 ? 34.525 -11.213 13.803 1.00 78.46 74 SER C CA 1
ATOM 4716 C C . SER C 1 47 ? 33.378 -11.096 14.802 1.00 77.91 74 SER C C 1
ATOM 4717 O O . SER C 1 47 ? 33.592 -10.795 15.975 1.00 78.51 74 SER C O 1
ATOM 4720 N N . SER C 1 48 ? 32.162 -11.331 14.323 1.00 75.93 75 SER C N 1
ATOM 4721 C CA . SER C 1 48 ? 30.967 -11.207 15.150 1.00 78.70 75 SER C CA 1
ATOM 4722 C C . SER C 1 48 ? 30.965 -12.179 16.329 1.00 79.68 75 SER C C 1
ATOM 4723 O O . SER C 1 48 ? 30.536 -11.832 17.431 1.00 77.21 75 SER C O 1
ATOM 4726 N N . ASP C 1 49 ? 31.430 -13.400 16.092 1.00 88.75 76 ASP C N 1
ATOM 4727 C CA . ASP C 1 49 ? 31.505 -14.394 17.152 1.00 85.72 76 ASP C CA 1
ATOM 4728 C C . ASP C 1 49 ? 32.305 -13.848 18.323 1.00 86.92 76 ASP C C 1
ATOM 4729 O O . ASP C 1 49 ? 31.771 -13.657 19.415 1.00 91.12 76 ASP C O 1
ATOM 4734 N N . LEU C 1 50 ? 33.587 -13.589 18.086 1.00 61.59 77 LEU C N 1
ATOM 4735 C CA . LEU C 1 50 ? 34.457 -13.027 19.109 1.00 62.51 77 LEU C CA 1
ATOM 4736 C C . LEU C 1 50 ? 33.834 -11.771 19.703 1.00 66.19 77 LEU C C 1
ATOM 4737 O O . LEU C 1 50 ? 34.041 -11.456 20.874 1.00 66.47 77 LEU C O 1
ATOM 4742 N N . SER C 1 51 ? 33.064 -11.060 18.885 1.00 100.94 78 SER C N 1
ATOM 4743 C CA . SER C 1 51 ? 32.346 -9.879 19.344 1.00 102.73 78 SER C CA 1
ATOM 4744 C C . SER C 1 51 ? 31.369 -10.242 20.456 1.00 103.10 78 SER C C 1
ATOM 4745 O O . SER C 1 51 ? 31.358 -9.614 21.514 1.00 104.30 78 SER C O 1
ATOM 4748 N N . LYS C 1 52 ? 30.552 -11.261 20.210 1.00 73.87 79 LYS C N 1
ATOM 4749 C CA . LYS C 1 52 ? 29.581 -11.717 21.198 1.00 75.49 79 LYS C CA 1
ATOM 4750 C C . LYS C 1 52 ? 30.269 -12.135 22.495 1.00 74.97 79 LYS C C 1
ATOM 4751 O O . LYS C 1 52 ? 29.823 -11.782 23.587 1.00 75.57 79 LYS C O 1
ATOM 4757 N N . LEU C 1 53 ? 31.357 -12.886 22.367 1.00 65.61 80 LEU C N 1
ATOM 4758 C CA . LEU C 1 53 ? 32.127 -13.325 23.524 1.00 66.56 80 LEU C CA 1
ATOM 4759 C C . LEU C 1 53 ? 32.588 -12.133 24.349 1.00 67.20 80 LEU C C 1
ATOM 4760 O O . LEU C 1 53 ? 32.570 -12.168 25.579 1.00 66.88 80 LEU C O 1
ATOM 4765 N N . GLN C 1 54 ? 33.003 -11.080 23.656 1.00 81.96 81 GLN C N 1
ATOM 4766 C CA . GLN C 1 54 ? 33.508 -9.879 24.303 1.00 84.33 81 GLN C CA 1
ATOM 4767 C C . GLN C 1 54 ? 32.372 -9.125 24.987 1.00 83.08 81 GLN C C 1
ATOM 4768 O O . GLN C 1 54 ? 32.526 -8.622 26.099 1.00 82.21 81 GLN C O 1
ATOM 4774 N N . LYS C 1 55 ? 31.226 -9.062 24.316 1.00 74.39 82 LYS C N 1
ATOM 4775 C CA . LYS C 1 55 ? 30.064 -8.354 24.839 1.00 76.49 82 LYS C CA 1
ATOM 4776 C C . LYS C 1 55 ? 29.406 -9.123 25.978 1.00 74.06 82 LYS C C 1
ATOM 4777 O O . LYS C 1 55 ? 28.653 -8.556 26.768 1.00 76.76 82 LYS C O 1
ATOM 4783 N N . ALA C 1 56 ? 29.694 -10.418 26.055 1.00 74.61 83 ALA C N 1
ATOM 4784 C CA . ALA C 1 56 ? 29.027 -11.301 27.006 1.00 76.89 83 ALA C CA 1
ATOM 4785 C C . ALA C 1 56 ? 29.377 -11.005 28.463 1.00 77.85 83 ALA C C 1
ATOM 4786 O O . ALA C 1 56 ? 30.526 -10.711 28.794 1.00 77.74 83 ALA C O 1
ATOM 4788 N N . ASP C 1 57 ? 28.369 -11.087 29.325 1.00 71.42 84 ASP C N 1
ATOM 4789 C CA . ASP C 1 57 ? 28.569 -10.964 30.762 1.00 72.54 84 ASP C CA 1
ATOM 4790 C C . ASP C 1 57 ? 29.048 -12.305 31.305 1.00 70.13 84 ASP C C 1
ATOM 4791 O O . ASP C 1 57 ? 29.820 -12.365 32.262 1.00 69.45 84 ASP C O 1
ATOM 4796 N N . LEU C 1 58 ? 28.578 -13.378 30.678 1.00 85.55 85 LEU C N 1
ATOM 4797 C CA . LEU C 1 58 ? 28.986 -14.732 31.030 1.00 85.22 85 LEU C CA 1
ATOM 4798 C C . LEU C 1 58 ? 29.159 -15.572 29.770 1.00 83.96 85 LEU C C 1
ATOM 4799 O O . LEU C 1 58 ? 28.311 -15.550 28.880 1.00 84.96 85 LEU C O 1
ATOM 4804 N N . VAL C 1 59 ? 30.261 -16.308 29.698 1.00 77.73 86 VAL C N 1
ATOM 4805 C CA . VAL C 1 59 ? 30.516 -17.192 28.568 1.00 77.54 86 VAL C CA 1
ATOM 4806 C C . VAL C 1 59 ? 30.660 -18.634 29.046 1.00 75.51 86 VAL C C 1
ATOM 4807 O O . VAL C 1 59 ? 31.485 -18.930 29.908 1.00 73.99 86 VAL C O 1
ATOM 4811 N N . LEU C 1 60 ? 29.848 -19.525 28.487 1.00 77.27 87 LEU C N 1
ATOM 4812 C CA . LEU C 1 60 ? 29.864 -20.930 28.884 1.00 74.01 87 LEU C CA 1
ATOM 4813 C C . LEU C 1 60 ? 30.168 -21.849 27.703 1.00 71.69 87 LEU C C 1
ATOM 4814 O O . LEU C 1 60 ? 29.617 -21.681 26.615 1.00 70.72 87 LEU C O 1
ATOM 4819 N N . TYR C 1 61 ? 31.052 -22.817 27.927 1.00 58.30 88 TYR C N 1
ATOM 4820 C CA . TYR C 1 61 ? 31.444 -23.763 26.888 1.00 55.65 88 TYR C CA 1
ATOM 4821 C C . TYR C 1 61 ? 31.811 -25.115 27.486 1.00 53.70 88 TYR C C 1
ATOM 4822 O O . TYR C 1 61 ? 32.057 -25.228 28.684 1.00 52.91 88 TYR C O 1
ATOM 4831 N N . HIS C 1 62 ? 31.845 -26.140 26.643 1.00 59.10 89 HIS C N 1
ATOM 4832 C CA . HIS C 1 62 ? 32.176 -27.489 27.085 1.00 59.68 89 HIS C CA 1
ATOM 4833 C C . HIS C 1 62 ? 33.614 -27.571 27.576 1.00 63.60 89 HIS C C 1
ATOM 4834 O O . HIS C 1 62 ? 33.870 -27.700 28.774 1.00 65.55 89 HIS C O 1
ATOM 4841 N N . GLY C 1 63 ? 34.551 -27.495 26.637 1.00 101.74 90 GLY C N 1
ATOM 4842 C CA . GLY C 1 63 ? 35.961 -27.620 26.949 1.00 102.91 90 GLY C CA 1
ATOM 4843 C C . GLY C 1 63 ? 36.557 -28.846 26.287 1.00 106.77 90 GLY C C 1
ATOM 4844 O O . GLY C 1 63 ? 36.081 -29.285 25.241 1.00 107.49 90 GLY C O 1
ATOM 4845 N N . LEU C 1 64 ? 37.601 -29.397 26.896 1.00 55.91 91 LEU C N 1
ATOM 4846 C CA . LEU C 1 64 ? 38.239 -30.609 26.390 1.00 56.56 91 LEU C CA 1
ATOM 4847 C C . LEU C 1 64 ? 38.599 -30.485 24.912 1.00 57.62 91 LEU C C 1
ATOM 4848 O O . LEU C 1 64 ? 38.731 -31.489 24.212 1.00 55.68 91 LEU C O 1
ATOM 4853 N N . HIS C 1 65 ? 38.754 -29.248 24.447 1.00 76.41 92 HIS C N 1
ATOM 4854 C CA . HIS C 1 65 ? 39.117 -28.975 23.059 1.00 77.81 92 HIS C CA 1
ATOM 4855 C C . HIS C 1 65 ? 38.018 -29.377 22.074 1.00 74.94 92 HIS C C 1
ATOM 4856 O O . HIS C 1 65 ? 38.281 -29.581 20.888 1.00 76.97 92 HIS C O 1
ATOM 4863 N N . PHE C 1 66 ? 36.789 -29.485 22.566 1.00 58.50 93 PHE C N 1
ATOM 4864 C CA . PHE C 1 66 ? 35.658 -29.835 21.714 1.00 61.10 93 PHE C CA 1
ATOM 4865 C C . PHE C 1 66 ? 35.421 -28.777 20.641 1.00 62.90 93 PHE C C 1
ATOM 4866 O O . PHE C 1 66 ? 35.356 -29.090 19.451 1.00 63.32 93 PHE C O 1
ATOM 4874 N N . GLU C 1 67 ? 35.290 -27.524 21.068 1.00 74.17 94 GLU C N 1
ATOM 4875 C CA . GLU C 1 67 ? 35.146 -26.413 20.137 1.00 73.37 94 GLU C CA 1
ATOM 4876 C C . GLU C 1 67 ? 36.335 -26.370 19.180 1.00 80.24 94 GLU C C 1
ATOM 4877 O O . GLU C 1 67 ? 36.265 -25.753 18.118 1.00 81.32 94 GLU C O 1
ATOM 4883 N N . GLY C 1 68 ? 37.424 -27.024 19.576 1.00 82.98 95 GLY C N 1
ATOM 4884 C CA . GLY C 1 68 ? 38.562 -27.266 18.704 1.00 82.03 95 GLY C CA 1
ATOM 4885 C C . GLY C 1 68 ? 39.369 -26.057 18.270 1.00 82.25 95 GLY C C 1
ATOM 4886 O O . GLY C 1 68 ? 40.570 -25.974 18.530 1.00 82.84 95 GLY C O 1
ATOM 4887 N N . LYS C 1 69 ? 38.715 -25.120 17.596 1.00 99.44 96 LYS C N 1
ATOM 4888 C CA . LYS C 1 69 ? 39.419 -23.990 17.007 1.00 103.61 96 LYS C CA 1
ATOM 4889 C C . LYS C 1 69 ? 39.148 -22.678 17.728 1.00 101.12 96 LYS C C 1
ATOM 4890 O O . LYS C 1 69 ? 39.244 -21.614 17.130 1.00 101.51 96 LYS C O 1
ATOM 4896 N N . MET C 1 70 ? 38.818 -22.753 19.012 1.00 86.25 97 MET C N 1
ATOM 4897 C CA . MET C 1 70 ? 38.546 -21.553 19.794 1.00 83.62 97 MET C CA 1
ATOM 4898 C C . MET C 1 70 ? 39.079 -21.696 21.212 1.00 82.17 97 MET C C 1
ATOM 4899 O O . MET C 1 70 ? 38.669 -20.969 22.117 1.00 82.20 97 MET C O 1
ATOM 4904 N N . VAL C 1 71 ? 39.998 -22.637 21.398 1.00 64.23 98 VAL C N 1
ATOM 4905 C CA . VAL C 1 71 ? 40.572 -22.891 22.711 1.00 61.10 98 VAL C CA 1
ATOM 4906 C C . VAL C 1 71 ? 41.228 -21.637 23.275 1.00 63.49 98 VAL C C 1
ATOM 4907 O O . VAL C 1 71 ? 41.065 -21.320 24.452 1.00 63.50 98 VAL C O 1
ATOM 4911 N N . GLU C 1 72 ? 41.958 -20.921 22.424 1.00 68.89 99 GLU C N 1
ATOM 4912 C CA . GLU C 1 72 ? 42.667 -19.716 22.837 1.00 67.97 99 GLU C CA 1
ATOM 4913 C C . GLU C 1 72 ? 41.777 -18.478 22.912 1.00 67.48 99 GLU C C 1
ATOM 4914 O O . GLU C 1 72 ? 42.257 -17.347 22.883 1.00 69.19 99 GLU C O 1
ATOM 4920 N N . ALA C 1 73 ? 40.474 -18.708 23.001 1.00 58.09 100 ALA C N 1
ATOM 4921 C CA . ALA C 1 73 ? 39.504 -17.627 23.110 1.00 54.46 100 ALA C CA 1
ATOM 4922 C C . ALA C 1 73 ? 38.442 -17.930 24.152 1.00 53.23 100 ALA C C 1
ATOM 4923 O O . ALA C 1 73 ? 37.871 -17.023 24.754 1.00 53.25 100 ALA C O 1
ATOM 4925 N N . LEU C 1 74 ? 38.186 -19.217 24.357 1.00 51.66 101 LEU C N 1
ATOM 4926 C CA . LEU C 1 74 ? 37.235 -19.666 25.363 1.00 50.98 101 LEU C CA 1
ATOM 4927 C C . LEU C 1 74 ? 37.903 -19.755 26.728 1.00 54.02 101 LEU C C 1
ATOM 4928 O O . LEU C 1 74 ? 37.342 -19.322 27.734 1.00 55.02 101 LEU C O 1
ATOM 4933 N N . GLU C 1 75 ? 39.105 -20.323 26.757 1.00 69.22 102 GLU C N 1
ATOM 4934 C CA . GLU C 1 75 ? 39.881 -20.404 27.988 1.00 69.32 102 GLU C CA 1
ATOM 4935 C C . GLU C 1 75 ? 40.170 -19.009 28.519 1.00 69.73 102 GLU C C 1
ATOM 4936 O O . GLU C 1 75 ? 40.474 -18.832 29.697 1.00 72.09 102 GLU C O 1
ATOM 4942 N N . LYS C 1 76 ? 40.068 -18.021 27.640 1.00 70.26 103 LYS C N 1
ATOM 4943 C CA . LYS C 1 76 ? 40.468 -16.662 27.966 1.00 72.65 103 LYS C CA 1
ATOM 4944 C C . LYS C 1 76 ? 39.325 -15.859 28.578 1.00 74.70 103 LYS C C 1
ATOM 4945 O O . LYS C 1 76 ? 39.538 -15.047 29.477 1.00 78.11 103 LYS C O 1
ATOM 4951 N N . THR C 1 77 ? 38.110 -16.093 28.096 1.00 109.61 104 THR C N 1
ATOM 4952 C CA . THR C 1 77 ? 36.973 -15.278 28.505 1.00 116.81 104 THR C CA 1
ATOM 4953 C C . THR C 1 77 ? 35.859 -16.075 29.190 1.00 119.41 104 THR C C 1
ATOM 4954 O O . THR C 1 77 ? 35.013 -15.504 29.883 1.00 120.53 104 THR C O 1
ATOM 4958 N N . GLY C 1 78 ? 35.862 -17.391 29.007 1.00 64.49 105 GLY C N 1
ATOM 4959 C CA . GLY C 1 78 ? 34.740 -18.200 29.448 1.00 62.44 105 GLY C CA 1
ATOM 4960 C C . GLY C 1 78 ? 35.022 -19.251 30.503 1.00 58.05 105 GLY C C 1
ATOM 4961 O O . GLY C 1 78 ? 36.159 -19.433 30.934 1.00 55.54 105 GLY C O 1
ATOM 4962 N N . VAL C 1 79 ? 33.961 -19.945 30.911 1.00 54.14 106 VAL C N 1
ATOM 4963 C CA . VAL C 1 79 ? 34.044 -21.010 31.904 1.00 52.56 106 VAL C CA 1
ATOM 4964 C C . VAL C 1 79 ? 33.562 -22.341 31.335 1.00 51.13 106 VAL C C 1
ATOM 4965 O O . VAL C 1 79 ? 32.416 -22.466 30.904 1.00 49.36 106 VAL C O 1
ATOM 4969 N N . ALA C 1 80 ? 34.442 -23.334 31.337 1.00 68.11 107 ALA C N 1
ATOM 4970 C CA . ALA C 1 80 ? 34.086 -24.656 30.845 1.00 68.37 107 ALA C CA 1
ATOM 4971 C C . ALA C 1 80 ? 33.189 -25.374 31.844 1.00 68.47 107 ALA C C 1
ATOM 4972 O O . ALA C 1 80 ? 33.480 -25.415 33.039 1.00 70.44 107 ALA C O 1
ATOM 4974 N N . VAL C 1 81 ? 32.091 -25.934 31.348 1.00 57.72 108 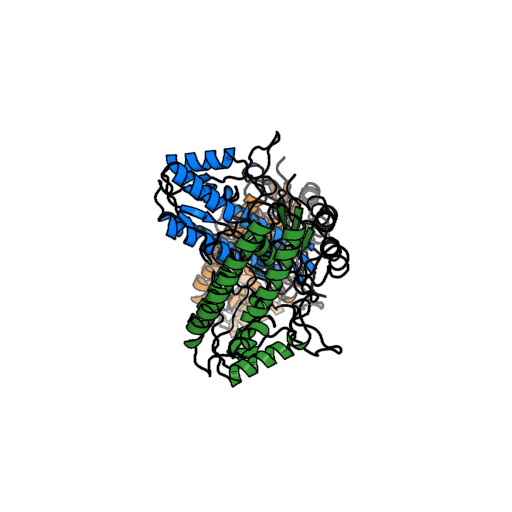VAL C N 1
ATOM 4975 C CA . VAL C 1 81 ? 31.177 -26.691 32.190 1.00 57.39 108 VAL C CA 1
ATOM 4976 C C . VAL C 1 81 ? 31.826 -28.001 32.606 1.00 59.10 108 VAL C C 1
ATOM 4977 O O . VAL C 1 81 ? 31.220 -28.812 33.303 1.00 61.01 108 VAL C O 1
ATOM 4981 N N . SER C 1 82 ? 33.065 -28.203 32.169 1.00 61.85 109 SER C N 1
ATOM 4982 C CA . SER C 1 82 ? 33.811 -29.410 32.499 1.00 67.11 109 SER C CA 1
ATOM 4983 C C . SER C 1 82 ? 34.952 -29.100 33.464 1.00 66.91 109 SER C C 1
ATOM 4984 O O . SER C 1 82 ? 35.923 -29.849 33.553 1.00 69.35 109 SER C O 1
ATOM 4987 N N . LYS C 1 83 ? 34.830 -27.993 34.187 1.00 57.41 110 LYS C N 1
ATOM 4988 C CA . LYS C 1 83 ? 35.894 -27.556 35.081 1.00 60.26 110 LYS C CA 1
ATOM 4989 C C . LYS C 1 83 ? 36.053 -28.470 36.294 1.00 61.60 110 LYS C C 1
ATOM 4990 O O . LYS C 1 83 ? 37.134 -28.560 36.874 1.00 64.85 110 LYS C O 1
ATOM 4996 N N . ASN C 1 84 ? 34.977 -29.150 36.673 1.00 52.64 111 ASN C N 1
ATOM 4997 C CA . ASN C 1 84 ? 34.997 -30.003 37.856 1.00 55.30 111 ASN C CA 1
ATOM 4998 C C . ASN C 1 84 ? 35.200 -31.480 37.549 1.00 55.47 111 ASN C C 1
ATOM 4999 O O . ASN C 1 84 ? 35.026 -32.333 38.419 1.00 57.36 111 ASN C O 1
ATOM 5004 N N . PHE C 1 85 ? 35.570 -31.779 36.311 1.00 48.99 112 PHE C N 1
ATOM 5005 C CA . PHE C 1 85 ? 35.860 -33.152 35.930 1.00 54.15 112 PHE C CA 1
ATOM 5006 C C . PHE C 1 85 ? 37.175 -33.613 36.550 1.00 58.61 112 PHE C C 1
ATOM 5007 O O . PHE C 1 85 ? 38.065 -32.804 36.818 1.00 55.12 112 PHE C O 1
ATOM 5015 N N . ASN C 1 86 ? 37.283 -34.916 36.786 1.00 69.27 113 ASN C N 1
ATOM 5016 C CA . ASN C 1 86 ? 38.515 -35.507 37.292 1.00 69.53 113 ASN C CA 1
ATOM 5017 C C . ASN C 1 86 ? 39.155 -36.398 36.235 1.00 71.82 113 ASN C C 1
ATOM 5018 O O . ASN C 1 86 ? 38.563 -36.654 35.188 1.00 71.99 113 ASN C O 1
ATOM 5023 N N . ALA C 1 87 ? 40.364 -36.871 36.513 1.00 103.40 114 ALA C N 1
ATOM 5024 C CA . ALA C 1 87 ? 41.086 -37.711 35.565 1.00 106.75 114 ALA C CA 1
ATOM 5025 C C . ALA C 1 87 ? 40.283 -38.950 35.175 1.00 108.53 114 ALA C C 1
ATOM 5026 O O . ALA C 1 87 ? 40.044 -39.198 33.992 1.00 106.23 114 ALA C O 1
ATOM 5028 N N . LYS C 1 88 ? 39.864 -39.718 36.176 1.00 171.49 115 LYS C N 1
ATOM 5029 C CA . LYS C 1 88 ? 39.150 -40.971 35.940 1.00 171.42 115 LYS C CA 1
ATOM 5030 C C . LYS C 1 88 ? 37.822 -40.763 35.215 1.00 166.28 115 LYS C C 1
ATOM 5031 O O . LYS C 1 88 ? 37.266 -41.699 34.641 1.00 163.94 115 LYS C O 1
ATOM 5037 N N . ASP C 1 89 ? 37.316 -39.535 35.248 1.00 88.94 116 ASP C N 1
ATOM 5038 C CA . ASP C 1 89 ? 36.100 -39.195 34.520 1.00 91.05 116 ASP C CA 1
ATOM 5039 C C . ASP C 1 89 ? 36.382 -39.191 33.026 1.00 88.48 116 ASP C C 1
ATOM 5040 O O . ASP C 1 89 ? 35.528 -39.550 32.217 1.00 86.22 116 ASP C O 1
ATOM 5045 N N . LEU C 1 90 ? 37.596 -38.784 32.673 1.00 78.86 117 LEU C N 1
ATOM 5046 C CA . LEU C 1 90 ? 37.963 -38.559 31.283 1.00 78.06 117 LEU C CA 1
ATOM 5047 C C . LEU C 1 90 ? 38.132 -39.841 30.478 1.00 79.92 117 LEU C C 1
ATOM 5048 O O . LEU C 1 90 ? 38.491 -40.891 31.010 1.00 85.22 117 LEU C O 1
ATOM 5053 N N . ASN C 1 91 ? 37.862 -39.730 29.183 1.00 72.75 118 ASN C N 1
ATOM 5054 C CA . ASN C 1 91 ? 38.144 -40.785 28.224 1.00 74.48 118 ASN C CA 1
ATOM 5055 C C . ASN C 1 91 ? 39.352 -40.363 27.391 1.00 79.25 118 ASN C C 1
ATOM 5056 O O . ASN C 1 91 ? 39.394 -39.241 26.888 1.00 77.68 118 ASN C O 1
ATOM 5061 N N . THR C 1 92 ? 40.340 -41.243 27.247 1.00 80.06 119 THR C N 1
ATOM 5062 C CA . THR C 1 92 ? 41.584 -40.857 26.580 1.00 87.95 119 THR C CA 1
ATOM 5063 C C . THR C 1 92 ? 42.099 -41.881 25.567 1.00 98.68 119 THR C C 1
ATOM 5064 O O . THR C 1 92 ? 42.297 -43.050 25.897 1.00 100.17 119 THR C O 1
ATOM 5068 N N . MET C 1 93 ? 42.319 -41.430 24.334 1.00 157.03 120 MET C N 1
ATOM 5069 C CA . MET C 1 93 ? 42.937 -42.262 23.307 1.00 169.66 120 MET C CA 1
ATOM 5070 C C . MET C 1 93 ? 44.377 -41.801 23.129 1.00 172.27 120 MET C C 1
ATOM 5071 O O . MET C 1 93 ? 44.764 -40.756 23.653 1.00 165.94 120 MET C O 1
ATOM 5076 N N . ASP C 1 94 ? 45.168 -42.568 22.388 1.00 107.55 121 ASP C N 1
ATOM 5077 C CA . ASP C 1 94 ? 46.611 -42.344 22.364 1.00 115.41 121 ASP C CA 1
ATOM 5078 C C . ASP C 1 94 ? 47.178 -42.002 20.990 1.00 132.90 121 ASP C C 1
ATOM 5079 O O . ASP C 1 94 ? 48.320 -41.553 20.887 1.00 140.45 121 ASP C O 1
ATOM 5084 N N . GLU C 1 95 ? 46.389 -42.214 19.942 1.00 151.05 122 GLU C N 1
ATOM 5085 C CA . GLU C 1 95 ? 46.860 -42.009 18.574 1.00 172.79 122 GLU C CA 1
ATOM 5086 C C . GLU C 1 95 ? 47.792 -40.802 18.435 1.00 189.01 122 GLU C C 1
ATOM 5087 O O . GLU C 1 95 ? 47.561 -39.752 19.034 1.00 182.02 122 GLU C O 1
ATOM 5093 N N . ASP C 1 96 ? 48.853 -40.975 17.652 1.00 340.17 123 ASP C N 1
ATOM 5094 C CA . ASP C 1 96 ? 49.771 -39.890 17.305 1.00 345.64 123 ASP C CA 1
ATOM 5095 C C . ASP C 1 96 ? 50.408 -39.197 18.512 1.00 342.01 123 ASP C C 1
ATOM 5096 O O . ASP C 1 96 ? 50.569 -37.976 18.521 1.00 349.26 123 ASP C O 1
ATOM 5101 N N . GLY C 1 97 ? 50.731 -39.931 19.573 1.00 251.68 124 GLY C N 1
ATOM 5102 C CA . GLY C 1 97 ? 51.514 -39.394 20.691 1.00 230.96 124 GLY C CA 1
ATOM 5103 C C . GLY C 1 97 ? 51.201 -38.149 21.542 1.00 219.04 124 GLY C C 1
ATOM 5104 O O . GLY C 1 97 ? 51.784 -37.083 21.344 1.00 223.73 124 GLY C O 1
ATOM 5105 N N . GLU C 1 98 ? 50.281 -38.311 22.492 1.00 178.76 125 GLU C N 1
ATOM 5106 C CA . GLU C 1 98 ? 50.144 -37.587 23.756 1.00 159.90 125 GLU C CA 1
ATOM 5107 C C . GLU C 1 98 ? 48.701 -38.052 23.927 1.00 146.98 125 GLU C C 1
ATOM 5108 O O . GLU C 1 98 ? 47.932 -38.083 22.966 1.00 148.10 125 GLU C O 1
ATOM 5114 N N . GLU C 1 99 ? 48.335 -38.412 25.153 1.00 148.14 126 GLU C N 1
ATOM 5115 C CA . GLU C 1 99 ? 46.966 -38.830 25.435 1.00 139.01 126 GLU C CA 1
ATOM 5116 C C . GLU C 1 99 ? 45.979 -37.703 25.158 1.00 130.09 126 GLU C C 1
ATOM 5117 O O . GLU C 1 99 ? 45.963 -36.687 25.854 1.00 121.85 126 GLU C O 1
ATOM 5123 N N . ILE C 1 100 ? 45.162 -37.891 24.129 1.00 139.53 127 ILE C N 1
ATOM 5124 C CA . ILE C 1 100 ? 44.127 -36.928 23.780 1.00 133.24 127 ILE C CA 1
ATOM 5125 C C . ILE C 1 100 ? 42.832 -37.263 24.517 1.00 129.02 127 ILE C C 1
ATOM 5126 O O . ILE C 1 100 ? 42.530 -38.433 24.752 1.00 132.62 127 ILE C O 1
ATOM 5131 N N . VAL C 1 101 ? 42.075 -36.233 24.885 1.00 106.29 128 VAL C N 1
ATOM 5132 C CA . VAL C 1 101 ? 40.854 -36.411 25.668 1.00 99.84 128 VAL C CA 1
ATOM 5133 C C . VAL C 1 101 ? 39.593 -36.457 24.802 1.00 93.41 128 VAL C C 1
ATOM 5134 O O . VAL C 1 101 ? 39.470 -35.722 23.823 1.00 93.29 128 VAL C O 1
ATOM 5138 N N . ASP C 1 102 ? 38.662 -37.331 25.174 1.00 74.85 129 ASP C N 1
ATOM 5139 C CA . ASP C 1 102 ? 37.377 -37.441 24.492 1.00 69.16 129 ASP C CA 1
ATOM 5140 C C . ASP C 1 102 ? 36.404 -36.394 25.033 1.00 67.83 129 ASP C C 1
ATOM 5141 O O . ASP C 1 102 ? 35.996 -36.459 26.192 1.00 68.40 129 ASP C O 1
ATOM 5146 N N . PRO C 1 103 ? 36.030 -35.423 24.187 1.00 61.84 130 PRO C N 1
ATOM 5147 C CA . PRO C 1 103 ? 35.184 -34.298 24.596 1.00 59.52 130 PRO C CA 1
ATOM 5148 C C . PRO C 1 103 ? 33.720 -34.686 24.772 1.00 56.37 130 PRO C C 1
ATOM 5149 O O . PRO C 1 103 ? 32.990 -33.997 25.483 1.00 54.99 130 PRO C O 1
ATOM 5153 N N . HIS C 1 104 ? 33.303 -35.774 24.133 1.00 71.46 131 HIS C N 1
ATOM 5154 C CA . HIS C 1 104 ? 31.903 -36.188 24.140 1.00 70.43 131 HIS C CA 1
ATOM 5155 C C . HIS C 1 104 ? 31.473 -36.733 25.495 1.00 69.38 131 HIS C C 1
ATOM 5156 O O . HIS C 1 104 ? 31.100 -37.898 25.613 1.00 68.54 131 HIS C O 1
ATOM 5163 N N . PHE C 1 105 ? 31.511 -35.878 26.509 1.00 75.61 132 PHE C N 1
ATOM 5164 C CA . PHE C 1 105 ? 31.218 -36.288 27.875 1.00 77.23 132 PHE C CA 1
ATOM 5165 C C . PHE C 1 105 ? 29.721 -36.306 28.173 1.00 75.80 132 PHE C C 1
ATOM 5166 O O . PHE C 1 105 ? 29.277 -36.969 29.109 1.00 76.45 132 PHE C O 1
ATOM 5174 N N . TRP C 1 106 ? 28.948 -35.568 27.383 1.00 62.35 133 TRP C N 1
ATOM 5175 C CA . TRP C 1 106 ? 27.522 -35.404 27.654 1.00 60.38 133 TRP C CA 1
ATOM 5176 C C . TRP C 1 106 ? 26.729 -36.704 27.546 1.00 57.75 133 TRP C C 1
ATOM 5177 O O . TRP C 1 106 ? 25.618 -36.802 28.065 1.00 58.73 133 TRP C O 1
ATOM 5188 N N . PHE C 1 107 ? 27.296 -37.700 26.874 1.00 69.37 134 PHE C N 1
ATOM 5189 C CA . PHE C 1 107 ? 26.628 -38.992 26.751 1.00 72.28 134 PHE C CA 1
ATOM 5190 C C . PHE C 1 107 ? 26.820 -39.844 28.004 1.00 75.06 134 PHE C C 1
ATOM 5191 O O . PHE C 1 107 ? 26.314 -40.963 28.096 1.00 75.36 134 PHE C O 1
ATOM 5199 N N . SER C 1 108 ? 27.554 -39.296 28.965 1.00 67.78 135 SER C N 1
ATOM 5200 C CA . SER C 1 108 ? 27.611 -39.853 30.307 1.00 64.49 135 SER C CA 1
ATOM 5201 C C . SER C 1 108 ? 26.772 -38.955 31.205 1.00 62.16 135 SER C C 1
ATOM 5202 O O . SER C 1 108 ? 27.271 -37.976 31.753 1.00 62.03 135 SER C O 1
ATOM 5205 N N . ILE C 1 109 ? 25.490 -39.284 31.331 1.00 48.96 136 ILE C N 1
ATOM 5206 C CA . ILE C 1 109 ? 24.554 -38.477 32.110 1.00 49.17 136 ILE C CA 1
ATOM 5207 C C . ILE C 1 109 ? 25.181 -37.930 33.390 1.00 48.42 136 ILE C C 1
ATOM 5208 O O . ILE C 1 109 ? 25.084 -36.734 33.665 1.00 48.35 136 ILE C O 1
ATOM 5213 N N . PRO C 1 110 ? 25.832 -38.803 34.176 1.00 44.63 137 PRO C N 1
ATOM 5214 C CA . PRO C 1 110 ? 26.535 -38.335 35.370 1.00 42.02 137 PRO C CA 1
ATOM 5215 C C . PRO C 1 110 ? 27.375 -37.104 35.062 1.00 46.85 137 PRO C C 1
ATOM 5216 O O . PRO C 1 110 ? 27.196 -36.057 35.684 1.00 46.61 137 PRO C O 1
ATOM 5220 N N . LEU C 1 111 ? 28.280 -37.237 34.100 1.00 56.11 138 LEU C N 1
ATOM 5221 C CA . LEU C 1 111 ? 29.123 -36.127 33.681 1.00 54.97 138 LEU C CA 1
ATOM 5222 C C . LEU C 1 111 ? 28.296 -34.922 33.249 1.00 55.07 138 LEU C C 1
ATOM 5223 O O . LEU C 1 111 ? 28.642 -33.784 33.564 1.00 55.93 138 LEU C O 1
ATOM 5228 N N . TYR C 1 112 ? 27.204 -35.166 32.532 1.00 55.36 139 TYR C N 1
ATOM 5229 C CA . TYR C 1 112 ? 26.349 -34.067 32.099 1.00 58.39 139 TYR C CA 1
ATOM 5230 C C . TYR C 1 112 ? 25.717 -33.382 33.306 1.00 58.42 139 TYR C C 1
ATOM 5231 O O . TYR C 1 112 ? 25.582 -32.158 33.340 1.00 56.93 139 TYR C O 1
ATOM 5240 N N . LYS C 1 113 ? 25.336 -34.178 34.299 1.00 63.23 140 LYS C N 1
ATOM 5241 C CA . LYS C 1 113 ? 24.824 -33.635 35.548 1.00 66.42 140 LYS C CA 1
ATOM 5242 C C . LYS C 1 113 ? 25.902 -32.789 36.213 1.00 65.60 140 LYS C C 1
ATOM 5243 O O . LYS C 1 113 ? 25.606 -31.825 36.919 1.00 64.16 140 LYS C O 1
ATOM 5249 N N . SER C 1 114 ? 27.157 -33.157 35.978 1.00 56.46 141 SER C N 1
ATOM 5250 C CA . SER C 1 114 ? 28.285 -32.411 36.516 1.00 55.47 141 SER C CA 1
ATOM 5251 C C . SER C 1 114 ? 28.424 -31.073 35.803 1.00 58.05 141 SER C C 1
ATOM 5252 O O . SER C 1 114 ? 28.786 -30.068 36.415 1.00 60.30 141 SER C O 1
ATOM 5255 N N . ALA C 1 115 ? 28.134 -31.066 34.505 1.00 57.63 142 ALA C N 1
ATOM 5256 C CA . ALA C 1 115 ? 28.178 -29.840 33.717 1.00 57.95 142 ALA C CA 1
ATOM 5257 C C . ALA C 1 115 ? 27.025 -28.923 34.104 1.00 58.03 142 ALA C C 1
ATOM 5258 O O . ALA C 1 115 ? 27.207 -27.720 34.293 1.00 56.95 142 ALA C O 1
ATOM 5260 N N . VAL C 1 116 ? 25.839 -29.510 34.219 1.00 50.79 143 VAL C N 1
ATOM 5261 C CA . VAL C 1 116 ? 24.647 -28.788 34.641 1.00 52.95 143 VAL C CA 1
ATOM 5262 C C . VAL C 1 116 ? 24.922 -27.976 35.902 1.00 55.22 143 VAL C C 1
ATOM 5263 O O . VAL C 1 116 ? 24.511 -26.819 36.013 1.00 54.99 143 VAL C O 1
ATOM 5267 N N . ALA C 1 117 ? 25.626 -28.589 36.847 1.00 61.47 144 ALA C N 1
ATOM 5268 C CA . ALA C 1 117 ? 25.922 -27.950 38.124 1.00 61.71 144 ALA C CA 1
ATOM 5269 C C . ALA C 1 117 ? 26.739 -26.676 37.951 1.00 62.25 144 ALA C C 1
ATOM 5270 O O . ALA C 1 117 ? 26.425 -25.646 38.547 1.00 63.31 144 ALA C O 1
ATOM 5272 N N . VAL C 1 118 ? 27.788 -26.753 37.138 1.00 55.43 145 VAL C N 1
ATOM 5273 C CA . VAL C 1 118 ? 28.645 -25.599 36.883 1.00 56.04 145 VAL C CA 1
ATOM 5274 C C . VAL C 1 118 ? 27.853 -24.449 36.269 1.00 57.16 145 VAL C C 1
ATOM 5275 O O . VAL C 1 118 ? 27.975 -23.303 36.699 1.00 56.18 145 VAL C O 1
ATOM 5279 N N . ALA C 1 119 ? 27.044 -24.763 35.262 1.00 57.76 146 ALA C N 1
ATOM 5280 C CA . ALA C 1 119 ? 26.196 -23.763 34.626 1.00 56.16 146 ALA C CA 1
ATOM 5281 C C . ALA C 1 119 ? 25.276 -23.134 35.663 1.00 58.17 146 ALA C C 1
ATOM 5282 O O . ALA C 1 119 ? 25.073 -21.920 35.682 1.00 57.40 146 ALA C O 1
ATOM 5284 N N . SER C 1 120 ? 24.727 -23.980 36.526 1.00 58.20 147 SER C N 1
ATOM 5285 C CA . SER C 1 120 ? 23.853 -23.536 37.599 1.00 59.11 147 SER C CA 1
ATOM 5286 C C . SER C 1 120 ? 24.499 -22.421 38.414 1.00 59.01 147 SER C C 1
ATOM 5287 O O . SER C 1 120 ? 24.000 -21.298 38.456 1.00 58.68 147 SER C O 1
ATOM 5290 N N . GLU C 1 121 ? 25.620 -22.739 39.050 1.00 73.28 148 GLU C N 1
ATOM 5291 C CA . GLU C 1 121 ? 26.278 -21.817 39.967 1.00 76.24 148 GLU C CA 1
ATOM 5292 C C . GLU C 1 121 ? 26.743 -20.529 39.293 1.00 74.12 148 GLU C C 1
ATOM 5293 O O . GLU C 1 121 ? 26.701 -19.458 39.895 1.00 77.12 148 GLU C O 1
ATOM 5299 N N . GLU C 1 122 ? 27.187 -20.634 38.045 1.00 64.54 149 GLU C N 1
ATOM 5300 C CA . GLU C 1 122 ? 27.615 -19.457 37.297 1.00 66.00 149 GLU C CA 1
ATOM 5301 C C . GLU C 1 122 ? 26.446 -18.517 37.034 1.00 67.79 149 GLU C C 1
ATOM 5302 O O . GLU C 1 122 ? 26.579 -17.299 37.147 1.00 67.54 149 GLU C O 1
ATOM 5308 N N . LEU C 1 123 ? 25.302 -19.090 36.681 1.00 58.75 150 LEU C N 1
ATOM 5309 C CA . LEU C 1 123 ? 24.090 -18.308 36.479 1.00 58.82 150 LEU C CA 1
ATOM 5310 C C . LEU C 1 123 ? 23.626 -17.691 37.795 1.00 61.53 150 LEU C C 1
ATOM 5311 O O . LEU C 1 123 ? 23.243 -16.524 37.839 1.00 63.86 150 LEU C O 1
ATOM 5316 N N . GLN C 1 124 ? 23.662 -18.481 38.865 1.00 71.55 151 GLN C N 1
ATOM 5317 C CA . GLN C 1 124 ? 23.312 -17.984 40.190 1.00 70.57 151 GLN C CA 1
ATOM 5318 C C . GLN C 1 124 ? 24.212 -16.813 40.545 1.00 70.58 151 GLN C C 1
ATOM 5319 O O . GLN C 1 124 ? 23.743 -15.775 41.008 1.00 72.84 151 GLN C O 1
ATOM 5325 N N . LYS C 1 125 ? 25.510 -16.992 40.328 1.00 55.17 152 LYS C N 1
ATOM 5326 C CA . LYS C 1 125 ? 26.481 -15.938 40.578 1.00 57.03 152 LYS C CA 1
ATOM 5327 C C . LYS C 1 125 ? 26.150 -14.704 39.750 1.00 61.11 152 LYS C C 1
ATOM 5328 O O . LYS C 1 125 ? 26.469 -13.580 40.132 1.00 63.58 152 LYS C O 1
ATOM 5334 N N . LEU C 1 126 ? 25.505 -14.924 38.611 1.00 91.84 153 LEU C N 1
ATOM 5335 C CA . LEU C 1 126 ? 25.137 -13.831 37.724 1.00 93.56 153 LEU C CA 1
ATOM 5336 C C . LEU C 1 126 ? 23.876 -13.136 38.224 1.00 92.85 153 LEU C C 1
ATOM 5337 O O . LEU C 1 126 ? 23.811 -11.908 38.275 1.00 95.27 153 LEU C O 1
ATOM 5342 N N . LEU C 1 127 ? 22.878 -13.930 38.596 1.00 69.96 154 LEU C N 1
ATOM 5343 C CA . LEU C 1 127 ? 21.622 -13.402 39.115 1.00 73.98 154 LEU C CA 1
ATOM 5344 C C . LEU C 1 127 ? 21.445 -13.750 40.588 1.00 75.41 154 LEU C C 1
ATOM 5345 O O . LEU C 1 127 ? 20.784 -14.735 40.921 1.00 75.21 154 LEU C O 1
ATOM 5350 N N . PRO C 1 128 ? 22.036 -12.941 41.476 1.00 63.48 155 PRO C N 1
ATOM 5351 C CA . PRO C 1 128 ? 21.892 -13.165 42.917 1.00 65.44 155 PRO C CA 1
ATOM 5352 C C . PRO C 1 128 ? 20.420 -13.175 43.307 1.00 66.74 155 PRO C C 1
ATOM 5353 O O . PRO C 1 128 ? 20.019 -13.900 44.218 1.00 66.98 155 PRO C O 1
ATOM 5357 N N . ALA C 1 129 ? 19.626 -12.374 42.605 1.00 103.11 156 ALA C N 1
ATOM 5358 C CA . ALA C 1 129 ? 18.199 -12.266 42.877 1.00 103.91 156 ALA C CA 1
ATOM 5359 C C . ALA C 1 129 ? 17.469 -13.569 42.578 1.00 104.49 156 ALA C C 1
ATOM 5360 O O . ALA C 1 129 ? 16.660 -14.036 43.380 1.00 105.75 156 ALA C O 1
ATOM 5362 N N . LYS C 1 130 ? 17.759 -14.154 41.421 1.00 86.20 157 LYS C N 1
ATOM 536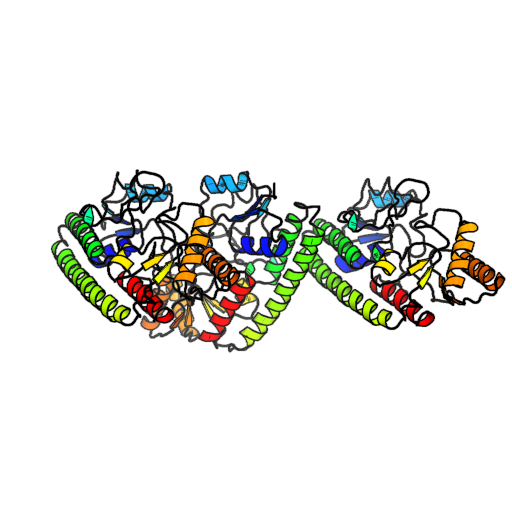3 C CA . LYS C 1 130 ? 17.084 -15.377 40.998 1.00 85.19 157 LYS C CA 1
ATOM 5364 C C . LYS C 1 130 ? 17.892 -16.628 41.332 1.00 81.06 157 LYS C C 1
ATOM 5365 O O . LYS C 1 130 ? 17.639 -17.699 40.784 1.00 77.53 157 LYS C O 1
ATOM 5371 N N . ALA C 1 131 ? 18.854 -16.485 42.239 1.00 129.37 158 ALA C N 1
ATOM 5372 C CA . ALA C 1 131 ? 19.721 -17.593 42.628 1.00 126.50 158 ALA C CA 1
ATOM 5373 C C . ALA C 1 131 ? 18.930 -18.807 43.116 1.00 126.65 158 ALA C C 1
ATOM 5374 O O . ALA C 1 131 ? 19.052 -19.899 42.561 1.00 124.09 158 ALA C O 1
ATOM 5376 N N . GLU C 1 132 ? 18.122 -18.614 44.154 1.00 86.30 159 GLU C N 1
ATOM 5377 C CA . GLU C 1 132 ? 17.318 -19.702 44.699 1.00 85.12 159 GLU C CA 1
ATOM 5378 C C . GLU C 1 132 ? 16.380 -20.281 43.643 1.00 83.34 159 GLU C C 1
ATOM 5379 O O . GLU C 1 132 ? 16.264 -21.499 43.509 1.00 82.25 159 GLU C O 1
ATOM 5385 N N . MET C 1 133 ? 15.717 -19.405 42.893 1.00 67.51 160 MET C N 1
ATOM 5386 C CA . MET C 1 133 ? 14.836 -19.840 41.813 1.00 65.28 160 MET C CA 1
ATOM 5387 C C . MET C 1 133 ? 15.581 -20.755 40.851 1.00 64.61 160 MET C C 1
ATOM 5388 O O . MET C 1 133 ? 15.068 -21.795 40.441 1.00 60.54 160 MET C O 1
ATOM 5393 N N . ILE C 1 134 ? 16.796 -20.355 40.492 1.00 74.40 161 ILE C N 1
ATOM 5394 C CA . ILE C 1 134 ? 17.649 -21.168 39.636 1.00 71.06 161 ILE C CA 1
ATOM 5395 C C . ILE C 1 134 ? 17.955 -22.503 40.300 1.00 72.37 161 ILE C C 1
ATOM 5396 O O . ILE C 1 134 ? 17.861 -23.551 39.668 1.00 71.26 161 ILE C O 1
ATOM 5401 N N . GLN C 1 135 ? 18.325 -22.455 41.576 1.00 57.89 162 GLN C N 1
ATOM 5402 C CA . GLN C 1 135 ? 18.565 -23.669 42.343 1.00 54.75 162 GLN C CA 1
ATOM 5403 C C . GLN C 1 135 ? 17.371 -24.599 42.203 1.00 55.20 162 GLN C C 1
ATOM 5404 O O . GLN C 1 135 ? 17.521 -25.768 41.851 1.00 53.05 162 GLN C O 1
ATOM 5410 N N . LYS C 1 136 ? 16.186 -24.061 42.482 1.00 67.33 163 LYS C N 1
ATOM 5411 C CA . LYS C 1 136 ? 14.934 -24.806 42.381 1.00 66.74 163 LYS C CA 1
ATOM 5412 C C . LYS C 1 136 ? 14.788 -25.424 40.996 1.00 63.81 163 LYS C C 1
ATOM 5413 O O . LYS C 1 136 ? 14.411 -26.587 40.857 1.00 63.19 163 LYS C O 1
ATOM 5419 N N . ASN C 1 137 ? 15.098 -24.636 39.973 1.00 64.13 164 ASN C N 1
ATOM 5420 C CA . ASN C 1 137 ? 15.048 -25.113 38.598 1.00 63.18 164 ASN C CA 1
ATOM 5421 C C . ASN C 1 137 ? 16.118 -26.163 38.324 1.00 62.20 164 ASN C C 1
ATOM 5422 O O . ASN C 1 137 ? 15.881 -27.130 37.603 1.00 59.11 164 ASN C O 1
ATOM 5427 N N . THR C 1 138 ? 17.297 -25.963 38.903 1.00 60.34 165 THR C N 1
ATOM 5428 C CA . THR C 1 138 ? 18.404 -26.894 38.737 1.00 57.41 165 THR C CA 1
ATOM 5429 C C . THR C 1 138 ? 18.028 -28.276 39.253 1.00 60.14 165 THR C C 1
ATOM 5430 O O . THR C 1 138 ? 18.145 -29.270 38.537 1.00 59.64 165 THR C O 1
ATOM 5434 N N . GLU C 1 139 ? 17.569 -28.329 40.500 1.00 76.68 166 GLU C N 1
ATOM 5435 C CA . GLU C 1 139 ? 17.192 -29.590 41.127 1.00 77.10 166 GLU C CA 1
ATOM 5436 C C . GLU C 1 139 ? 16.193 -30.359 40.275 1.00 75.72 166 GLU C C 1
ATOM 5437 O O . GLU C 1 139 ? 16.345 -31.561 40.056 1.00 76.06 166 GLU C O 1
ATOM 5443 N N . LYS C 1 140 ? 15.166 -29.661 39.805 1.00 52.79 167 LYS C N 1
ATOM 5444 C CA . LYS C 1 140 ? 14.159 -30.276 38.954 1.00 52.27 167 LYS C CA 1
ATOM 5445 C C . LYS C 1 140 ? 14.817 -30.957 37.757 1.00 55.97 167 LYS C C 1
ATOM 5446 O O . LYS C 1 140 ? 14.648 -32.158 37.546 1.00 53.11 167 LYS C O 1
ATOM 5452 N N . TYR C 1 141 ? 15.579 -30.187 36.984 1.00 68.92 168 TYR C N 1
ATOM 5453 C CA . TYR C 1 141 ? 16.255 -30.719 35.805 1.00 66.11 168 TYR C CA 1
ATOM 5454 C C . TYR C 1 141 ? 17.205 -31.856 36.172 1.00 68.33 168 TYR C C 1
ATOM 5455 O O . TYR C 1 141 ? 17.226 -32.893 35.509 1.00 69.03 168 TYR C O 1
ATOM 5464 N N . GLN C 1 142 ? 17.990 -31.658 37.229 1.00 54.70 169 GLN C N 1
ATOM 5465 C CA . GLN C 1 142 ? 18.858 -32.714 37.733 1.00 54.27 169 GLN C CA 1
ATOM 5466 C C . GLN C 1 142 ? 18.041 -33.983 37.920 1.00 54.74 169 GLN C C 1
ATOM 5467 O O . GLN C 1 142 ? 18.457 -35.067 37.516 1.00 54.99 169 GLN C O 1
ATOM 5473 N N . ALA C 1 143 ? 16.868 -33.835 38.526 1.00 70.04 170 ALA C N 1
ATOM 5474 C CA . ALA C 1 143 ? 15.977 -34.964 38.750 1.00 72.36 170 ALA C CA 1
ATOM 5475 C C . ALA C 1 143 ? 15.530 -35.564 37.426 1.00 74.04 170 ALA C C 1
ATOM 5476 O O . ALA C 1 143 ? 15.403 -36.781 37.297 1.00 75.38 170 ALA C O 1
ATOM 5478 N N . GLN C 1 144 ? 15.294 -34.702 36.442 1.00 64.73 171 GLN C N 1
ATOM 5479 C CA . GLN C 1 144 ? 14.850 -35.141 35.125 1.00 63.42 171 GLN C CA 1
ATOM 5480 C C . GLN C 1 144 ? 15.934 -35.938 34.411 1.00 66.39 171 GLN C C 1
ATOM 5481 O O . GLN C 1 144 ? 15.645 -36.917 33.723 1.00 66.63 171 GLN C O 1
ATOM 5487 N N . LEU C 1 145 ? 17.182 -35.510 34.578 1.00 67.74 172 LEU C N 1
ATOM 5488 C CA . LEU C 1 145 ? 18.315 -36.236 34.023 1.00 66.76 172 LEU C CA 1
ATOM 5489 C C . LEU C 1 145 ? 18.432 -37.598 34.696 1.00 68.69 172 LEU C C 1
ATOM 5490 O O . LEU C 1 145 ? 18.854 -38.575 34.078 1.00 67.71 172 LEU C O 1
ATOM 5495 N N . ASP C 1 146 ? 18.053 -37.655 35.969 1.00 60.86 173 ASP C N 1
ATOM 5496 C CA . ASP C 1 146 ? 18.042 -38.910 36.709 1.00 62.18 173 ASP C CA 1
ATOM 5497 C C . ASP C 1 146 ? 17.057 -39.883 36.077 1.00 61.59 173 ASP C C 1
ATOM 5498 O O . ASP C 1 146 ? 17.434 -40.978 35.658 1.00 63.73 173 ASP C O 1
ATOM 5503 N N . ASP C 1 147 ? 15.794 -39.476 36.011 1.00 55.27 174 ASP C N 1
ATOM 5504 C CA . ASP C 1 147 ? 14.757 -40.287 35.389 1.00 61.11 174 ASP C CA 1
ATOM 5505 C C . ASP C 1 147 ? 15.211 -40.735 34.008 1.00 64.23 174 ASP C C 1
ATOM 5506 O O . ASP C 1 147 ? 14.949 -41.863 33.589 1.00 66.50 174 ASP C O 1
ATOM 5511 N N . LEU C 1 148 ? 15.897 -39.838 33.308 1.00 77.52 175 LEU C N 1
ATOM 5512 C CA . LEU C 1 148 ? 16.424 -40.129 31.983 1.00 79.06 175 LEU C CA 1
ATOM 5513 C C . LEU C 1 148 ? 17.343 -41.345 32.013 1.00 82.03 175 LEU C C 1
ATOM 5514 O O . LEU C 1 148 ? 17.193 -42.267 31.211 1.00 84.76 175 LEU C O 1
ATOM 5519 N N . HIS C 1 149 ? 18.291 -41.342 32.944 1.00 70.15 176 HIS C N 1
ATOM 5520 C CA . HIS C 1 149 ? 19.247 -42.437 33.056 1.00 73.47 176 HIS C CA 1
ATOM 5521 C C . HIS C 1 149 ? 18.537 -43.780 33.181 1.00 78.89 176 HIS C C 1
ATOM 5522 O O . HIS C 1 149 ? 18.937 -44.763 32.559 1.00 79.54 176 HIS C O 1
ATOM 5529 N N . ALA C 1 150 ? 17.478 -43.813 33.983 1.00 69.18 177 ALA C N 1
ATOM 5530 C CA . ALA C 1 150 ? 16.707 -45.034 34.181 1.00 73.41 177 ALA C CA 1
ATOM 5531 C C . ALA C 1 150 ? 15.972 -45.434 32.906 1.00 79.36 177 ALA C C 1
ATOM 5532 O O . ALA C 1 150 ? 15.828 -46.620 32.606 1.00 79.01 177 ALA C O 1
ATOM 5534 N N . TRP C 1 151 ? 15.509 -44.437 32.159 1.00 169.89 178 TRP C N 1
ATOM 5535 C CA . TRP C 1 151 ? 14.791 -44.680 30.914 1.00 170.97 178 TRP C CA 1
ATOM 5536 C C . TRP C 1 151 ? 15.703 -45.325 29.876 1.00 171.41 178 TRP C C 1
ATOM 5537 O O . TRP C 1 151 ? 15.324 -46.299 29.225 1.00 168.16 178 TRP C O 1
ATOM 5548 N N . VAL C 1 152 ? 16.905 -44.777 29.727 1.00 73.36 179 VAL C N 1
ATOM 5549 C CA . VAL C 1 152 ? 17.877 -45.316 28.785 1.00 70.65 179 VAL C CA 1
ATOM 5550 C C . VAL C 1 152 ? 18.153 -46.779 29.098 1.00 67.48 179 VAL C C 1
ATOM 5551 O O . VAL C 1 152 ? 18.109 -47.633 28.214 1.00 63.86 179 VAL C O 1
ATOM 5555 N N . GLU C 1 153 ? 18.437 -47.054 30.366 1.00 102.78 180 GLU C N 1
ATOM 5556 C CA . GLU C 1 153 ? 18.686 -48.414 30.826 1.00 104.49 180 GLU C CA 1
ATOM 5557 C C . GLU C 1 153 ? 17.562 -49.351 30.395 1.00 103.10 180 GLU C C 1
ATOM 5558 O O . GLU C 1 153 ? 17.781 -50.280 29.618 1.00 98.81 180 GLU C O 1
ATOM 5564 N N . LYS C 1 154 ? 16.360 -49.097 30.903 1.00 82.00 181 LYS C N 1
ATOM 5565 C CA . LYS C 1 154 ? 15.205 -49.936 30.599 1.00 82.77 181 LYS C CA 1
ATOM 5566 C C . LYS C 1 154 ? 14.968 -50.035 29.097 1.00 78.85 181 LYS C C 1
ATOM 5567 O O . LYS C 1 154 ? 14.492 -51.054 28.600 1.00 72.98 181 LYS C O 1
ATOM 5573 N N . GLU C 1 155 ? 15.309 -48.971 28.379 1.00 97.01 182 GLU C N 1
ATOM 5574 C CA . GLU C 1 155 ? 15.114 -48.931 26.937 1.00 96.74 182 GLU C CA 1
ATOM 5575 C C . GLU C 1 155 ? 16.143 -49.807 26.227 1.00 91.55 182 GLU C C 1
ATOM 5576 O O . GLU C 1 155 ? 15.811 -50.556 25.309 1.00 88.00 182 GLU C O 1
ATOM 5582 N N . LEU C 1 156 ? 17.392 -49.708 26.664 1.00 64.70 183 LEU C N 1
ATOM 5583 C CA . LEU C 1 156 ? 18.487 -50.447 26.048 1.00 61.24 183 LEU C CA 1
ATOM 5584 C C . LEU C 1 156 ? 18.503 -51.911 26.463 1.00 60.29 183 LEU C C 1
ATOM 5585 O O . LEU C 1 156 ? 19.031 -52.761 25.746 1.00 54.91 183 LEU C O 1
ATOM 5590 N N . SER C 1 157 ? 17.923 -52.198 27.623 1.00 70.37 184 SER C N 1
ATOM 5591 C CA . SER C 1 157 ? 17.932 -53.548 28.175 1.00 67.91 184 SER C CA 1
ATOM 5592 C C . SER C 1 157 ? 17.326 -54.560 27.213 1.00 65.00 184 SER C C 1
ATOM 5593 O O . SER C 1 157 ? 17.436 -55.766 27.423 1.00 65.89 184 SER C O 1
ATOM 5596 N N . VAL C 1 158 ? 16.687 -54.066 26.159 1.00 62.92 185 VAL C N 1
ATOM 5597 C CA . VAL C 1 158 ? 16.014 -54.937 25.207 1.00 62.17 185 VAL C CA 1
ATOM 5598 C C . VAL C 1 158 ? 16.948 -55.410 24.095 1.00 62.24 185 VAL C C 1
ATOM 5599 O O . VAL C 1 158 ? 16.601 -56.309 23.330 1.00 63.56 185 VAL C O 1
ATOM 5603 N N . ILE C 1 159 ? 18.129 -54.805 24.006 1.00 68.90 186 ILE C N 1
ATOM 5604 C CA . ILE C 1 159 ? 19.089 -55.162 22.963 1.00 65.81 186 ILE C CA 1
ATOM 5605 C C . ILE C 1 159 ? 20.031 -56.279 23.408 1.00 64.43 186 ILE C C 1
ATOM 5606 O O . ILE C 1 159 ? 20.692 -56.164 24.439 1.00 64.32 186 ILE C O 1
ATOM 5611 N N . PRO C 1 160 ? 20.093 -57.365 22.619 1.00 65.04 187 PRO C N 1
ATOM 5612 C CA . PRO C 1 160 ? 20.921 -58.542 22.905 1.00 63.41 187 PRO C CA 1
ATOM 5613 C C . PRO C 1 160 ? 22.386 -58.183 23.122 1.00 62.14 187 PRO C C 1
ATOM 5614 O O . PRO C 1 160 ? 22.868 -57.193 22.578 1.00 62.25 187 PRO C O 1
ATOM 5618 N N . LYS C 1 161 ? 23.085 -58.993 23.909 1.00 55.87 188 LYS C N 1
ATOM 5619 C CA . LYS C 1 161 ? 24.476 -58.727 24.245 1.00 53.70 188 LYS C CA 1
ATOM 5620 C C . LYS C 1 161 ? 25.364 -58.753 23.003 1.00 54.67 188 LYS C C 1
ATOM 5621 O O . LYS C 1 161 ? 26.266 -57.928 22.859 1.00 57.18 188 LYS C O 1
ATOM 5627 N N . GLU C 1 162 ? 25.102 -59.701 22.108 1.00 62.70 189 GLU C N 1
ATOM 5628 C CA . GLU C 1 162 ? 25.865 -59.813 20.871 1.00 63.90 189 GLU C CA 1
ATOM 5629 C C . GLU C 1 162 ? 25.544 -58.652 19.943 1.00 64.26 189 GLU C C 1
ATOM 5630 O O . GLU C 1 162 ? 26.311 -58.342 19.034 1.00 68.65 189 GLU C O 1
ATOM 5636 N N . SER C 1 163 ? 24.403 -58.014 20.175 1.00 68.82 190 SER C N 1
ATOM 5637 C CA . SER C 1 163 ? 23.962 -56.912 19.330 1.00 74.55 190 SER C CA 1
ATOM 5638 C C . SER C 1 163 ? 24.218 -55.553 19.982 1.00 79.26 190 SER C C 1
ATOM 5639 O O . SER C 1 163 ? 23.614 -54.548 19.604 1.00 76.08 190 SER C O 1
ATOM 5642 N N . ARG C 1 164 ? 25.119 -55.531 20.960 1.00 94.61 191 ARG C N 1
ATOM 5643 C CA . ARG C 1 164 ? 25.489 -54.289 21.631 1.00 94.56 191 ARG C CA 1
ATOM 5644 C C . ARG C 1 164 ? 26.700 -53.644 20.965 1.00 97.25 191 ARG C C 1
ATOM 5645 O O . ARG C 1 164 ? 27.651 -53.242 21.636 1.00 100.96 191 ARG C O 1
ATOM 5653 N N . TYR C 1 165 ? 26.657 -53.550 19.641 1.00 67.12 192 TYR C N 1
ATOM 5654 C CA . TYR C 1 165 ? 27.746 -52.951 18.881 1.00 71.51 192 TYR C CA 1
ATOM 5655 C C . TYR C 1 165 ? 27.253 -51.784 18.038 1.00 72.47 192 TYR C C 1
ATOM 5656 O O . TYR C 1 165 ? 26.497 -51.966 17.085 1.00 71.21 192 TYR C O 1
ATOM 5665 N N . LEU C 1 166 ? 27.690 -50.584 18.401 1.00 74.15 193 LEU C N 1
ATOM 5666 C CA . LEU C 1 166 ? 27.260 -49.367 17.728 1.00 71.41 193 LEU C CA 1
ATOM 5667 C C . LEU C 1 166 ? 28.321 -48.871 16.752 1.00 73.31 193 LEU C C 1
ATOM 5668 O O . LEU C 1 166 ? 29.492 -48.744 17.109 1.00 74.22 193 LEU C O 1
ATOM 5673 N N . VAL C 1 167 ? 27.907 -48.594 15.520 1.00 80.38 194 VAL C N 1
ATOM 5674 C CA . VAL C 1 167 ? 28.813 -48.057 14.512 1.00 77.98 194 VAL C CA 1
ATOM 5675 C C . VAL C 1 167 ? 28.415 -46.639 14.135 1.00 75.66 194 VAL C C 1
ATOM 5676 O O . VAL C 1 167 ? 27.294 -46.396 13.694 1.00 73.42 194 VAL C O 1
ATOM 5680 N N . THR C 1 168 ? 29.341 -45.704 14.309 1.00 53.81 195 THR C N 1
ATOM 5681 C CA . THR C 1 168 ? 29.066 -44.303 14.028 1.00 51.90 195 THR C CA 1
ATOM 5682 C C . THR C 1 168 ? 30.195 -43.691 13.211 1.00 52.15 195 THR C C 1
ATOM 5683 O O . THR C 1 168 ? 31.312 -44.206 13.210 1.00 55.17 195 THR C O 1
ATOM 5687 N N . PRO C 1 169 ? 29.903 -42.588 12.508 1.00 56.25 196 PRO C N 1
ATOM 5688 C CA . PRO C 1 169 ? 30.873 -41.884 11.663 1.00 55.08 196 PRO C CA 1
ATOM 5689 C C . PRO C 1 169 ? 32.194 -41.595 12.370 1.00 56.93 196 PRO C C 1
ATOM 5690 O O . PRO C 1 169 ? 33.246 -41.647 11.735 1.00 58.83 196 PRO C O 1
ATOM 5694 N N . HIS C 1 170 ? 32.142 -41.292 13.662 1.00 53.41 197 HIS C N 1
ATOM 5695 C CA . HIS C 1 170 ? 33.362 -41.024 14.413 1.00 56.57 197 HIS C CA 1
ATOM 5696 C C . HIS C 1 170 ? 33.168 -41.255 15.904 1.00 56.43 197 HIS C C 1
ATOM 5697 O O . HIS C 1 170 ? 32.046 -41.220 16.409 1.00 54.69 197 HIS C O 1
ATOM 5704 N N . ASP C 1 171 ? 34.273 -41.490 16.603 1.00 89.24 198 ASP C N 1
ATOM 5705 C CA . ASP C 1 171 ? 34.237 -41.708 18.042 1.00 91.16 198 ASP C CA 1
ATOM 5706 C C . ASP C 1 171 ? 33.629 -40.540 18.805 1.00 88.63 198 ASP C C 1
ATOM 5707 O O . ASP C 1 171 ? 34.251 -39.488 18.950 1.00 89.43 198 ASP C O 1
ATOM 5712 N N . ALA C 1 172 ? 32.409 -40.734 19.289 1.00 55.47 199 ALA C N 1
ATOM 5713 C CA . ALA C 1 172 ? 31.705 -39.694 20.023 1.00 57.01 199 ALA C CA 1
ATOM 5714 C C . ALA C 1 172 ? 30.776 -40.280 21.078 1.00 57.66 199 ALA C C 1
ATOM 5715 O O . ALA C 1 172 ? 30.146 -39.549 21.839 1.00 58.58 199 ALA C O 1
ATOM 5717 N N . PHE C 1 173 ? 30.699 -41.606 21.123 1.00 66.21 200 PHE C N 1
ATOM 5718 C CA . PHE C 1 173 ? 29.783 -42.285 22.031 1.00 65.30 200 PHE C CA 1
ATOM 5719 C C . PHE C 1 173 ? 30.516 -43.174 23.026 1.00 67.55 200 PHE C C 1
ATOM 5720 O O . PHE C 1 173 ? 29.925 -44.084 23.606 1.00 68.01 200 PHE C O 1
ATOM 5728 N N . ASN C 1 174 ? 31.805 -42.915 23.219 1.00 63.70 201 ASN C N 1
ATOM 5729 C CA . ASN C 1 174 ? 32.601 -43.703 24.153 1.00 64.80 201 ASN C CA 1
ATOM 5730 C C . ASN C 1 174 ? 32.056 -43.626 25.570 1.00 61.55 201 ASN C C 1
ATOM 5731 O O . ASN C 1 174 ? 32.013 -44.625 26.284 1.00 62.18 201 ASN C O 1
ATOM 5736 N N . TYR C 1 175 ? 31.640 -42.432 25.972 1.00 63.66 202 TYR C N 1
ATOM 5737 C CA . TYR C 1 175 ? 31.031 -42.246 27.278 1.00 65.51 202 TYR C CA 1
ATOM 5738 C C . 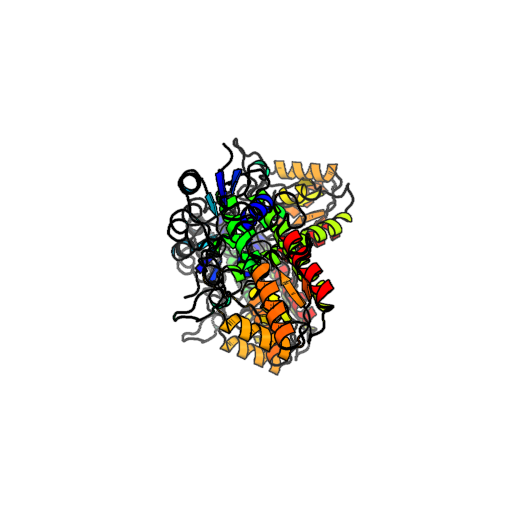TYR C 1 175 ? 29.690 -42.963 27.318 1.00 68.49 202 TYR C C 1
ATOM 5739 O O . TYR C 1 175 ? 29.281 -43.484 28.355 1.00 71.24 202 TYR C O 1
ATOM 5748 N N . PHE C 1 176 ? 29.014 -42.988 26.175 1.00 53.66 203 PHE C N 1
ATOM 5749 C CA . PHE C 1 176 ? 27.737 -43.675 26.052 1.00 49.69 203 PHE C CA 1
ATOM 5750 C C . PHE C 1 176 ? 27.919 -45.175 26.237 1.00 52.24 203 PHE C C 1
ATOM 5751 O O . PHE C 1 176 ? 27.354 -45.773 27.154 1.00 52.60 203 PHE C O 1
ATOM 5759 N N . ALA C 1 177 ? 28.711 -45.776 25.356 1.00 63.39 204 ALA C N 1
ATOM 5760 C CA . ALA C 1 177 ? 28.992 -47.202 25.423 1.00 66.10 204 ALA C CA 1
ATOM 5761 C C . ALA C 1 177 ? 29.450 -47.593 26.820 1.00 66.61 204 ALA C C 1
ATOM 5762 O O . ALA C 1 177 ? 29.033 -48.618 27.359 1.00 66.00 204 ALA C O 1
ATOM 5764 N N . ALA C 1 178 ? 30.306 -46.761 27.401 1.00 72.89 205 ALA C N 1
ATOM 5765 C CA . ALA C 1 178 ? 30.828 -47.004 28.737 1.00 74.26 205 ALA C CA 1
ATOM 5766 C C . ALA C 1 178 ? 29.706 -47.081 29.766 1.00 77.98 205 ALA C C 1
ATOM 5767 O O . ALA C 1 178 ? 29.748 -47.901 30.682 1.00 82.49 205 ALA C O 1
ATOM 5769 N N . SER C 1 179 ? 28.701 -46.227 29.609 1.00 67.31 206 SER C N 1
ATOM 5770 C CA . SER C 1 179 ? 27.614 -46.145 30.579 1.00 67.65 206 SER C CA 1
ATOM 5771 C C . SER C 1 179 ? 26.590 -47.268 30.437 1.00 68.70 206 SER C C 1
ATOM 5772 O O . SER C 1 179 ? 25.831 -47.541 31.368 1.00 72.57 206 SER C O 1
ATOM 5775 N N . TYR C 1 180 ? 26.567 -47.919 29.279 1.00 61.83 207 TYR C N 1
ATOM 5776 C CA . TYR C 1 180 ? 25.545 -48.926 29.012 1.00 64.72 207 TYR C CA 1
ATOM 5777 C C . TYR C 1 180 ? 26.102 -50.203 28.397 1.00 62.95 207 TYR C C 1
ATOM 5778 O O . TYR C 1 180 ? 25.492 -50.780 27.500 1.00 63.34 207 TYR C O 1
ATOM 5787 N N . ASP C 1 181 ? 27.255 -50.645 28.887 1.00 77.31 208 ASP C N 1
ATOM 5788 C CA . ASP C 1 181 ? 27.868 -51.875 28.404 1.00 80.29 208 ASP C CA 1
ATOM 5789 C C . ASP C 1 181 ? 27.727 -51.994 26.893 1.00 79.88 208 ASP C C 1
ATOM 5790 O O . ASP C 1 181 ? 26.949 -52.808 26.396 1.00 81.22 208 ASP C O 1
ATOM 5795 N N . PHE C 1 182 ? 28.478 -51.175 26.167 1.00 77.51 209 PHE C N 1
ATOM 5796 C CA . PHE C 1 182 ? 28.405 -51.163 24.712 1.00 80.61 209 PHE C CA 1
ATOM 5797 C C . PHE C 1 182 ? 29.786 -51.136 24.072 1.00 84.07 209 PHE C C 1
ATOM 5798 O O . PHE C 1 182 ? 30.776 -50.787 24.715 1.00 84.43 209 PHE C O 1
ATOM 5806 N N . THR C 1 183 ? 29.842 -51.509 22.798 1.00 141.82 210 THR C N 1
ATOM 5807 C CA . THR C 1 183 ? 31.082 -51.456 22.034 1.00 144.38 210 THR C CA 1
ATOM 5808 C C . THR C 1 183 ? 30.922 -50.538 20.829 1.00 142.47 210 THR C C 1
ATOM 5809 O O . THR C 1 183 ? 30.057 -50.757 19.980 1.00 142.28 210 THR C O 1
ATOM 5813 N N . LEU C 1 184 ? 31.759 -49.508 20.759 1.00 130.42 211 LEU C N 1
ATOM 5814 C CA . LEU C 1 184 ? 31.656 -48.513 19.698 1.00 126.38 211 LEU C CA 1
ATOM 5815 C C . LEU C 1 184 ? 32.816 -48.575 18.711 1.00 126.80 211 LEU C C 1
ATOM 5816 O O . LEU C 1 184 ? 33.985 -48.573 19.101 1.00 123.51 211 LEU C O 1
ATOM 5821 N N . TYR C 1 185 ? 32.478 -48.626 17.429 1.00 88.55 212 TYR C N 1
ATOM 5822 C CA . TYR C 1 185 ? 33.471 -48.549 16.369 1.00 88.96 212 TYR C CA 1
ATOM 5823 C C . TYR C 1 185 ? 33.207 -47.314 15.518 1.00 86.57 212 TYR C C 1
ATOM 5824 O O . TYR C 1 185 ? 32.069 -46.855 15.411 1.00 82.95 212 TYR C O 1
ATOM 5833 N N . ALA C 1 186 ? 34.262 -46.777 14.918 1.00 61.03 213 ALA C N 1
ATOM 5834 C CA . ALA C 1 186 ? 34.132 -45.606 14.062 1.00 54.87 213 ALA C CA 1
ATOM 5835 C C . ALA C 1 186 ? 35.316 -45.492 13.112 1.00 56.57 213 ALA C C 1
ATOM 5836 O O . ALA C 1 186 ? 36.461 -45.704 13.510 1.00 55.54 213 ALA C O 1
ATOM 5838 N N . PRO C 1 187 ? 35.038 -45.160 11.844 1.00 83.48 214 PRO C N 1
ATOM 5839 C CA . PRO C 1 187 ? 36.082 -44.980 10.832 1.00 84.46 214 PRO C CA 1
ATOM 5840 C C . PRO C 1 187 ? 36.922 -43.742 11.122 1.00 83.25 214 PRO C C 1
ATOM 5841 O O . PRO C 1 187 ? 37.974 -43.555 10.510 1.00 84.86 214 PRO C O 1
ATOM 5845 N N . GLN C 1 188 ? 36.456 -42.907 12.046 1.00 63.95 215 GLN C N 1
ATOM 5846 C CA . GLN C 1 188 ? 37.202 -41.719 12.440 1.00 63.91 215 GLN C CA 1
ATOM 5847 C C . GLN C 1 188 ? 37.333 -41.617 13.955 1.00 62.90 215 GLN C C 1
ATOM 5848 O O . GLN C 1 188 ? 36.492 -42.122 14.697 1.00 62.77 215 GLN C O 1
ATOM 5854 N N . GLY C 1 189 ? 38.396 -40.958 14.403 1.00 77.95 216 GLY C N 1
ATOM 5855 C CA . GLY C 1 189 ? 38.669 -40.819 15.820 1.00 77.84 216 GLY C CA 1
ATOM 5856 C C . GLY C 1 189 ? 37.656 -39.966 16.557 1.00 77.48 216 GLY C C 1
ATOM 5857 O O . GLY C 1 189 ? 36.494 -39.874 16.165 1.00 75.22 216 GLY C O 1
ATOM 5858 N N . VAL C 1 190 ? 38.108 -39.337 17.635 1.00 56.62 217 VAL C N 1
ATOM 5859 C CA . VAL C 1 190 ? 37.234 -38.538 18.482 1.00 54.11 217 VAL C CA 1
ATOM 5860 C C . VAL C 1 190 ? 36.900 -37.195 17.838 1.00 54.41 217 VAL C C 1
ATOM 5861 O O . VAL C 1 190 ? 35.762 -36.730 17.906 1.00 49.96 217 VAL C O 1
ATOM 5865 N N . SER C 1 191 ? 37.895 -36.578 17.208 1.00 72.00 218 SER C N 1
ATOM 5866 C CA . SER C 1 191 ? 37.687 -35.308 16.527 1.00 73.92 218 SER C CA 1
ATOM 5867 C C . SER C 1 191 ? 37.420 -35.539 15.048 1.00 74.11 218 SER C C 1
ATOM 5868 O O . SER C 1 191 ? 37.957 -36.470 14.445 1.00 73.37 218 SER C O 1
ATOM 5871 N N . THR C 1 192 ? 36.584 -34.687 14.469 1.00 68.28 219 THR C N 1
ATOM 5872 C CA . THR C 1 192 ? 36.212 -34.812 13.069 1.00 68.67 219 THR C CA 1
ATOM 5873 C C . THR C 1 192 ? 37.147 -33.995 12.186 1.00 75.28 219 THR C C 1
ATOM 5874 O O . THR C 1 192 ? 36.922 -33.866 10.983 1.00 74.92 219 THR C O 1
ATOM 5878 N N . ASP C 1 193 ? 38.198 -33.448 12.789 1.00 81.97 220 ASP C N 1
ATOM 5879 C CA . ASP C 1 193 ? 39.144 -32.604 12.067 1.00 83.08 220 ASP C CA 1
ATOM 5880 C C . ASP C 1 193 ? 40.297 -33.415 11.478 1.00 82.99 220 ASP C C 1
ATOM 5881 O O . ASP C 1 193 ? 41.464 -33.153 11.769 1.00 82.92 220 ASP C O 1
ATOM 5886 N N . SER C 1 194 ? 39.964 -34.395 10.645 1.00 89.07 221 SER C N 1
ATOM 5887 C CA . SER C 1 194 ? 40.971 -35.242 10.016 1.00 87.71 221 SER C CA 1
ATOM 5888 C C . SER C 1 194 ? 40.391 -36.018 8.839 1.00 92.07 221 SER C C 1
ATOM 5889 O O . SER C 1 194 ? 39.193 -36.298 8.794 1.00 91.70 221 SER C O 1
ATOM 5892 N N . GLU C 1 195 ? 41.251 -36.362 7.888 1.00 121.62 222 GLU C N 1
ATOM 5893 C CA . GLU C 1 195 ? 40.838 -37.142 6.730 1.00 118.31 222 GLU C CA 1
ATOM 5894 C C . GLU C 1 195 ? 40.425 -38.547 7.151 1.00 119.06 222 GLU C C 1
ATOM 5895 O O . GLU C 1 195 ? 41.101 -39.185 7.958 1.00 118.36 222 GLU C O 1
ATOM 5901 N N . VAL C 1 196 ? 39.311 -39.024 6.607 1.00 79.31 223 VAL C N 1
ATOM 5902 C CA . VAL C 1 196 ? 38.811 -40.352 6.947 1.00 80.72 223 VAL C CA 1
ATOM 5903 C C . VAL C 1 196 ? 39.762 -41.435 6.434 1.00 79.22 223 VAL C C 1
ATOM 5904 O O . VAL C 1 196 ? 39.766 -41.766 5.248 1.00 81.35 223 VAL C O 1
ATOM 5908 N N . ALA C 1 197 ? 40.569 -41.977 7.341 1.00 91.93 224 ALA C N 1
ATOM 5909 C CA . ALA C 1 197 ? 41.597 -42.951 6.985 1.00 90.88 224 ALA C CA 1
ATOM 5910 C C . ALA C 1 197 ? 41.024 -44.179 6.284 1.00 89.42 224 ALA C C 1
ATOM 5911 O O . ALA C 1 197 ? 40.003 -44.727 6.698 1.00 91.10 224 ALA C O 1
ATOM 5913 N N . ASN C 1 198 ? 41.696 -44.606 5.220 1.00 73.43 225 ASN C N 1
ATOM 5914 C CA . ASN C 1 198 ? 41.273 -45.774 4.461 1.00 74.98 225 ASN C CA 1
ATOM 5915 C C . ASN C 1 198 ? 41.480 -47.072 5.236 1.00 74.21 225 ASN C C 1
ATOM 5916 O O . ASN C 1 198 ? 40.731 -48.032 5.062 1.00 74.42 225 ASN C O 1
ATOM 5921 N N . SER C 1 199 ? 42.494 -47.091 6.095 1.00 75.08 226 SER C N 1
ATOM 5922 C CA . SER C 1 199 ? 42.788 -48.266 6.909 1.00 76.82 226 SER C CA 1
ATOM 5923 C C . SER C 1 199 ? 41.794 -48.420 8.060 1.00 77.96 226 SER C C 1
ATOM 5924 O O . SER C 1 199 ? 41.486 -49.536 8.478 1.00 76.26 226 SER C O 1
ATOM 5927 N N . ASP C 1 200 ? 41.300 -47.297 8.571 1.00 84.23 227 ASP C N 1
ATOM 5928 C CA . ASP C 1 200 ? 40.304 -47.318 9.637 1.00 81.27 227 ASP C CA 1
ATOM 5929 C C . ASP C 1 200 ? 38.953 -47.773 9.102 1.00 81.68 227 ASP C C 1
ATOM 5930 O O . ASP C 1 200 ? 38.194 -48.446 9.798 1.00 80.16 227 ASP C O 1
ATOM 5935 N N . MET C 1 201 ? 38.656 -47.393 7.863 1.00 78.86 228 MET C N 1
ATOM 5936 C CA . MET C 1 201 ? 37.448 -47.850 7.191 1.00 77.70 228 MET C CA 1
ATOM 5937 C C . MET C 1 201 ? 37.431 -49.370 7.150 1.00 77.41 228 MET C C 1
ATOM 5938 O O . MET C 1 201 ? 36.482 -50.004 7.608 1.00 75.47 228 MET C O 1
ATOM 5943 N N . ILE C 1 202 ? 38.495 -49.945 6.598 1.00 90.75 229 ILE C N 1
ATOM 5944 C CA . ILE C 1 202 ? 38.645 -51.392 6.526 1.00 90.47 229 ILE C CA 1
ATOM 5945 C C . ILE C 1 202 ? 38.579 -51.996 7.918 1.00 88.10 229 ILE C C 1
ATOM 5946 O O . ILE C 1 202 ? 37.853 -52.961 8.157 1.00 85.79 229 ILE C O 1
ATOM 5951 N N . GLU C 1 203 ? 39.356 -51.421 8.831 1.00 90.91 230 GLU C N 1
ATOM 5952 C CA . GLU C 1 203 ? 39.356 -51.846 10.222 1.00 92.37 230 GLU C CA 1
ATOM 5953 C C . GLU C 1 203 ? 37.922 -51.982 10.707 1.00 90.86 230 GLU C C 1
ATOM 5954 O O . GLU C 1 203 ? 37.544 -52.993 11.296 1.00 89.93 230 GLU C O 1
ATOM 5960 N N . THR C 1 204 ? 37.126 -50.952 10.442 1.00 80.01 231 THR C N 1
ATOM 5961 C CA . THR C 1 204 ? 35.719 -50.953 10.809 1.00 77.80 231 THR C CA 1
ATOM 5962 C C . THR C 1 204 ? 34.979 -52.054 10.060 1.00 77.03 231 THR C C 1
ATOM 5963 O O . THR C 1 204 ? 34.196 -52.801 10.647 1.00 76.31 231 THR C O 1
ATOM 5967 N N . VAL C 1 205 ? 35.235 -52.152 8.759 1.00 68.16 232 VAL C N 1
ATOM 5968 C CA . VAL C 1 205 ? 34.621 -53.185 7.936 1.00 68.73 232 VAL C CA 1
ATOM 5969 C C . VAL C 1 205 ? 34.811 -54.555 8.569 1.00 68.24 232 VAL C C 1
ATOM 5970 O O . VAL C 1 205 ? 33.841 -55.236 8.899 1.00 67.01 232 VAL C O 1
ATOM 5974 N N . ASN C 1 206 ? 36.068 -54.948 8.739 1.00 64.46 233 ASN C N 1
ATOM 5975 C CA . ASN C 1 206 ? 36.397 -56.235 9.334 1.00 65.42 233 ASN C CA 1
ATOM 5976 C C . ASN C 1 206 ? 35.685 -56.447 10.665 1.00 66.27 233 ASN C C 1
ATOM 5977 O O . ASN C 1 206 ? 35.227 -57.548 10.964 1.00 64.08 233 ASN C O 1
ATOM 5982 N N . LEU C 1 207 ? 35.593 -55.385 11.458 1.00 85.32 234 LEU C N 1
ATOM 5983 C CA . LEU C 1 207 ? 34.897 -55.446 12.738 1.00 86.25 234 LEU C CA 1
ATOM 5984 C C . LEU C 1 207 ? 33.427 -55.800 12.549 1.00 83.72 234 LEU C C 1
ATOM 5985 O O . LEU C 1 207 ? 32.882 -56.632 13.275 1.00 85.58 234 LEU C O 1
ATOM 5990 N N . ILE C 1 208 ? 32.789 -55.166 11.572 1.00 50.88 235 ILE C N 1
ATOM 5991 C CA . ILE C 1 208 ? 31.404 -55.474 11.245 1.00 51.19 235 ILE C CA 1
ATOM 5992 C C . ILE C 1 208 ? 31.271 -56.949 10.900 1.00 53.05 235 ILE C C 1
ATOM 5993 O O . ILE C 1 208 ? 30.305 -57.606 11.285 1.00 50.40 235 ILE C O 1
ATOM 5998 N N . ILE C 1 209 ? 32.257 -57.461 10.170 1.00 87.22 236 ILE C N 1
ATOM 5999 C CA . ILE C 1 209 ? 32.255 -58.849 9.727 1.00 87.19 236 ILE C CA 1
ATOM 6000 C C . ILE C 1 209 ? 32.472 -59.796 10.896 1.00 86.35 236 ILE C C 1
ATOM 6001 O O . ILE C 1 209 ? 31.900 -60.884 10.945 1.00 87.64 236 ILE C O 1
ATOM 6006 N N . ASP C 1 210 ? 33.309 -59.374 11.835 1.00 72.39 237 ASP C N 1
ATOM 6007 C CA . ASP C 1 210 ? 33.632 -60.193 12.993 1.00 74.70 237 ASP C CA 1
ATOM 6008 C C . ASP C 1 210 ? 32.420 -60.381 13.896 1.00 73.71 237 ASP C C 1
ATOM 6009 O O . ASP C 1 210 ? 32.247 -61.437 14.503 1.00 74.92 237 ASP C O 1
ATOM 6014 N N . HIS C 1 211 ? 31.578 -59.357 13.975 1.00 79.46 238 HIS C N 1
ATOM 6015 C CA . HIS C 1 211 ? 30.436 -59.382 14.882 1.00 79.85 238 HIS C CA 1
ATOM 6016 C C . HIS C 1 211 ? 29.097 -59.437 14.153 1.00 79.24 238 HIS C C 1
ATOM 6017 O O . HIS C 1 211 ? 28.042 -59.353 14.782 1.00 79.59 238 HIS C O 1
ATOM 6024 N N . ASN C 1 212 ? 29.143 -59.582 12.832 1.00 75.33 239 ASN C N 1
ATOM 6025 C CA . ASN C 1 212 ? 27.925 -59.664 12.038 1.00 75.44 239 ASN C CA 1
ATOM 6026 C C . ASN C 1 212 ? 26.946 -58.576 12.458 1.00 78.43 239 ASN C C 1
ATOM 6027 O O . ASN C 1 212 ? 25.806 -58.857 12.825 1.00 79.31 239 ASN C O 1
ATOM 6032 N N . ILE C 1 213 ? 27.406 -57.331 12.402 1.00 102.84 240 ILE C N 1
ATOM 6033 C CA . ILE C 1 213 ? 26.664 -56.204 12.962 1.00 103.37 240 ILE C CA 1
ATOM 6034 C C . ILE C 1 213 ? 25.342 -55.916 12.248 1.00 107.30 240 ILE C C 1
ATOM 6035 O O . ILE C 1 213 ? 24.314 -55.717 12.896 1.00 107.57 240 ILE C O 1
ATOM 6040 N N . LYS C 1 214 ? 25.378 -55.887 10.920 1.00 96.28 241 LYS C N 1
ATOM 6041 C CA . LYS C 1 214 ? 24.168 -55.722 10.115 1.00 96.28 241 LYS C CA 1
ATOM 6042 C C . LYS C 1 214 ? 23.550 -54.324 10.194 1.00 94.07 241 LYS C C 1
ATOM 6043 O O . LYS C 1 214 ? 22.469 -54.094 9.651 1.00 94.95 241 LYS C O 1
ATOM 6049 N N . ALA C 1 215 ? 24.228 -53.394 10.864 1.00 68.97 242 ALA C N 1
ATOM 6050 C CA . ALA C 1 215 ? 23.712 -52.031 10.992 1.00 66.72 242 ALA C CA 1
ATOM 6051 C C . ALA C 1 215 ? 24.786 -51.004 11.351 1.00 65.48 242 ALA C C 1
ATOM 6052 O O . ALA C 1 215 ? 25.534 -51.183 12.310 1.00 65.01 242 ALA C O 1
ATOM 6054 N N . ILE C 1 216 ? 24.850 -49.924 10.575 1.00 61.33 243 ILE C N 1
ATOM 6055 C CA . ILE C 1 216 ? 25.764 -48.821 10.856 1.00 62.30 243 ILE C CA 1
ATOM 6056 C C . ILE C 1 216 ? 24.998 -47.501 10.913 1.00 60.64 243 ILE C C 1
ATOM 6057 O O . ILE C 1 216 ? 24.126 -47.250 10.087 1.00 63.72 243 ILE C O 1
ATOM 6062 N N . PHE C 1 217 ? 25.327 -46.657 11.886 1.00 61.72 244 PHE C N 1
ATOM 6063 C CA . PHE C 1 217 ? 24.535 -45.458 12.151 1.00 62.24 244 PHE C CA 1
ATOM 6064 C C . PHE C 1 217 ? 25.079 -44.170 11.537 1.00 63.32 244 PHE C C 1
ATOM 6065 O O . PHE C 1 217 ? 26.236 -44.100 11.123 1.00 62.03 244 PHE C O 1
ATOM 6073 N N . THR C 1 218 ? 24.219 -43.154 11.493 1.00 73.32 245 THR C N 1
ATOM 6074 C CA . THR C 1 218 ? 24.532 -41.879 10.856 1.00 76.36 245 THR C CA 1
ATOM 6075 C C . THR C 1 218 ? 24.202 -40.698 11.766 1.00 73.71 245 THR C C 1
ATOM 6076 O O . THR C 1 218 ? 23.204 -40.715 12.484 1.00 74.52 245 THR C O 1
ATOM 6080 N N . GLU C 1 219 ? 25.048 -39.673 11.728 1.00 57.99 246 GLU C N 1
ATOM 6081 C CA . GLU C 1 219 ? 24.853 -38.481 12.545 1.00 57.03 246 GLU C CA 1
ATOM 6082 C C . GLU C 1 219 ? 24.548 -37.254 11.689 1.00 60.55 246 GLU C C 1
ATOM 6083 O O . GLU C 1 219 ? 24.834 -37.231 10.492 1.00 64.21 246 GLU C O 1
ATOM 6089 N N . SER C 1 220 ? 23.978 -36.230 12.319 1.00 57.09 247 SER C N 1
ATOM 6090 C CA . SER C 1 220 ? 23.508 -35.045 11.607 1.00 57.45 247 SER C CA 1
ATOM 6091 C C . SER C 1 220 ? 24.608 -34.030 11.314 1.00 54.16 247 SER C C 1
ATOM 6092 O O . SER C 1 220 ? 24.388 -33.065 10.583 1.00 54.24 247 SER C O 1
ATOM 6095 N N . THR C 1 221 ? 25.789 -34.243 11.881 1.00 58.84 248 THR C N 1
ATOM 6096 C CA . THR C 1 221 ? 26.856 -33.255 11.769 1.00 59.91 248 THR C CA 1
ATOM 6097 C C . THR C 1 221 ? 27.926 -33.616 10.740 1.00 59.22 248 THR C C 1
ATOM 6098 O O . THR C 1 221 ? 28.831 -32.824 10.481 1.00 59.21 248 THR C O 1
ATOM 6102 N N . THR C 1 222 ? 27.823 -34.802 10.150 1.00 83.82 249 THR C N 1
ATOM 6103 C CA . THR C 1 222 ? 28.793 -35.215 9.138 1.00 86.42 249 THR C CA 1
ATOM 6104 C C . THR C 1 222 ? 28.146 -35.686 7.838 1.00 92.17 249 THR C C 1
ATOM 6105 O O . THR C 1 222 ? 26.922 -35.761 7.725 1.00 90.49 249 THR C O 1
ATOM 6109 N N . ASN C 1 223 ? 28.991 -36.004 6.862 1.00 70.83 250 ASN C N 1
ATOM 6110 C CA . ASN C 1 223 ? 28.545 -36.374 5.526 1.00 66.25 250 ASN C CA 1
ATOM 6111 C C . ASN C 1 223 ? 28.202 -37.860 5.417 1.00 65.99 250 ASN C C 1
ATOM 6112 O O . ASN C 1 223 ? 29.097 -38.704 5.379 1.00 68.36 250 ASN C O 1
ATOM 6117 N N . PRO C 1 224 ? 26.900 -38.179 5.351 1.00 48.65 251 PRO C N 1
ATOM 6118 C CA . PRO C 1 224 ? 26.374 -39.550 5.328 1.00 48.17 251 PRO C CA 1
ATOM 6119 C C . PRO C 1 224 ? 27.082 -40.473 4.336 1.00 48.49 251 PRO C C 1
ATOM 6120 O O . PRO C 1 224 ? 26.993 -41.692 4.474 1.00 49.00 251 PRO C O 1
ATOM 6124 N N . GLU C 1 225 ? 27.767 -39.900 3.351 1.00 58.80 252 GLU C N 1
ATOM 6125 C CA . GLU C 1 225 ? 28.445 -40.692 2.333 1.00 57.23 252 GLU C CA 1
ATOM 6126 C C . GLU C 1 225 ? 29.432 -41.660 2.961 1.00 55.75 252 GLU C C 1
ATOM 6127 O O . GLU C 1 225 ? 29.476 -42.833 2.605 1.00 55.76 252 GLU C O 1
ATOM 6133 N N . ARG C 1 226 ? 30.226 -41.156 3.896 1.00 61.75 253 ARG C N 1
ATOM 6134 C CA . ARG C 1 226 ? 31.223 -41.974 4.567 1.00 63.00 253 ARG C CA 1
ATOM 6135 C C . ARG C 1 226 ? 30.636 -43.306 5.013 1.00 62.80 253 ARG C C 1
ATOM 6136 O O . ARG C 1 226 ? 31.285 -44.345 4.905 1.00 63.50 253 ARG C O 1
ATOM 6144 N N . MET C 1 227 ? 29.404 -43.273 5.511 1.00 69.42 254 MET C N 1
ATOM 6145 C CA . MET C 1 227 ? 28.750 -44.483 5.995 1.00 69.33 254 MET C CA 1
ATOM 6146 C C . MET C 1 227 ? 28.207 -45.321 4.845 1.00 71.65 254 MET C C 1
ATOM 6147 O O . MET C 1 227 ? 28.126 -46.544 4.945 1.00 74.02 254 MET C O 1
ATOM 6152 N N . LYS C 1 228 ? 27.836 -44.663 3.751 1.00 59.89 255 LYS C N 1
ATOM 6153 C CA . LYS C 1 228 ? 27.387 -45.380 2.563 1.00 60.82 255 LYS C CA 1
ATOM 6154 C C . LYS C 1 228 ? 28.572 -45.928 1.780 1.00 61.50 255 LYS C C 1
ATOM 6155 O O . LYS C 1 228 ? 28.444 -46.900 1.040 1.00 63.69 255 LYS C O 1
ATOM 6161 N N . LYS C 1 229 ? 29.726 -45.293 1.946 1.00 78.95 256 LYS C N 1
ATOM 6162 C CA . LYS C 1 229 ? 30.964 -45.810 1.384 1.00 81.43 256 LYS C CA 1
ATOM 6163 C C . LYS C 1 229 ? 31.448 -46.974 2.236 1.00 82.53 256 LYS C C 1
ATOM 6164 O O . LYS C 1 229 ? 32.082 -47.902 1.736 1.00 86.71 256 LYS C O 1
ATOM 6170 N N . LEU C 1 230 ? 31.137 -46.917 3.528 1.00 71.38 257 LEU C N 1
ATOM 6171 C CA . LEU C 1 230 ? 31.512 -47.971 4.462 1.00 71.93 257 LEU C CA 1
ATOM 6172 C C . LEU C 1 230 ? 30.644 -49.206 4.254 1.00 73.24 257 LEU C C 1
ATOM 6173 O O . LEU C 1 230 ? 31.111 -50.338 4.385 1.00 75.13 257 LEU C O 1
ATOM 6178 N N . GLN C 1 231 ? 29.376 -48.976 3.933 1.00 64.67 258 GLN C N 1
ATOM 6179 C CA . GLN C 1 231 ? 28.443 -50.056 3.652 1.00 65.19 258 GLN C CA 1
ATOM 6180 C C . GLN C 1 231 ? 28.881 -50.811 2.403 1.00 69.95 258 GLN C C 1
ATOM 6181 O O . GLN C 1 231 ? 28.778 -52.035 2.331 1.00 70.04 258 GLN C O 1
ATOM 6187 N N . GLU C 1 232 ? 29.380 -50.064 1.423 1.00 113.75 259 GLU C N 1
ATOM 6188 C CA . GLU C 1 232 ? 29.800 -50.628 0.146 1.00 115.76 259 GLU C CA 1
ATOM 6189 C C . GLU C 1 232 ? 31.003 -51.557 0.297 1.00 115.96 259 GLU C C 1
ATOM 6190 O O . GLU C 1 232 ? 31.082 -52.594 -0.359 1.00 114.57 259 GLU C O 1
ATOM 6196 N N . ALA C 1 233 ? 31.937 -51.177 1.165 1.00 60.07 260 ALA C N 1
ATOM 6197 C CA . ALA C 1 233 ? 33.124 -51.987 1.421 1.00 59.85 260 ALA C CA 1
ATOM 6198 C C . ALA C 1 233 ? 32.746 -53.299 2.099 1.00 58.57 260 ALA C C 1
ATOM 6199 O O . ALA C 1 233 ? 33.348 -54.342 1.839 1.00 57.72 260 ALA C O 1
ATOM 6201 N N . VAL C 1 234 ? 31.750 -53.235 2.976 1.00 83.86 261 VAL C N 1
ATOM 6202 C CA . VAL C 1 234 ? 31.237 -54.427 3.637 1.00 82.93 261 VAL C CA 1
ATOM 6203 C C . VAL C 1 234 ? 30.700 -55.396 2.595 1.00 80.26 261 VAL C C 1
ATOM 6204 O O . VAL C 1 234 ? 31.088 -56.562 2.560 1.00 79.98 261 VAL C O 1
ATOM 6208 N N . LYS C 1 235 ? 29.810 -54.899 1.742 1.00 83.18 262 LYS C N 1
ATOM 6209 C CA . LYS C 1 235 ? 29.236 -55.702 0.670 1.00 83.84 262 LYS C CA 1
ATOM 6210 C C . LYS C 1 235 ? 30.313 -56.144 -0.315 1.00 85.19 262 LYS C C 1
ATOM 6211 O O . LYS C 1 235 ? 30.169 -57.166 -0.987 1.00 79.76 262 LYS C O 1
ATOM 6217 N N . ALA C 1 236 ? 31.389 -55.369 -0.398 1.00 58.71 263 ALA C N 1
ATOM 6218 C CA . ALA C 1 236 ? 32.520 -55.729 -1.243 1.00 58.85 263 ALA C CA 1
ATOM 6219 C C . ALA C 1 236 ? 33.104 -57.050 -0.766 1.00 58.60 263 ALA C C 1
ATOM 6220 O O . ALA C 1 236 ? 33.658 -57.816 -1.552 1.00 63.13 263 ALA C O 1
ATOM 6222 N N . LYS C 1 237 ? 32.976 -57.307 0.531 1.00 64.96 264 LYS C N 1
ATOM 6223 C CA . LYS C 1 237 ? 33.374 -58.588 1.101 1.00 66.52 264 LYS C CA 1
ATOM 6224 C C . LYS C 1 237 ? 32.140 -59.459 1.325 1.00 64.55 264 LYS C C 1
ATOM 6225 O O . LYS C 1 237 ? 32.246 -60.616 1.731 1.00 62.31 264 LYS C O 1
ATOM 6231 N N . GLY C 1 238 ? 30.971 -58.884 1.053 1.00 82.91 265 GLY C N 1
ATOM 6232 C CA . GLY C 1 238 ? 29.706 -59.596 1.121 1.00 79.08 265 GLY C CA 1
ATOM 6233 C C . GLY C 1 238 ? 29.477 -60.401 2.385 1.00 80.07 265 GLY C C 1
ATOM 6234 O O . GLY C 1 238 ? 29.697 -61.613 2.401 1.00 79.73 265 GLY C O 1
ATOM 6235 N N . GLY C 1 239 ? 29.033 -59.733 3.446 1.00 75.65 266 GLY C N 1
ATOM 6236 C CA . GLY C 1 239 ? 28.838 -58.295 3.424 1.00 72.00 266 GLY C CA 1
ATOM 6237 C C . GLY C 1 239 ? 27.394 -57.854 3.279 1.00 72.22 266 GLY C C 1
ATOM 6238 O O . GLY C 1 239 ? 26.871 -57.767 2.168 1.00 71.95 266 GLY C O 1
ATOM 6239 N N . GLN C 1 240 ? 26.747 -57.571 4.406 1.00 63.21 267 GLN C N 1
ATOM 6240 C CA . GLN C 1 240 ? 25.386 -57.046 4.392 1.00 62.39 267 GLN C CA 1
ATOM 6241 C C . GLN C 1 240 ? 25.068 -56.233 5.643 1.00 63.13 267 GLN C C 1
ATOM 6242 O O . GLN C 1 240 ? 24.793 -56.790 6.705 1.00 61.12 267 GLN C O 1
ATOM 6248 N N . VAL C 1 241 ? 25.099 -54.912 5.504 1.00 73.36 268 VAL C N 1
ATOM 6249 C CA . VAL C 1 241 ? 24.811 -54.010 6.614 1.00 69.29 268 VAL C CA 1
ATOM 6250 C C . VAL C 1 241 ? 23.861 -52.895 6.181 1.00 70.74 268 VAL C C 1
ATOM 6251 O O . VAL C 1 241 ? 24.110 -52.203 5.193 1.00 69.60 268 VAL C O 1
ATOM 6255 N N . GLU C 1 242 ? 22.770 -52.727 6.921 1.00 74.44 269 GLU C N 1
ATOM 6256 C CA . GLU C 1 242 ? 21.797 -51.679 6.623 1.00 73.51 269 GLU C CA 1
ATOM 6257 C C . GLU C 1 242 ? 22.242 -50.346 7.220 1.00 74.26 269 GLU C C 1
ATOM 6258 O O . GLU C 1 242 ? 22.290 -50.189 8.439 1.00 75.85 269 GLU C O 1
ATOM 6264 N N . VAL C 1 243 ? 22.574 -49.391 6.358 1.00 90.67 270 VAL C N 1
ATOM 6265 C CA . VAL C 1 243 ? 23.002 -48.071 6.810 1.00 91.18 270 VAL C CA 1
ATOM 6266 C C . VAL C 1 243 ? 21.803 -47.202 7.188 1.00 93.02 270 VAL C C 1
ATOM 6267 O O . VAL C 1 243 ? 21.066 -46.732 6.323 1.00 96.84 270 VAL C O 1
ATOM 6271 N N . VAL C 1 244 ? 21.611 -47.001 8.488 1.00 86.72 271 VAL C N 1
ATOM 6272 C CA . VAL C 1 244 ? 20.497 -46.197 8.981 1.00 90.13 271 VAL C CA 1
ATOM 6273 C C . VAL C 1 244 ? 20.759 -44.703 8.836 1.00 91.10 271 VAL C C 1
ATOM 6274 O O . VAL C 1 244 ? 21.517 -44.114 9.607 1.00 88.89 271 VAL C O 1
ATOM 6278 N N . THR C 1 245 ? 20.121 -44.099 7.840 1.00 103.47 272 THR C N 1
ATOM 6279 C CA . THR C 1 245 ? 20.248 -42.670 7.599 1.00 104.49 272 THR C CA 1
ATOM 6280 C C . THR C 1 245 ? 18.816 -42.246 7.301 1.00 111.88 272 THR C C 1
ATOM 6281 O O . THR C 1 245 ? 18.185 -41.559 8.103 1.00 113.11 272 THR C O 1
ATOM 6285 N N . GLY C 1 246 ? 18.316 -42.671 6.144 1.00 101.05 273 GLY C N 1
ATOM 6286 C CA . GLY C 1 246 ? 16.960 -42.380 5.711 1.00 115.26 273 GLY C CA 1
ATOM 6287 C C . GLY C 1 246 ? 16.608 -40.918 5.905 1.00 116.69 273 GLY C C 1
ATOM 6288 O O . GLY C 1 246 ? 17.332 -40.026 5.460 1.00 116.74 273 GLY C O 1
ATOM 6289 N N . GLU C 1 247 ? 15.486 -40.678 6.574 1.00 139.65 274 GLU C N 1
ATOM 6290 C CA . GLU C 1 247 ? 15.007 -39.325 6.825 1.00 137.37 274 GLU C CA 1
ATOM 6291 C C . GLU C 1 247 ? 14.560 -39.194 8.273 1.00 138.28 274 GLU C C 1
ATOM 6292 O O . GLU C 1 247 ? 13.686 -39.931 8.729 1.00 139.02 274 GLU C O 1
ATOM 6298 N N . GLY C 1 248 ? 15.160 -38.252 8.994 1.00 132.05 275 GLY C N 1
ATOM 6299 C CA . GLY C 1 248 ? 14.881 -38.090 10.409 1.00 120.14 275 GLY C CA 1
ATOM 6300 C C . GLY C 1 248 ? 15.493 -39.223 11.204 1.00 117.80 275 GLY C C 1
ATOM 6301 O O . GLY C 1 248 ? 15.273 -39.352 12.408 1.00 112.36 275 GLY C O 1
ATOM 6302 N N . LYS C 1 249 ? 16.267 -40.051 10.512 1.00 93.63 276 LYS C N 1
ATOM 6303 C CA . LYS C 1 249 ? 16.971 -41.158 11.139 1.00 88.64 276 LYS C CA 1
ATOM 6304 C C . LYS C 1 249 ? 18.444 -40.812 11.297 1.00 81.10 276 LYS C C 1
ATOM 6305 O O . LYS C 1 249 ? 19.309 -41.405 10.654 1.00 83.18 276 LYS C O 1
ATOM 6311 N N . GLU C 1 250 ? 18.718 -39.838 12.156 1.00 69.60 277 GLU C N 1
ATOM 6312 C CA . GLU C 1 250 ? 20.082 -39.405 12.409 1.00 71.33 277 GLU C CA 1
ATOM 6313 C C . GLU C 1 250 ? 20.357 -39.323 13.901 1.00 68.96 277 GLU C C 1
ATOM 6314 O O . GLU C 1 250 ? 19.494 -38.919 14.680 1.00 67.71 277 GLU C O 1
ATOM 6320 N N . LEU C 1 251 ? 21.565 -39.711 14.292 1.00 66.95 278 LEU C N 1
ATOM 6321 C CA . LEU C 1 251 ? 22.000 -39.573 15.672 1.00 64.99 278 LEU C CA 1
ATOM 6322 C C . LEU C 1 251 ? 22.617 -38.196 15.867 1.00 64.09 278 LEU C C 1
ATOM 6323 O O . LEU C 1 251 ? 23.312 -37.690 14.988 1.00 63.47 278 LEU C O 1
ATOM 6328 N N . PHE C 1 252 ? 22.352 -37.585 17.016 1.00 63.48 279 PHE C N 1
ATOM 6329 C CA . PHE C 1 252 ? 22.924 -36.283 17.329 1.00 61.60 279 PHE C CA 1
ATOM 6330 C C . PHE C 1 252 ? 24.151 -36.445 18.212 1.00 63.80 279 PHE C C 1
ATOM 6331 O O . PHE C 1 252 ? 24.035 -36.732 19.401 1.00 67.10 279 PHE C O 1
ATOM 6339 N N . SER C 1 253 ? 25.328 -36.260 17.626 1.00 64.83 280 SER C N 1
ATOM 6340 C CA . SER C 1 253 ? 26.570 -36.420 18.364 1.00 62.89 280 SER C CA 1
ATOM 6341 C C . SER C 1 253 ? 27.143 -35.072 18.774 1.00 63.46 280 SER C C 1
ATOM 6342 O O . SER C 1 253 ? 27.382 -34.820 19.954 1.00 64.56 280 SER C O 1
ATOM 6345 N N . ASP C 1 254 ? 27.356 -34.205 17.791 1.00 60.29 281 ASP C N 1
ATOM 6346 C CA . ASP C 1 254 ? 28.053 -32.949 18.020 1.00 58.31 281 ASP C CA 1
ATOM 6347 C C . ASP C 1 254 ? 27.109 -31.756 18.072 1.00 55.87 281 ASP C C 1
ATOM 6348 O O . ASP C 1 254 ? 27.554 -30.610 18.059 1.00 57.40 281 ASP C O 1
ATOM 6353 N N . SER C 1 255 ? 25.809 -32.024 18.134 1.00 42.50 282 SER C N 1
ATOM 6354 C CA . SER C 1 255 ? 24.826 -30.951 18.220 1.00 43.92 282 SER C CA 1
ATOM 6355 C C . SER C 1 255 ? 23.416 -31.471 18.457 1.00 44.97 282 SER C C 1
ATOM 6356 O O . SER C 1 255 ? 23.119 -32.634 18.193 1.00 45.65 282 SER C O 1
ATOM 6359 N N . LEU C 1 256 ? 22.556 -30.596 18.969 1.00 61.86 283 LEU C N 1
ATOM 6360 C CA . LEU C 1 256 ? 21.136 -30.890 19.104 1.00 63.41 283 LEU C CA 1
ATOM 6361 C C . LEU C 1 256 ? 20.452 -30.627 17.772 1.00 62.92 283 LEU C C 1
ATOM 6362 O O . LEU C 1 256 ? 21.112 -30.316 16.781 1.00 61.08 283 LEU C O 1
ATOM 6367 N N . ALA C 1 257 ? 19.130 -30.753 17.746 1.00 60.23 284 ALA C N 1
ATOM 6368 C CA . ALA C 1 257 ? 18.369 -30.422 16.549 1.00 59.92 284 ALA C CA 1
ATOM 6369 C C . ALA C 1 257 ? 17.879 -28.983 16.630 1.00 61.76 284 ALA C C 1
ATOM 6370 O O . ALA C 1 257 ? 17.709 -28.442 17.724 1.00 62.32 284 ALA C O 1
ATOM 6372 N N . PRO C 1 258 ? 17.656 -28.356 15.464 1.00 74.31 285 PRO C N 1
ATOM 6373 C CA . PRO C 1 258 ? 17.215 -26.961 15.401 1.00 74.97 285 PRO C CA 1
ATOM 6374 C C . PRO C 1 258 ? 16.031 -26.798 16.343 1.00 75.65 285 PRO C C 1
ATOM 6375 O O . PRO C 1 258 ? 15.381 -27.787 16.685 1.00 75.35 285 PRO C O 1
ATOM 6379 N N . GLU C 1 259 ? 15.771 -25.564 16.764 1.00 76.26 286 GLU C N 1
ATOM 6380 C CA . GLU C 1 259 ? 14.629 -25.271 17.614 1.00 75.20 286 GLU C CA 1
ATOM 6381 C C . GLU C 1 259 ? 13.282 -25.970 17.540 1.00 75.80 286 GLU C C 1
ATOM 6382 O O . GLU C 1 259 ? 12.611 -26.132 18.557 1.00 77.26 286 GLU C O 1
ATOM 6388 N N . GLY C 1 260 ? 12.878 -26.370 16.339 1.00 62.86 287 GLY C N 1
ATOM 6389 C CA . GLY C 1 260 ? 11.585 -27.001 16.162 1.00 61.48 287 GLY C CA 1
ATOM 6390 C C . GLY C 1 260 ? 10.989 -28.360 16.471 1.00 61.24 287 GLY C C 1
ATOM 6391 O O . GLY C 1 260 ? 9.873 -28.448 16.973 1.00 62.43 287 GLY C O 1
ATOM 6392 N N . GLU C 1 261 ? 11.722 -29.425 16.167 1.00 67.45 288 GLU C N 1
ATOM 6393 C CA . GLU C 1 261 ? 11.194 -30.769 16.386 1.00 75.67 288 GLU C CA 1
ATOM 6394 C C . GLU C 1 261 ? 12.055 -31.590 17.349 1.00 75.17 288 GLU C C 1
ATOM 6395 O O . GLU C 1 261 ? 12.861 -31.038 18.092 1.00 71.64 288 GLU C O 1
ATOM 6401 N N . GLU C 1 262 ? 11.878 -32.907 17.318 1.00 100.06 289 GLU C N 1
ATOM 6402 C CA . GLU C 1 262 ? 12.387 -33.810 18.350 1.00 102.58 289 GLU C CA 1
ATOM 6403 C C . GLU C 1 262 ? 13.757 -33.623 18.993 1.00 99.80 289 GLU C C 1
ATOM 6404 O O . GLU C 1 262 ? 13.869 -33.618 20.219 1.00 101.54 289 GLU C O 1
ATOM 6410 N N . GLY C 1 263 ? 14.790 -33.488 18.170 1.00 53.57 290 GLY C N 1
ATOM 6411 C CA . GLY C 1 263 ? 16.148 -33.373 18.667 1.00 50.32 290 GLY C CA 1
ATOM 6412 C C . GLY C 1 263 ? 16.249 -31.880 18.905 1.00 50.15 290 GLY C C 1
ATOM 6413 O O . GLY C 1 263 ? 17.170 -31.232 18.415 1.00 51.18 290 GLY C O 1
ATOM 6414 N N . ASP C 1 264 ? 15.290 -31.347 19.658 1.00 72.55 291 ASP C N 1
ATOM 6415 C CA . ASP C 1 264 ? 15.250 -29.942 20.063 1.00 73.30 291 ASP C CA 1
ATOM 6416 C C . ASP C 1 264 ? 16.104 -29.894 21.327 1.00 73.29 291 ASP C C 1
ATOM 6417 O O . ASP C 1 264 ? 17.165 -29.273 21.345 1.00 72.87 291 ASP C O 1
ATOM 6422 N N . THR C 1 265 ? 15.632 -30.549 22.384 1.00 58.85 292 THR C N 1
ATOM 6423 C CA . THR C 1 265 ? 16.286 -30.475 23.684 1.00 56.64 292 THR C CA 1
ATOM 6424 C C . THR C 1 265 ? 17.253 -31.630 23.907 1.00 55.58 292 THR C C 1
ATOM 6425 O O . THR C 1 265 ? 17.204 -32.638 23.205 1.00 53.55 292 THR C O 1
ATOM 6429 N N . PHE C 1 266 ? 18.128 -31.471 24.896 1.00 57.24 293 PHE C N 1
ATOM 6430 C CA . PHE C 1 266 ? 19.110 -32.491 25.234 1.00 53.57 293 PHE C CA 1
ATOM 6431 C C . PHE C 1 266 ? 18.443 -33.815 25.583 1.00 54.63 293 PHE C C 1
ATOM 6432 O O . PHE C 1 266 ? 18.749 -34.849 24.992 1.00 56.11 293 PHE C O 1
ATOM 6440 N N . ILE C 1 267 ? 17.534 -33.777 26.549 1.00 48.84 294 ILE C N 1
ATOM 6441 C CA . ILE C 1 267 ? 16.836 -34.978 26.982 1.00 49.21 294 ILE C CA 1
ATOM 6442 C C . ILE C 1 267 ? 16.104 -35.635 25.818 1.00 51.66 294 ILE C C 1
ATOM 6443 O O . ILE C 1 267 ? 16.122 -36.857 25.674 1.00 53.17 294 ILE C O 1
ATOM 6448 N N . ASP C 1 268 ? 15.465 -34.818 24.987 1.00 70.93 295 ASP C N 1
ATOM 6449 C CA . ASP C 1 268 ? 14.765 -35.322 23.810 1.00 74.19 295 ASP C CA 1
ATOM 6450 C C . ASP C 1 268 ? 15.749 -35.886 22.790 1.00 71.50 295 ASP C C 1
ATOM 6451 O O . ASP C 1 268 ? 15.495 -36.917 22.169 1.00 70.57 295 ASP C O 1
ATOM 6456 N N . MET C 1 269 ? 16.874 -35.200 22.625 1.00 61.82 296 MET C N 1
ATOM 6457 C CA . MET C 1 269 ? 17.937 -35.671 21.748 1.00 62.47 296 MET C CA 1
ATOM 6458 C C . MET C 1 269 ? 18.401 -37.058 22.172 1.00 66.42 296 MET C C 1
ATOM 6459 O O . MET C 1 269 ? 18.736 -37.896 21.335 1.00 68.43 296 MET C O 1
ATOM 6464 N N . TYR C 1 270 ? 18.420 -37.293 23.479 1.00 58.57 297 TYR C N 1
ATOM 6465 C CA . TYR C 1 270 ? 18.863 -38.570 24.016 1.00 58.42 297 TYR C CA 1
ATOM 6466 C C . TYR C 1 270 ? 17.869 -39.674 23.668 1.00 61.31 297 TYR C C 1
ATOM 6467 O O . TYR C 1 270 ? 18.249 -40.711 23.126 1.00 61.70 297 TYR C O 1
ATOM 6476 N N . LYS C 1 271 ? 16.596 -39.442 23.980 1.00 51.22 298 LYS C N 1
ATOM 6477 C CA . LYS C 1 271 ? 15.544 -40.410 23.683 1.00 54.89 298 LYS C CA 1
ATOM 6478 C C . LYS C 1 271 ? 15.533 -40.749 22.200 1.00 51.47 298 LYS C C 1
ATOM 6479 O O . LYS C 1 271 ? 15.401 -41.912 21.818 1.00 49.81 298 LYS C O 1
ATOM 6485 N N . HIS C 1 272 ? 15.671 -39.721 21.370 1.00 71.58 299 HIS C N 1
ATOM 6486 C CA . HIS C 1 272 ? 15.734 -39.899 19.926 1.00 70.89 299 HIS C CA 1
ATOM 6487 C C . HIS C 1 272 ? 16.844 -40.874 19.554 1.00 72.25 299 HIS C C 1
ATOM 6488 O O . HIS C 1 272 ? 16.617 -41.841 18.827 1.00 71.67 299 HIS C O 1
ATOM 6495 N N . ASN C 1 273 ? 18.045 -40.611 20.058 1.00 75.50 300 ASN C N 1
ATOM 6496 C CA . ASN C 1 273 ? 19.186 -41.479 19.799 1.00 73.99 300 ASN C CA 1
ATOM 6497 C C . ASN C 1 273 ? 18.950 -42.896 20.311 1.00 77.13 300 ASN C C 1
ATOM 6498 O O . ASN C 1 273 ? 19.216 -43.872 19.610 1.00 76.77 300 ASN C O 1
ATOM 6503 N N . VAL C 1 274 ? 18.442 -42.999 21.534 1.00 63.82 301 VAL C N 1
ATOM 6504 C CA . VAL C 1 274 ? 18.215 -44.292 22.168 1.00 63.83 301 VAL C CA 1
ATOM 6505 C C . VAL C 1 274 ? 17.206 -45.149 21.406 1.00 64.58 301 VAL C C 1
ATOM 6506 O O . VAL C 1 274 ? 17.523 -46.259 20.982 1.00 64.62 301 VAL C O 1
ATOM 6510 N N . LYS C 1 275 ? 15.991 -44.634 21.239 1.00 70.42 302 LYS C N 1
ATOM 6511 C CA . LYS C 1 275 ? 14.954 -45.359 20.511 1.00 71.37 302 LYS C CA 1
ATOM 6512 C C . LYS C 1 275 ? 15.445 -45.778 19.128 1.00 68.56 302 LYS C C 1
ATOM 6513 O O . LYS C 1 275 ? 15.227 -46.910 18.696 1.00 66.41 302 LYS C O 1
ATOM 6519 N N . LEU C 1 276 ? 16.108 -44.857 18.439 1.00 53.81 303 LEU C N 1
ATOM 6520 C CA . LEU C 1 276 ? 16.637 -45.131 17.110 1.00 53.59 303 LEU C CA 1
ATOM 6521 C C . LEU C 1 276 ? 17.529 -46.367 17.134 1.00 53.45 303 LEU C C 1
ATOM 6522 O O . LEU C 1 276 ? 17.414 -47.247 16.281 1.00 52.33 303 LEU C O 1
ATOM 6527 N N . MET C 1 277 ? 18.411 -46.427 18.125 1.00 68.53 304 MET C N 1
ATOM 6528 C CA . MET C 1 277 ? 19.351 -47.532 18.251 1.00 68.46 304 MET C CA 1
ATOM 6529 C C . MET C 1 277 ? 18.636 -48.869 18.387 1.00 68.88 304 MET C C 1
ATOM 6530 O O . MET C 1 277 ? 18.895 -49.800 17.625 1.00 68.41 304 MET C O 1
ATOM 6535 N N . VAL C 1 278 ? 17.735 -48.961 19.357 1.00 58.61 305 VAL C N 1
ATOM 6536 C CA . VAL C 1 278 ? 17.071 -50.224 19.648 1.00 59.82 305 VAL C CA 1
ATOM 6537 C C . VAL C 1 278 ? 16.349 -50.767 18.425 1.00 56.03 305 VAL C C 1
ATOM 6538 O O . VAL C 1 278 ? 16.415 -51.959 18.143 1.00 55.43 305 VAL C O 1
ATOM 6542 N N . LYS C 1 279 ? 15.683 -49.883 17.690 1.00 72.63 306 LYS C N 1
ATOM 6543 C CA . LYS C 1 279 ? 14.864 -50.289 16.554 1.00 73.18 306 LYS C CA 1
ATOM 6544 C C . LYS C 1 279 ? 15.646 -51.124 15.546 1.00 72.15 306 LYS C C 1
ATOM 6545 O O . LYS C 1 279 ? 15.124 -52.088 14.989 1.00 71.39 306 LYS C O 1
ATOM 6551 N N . TYR C 1 280 ? 16.903 -50.758 15.320 1.00 67.88 307 TYR C N 1
ATOM 6552 C CA . TYR C 1 280 ? 17.718 -51.437 14.322 1.00 65.84 307 TYR C CA 1
ATOM 6553 C C . TYR C 1 280 ? 18.790 -52.318 14.945 1.00 66.59 307 TYR C C 1
ATOM 6554 O O . TYR C 1 280 ? 19.635 -52.869 14.241 1.00 68.65 307 TYR C O 1
ATOM 6563 N N . LEU C 1 281 ? 18.754 -52.455 16.265 1.00 61.76 308 LEU C N 1
ATOM 6564 C CA . LEU C 1 281 ? 19.763 -53.241 16.964 1.00 61.71 308 LEU C CA 1
ATOM 6565 C C . LEU C 1 281 ? 19.147 -54.355 17.802 1.00 61.56 308 LEU C C 1
ATOM 6566 O O . LEU C 1 281 ? 19.809 -55.345 18.109 1.00 62.66 308 LEU C O 1
ATOM 6571 N N . LYS C 1 282 ? 17.879 -54.193 18.165 1.00 70.79 309 LYS C N 1
ATOM 6572 C CA . LYS C 1 282 ? 17.204 -55.172 19.011 1.00 74.64 309 LYS C CA 1
ATOM 6573 C C . LYS C 1 282 ? 16.707 -56.366 18.204 1.00 74.51 309 LYS C C 1
ATOM 6574 O O . LYS C 1 282 ? 17.498 -57.205 17.770 1.00 76.70 309 LYS C O 1
#

CATH classification: 3.40.50.1980 (+1 more: 3.40.50.1980)

Nearest PDB structures (foldseek):
  3mfq-assembly3_C  TM=1.004E+00  e=8.899E-56  Streptococcus suis 05ZYH33
  1toa-assembly2_B  TM=9.539E-01  e=4.761E-27  Treponema pallidum
  8svc-assembly1_A  TM=9.242E-01  e=5.528E-23  Klebsiella pneumoniae
  5kzj-assembly2_B  TM=8.999E-01  e=1.235E-22  Paracoccus denitrificans PD1222
  1xvl-assembly1_A  TM=9.199E-01  e=2.181E-21  Synechocystis sp. PCC 6803